Protein AF-0000000081152150 (afdb_homodimer)

Organism: Pinctada imbricata (NCBI:txid66713)

Foldseek 3Di:
DDADPQPGDADDDVLLVVLCPFLLLVLQQQAQPLQLLCLVFVLSRGTVNSLLSQQLRLQLLLLVLQCVVPVVLVQDPLNSNLSSVLSNQLQSQAFASGCLVQVPQLCVVPVPDNDDSLLRSLVSVVVSCVVSVCQVVCVVVPDDPVSNVLSSCLNNNDDDPPPPDDDNLNSNQSSPAQPNLQLRDHSSLVRCLSVVCVRRVHDQQADVVVQSNFWYWAADPNHTYIAGAPVCLVNLVSSLVSVLCCLVPGSVPPQSVQSSVLLSVLLNLCQVPDWFQFPPRDTHGPSCCSVTSRRRSPGGNCVLVVLLPDPDPSSVVSNVSSVCSVVVVTWDFLFKWFAPDPCPDDQLVLLVQLVVLLVVQPPPADSVQKGKDKRKRFSSPGFDDSLQSHWHDYPVDSRDTDRDDPVNPDPPDDPTGMTMMIIMTGNDDDPSSSVSSNRSVVVSCVVNVIGIPPSPVNPPPVVVVVVD/DDADPQPGDADDDVLLVVLCPFLLLVLQQQAQPLQLLCLVFVLSRGTVNSLLSQQLRLQLLLLVLQCVVPVVLVQDPLNSNLSSLLSNQLQSQAFASGCLVQVPQLCVVPVPDNDDSLLRSLVSVVVSCVVSVCQVVCVVVPHDPVSNVLSSCLNNNDDDPPPPDDDNLNSNQSSPASPNLQLRDHSSLVRCLSVVCVRRVHDQQADVVVQSNAWYWAADPNHTYIAGAPVCLVNLVSSLVSVLCCLVPGSVPPQSVQSSVLLSVLLNLCQVPDWFQFPPRDTHGPSCCSVTSRRRSPGGNCVLVVLLPDPDPSSVVSNVSSVCSVVVVTWDFLFKWFAPDPPPDDQLVLLVQLVVLLVVQDPPADSVQKGKDKRKRFSSPGFDDSLQSHWHDYPVDSRDTDRDDPVNPDPPDDPTGMTMMIIMTGNDDDPSSSVSSNRSVVVSCVVNVIGIPPSPVNPPPVVVVVVD

Sequence (936 aa):
VFNDPIHGHIELHPLCVKVIDTPQFQRLRFLKQLGACYFVFPGASHNRFEHCIGTCHLAGKLVRALQYRQPDLGITEKDVLCVELAGLCHDLGHGPFSHLFDGKFIKTKRKDRKWSHEEGSMMMFDHLVRENNLTEEFSKYGLDDTDCLFIKEQIHGPLDKKEQKNGLVNREDQEKIVANKRNSIDVDKWDYFARDCHHLGIKNNFDHDRFMKFARVIKVNDQFQICSRDKEASNLYDMFHTRNTLHRRAYQHSVNTSIEVMICDGLLKADDHFLVPGAEGEMKKMSDCVDDPVAFEKLTDALFQQILFSTTPELEEARNIFNRILKRQLYKCVGQAIPHSDRNNDVSEIRQEILEEVNMRSEDVTLQDLVVHIVYLDYGMKNENPIDYVRFYNKRDPTQAIPLPKNQVSKMLPEKFAEQYLRLYCKKTDEESILSATEGFLAWCDKNQMKVGDISLIHVHVLAYIIQVFNDPIHGHIELHPLCVKVIDTPQFQRLRFLKQLGACYFVFPGASHNRFEHCIGTCHLAGKLVRALQYRQPDLGITEKDVLCVELAGLCHDLGHGPFSHLFDGKFIKTKRKDRKWSHEEGSMMMFDHLVRENNLTEEFSKYGLDDTDCLFIKEQIHGPLDKKEQKNGLVNREDQEKIVANKRNSIDVDKWDYFARDCHHLGIKNNFDHDRFMKFARVIKVNDQFQICSRDKEASNLYDMFHTRNTLHRRAYQHSVNTSIEVMICDGLLKADDHFLVPGAEGEMKKMSDCVDDPVAFEKLTDALFQQILFSTTPELEEARNIFNRILKRQLYKCVGQAIPHSDRNNDVSEIRQEILEEVNMRSEDVTLQDLVVHIVYLDYGMKNENPIDYVRFYNKRDPTQAIPLPKNQVSKMLPEKFAEQYLRLYCKKTDEESILSATEGFLAWCDKNQMKVGDISLIHVHVLAYIIQ

InterPro domains:
  IPR003607 HD/PDEase domain [SM00471] (44-202)
  IPR003607 HD/PDEase domain [cd00077] (46-212)
  IPR006674 HD domain [PF01966] (48-195)
  IPR050135 Deoxyguanosinetriphosphate triphosphohydrolase-like [PTHR11373] (1-432)

Radius of gyration: 29.75 Å; Cα contacts (8 Å, |Δi|>4): 1612; chains: 2; bounding box: 90×85×70 Å

Solvent-accessible surface area (backbone atoms only — not comparable to full-atom values): 49268 Å² total; per-residue (Å²): 120,44,56,34,48,85,79,39,77,43,77,70,57,69,67,55,52,55,51,51,36,25,60,62,46,44,44,27,63,45,19,35,59,55,24,54,35,35,82,73,31,58,30,40,43,46,28,37,36,48,49,21,50,45,12,15,50,46,31,34,52,40,48,50,43,38,34,68,75,38,59,86,60,64,67,45,73,62,53,41,50,36,46,20,47,19,25,46,40,38,65,55,20,49,35,35,34,23,63,50,28,41,70,45,41,35,46,67,75,35,70,89,49,94,63,46,37,36,59,32,9,47,50,37,48,53,45,46,36,60,78,66,61,36,61,63,61,38,42,75,70,70,42,51,69,69,47,52,50,50,23,43,28,28,41,60,38,87,81,70,88,74,76,69,66,83,73,72,73,57,50,70,48,52,30,33,44,46,44,20,89,81,55,65,66,25,28,49,53,52,36,50,48,50,48,48,19,59,30,52,52,43,84,63,68,43,56,61,69,63,49,45,74,46,43,42,78,34,68,50,97,91,35,63,38,78,24,35,39,55,86,46,50,63,45,50,52,30,38,33,48,41,52,36,47,45,38,62,70,48,74,62,22,69,67,32,51,31,50,43,50,46,52,39,53,20,47,63,56,23,28,89,71,51,62,39,60,24,67,98,63,44,72,32,36,59,78,56,18,83,80,29,62,62,21,37,64,70,49,33,42,51,52,60,55,53,48,49,69,50,84,57,72,80,35,44,67,21,19,52,48,51,50,25,56,36,41,62,59,57,46,40,70,51,42,44,29,35,61,90,53,91,66,87,63,59,59,66,55,55,45,51,54,30,44,57,42,16,47,75,70,31,83,83,63,51,73,87,35,50,45,67,44,75,44,77,47,35,43,82,42,51,74,37,65,37,59,73,61,40,39,20,22,44,93,91,42,74,73,46,69,38,77,61,58,62,78,76,73,44,86,82,56,76,92,65,34,50,47,56,37,40,32,39,30,30,60,51,78,50,66,67,51,42,49,29,48,31,52,8,45,51,50,43,29,58,75,68,68,34,52,67,53,91,55,67,78,52,42,62,72,54,44,55,59,62,75,94,118,45,54,33,48,84,78,39,77,44,75,70,57,69,68,55,51,55,51,50,36,25,58,62,47,44,44,28,63,46,20,35,60,54,25,55,35,33,83,74,31,58,31,40,44,47,28,38,36,49,49,20,52,44,11,15,50,45,32,36,52,43,49,50,43,39,34,67,76,40,59,88,62,64,67,45,73,63,53,40,52,34,46,20,49,20,24,45,40,37,65,54,20,48,37,36,32,23,64,50,29,38,71,46,41,36,45,64,76,34,70,88,48,95,65,47,37,37,59,32,8,46,51,36,48,53,46,44,35,60,79,67,60,37,61,62,61,40,42,75,71,70,42,49,70,68,47,53,50,50,23,42,28,27,42,62,38,89,79,70,89,74,79,71,64,82,75,74,74,54,51,71,48,51,30,31,44,46,44,21,88,81,54,66,65,24,29,47,53,52,36,51,47,50,50,51,18,59,30,51,52,42,84,62,67,44,56,62,68,63,50,46,75,47,43,41,78,36,69,50,98,91,36,63,38,80,23,34,39,56,87,46,50,63,46,51,52,31,38,35,49,40,53,38,49,44,36,63,69,49,74,63,21,69,67,31,51,30,50,43,51,46,51,40,53,21,48,63,56,23,29,90,72,51,61,38,60,25,66,99,63,43,74,31,35,59,79,55,18,81,81,28,60,60,20,37,65,70,49,33,42,51,52,60,56,56,47,52,70,51,84,57,73,80,36,44,68,21,22,51,47,52,49,26,56,36,43,62,59,56,47,38,71,52,41,44,29,35,61,89,54,91,67,86,62,59,58,66,58,54,45,50,55,30,43,56,42,17,48,75,72,31,82,84,62,53,71,88,35,50,43,66,45,75,44,77,46,36,43,80,42,49,74,37,64,38,58,71,59,39,39,20,22,43,92,92,42,74,71,46,71,38,77,60,59,62,79,78,71,44,87,83,58,77,92,66,35,49,49,57,37,41,32,38,30,30,59,51,78,50,67,66,51,41,50,28,48,29,53,8,44,52,51,43,29,57,74,67,69,35,52,66,54,89,53,66,79,52,43,63,73,53,42,55,58,61,74,95

Secondary structure (DSSP, 8-state):
-EEETTTEEE---HHHHHHHTSHHHHGGGGSBTTGGGGGT-TTTT-BHHHHHHHHHHHHHHHHHHHHHH-GGG---HHHHHHHHHHHHHTTTT-BTTBHHIIIIIIHHH-TT----HHHHHHHHHHHHHHHTT-HHHHHHTT--HHHHHHHHHHHH----SS---SS-HHHHHHHHHH--TTT---HHHHHHHHHHHHHHT------HHHHHHH-EEEEETTEEEEEEEGGGHHHHHHHHHHHHHHIIIIIT-HHHHHHHHHHHHHHHHHTTT-EEE-GGG-EEEGGGGGG-HHHHTT-STTHHHHHHT---GGGHHHHHHHHHHHTT---EEEEEEE-SS-----HHHHHHHHHHHHHTT-SS--GGGEEEEEEEEESSSTTS-GGGG--EEETTEEEEEE---HHHH-TTS-S--EEEEEEEEES--SHHHHHHHHHHHHHHHHHTTPEEP--TTTHHHHHHHHH-/-EEETTTEEE---HHHHHHHTSHHHHGGGGSBTTGGGGGT-TTTT-BHHHHHHHHHHHHHHHHHHHHHH-GGG---HHHHHHHHHHHHHTTTT--TTTHHIIIIIIHHH-TT----HHHHHHHHHHHHHHHTT-HHHHHHTT--HHHHHHHHHHHH----SS---SS-HHHHTTHHHH--TTT---HHHHHHHHHHHHHHT------HHHHHHH-EEEEETTEEEEEEEGGGHHHHHHHHHHHHHHIIIIIT-HHHHHHHHHHHHHHHHHTTT-EEE-GGG-EEEGGGGGG-HHHHTT-STTHHHHHHT---GGGHHHHHHHHHHHTT---EEEEEEE-SS-----HHHHHHHHHHHHHTT-SS--GGGEEEEEEEEESSSTTS-GGGG--EEETTEEEEEE---HHHH-TTS-S--EEEEEEEEES--SHHHHHHHHHHHHHHHHHTTPEEP--TTTHHHHHHHHH-

Structure (mmCIF, N/CA/C/O backbone):
data_AF-0000000081152150-model_v1
#
loop_
_entity.id
_entity.type
_entity.pdbx_description
1 polymer 'HD/PDEase domain-containing protein'
#
loop_
_atom_site.group_PDB
_atom_site.id
_atom_site.type_symbol
_atom_site.label_atom_id
_atom_site.label_alt_id
_atom_site.label_comp_id
_atom_site.label_asym_id
_atom_site.label_entity_id
_atom_site.label_seq_id
_atom_site.pdbx_PDB_ins_code
_atom_site.Cartn_x
_atom_site.Cartn_y
_atom_site.Cartn_z
_atom_site.occupancy
_atom_site.B_iso_or_equiv
_atom_site.auth_seq_id
_atom_site.auth_comp_id
_atom_site.auth_asym_id
_atom_site.auth_atom_id
_atom_site.pdbx_PDB_model_num
ATOM 1 N N . VAL A 1 1 ? -20.531 -2.633 -3.213 1 89.94 1 VAL A N 1
ATOM 2 C CA . VAL A 1 1 ? -19.766 -2.049 -4.309 1 89.94 1 VAL A CA 1
ATOM 3 C C . VAL A 1 1 ? -18.406 -1.589 -3.793 1 89.94 1 VAL A C 1
ATOM 5 O O . VAL A 1 1 ? -18.312 -0.943 -2.746 1 89.94 1 VAL A O 1
ATOM 8 N N . PHE A 1 2 ? -17.328 -2.055 -4.465 1 93.56 2 PHE A N 1
ATOM 9 C CA . PHE A 1 2 ? -15.961 -1.673 -4.16 1 93.56 2 PHE A CA 1
ATOM 10 C C . PHE A 1 2 ? -15.414 -0.725 -5.219 1 93.56 2 PHE A C 1
ATOM 12 O O . PHE A 1 2 ? -15.586 -0.957 -6.418 1 93.56 2 PHE A O 1
ATOM 19 N N . ASN A 1 3 ? -14.812 0.34 -4.773 1 93.38 3 ASN A N 1
ATOM 20 C CA . ASN A 1 3 ? -14.156 1.248 -5.711 1 93.38 3 ASN A CA 1
ATOM 21 C C . ASN A 1 3 ? -12.695 0.87 -5.926 1 93.38 3 ASN A C 1
ATOM 23 O O . ASN A 1 3 ? -11.883 0.958 -5.004 1 93.38 3 ASN A O 1
ATOM 27 N N . ASP A 1 4 ? -12.383 0.5 -7.121 1 94.88 4 ASP A N 1
ATOM 28 C CA . ASP A 1 4 ? -11.047 0.046 -7.508 1 94.88 4 ASP A CA 1
ATOM 29 C C . ASP A 1 4 ? -10.43 0.982 -8.539 1 94.88 4 ASP A C 1
ATOM 31 O O . ASP A 1 4 ? -11.062 1.314 -9.547 1 94.88 4 ASP A O 1
ATOM 35 N N . PRO A 1 5 ? -9.258 1.423 -8.266 1 95.19 5 PRO A N 1
ATOM 36 C CA . PRO A 1 5 ? -8.648 2.377 -9.188 1 95.19 5 PRO A CA 1
ATOM 37 C C . PRO A 1 5 ? -8.352 1.762 -10.555 1 95.19 5 PRO A C 1
ATOM 39 O O . PRO A 1 5 ? -8.148 2.488 -11.531 1 95.19 5 PRO A O 1
ATOM 42 N N . ILE A 1 6 ? -8.32 0.477 -10.68 1 96.25 6 ILE A N 1
ATOM 43 C CA . ILE A 1 6 ? -7.953 -0.188 -11.93 1 96.25 6 ILE A CA 1
ATOM 44 C C . ILE A 1 6 ? -9.219 -0.55 -12.711 1 96.25 6 ILE A C 1
ATOM 46 O O . ILE A 1 6 ? -9.32 -0.252 -13.898 1 96.25 6 ILE A O 1
ATOM 50 N N . HIS A 1 7 ? -10.211 -1.13 -11.992 1 96.5 7 HIS A N 1
ATOM 51 C CA . HIS A 1 7 ? -11.359 -1.712 -12.68 1 96.5 7 HIS A CA 1
ATOM 52 C C . HIS A 1 7 ? -12.617 -0.88 -12.453 1 96.5 7 HIS A C 1
ATOM 54 O O . HIS A 1 7 ? -13.695 -1.216 -12.953 1 96.5 7 HIS A O 1
ATOM 60 N N . GLY A 1 8 ? -12.508 0.2 -11.695 1 94.5 8 GLY A N 1
ATOM 61 C CA . GLY A 1 8 ? -13.672 1.038 -11.438 1 94.5 8 GLY A CA 1
ATOM 62 C C . GLY A 1 8 ? -14.562 0.502 -10.336 1 94.5 8 GLY A C 1
ATOM 63 O O . GLY A 1 8 ? -14.07 0.116 -9.273 1 94.5 8 GLY A O 1
ATOM 64 N N . HIS A 1 9 ? -15.836 0.546 -10.531 1 93.31 9 HIS A N 1
ATOM 65 C CA . HIS A 1 9 ? -16.781 0.055 -9.539 1 93.31 9 HIS A CA 1
ATOM 66 C C . HIS A 1 9 ? -17.031 -1.442 -9.703 1 93.31 9 HIS A C 1
ATOM 68 O O . HIS A 1 9 ? -17.578 -1.883 -10.719 1 93.31 9 HIS A O 1
ATOM 74 N N . ILE A 1 10 ? -16.688 -2.18 -8.672 1 96.44 10 ILE A N 1
ATOM 75 C CA . ILE A 1 10 ? -16.797 -3.635 -8.703 1 96.44 10 ILE A CA 1
ATOM 76 C C . ILE A 1 10 ? -17.984 -4.082 -7.848 1 96.44 10 ILE A C 1
ATOM 78 O O . ILE A 1 10 ? -18.047 -3.781 -6.652 1 96.44 10 ILE A O 1
ATOM 82 N N . GLU A 1 11 ? -18.906 -4.688 -8.477 1 95.19 11 GLU A N 1
ATOM 83 C CA . GLU A 1 11 ? -20 -5.332 -7.754 1 95.19 11 GLU A CA 1
ATOM 84 C C . GLU A 1 11 ? -19.703 -6.812 -7.512 1 95.19 11 GLU A C 1
ATOM 86 O O . GLU A 1 11 ? -19.344 -7.539 -8.445 1 95.19 11 GLU A O 1
ATOM 91 N N . LEU A 1 12 ? -19.875 -7.219 -6.309 1 96.88 12 LEU A N 1
ATOM 92 C CA . LEU A 1 12 ? -19.578 -8.602 -5.973 1 96.88 12 LEU A CA 1
ATOM 93 C C . LEU A 1 12 ? -20.812 -9.312 -5.434 1 96.88 12 LEU A C 1
ATOM 95 O O . LEU A 1 12 ? -21.688 -8.672 -4.844 1 96.88 12 LEU A O 1
ATOM 99 N N . HIS A 1 13 ? -20.906 -10.578 -5.699 1 97.12 13 HIS A N 1
ATOM 100 C CA . HIS A 1 13 ? -21.953 -11.422 -5.137 1 97.12 13 HIS A CA 1
ATOM 101 C C . HIS A 1 13 ? -21.953 -11.367 -3.611 1 97.12 13 HIS A C 1
ATOM 103 O O . HIS A 1 13 ? -20.875 -11.336 -2.994 1 97.12 13 HIS A O 1
ATOM 109 N N . PRO A 1 14 ? -23.094 -11.398 -2.957 1 97 14 PRO A N 1
ATOM 110 C CA . PRO A 1 14 ? -23.156 -11.312 -1.497 1 97 14 PRO A CA 1
ATOM 111 C C . PRO A 1 14 ? -22.312 -12.383 -0.802 1 97 14 PRO A C 1
ATOM 113 O O . PRO A 1 14 ? -21.734 -12.125 0.258 1 97 14 PRO A O 1
ATOM 116 N N . LEU A 1 15 ? -22.281 -13.547 -1.385 1 98.19 15 LEU A N 1
ATOM 117 C CA . LEU A 1 15 ? -21.469 -14.602 -0.779 1 98.19 15 LEU A CA 1
ATOM 118 C C . LEU A 1 15 ? -19.984 -14.234 -0.814 1 98.19 15 LEU A C 1
ATOM 120 O O . LEU A 1 15 ? -19.25 -14.555 0.116 1 98.19 15 LEU A O 1
ATOM 124 N N . CYS A 1 16 ? -19.547 -13.609 -1.94 1 98.56 16 CYS A N 1
ATOM 125 C CA . CYS A 1 16 ? -18.172 -13.133 -2.018 1 98.56 16 CYS A CA 1
ATOM 126 C C . CYS A 1 16 ? -17.891 -12.109 -0.923 1 98.56 16 CYS A C 1
ATOM 128 O O . CYS A 1 16 ? -16.812 -12.125 -0.326 1 98.56 16 CYS A O 1
ATOM 130 N N . VAL A 1 17 ? -18.844 -11.273 -0.605 1 98.12 17 VAL A N 1
ATOM 131 C CA . VAL A 1 17 ? -18.688 -10.258 0.433 1 98.12 17 VAL A CA 1
ATOM 132 C C . VAL A 1 17 ? -18.562 -10.938 1.797 1 98.12 17 VAL A C 1
ATOM 134 O O . VAL A 1 17 ? -17.75 -10.516 2.631 1 98.12 17 VAL A O 1
ATOM 137 N N . LYS A 1 18 ? -19.328 -12 2.016 1 98.12 18 LYS A N 1
ATOM 138 C CA . LYS A 1 18 ? -19.219 -12.75 3.262 1 98.12 18 LYS A CA 1
ATOM 139 C C . LYS A 1 18 ? -17.828 -13.336 3.434 1 98.12 18 LYS A C 1
ATOM 141 O O . LYS A 1 18 ? -17.297 -13.375 4.547 1 98.12 18 LYS A O 1
ATOM 146 N N . VAL A 1 19 ? -17.25 -13.766 2.34 1 98.69 19 VAL A N 1
ATOM 147 C CA . VAL A 1 19 ? -15.906 -14.328 2.367 1 98.69 19 VAL A CA 1
ATOM 148 C C . VAL A 1 19 ? -14.891 -13.219 2.658 1 98.69 19 VAL A C 1
ATOM 150 O O . VAL A 1 19 ? -13.961 -13.414 3.438 1 98.69 19 VAL A O 1
ATOM 153 N N . ILE A 1 20 ? -15.094 -12.062 2.031 1 98.62 20 ILE A N 1
ATOM 154 C CA . ILE A 1 20 ? -14.203 -10.922 2.217 1 98.62 20 ILE A CA 1
ATOM 155 C C . ILE A 1 20 ? -14.211 -10.492 3.682 1 98.62 20 ILE A C 1
ATOM 157 O O . ILE A 1 20 ? -13.18 -10.117 4.23 1 98.62 20 ILE A O 1
ATOM 161 N N . ASP A 1 21 ? -15.398 -10.609 4.324 1 98 21 ASP A N 1
ATOM 162 C CA . ASP A 1 21 ? -15.57 -10.148 5.699 1 98 21 ASP A CA 1
ATOM 163 C C . ASP A 1 21 ? -15.164 -11.234 6.695 1 98 21 ASP A C 1
ATOM 165 O O . ASP A 1 21 ? -15.914 -11.547 7.625 1 98 21 ASP A O 1
ATOM 169 N N . THR A 1 22 ? -14.07 -11.898 6.48 1 98.62 22 THR A N 1
ATOM 170 C CA . THR A 1 22 ? -13.438 -12.859 7.383 1 98.62 22 THR A CA 1
ATOM 171 C C . THR A 1 22 ? -12 -12.461 7.672 1 98.62 22 THR A C 1
ATOM 173 O O . THR A 1 22 ? -11.328 -11.859 6.828 1 98.62 22 THR A O 1
ATOM 176 N N . PRO A 1 23 ? -11.492 -12.781 8.906 1 98.19 23 PRO A N 1
ATOM 177 C CA . PRO A 1 23 ? -10.102 -12.469 9.227 1 98.19 23 PRO A CA 1
ATOM 178 C C . PRO A 1 23 ? -9.117 -13.109 8.258 1 98.19 23 PRO A C 1
ATOM 180 O O . PRO A 1 23 ? -8.078 -12.516 7.938 1 98.19 23 PRO A O 1
ATOM 183 N N . GLN A 1 24 ? -9.484 -14.344 7.754 1 98.5 24 GLN A N 1
ATOM 184 C CA . GLN A 1 24 ? -8.594 -15.07 6.852 1 98.5 24 GLN A CA 1
ATOM 185 C C . GLN A 1 24 ? -8.414 -14.328 5.535 1 98.5 24 GLN A C 1
ATOM 187 O O . GLN A 1 24 ? -7.297 -14.211 5.027 1 98.5 24 GLN A O 1
ATOM 192 N N . PHE A 1 25 ? -9.531 -13.789 4.977 1 98.75 25 PHE A N 1
ATOM 193 C CA . PHE A 1 25 ? -9.406 -13.039 3.734 1 98.75 25 PHE A CA 1
ATOM 194 C C . PHE A 1 25 ? -8.789 -11.672 3.99 1 98.75 25 PHE A C 1
ATOM 196 O O . PHE A 1 25 ? -7.938 -11.211 3.227 1 98.75 25 PHE A O 1
ATOM 203 N N . GLN A 1 26 ? -9.219 -10.953 5.082 1 98.62 26 GLN A N 1
ATOM 204 C CA . GLN A 1 26 ? -8.727 -9.625 5.418 1 98.62 26 GLN A CA 1
ATOM 205 C C . GLN A 1 26 ? -7.219 -9.648 5.664 1 98.62 26 GLN A C 1
ATOM 207 O O . GLN A 1 26 ? -6.543 -8.633 5.477 1 98.62 26 GLN A O 1
ATOM 212 N N . ARG A 1 27 ? -6.68 -10.789 6.004 1 98.38 27 ARG A N 1
ATOM 213 C CA . ARG A 1 27 ? -5.242 -10.977 6.188 1 98.38 27 ARG A CA 1
ATOM 214 C C . ARG A 1 27 ? -4.473 -10.547 4.945 1 98.38 27 ARG A C 1
ATOM 216 O O . ARG A 1 27 ? -3.348 -10.055 5.047 1 98.38 27 ARG A O 1
ATOM 223 N N . LEU A 1 28 ? -5.094 -10.68 3.822 1 98.5 28 LEU A N 1
ATOM 224 C CA . LEU A 1 28 ? -4.441 -10.391 2.551 1 98.5 28 LEU A CA 1
ATOM 225 C C . LEU A 1 28 ? -4.102 -8.906 2.441 1 98.5 28 LEU A C 1
ATOM 227 O O . LEU A 1 28 ? -3.262 -8.516 1.63 1 98.5 28 LEU A O 1
ATOM 231 N N . ARG A 1 29 ? -4.695 -7.992 3.305 1 98.25 29 ARG A N 1
ATOM 232 C CA . ARG A 1 29 ? -4.359 -6.574 3.365 1 98.25 29 ARG A CA 1
ATOM 233 C C . ARG A 1 29 ? -2.928 -6.371 3.852 1 98.25 29 ARG A C 1
ATOM 235 O O . ARG A 1 29 ? -2.34 -5.309 3.635 1 98.25 29 ARG A O 1
ATOM 242 N N . PHE A 1 30 ? -2.449 -7.398 4.477 1 98.25 30 PHE A N 1
ATOM 243 C CA . PHE A 1 30 ? -1.178 -7.234 5.172 1 98.25 30 PHE A CA 1
ATOM 244 C C . PHE A 1 30 ? -0.077 -8.031 4.477 1 98.25 30 PHE A C 1
ATOM 246 O O . PHE A 1 30 ? 0.969 -8.297 5.07 1 98.25 30 PHE A O 1
ATOM 253 N N . LEU A 1 31 ? -0.343 -8.438 3.254 1 98.31 31 LEU A N 1
ATOM 254 C CA . LEU A 1 31 ? 0.631 -9.117 2.406 1 98.31 31 LEU A CA 1
ATOM 255 C C . LEU A 1 31 ? 0.879 -8.328 1.124 1 98.31 31 LEU A C 1
ATOM 257 O O . LEU A 1 31 ? -0.024 -8.18 0.298 1 98.31 31 LEU A O 1
ATOM 261 N N . LYS A 1 32 ? 2.105 -7.848 0.984 1 98.25 32 LYS A N 1
ATOM 262 C CA . LYS A 1 32 ? 2.453 -7.102 -0.22 1 98.25 32 LYS A CA 1
ATOM 263 C C . LYS A 1 32 ? 2.332 -7.977 -1.465 1 98.25 32 LYS A C 1
ATOM 265 O O . LYS A 1 32 ? 2.816 -9.109 -1.483 1 98.25 32 LYS A O 1
ATOM 270 N N . GLN A 1 33 ? 1.729 -7.402 -2.508 1 97.88 33 GLN A N 1
ATOM 271 C CA . GLN A 1 33 ? 1.609 -8.109 -3.777 1 97.88 33 GLN A CA 1
ATOM 272 C C . GLN A 1 33 ? 2.98 -8.398 -4.379 1 97.88 33 GLN A C 1
ATOM 274 O O . GLN A 1 33 ? 3.207 -9.477 -4.93 1 97.88 33 GLN A O 1
ATOM 279 N N . LEU A 1 34 ? 3.877 -7.422 -4.223 1 97.56 34 LEU A N 1
ATOM 280 C CA . LEU A 1 34 ? 5.184 -7.551 -4.855 1 97.56 34 LEU A CA 1
ATOM 281 C C . LEU A 1 34 ? 6.273 -7.789 -3.816 1 97.56 34 LEU A C 1
ATOM 283 O O . LEU A 1 34 ? 7.449 -7.52 -4.07 1 97.56 34 LEU A O 1
ATOM 287 N N . GLY A 1 35 ? 5.891 -8.164 -2.637 1 97.06 35 GLY A N 1
ATOM 288 C CA . GLY A 1 35 ? 6.816 -8.586 -1.597 1 97.06 35 GLY A CA 1
ATOM 289 C C . GLY A 1 35 ? 7.891 -7.555 -1.309 1 97.06 35 GLY A C 1
ATOM 290 O O . GLY A 1 35 ? 7.59 -6.391 -1.036 1 97.06 35 GLY A O 1
ATOM 291 N N . ALA A 1 36 ? 9.133 -7.938 -1.528 1 96.94 36 ALA A N 1
ATOM 292 C CA . ALA A 1 36 ? 10.297 -7.121 -1.173 1 96.94 36 ALA A CA 1
ATOM 293 C C . ALA A 1 36 ? 10.477 -5.965 -2.152 1 96.94 36 ALA A C 1
ATOM 295 O O . ALA A 1 36 ? 11.211 -5.016 -1.872 1 96.94 36 ALA A O 1
ATOM 296 N N . CYS A 1 37 ? 9.797 -5.977 -3.289 1 96.75 37 CYS A N 1
ATOM 297 C CA . CYS A 1 37 ? 9.93 -4.941 -4.309 1 96.75 37 CYS A CA 1
ATOM 298 C C . CYS A 1 37 ? 9.586 -3.57 -3.738 1 96.75 37 CYS A C 1
ATOM 300 O O . CYS A 1 37 ? 10.078 -2.551 -4.23 1 96.75 37 CYS A O 1
ATOM 302 N N . TYR A 1 38 ? 8.789 -3.562 -2.686 1 97.62 38 TYR A N 1
ATOM 303 C CA . TYR A 1 38 ? 8.375 -2.305 -2.07 1 97.62 38 TYR A CA 1
ATOM 304 C C . TYR A 1 38 ? 9.578 -1.558 -1.5 1 97.62 38 TYR A C 1
ATOM 306 O O . TYR A 1 38 ? 9.578 -0.326 -1.439 1 97.62 38 TYR A O 1
ATOM 314 N N . PHE A 1 39 ? 10.609 -2.275 -1.145 1 97.31 39 PHE A N 1
ATOM 315 C CA . PHE A 1 39 ? 11.812 -1.65 -0.596 1 97.31 39 PHE A CA 1
ATOM 316 C C . PHE A 1 39 ? 12.672 -1.062 -1.707 1 97.31 39 PHE A C 1
ATOM 318 O O . PHE A 1 39 ? 13.633 -0.343 -1.437 1 97.31 39 PHE A O 1
ATOM 325 N N . VAL A 1 40 ? 12.352 -1.322 -2.965 1 96.56 40 VAL A N 1
ATOM 326 C CA . VAL A 1 40 ? 13.109 -0.815 -4.105 1 96.56 40 VAL A CA 1
ATOM 327 C C . VAL A 1 40 ? 12.289 0.246 -4.836 1 96.56 40 VAL A C 1
ATOM 329 O O . VAL A 1 40 ? 12.812 1.306 -5.191 1 96.56 40 VAL A O 1
ATOM 332 N N . PHE A 1 41 ? 11.031 -0.084 -5.059 1 95.88 41 PHE A N 1
ATOM 333 C CA . PHE A 1 41 ? 10.125 0.804 -5.781 1 95.88 41 PHE A CA 1
ATOM 334 C C . PHE A 1 41 ? 9.047 1.354 -4.855 1 95.88 41 PHE A C 1
ATOM 336 O O . PHE A 1 41 ? 8.094 0.647 -4.516 1 95.88 41 PHE A O 1
ATOM 343 N N . PRO A 1 42 ? 9.055 2.602 -4.574 1 94.5 42 PRO A N 1
ATOM 344 C CA . PRO A 1 42 ? 8.109 3.17 -3.611 1 94.5 42 PRO A CA 1
ATOM 345 C C . PRO A 1 42 ? 6.652 2.984 -4.035 1 94.5 42 PRO A C 1
ATOM 347 O O . PRO A 1 42 ? 5.758 2.938 -3.188 1 94.5 42 PRO A O 1
ATOM 350 N N . GLY A 1 43 ? 6.406 2.818 -5.293 1 94.81 43 GLY A N 1
ATOM 351 C CA . GLY A 1 43 ? 5.043 2.645 -5.773 1 94.81 43 GLY A CA 1
ATOM 352 C C . GLY A 1 43 ? 4.504 1.244 -5.547 1 94.81 43 GLY A C 1
ATOM 353 O O . GLY A 1 43 ? 3.297 1.015 -5.645 1 94.81 43 GLY A O 1
ATOM 354 N N . ALA A 1 44 ? 5.328 0.282 -5.258 1 97.12 44 ALA A N 1
ATOM 355 C CA . ALA A 1 44 ? 4.922 -1.112 -5.094 1 97.12 44 ALA A CA 1
ATOM 356 C C . ALA A 1 44 ? 4.297 -1.345 -3.719 1 97.12 44 ALA A C 1
ATOM 358 O O . ALA A 1 44 ? 4.676 -2.279 -3.008 1 97.12 44 ALA A O 1
ATOM 359 N N . SER A 1 45 ? 3.326 -0.532 -3.365 1 97.31 45 SER A N 1
ATOM 360 C CA . SER A 1 45 ? 2.785 -0.52 -2.01 1 97.31 45 SER A CA 1
ATOM 361 C C . SER A 1 45 ? 1.517 -1.361 -1.914 1 97.31 45 SER A C 1
ATOM 363 O O . SER A 1 45 ? 1.062 -1.684 -0.814 1 97.31 45 SER A O 1
ATOM 365 N N . HIS A 1 46 ? 0.932 -1.809 -3.025 1 97.94 46 HIS A N 1
ATOM 366 C CA . HIS A 1 46 ? -0.355 -2.494 -3.025 1 97.94 46 HIS A CA 1
ATOM 367 C C . HIS A 1 46 ? -0.23 -3.902 -2.451 1 97.94 46 HIS A C 1
ATOM 369 O O . HIS A 1 46 ? 0.88 -4.418 -2.299 1 97.94 46 HIS A O 1
ATOM 375 N N . ASN A 1 47 ? -1.355 -4.488 -2.09 1 98.5 47 ASN A N 1
ATOM 376 C CA . ASN A 1 47 ? -1.396 -5.754 -1.367 1 98.5 47 ASN A CA 1
ATOM 377 C C . ASN A 1 47 ? -2.248 -6.789 -2.098 1 98.5 47 ASN A C 1
ATOM 379 O O . ASN A 1 47 ? -2.871 -6.48 -3.115 1 98.5 47 ASN A O 1
ATOM 383 N N . ARG A 1 48 ? -2.203 -7.973 -1.613 1 98.5 48 ARG A N 1
ATOM 384 C CA . ARG A 1 48 ? -2.896 -9.078 -2.264 1 98.5 48 ARG A CA 1
ATOM 385 C C . ARG A 1 48 ? -4.406 -8.938 -2.113 1 98.5 48 ARG A C 1
ATOM 387 O O . ARG A 1 48 ? -5.168 -9.469 -2.926 1 98.5 48 ARG A O 1
ATOM 394 N N . PHE A 1 49 ? -4.918 -8.211 -1.127 1 98.69 49 PHE A N 1
ATOM 395 C CA . PHE A 1 49 ? -6.344 -8.023 -0.905 1 98.69 49 PHE A CA 1
ATOM 396 C C . PHE A 1 49 ? -7.012 -7.438 -2.146 1 98.69 49 PHE A C 1
ATOM 398 O O . PHE A 1 49 ? -7.949 -8.023 -2.688 1 98.69 49 PHE A O 1
ATOM 405 N N . GLU A 1 50 ? -6.57 -6.266 -2.6 1 98.31 50 GLU A N 1
ATOM 406 C CA . GLU A 1 50 ? -7.188 -5.629 -3.76 1 98.31 50 GLU A CA 1
ATOM 407 C C . GLU A 1 50 ? -6.93 -6.43 -5.031 1 98.31 50 GLU A C 1
ATOM 409 O O . GLU A 1 50 ? -7.77 -6.453 -5.938 1 98.31 50 GLU A O 1
ATOM 414 N N . HIS A 1 51 ? -5.785 -7.137 -5.098 1 98.44 51 HIS A N 1
ATOM 415 C CA . HIS A 1 51 ? -5.531 -8.016 -6.234 1 98.44 51 HIS A CA 1
ATOM 416 C C . HIS A 1 51 ? -6.594 -9.109 -6.328 1 98.44 51 HIS A C 1
ATOM 418 O O . HIS A 1 51 ? -7.133 -9.359 -7.406 1 98.44 51 HIS A O 1
ATOM 424 N N . CYS A 1 52 ? -6.883 -9.703 -5.18 1 98.62 52 CYS A N 1
ATOM 425 C CA . CYS A 1 52 ? -7.852 -10.797 -5.168 1 98.62 52 CYS A CA 1
ATOM 426 C C . CYS A 1 52 ? -9.242 -10.289 -5.543 1 98.62 52 CYS A C 1
ATOM 428 O O . CYS A 1 52 ? -9.992 -10.977 -6.238 1 98.62 52 CYS A O 1
ATOM 430 N N . ILE A 1 53 ? -9.594 -9.133 -5.121 1 98.62 53 ILE A N 1
ATOM 431 C CA . ILE A 1 53 ? -10.883 -8.531 -5.48 1 98.62 53 ILE A CA 1
ATOM 432 C C . ILE A 1 53 ? -10.938 -8.297 -6.984 1 98.62 53 ILE A C 1
ATOM 434 O O . ILE A 1 53 ? -11.938 -8.609 -7.633 1 98.62 53 ILE A O 1
ATOM 438 N N . GLY A 1 54 ? -9.852 -7.734 -7.516 1 98.38 54 GLY A N 1
ATOM 439 C CA . GLY A 1 54 ? -9.781 -7.527 -8.953 1 98.38 54 GLY A CA 1
ATOM 440 C C . GLY A 1 54 ? -9.867 -8.82 -9.75 1 98.38 54 GLY A C 1
ATOM 441 O O . GLY A 1 54 ? -10.562 -8.883 -10.766 1 98.38 54 GLY A O 1
ATOM 442 N N . THR A 1 55 ? -9.172 -9.852 -9.266 1 98.12 55 THR A N 1
ATOM 443 C CA . THR A 1 55 ? -9.195 -11.148 -9.945 1 98.12 55 THR A CA 1
ATOM 444 C C . THR A 1 55 ? -10.594 -11.75 -9.914 1 98.12 55 THR A C 1
ATOM 446 O O . THR A 1 55 ? -11.055 -12.312 -10.906 1 98.12 55 THR A O 1
ATOM 449 N N . CYS A 1 56 ? -11.242 -11.672 -8.781 1 98.38 56 CYS A N 1
ATOM 450 C CA . CYS A 1 56 ? -12.625 -12.117 -8.641 1 98.38 56 CYS A CA 1
ATOM 451 C C . CYS A 1 56 ? -13.516 -11.43 -9.672 1 98.38 56 CYS A C 1
ATOM 453 O O . CYS A 1 56 ? -14.305 -12.086 -10.352 1 98.38 56 CYS A O 1
ATOM 455 N N . HIS A 1 57 ? -13.359 -10.164 -9.789 1 98.19 57 HIS A N 1
ATOM 456 C CA . HIS A 1 57 ? -14.164 -9.359 -10.695 1 98.19 57 HIS A CA 1
ATOM 457 C C . HIS A 1 57 ? -13.945 -9.781 -12.148 1 98.19 57 HIS A C 1
ATOM 459 O O . HIS A 1 57 ? -14.906 -10 -12.883 1 98.19 57 HIS A O 1
ATOM 465 N N . LEU A 1 58 ? -12.695 -9.938 -12.531 1 97.56 58 LEU A N 1
ATOM 466 C CA . LEU A 1 58 ? -12.367 -10.305 -13.898 1 97.56 58 LEU A CA 1
ATOM 467 C C . LEU A 1 58 ? -12.82 -11.727 -14.203 1 97.56 58 LEU A C 1
ATOM 469 O O . LEU A 1 58 ? -13.242 -12.023 -15.328 1 97.56 58 LEU A O 1
ATOM 473 N N . ALA A 1 59 ? -12.688 -12.594 -13.219 1 96.94 59 ALA A N 1
ATOM 474 C CA . ALA A 1 59 ? -13.164 -13.969 -13.383 1 96.94 59 ALA A CA 1
ATOM 475 C C . ALA A 1 59 ? -14.656 -13.992 -13.695 1 96.94 59 ALA A C 1
ATOM 477 O O . ALA A 1 59 ? -15.094 -14.656 -14.641 1 96.94 59 ALA A O 1
ATOM 478 N N . GLY A 1 60 ? -15.406 -13.273 -12.93 1 96.75 60 GLY A N 1
ATOM 479 C CA . GLY A 1 60 ? -16.828 -13.172 -13.18 1 96.75 60 GLY A CA 1
ATOM 480 C C . GLY A 1 60 ? -17.156 -12.586 -14.539 1 96.75 60 GLY A C 1
ATOM 481 O O . GLY A 1 60 ? -18.047 -13.086 -15.25 1 96.75 60 GLY A O 1
ATOM 482 N N . LYS A 1 61 ? -16.5 -11.57 -14.898 1 96.5 61 LYS A N 1
ATOM 483 C CA . LYS A 1 61 ? -16.719 -10.914 -16.188 1 96.5 61 LYS A CA 1
ATOM 484 C C . LYS A 1 61 ? -16.469 -11.867 -17.344 1 96.5 61 LYS A C 1
ATOM 486 O O . LYS A 1 61 ? -17.25 -11.922 -18.297 1 96.5 61 LYS A O 1
ATOM 491 N N . LEU A 1 62 ? -15.359 -12.594 -17.297 1 95.44 62 LEU A N 1
ATOM 492 C CA . LEU A 1 62 ? -15 -13.516 -18.375 1 95.44 62 LEU A CA 1
ATOM 493 C C . LEU A 1 62 ? -16.031 -14.641 -18.484 1 95.44 62 LEU A C 1
ATOM 495 O O . LEU A 1 62 ? -16.516 -14.93 -19.578 1 95.44 62 LEU A O 1
ATOM 499 N N . VAL A 1 63 ? -16.375 -15.258 -17.406 1 95.06 63 VAL A N 1
ATOM 500 C CA . VAL A 1 63 ? -17.281 -16.406 -17.438 1 95.06 63 VAL A CA 1
ATOM 501 C C . VAL A 1 63 ? -18.672 -15.953 -17.891 1 95.06 63 VAL A C 1
ATOM 503 O O . VAL A 1 63 ? -19.344 -16.672 -18.641 1 95.06 63 VAL A O 1
ATOM 506 N N . ARG A 1 64 ? -19.078 -14.812 -17.438 1 95.38 64 ARG A N 1
ATOM 507 C CA . ARG A 1 64 ? -20.375 -14.281 -17.875 1 95.38 64 ARG A CA 1
ATOM 508 C C . ARG A 1 64 ? -20.359 -13.977 -19.375 1 95.38 64 ARG A C 1
ATOM 510 O O . ARG A 1 64 ? -21.375 -14.164 -20.047 1 95.38 64 ARG A O 1
ATOM 517 N N . ALA A 1 65 ? -19.281 -13.453 -19.828 1 94.06 65 ALA A N 1
ATOM 518 C CA . ALA A 1 65 ? -19.156 -13.211 -21.266 1 94.06 65 ALA A CA 1
ATOM 519 C C . ALA A 1 65 ? -19.281 -14.508 -22.047 1 94.06 65 ALA A C 1
ATOM 521 O O . ALA A 1 65 ? -19.953 -14.555 -23.078 1 94.06 65 ALA A O 1
ATOM 522 N N . LEU A 1 66 ? -18.656 -15.555 -21.625 1 92.94 66 LEU A N 1
ATOM 523 C CA . LEU A 1 66 ? -18.734 -16.859 -22.281 1 92.94 66 LEU A CA 1
ATOM 524 C C . LEU A 1 66 ? -20.156 -17.422 -22.188 1 92.94 66 LEU A C 1
ATOM 526 O O . LEU A 1 66 ? -20.672 -17.984 -23.156 1 92.94 66 LEU A O 1
ATOM 530 N N . GLN A 1 67 ? -20.688 -17.297 -21.016 1 93 67 GLN A N 1
ATOM 531 C CA . GLN A 1 67 ? -22.047 -17.75 -20.781 1 93 67 GLN A CA 1
ATOM 532 C C . GLN A 1 67 ? -23.016 -17.094 -21.766 1 93 67 GLN A C 1
ATOM 534 O O . GLN A 1 67 ? -23.891 -17.766 -22.328 1 93 67 GLN A O 1
ATOM 539 N N . TYR A 1 68 ? -22.859 -15.867 -21.938 1 94.19 68 TYR A N 1
ATOM 540 C CA . TYR A 1 68 ? -23.75 -15.109 -22.812 1 94.19 68 TYR A CA 1
ATOM 541 C C . TYR A 1 68 ? -23.516 -15.445 -24.266 1 94.19 68 TYR A C 1
ATOM 543 O O . TYR A 1 68 ? -24.453 -15.664 -25.031 1 94.19 68 TYR A O 1
ATOM 551 N N . ARG A 1 69 ? -22.344 -15.57 -24.688 1 92.38 69 ARG A N 1
ATOM 552 C CA . ARG A 1 69 ? -21.984 -15.75 -26.078 1 92.38 69 ARG A CA 1
ATOM 553 C C . ARG A 1 69 ? -22.172 -17.203 -26.516 1 92.38 69 ARG A C 1
ATOM 555 O O . ARG A 1 69 ? -22.453 -17.469 -27.688 1 92.38 69 ARG A O 1
ATOM 562 N N . GLN A 1 70 ? -21.969 -18.109 -25.609 1 92.75 70 GLN A N 1
ATOM 563 C CA . GLN A 1 70 ? -22.078 -19.531 -25.922 1 92.75 70 GLN A CA 1
ATOM 564 C C . GLN A 1 70 ? -23 -20.234 -24.953 1 92.75 70 GLN A C 1
ATOM 566 O O . GLN A 1 70 ? -22.562 -21.062 -24.141 1 92.75 70 GLN A O 1
ATOM 571 N N . PRO A 1 71 ? -24.266 -20.016 -25.141 1 92.38 71 PRO A N 1
ATOM 572 C CA . PRO A 1 71 ? -25.219 -20.625 -24.219 1 92.38 71 PRO A CA 1
ATOM 573 C C . PRO A 1 71 ? -25.172 -22.156 -24.234 1 92.38 71 PRO A C 1
ATOM 575 O O . PRO A 1 71 ? -25.531 -22.797 -23.25 1 92.38 71 PRO A O 1
ATOM 578 N N . ASP A 1 72 ? -24.719 -22.703 -25.234 1 90.19 72 ASP A N 1
ATOM 579 C CA . ASP A 1 72 ? -24.672 -24.156 -25.406 1 90.19 72 ASP A CA 1
ATOM 580 C C . ASP A 1 72 ? -23.672 -24.781 -24.453 1 90.19 72 ASP A C 1
ATOM 582 O O . ASP A 1 72 ? -23.688 -26 -24.219 1 90.19 72 ASP A O 1
ATOM 586 N N . LEU A 1 73 ? -22.797 -23.938 -23.859 1 87.88 73 LEU A N 1
ATOM 587 C CA . LEU A 1 73 ? -21.812 -24.438 -22.906 1 87.88 73 LEU A CA 1
ATOM 588 C C . LEU A 1 73 ? -22.484 -24.859 -21.594 1 87.88 73 LEU A C 1
ATOM 590 O O . LEU A 1 73 ? -21.906 -25.625 -20.812 1 87.88 73 LEU A O 1
ATOM 594 N N . GLY A 1 74 ? -23.656 -24.312 -21.328 1 90.94 74 GLY A N 1
ATOM 595 C CA . GLY A 1 74 ? -24.422 -24.703 -20.141 1 90.94 74 GLY A CA 1
ATOM 596 C C . GLY A 1 74 ? -23.828 -24.156 -18.859 1 90.94 74 GLY A C 1
ATOM 597 O O . GLY A 1 74 ? -23.938 -24.797 -17.797 1 90.94 74 GLY A O 1
ATOM 598 N N . ILE A 1 75 ? -23.172 -23.062 -18.922 1 91.94 75 ILE A N 1
ATOM 599 C CA . ILE A 1 75 ? -22.625 -22.422 -17.734 1 91.94 75 ILE A CA 1
ATOM 600 C C . ILE A 1 75 ? -23.766 -21.891 -16.859 1 91.94 75 ILE A C 1
ATOM 602 O O . ILE A 1 75 ? -24.547 -21.047 -17.312 1 91.94 75 ILE A O 1
ATOM 606 N N . THR A 1 76 ? -23.828 -22.344 -15.609 1 93.62 76 THR A N 1
ATOM 607 C CA . THR A 1 76 ? -24.891 -21.922 -14.703 1 93.62 76 THR A CA 1
ATOM 608 C C . THR A 1 76 ? -24.422 -20.75 -13.844 1 93.62 76 THR A C 1
ATOM 610 O O . THR A 1 76 ? -23.234 -20.438 -13.812 1 93.62 76 THR A O 1
ATOM 613 N N . GLU A 1 77 ? -25.391 -20.125 -13.172 1 94.31 77 GLU A N 1
ATOM 614 C CA . GLU A 1 77 ? -25.047 -19.062 -12.242 1 94.31 77 GLU A CA 1
ATOM 615 C C . GLU A 1 77 ? -24.188 -19.594 -11.094 1 94.31 77 GLU A C 1
ATOM 617 O O . GLU A 1 77 ? -23.328 -18.875 -10.57 1 94.31 77 GLU A O 1
ATOM 622 N N . LYS A 1 78 ? -24.406 -20.812 -10.797 1 94.25 78 LYS A N 1
ATOM 623 C CA . LYS A 1 78 ? -23.594 -21.469 -9.781 1 94.25 78 LYS A CA 1
ATOM 624 C C . LYS A 1 78 ? -22.141 -21.578 -10.234 1 94.25 78 LYS A C 1
ATOM 626 O O . LYS A 1 78 ? -21.219 -21.375 -9.445 1 94.25 78 LYS A O 1
ATOM 631 N N . ASP A 1 79 ? -22 -21.938 -11.492 1 93.06 79 ASP A N 1
ATOM 632 C CA . ASP A 1 79 ? -20.656 -22.016 -12.055 1 93.06 79 ASP A CA 1
ATOM 633 C C . ASP A 1 79 ? -19.953 -20.672 -11.984 1 93.06 79 ASP A C 1
ATOM 635 O O . ASP A 1 79 ? -18.781 -20.609 -11.609 1 93.06 79 ASP A O 1
ATOM 639 N N . VAL A 1 80 ? -20.688 -19.641 -12.344 1 95.88 80 VAL A N 1
ATOM 640 C CA . VAL A 1 80 ? -20.141 -18.297 -12.328 1 95.88 80 VAL A CA 1
ATOM 641 C C . VAL A 1 80 ? -19.688 -17.938 -10.914 1 95.88 80 VAL A C 1
ATOM 643 O O . VAL A 1 80 ? -18.578 -17.422 -10.719 1 95.88 80 VAL A O 1
ATOM 646 N N . LEU A 1 81 ? -20.516 -18.219 -9.953 1 97.75 81 LEU A N 1
ATOM 647 C CA . LEU A 1 81 ? -20.203 -17.906 -8.555 1 97.75 81 LEU A CA 1
ATOM 648 C C . LEU A 1 81 ? -18.984 -18.688 -8.086 1 97.75 81 LEU A C 1
ATOM 650 O O . LEU A 1 81 ? -18.125 -18.141 -7.379 1 97.75 81 LEU A O 1
ATOM 654 N N . CYS A 1 82 ? -18.875 -19.922 -8.508 1 96.5 82 CYS A N 1
ATOM 655 C CA . CYS A 1 82 ? -17.734 -20.75 -8.125 1 96.5 82 CYS A CA 1
ATOM 656 C C . CYS A 1 82 ? -16.438 -20.172 -8.695 1 96.5 82 CYS A C 1
ATOM 658 O O . CYS A 1 82 ? -15.414 -20.141 -8.016 1 96.5 82 CYS A O 1
ATOM 660 N N . VAL A 1 83 ? -16.469 -19.75 -9.953 1 96 83 VAL A N 1
ATOM 661 C CA . VAL A 1 83 ? -15.281 -19.172 -10.602 1 96 83 VAL A CA 1
ATOM 662 C C . VAL A 1 83 ? -14.898 -17.859 -9.914 1 96 83 VAL A C 1
ATOM 664 O O . VAL A 1 83 ? -13.719 -17.578 -9.719 1 96 83 VAL A O 1
ATOM 667 N N . GLU A 1 84 ? -15.906 -17.062 -9.547 1 98 84 GLU A N 1
ATOM 668 C CA . GLU A 1 84 ? -15.664 -15.828 -8.805 1 98 84 GLU A CA 1
ATOM 669 C C . GLU A 1 84 ? -14.992 -16.109 -7.465 1 98 84 GLU A C 1
ATOM 671 O O . GLU A 1 84 ? -14.016 -15.453 -7.105 1 98 84 GLU A O 1
ATOM 676 N N . LEU A 1 85 ? -15.484 -17.078 -6.777 1 98.5 85 LEU A N 1
ATOM 677 C CA . LEU A 1 85 ? -14.938 -17.438 -5.473 1 98.5 85 LEU A CA 1
ATOM 678 C C . LEU A 1 85 ? -13.516 -17.953 -5.605 1 98.5 85 LEU A C 1
ATOM 680 O O . LEU A 1 85 ? -12.664 -17.688 -4.754 1 98.5 85 LEU A O 1
ATOM 684 N N . ALA A 1 86 ? -13.281 -18.703 -6.668 1 97.38 86 ALA A N 1
ATOM 685 C CA . ALA A 1 86 ? -11.93 -19.188 -6.914 1 97.38 86 ALA A CA 1
ATOM 686 C C . ALA A 1 86 ? -10.961 -18.031 -7.137 1 97.38 86 ALA A C 1
ATOM 688 O O . ALA A 1 86 ? -9.859 -18.016 -6.586 1 97.38 86 ALA A O 1
ATOM 689 N N . GLY A 1 87 ? -11.383 -17.109 -7.98 1 97.75 87 GLY A N 1
ATOM 690 C CA . GLY A 1 87 ? -10.57 -15.922 -8.188 1 97.75 87 GLY A CA 1
ATOM 691 C C . GLY A 1 87 ? -10.336 -15.125 -6.922 1 97.75 87 GLY A C 1
ATOM 692 O O . GLY A 1 87 ? -9.234 -14.617 -6.699 1 97.75 87 GLY A O 1
ATOM 693 N N . LEU A 1 88 ? -11.328 -15.062 -6.043 1 98.56 88 LEU A N 1
ATOM 694 C CA . LEU A 1 88 ? -11.273 -14.312 -4.793 1 98.56 88 LEU A CA 1
ATOM 695 C C . LEU A 1 88 ? -10.305 -14.969 -3.812 1 98.56 88 LEU A C 1
ATOM 697 O O . LEU A 1 88 ? -9.586 -14.273 -3.092 1 98.56 88 LEU A O 1
ATOM 701 N N . CYS A 1 89 ? -10.211 -16.297 -3.82 1 98.44 89 CYS A N 1
ATOM 702 C CA . CYS A 1 89 ? -9.562 -17.016 -2.723 1 98.44 89 CYS A CA 1
ATOM 703 C C . CYS A 1 89 ? -8.25 -17.641 -3.174 1 98.44 89 CYS A C 1
ATOM 705 O O . CYS A 1 89 ? -7.57 -18.297 -2.387 1 98.44 89 CYS A O 1
ATOM 707 N N . HIS A 1 90 ? -7.855 -17.438 -4.422 1 97.25 90 HIS A N 1
ATOM 708 C CA . HIS A 1 90 ? -6.734 -18.172 -4.996 1 97.25 90 HIS A CA 1
ATOM 709 C C . HIS A 1 90 ? -5.426 -17.828 -4.297 1 97.25 90 HIS A C 1
ATOM 711 O O . HIS A 1 90 ? -4.488 -18.625 -4.293 1 97.25 90 HIS A O 1
ATOM 717 N N . ASP A 1 91 ? -5.371 -16.672 -3.652 1 97.62 91 ASP A N 1
ATOM 718 C CA . ASP A 1 91 ? -4.121 -16.203 -3.068 1 97.62 91 ASP A CA 1
ATOM 719 C C . ASP A 1 91 ? -4.164 -16.281 -1.543 1 97.62 91 ASP A C 1
ATOM 721 O O . ASP A 1 91 ? -3.309 -15.703 -0.863 1 97.62 91 ASP A O 1
ATOM 725 N N . LEU A 1 92 ? -5.121 -16.969 -0.907 1 98.44 92 LEU A N 1
ATOM 726 C CA . LEU A 1 92 ? -5.273 -17.062 0.54 1 98.44 92 LEU A CA 1
ATOM 727 C C . LEU A 1 92 ? -4.035 -17.688 1.179 1 98.44 92 LEU A C 1
ATOM 729 O O . LEU A 1 92 ? -3.74 -17.438 2.35 1 98.44 92 LEU A O 1
ATOM 733 N N . GLY A 1 93 ? -3.316 -18.422 0.404 1 98.06 93 GLY A N 1
ATOM 734 C CA . GLY A 1 93 ? -2.246 -19.234 0.962 1 98.06 93 GLY A CA 1
ATOM 735 C C . GLY A 1 93 ? -0.882 -18.578 0.854 1 98.06 93 GLY A C 1
ATOM 736 O O . GLY A 1 93 ? 0.134 -19.188 1.199 1 98.06 93 GLY A O 1
ATOM 737 N N . HIS A 1 94 ? -0.813 -17.344 0.382 1 98 94 HIS A N 1
ATOM 738 C CA . HIS A 1 94 ? 0.465 -16.641 0.369 1 98 94 HIS A CA 1
ATOM 739 C C . HIS A 1 94 ? 0.914 -16.281 1.783 1 98 94 HIS A C 1
ATOM 741 O O . HIS A 1 94 ? 0.094 -15.906 2.623 1 98 94 HIS A O 1
ATOM 747 N N . GLY A 1 95 ? 2.186 -16.484 2.062 1 97.81 95 GLY A N 1
ATOM 748 C CA . GLY A 1 95 ? 2.783 -16.078 3.324 1 97.81 95 GLY A CA 1
ATOM 749 C C . GLY A 1 95 ? 3.455 -14.727 3.262 1 97.81 95 GLY A C 1
ATOM 750 O O . GLY A 1 95 ? 3.246 -13.969 2.311 1 97.81 95 GLY A O 1
ATOM 751 N N . PRO A 1 96 ? 4.223 -14.406 4.328 1 97.94 96 PRO A N 1
ATOM 752 C CA . PRO A 1 96 ? 4.902 -13.109 4.379 1 97.94 96 PRO A CA 1
ATOM 753 C C . PRO A 1 96 ? 5.766 -12.844 3.146 1 97.94 96 PRO A C 1
ATOM 755 O O . PRO A 1 96 ? 6.484 -13.742 2.691 1 97.94 96 PRO A O 1
ATOM 758 N N . PHE A 1 97 ? 5.629 -11.672 2.557 1 96.94 97 PHE A N 1
ATOM 759 C CA . PHE A 1 97 ? 6.371 -11.195 1.392 1 96.94 97 PHE A CA 1
ATOM 760 C C . PHE A 1 97 ? 6.086 -12.078 0.178 1 96.94 97 PHE A C 1
ATOM 762 O O . PHE A 1 97 ? 6.93 -12.203 -0.711 1 96.94 97 PHE A O 1
ATOM 769 N N . SER A 1 98 ? 4.945 -12.758 0.208 1 94.44 98 SER A N 1
ATOM 770 C CA . SER A 1 98 ? 4.332 -13.445 -0.928 1 94.44 98 SER A CA 1
ATOM 771 C C . SER A 1 98 ? 5.207 -14.594 -1.422 1 94.44 98 SER A C 1
ATOM 773 O O . SER A 1 98 ? 5.512 -15.516 -0.666 1 94.44 98 SER A O 1
ATOM 775 N N . HIS A 1 99 ? 5.789 -14.5 -2.604 1 91.62 99 HIS A N 1
ATOM 776 C CA . HIS A 1 99 ? 6.461 -15.633 -3.234 1 91.62 99 HIS A CA 1
ATOM 777 C C . HIS A 1 99 ? 7.777 -15.953 -2.527 1 91.62 99 HIS A C 1
ATOM 779 O O . HIS A 1 99 ? 8.266 -17.078 -2.598 1 91.62 99 HIS A O 1
ATOM 785 N N . LEU A 1 100 ? 8.289 -15.031 -1.832 1 94.56 100 LEU A N 1
ATOM 786 C CA . LEU A 1 100 ? 9.5 -15.273 -1.054 1 94.56 100 LEU A CA 1
ATOM 787 C C . LEU A 1 100 ? 9.273 -16.375 -0.02 1 94.56 100 LEU A C 1
ATOM 789 O O . LEU A 1 100 ? 10.148 -17.203 0.212 1 94.56 100 LEU A O 1
ATOM 793 N N . PHE A 1 101 ? 8.109 -16.422 0.583 1 96.12 101 PHE A N 1
ATOM 794 C CA . PHE A 1 101 ? 7.809 -17.344 1.668 1 96.12 101 PHE A CA 1
ATOM 795 C C . PHE A 1 101 ? 7.812 -18.781 1.169 1 96.12 101 PHE A C 1
ATOM 797 O O . PHE A 1 101 ? 8.523 -19.641 1.712 1 96.12 101 PHE A O 1
ATOM 804 N N . ASP A 1 102 ? 7.059 -19.109 0.092 1 92.44 102 ASP A N 1
ATOM 805 C CA . ASP A 1 102 ? 6.984 -20.484 -0.397 1 92.44 102 ASP A CA 1
ATOM 806 C C . ASP A 1 102 ? 8.18 -20.812 -1.291 1 92.44 102 ASP A C 1
ATOM 808 O O . ASP A 1 102 ? 8.727 -21.906 -1.217 1 92.44 102 ASP A O 1
ATOM 812 N N . GLY A 1 103 ? 8.641 -19.828 -2.062 1 91.25 103 GLY A N 1
ATOM 813 C CA . GLY A 1 103 ? 9.633 -20.094 -3.098 1 91.25 103 GLY A CA 1
ATOM 814 C C . GLY A 1 103 ? 11.055 -20.125 -2.57 1 91.25 103 GLY A C 1
ATOM 815 O O . GLY A 1 103 ? 11.945 -20.688 -3.209 1 91.25 103 GLY A O 1
ATOM 816 N N . LYS A 1 104 ? 11.273 -19.5 -1.443 1 93.06 104 LYS A N 1
ATOM 817 C CA . LYS A 1 104 ? 12.633 -19.453 -0.915 1 93.06 104 LYS A CA 1
ATOM 818 C C . LYS A 1 104 ? 12.688 -19.969 0.519 1 93.06 104 LYS A C 1
ATOM 820 O O . LYS A 1 104 ? 13.359 -20.969 0.801 1 93.06 104 LYS A O 1
ATOM 825 N N . PHE A 1 105 ? 11.914 -19.469 1.418 1 96.88 105 PHE A N 1
ATOM 826 C CA . PHE A 1 105 ? 11.992 -19.797 2.838 1 96.88 105 PHE A CA 1
ATOM 827 C C . PHE A 1 105 ? 11.539 -21.219 3.096 1 96.88 105 PHE A C 1
ATOM 829 O O . PHE A 1 105 ? 12.297 -22.031 3.633 1 96.88 105 PHE A O 1
ATOM 836 N N . ILE A 1 106 ? 10.305 -21.547 2.68 1 96.56 106 ILE A N 1
ATOM 837 C CA . ILE A 1 106 ? 9.75 -22.859 2.943 1 96.56 106 ILE A CA 1
ATOM 838 C C . ILE A 1 106 ? 10.555 -23.922 2.186 1 96.56 106 ILE A C 1
ATOM 840 O O . ILE A 1 106 ? 10.836 -25 2.717 1 96.56 106 ILE A O 1
ATOM 844 N N . LYS A 1 107 ? 10.914 -23.578 0.953 1 93.06 107 LYS A N 1
ATOM 845 C CA . LYS A 1 107 ? 11.711 -24.5 0.153 1 93.06 107 LYS A CA 1
ATOM 846 C C . LYS A 1 107 ? 13.031 -24.844 0.848 1 93.06 107 LYS A C 1
ATOM 848 O O . LYS A 1 107 ? 13.531 -25.953 0.736 1 93.06 107 LYS A O 1
ATOM 853 N N . THR A 1 108 ? 13.594 -23.891 1.552 1 92.31 108 THR A N 1
ATOM 854 C CA . THR A 1 108 ? 14.867 -24.078 2.242 1 92.31 108 THR A CA 1
ATOM 855 C C . THR A 1 108 ? 14.656 -24.797 3.57 1 92.31 108 THR A C 1
ATOM 857 O O . THR A 1 108 ? 15.414 -25.703 3.912 1 92.31 108 THR A O 1
ATOM 860 N N . LYS A 1 109 ? 13.617 -24.453 4.316 1 94.06 109 LYS A N 1
ATOM 861 C CA . LYS A 1 109 ? 13.422 -24.969 5.672 1 94.06 109 LYS A CA 1
ATOM 862 C C . LYS A 1 109 ? 12.703 -26.312 5.66 1 94.06 109 LYS A C 1
ATOM 864 O O . LYS A 1 109 ? 12.914 -27.141 6.543 1 94.06 109 LYS A O 1
ATOM 869 N N . ARG A 1 110 ? 11.852 -26.391 4.691 1 92.81 110 ARG A N 1
ATOM 870 C CA . ARG A 1 110 ? 11.086 -27.625 4.566 1 92.81 110 ARG A CA 1
ATOM 871 C C . ARG A 1 110 ? 11.406 -28.344 3.26 1 92.81 110 ARG A C 1
ATOM 873 O O . ARG A 1 110 ? 10.539 -28.469 2.391 1 92.81 110 ARG A O 1
ATOM 880 N N . LYS A 1 111 ? 12.539 -28.922 3.145 1 86.94 111 LYS A N 1
ATOM 881 C CA . LYS A 1 111 ? 13.039 -29.531 1.916 1 86.94 111 LYS A CA 1
ATOM 882 C C . LYS A 1 111 ? 12.242 -30.766 1.55 1 86.94 111 LYS A C 1
ATOM 884 O O . LYS A 1 111 ? 12.117 -31.109 0.372 1 86.94 111 LYS A O 1
ATOM 889 N N . ASP A 1 112 ? 11.633 -31.312 2.492 1 86.06 112 ASP A N 1
ATOM 890 C CA . ASP A 1 112 ? 10.93 -32.594 2.289 1 86.06 112 ASP A CA 1
ATOM 891 C C . ASP A 1 112 ? 9.469 -32.344 1.9 1 86.06 112 ASP A C 1
ATOM 893 O O . ASP A 1 112 ? 8.742 -33.281 1.579 1 86.06 112 ASP A O 1
ATOM 897 N N . ARG A 1 113 ? 9.133 -31.125 1.923 1 81.19 113 ARG A N 1
ATOM 898 C CA . ARG A 1 113 ? 7.734 -30.797 1.677 1 81.19 113 ARG A CA 1
ATOM 899 C C . ARG A 1 113 ? 7.594 -29.906 0.445 1 81.19 113 ARG A C 1
ATOM 901 O O . ARG A 1 113 ? 8.203 -28.828 0.375 1 81.19 113 ARG A O 1
ATOM 908 N N . LYS A 1 114 ? 7.012 -30.484 -0.578 1 85.5 114 LYS A N 1
ATOM 909 C CA . LYS A 1 114 ? 6.68 -29.609 -1.701 1 85.5 114 LYS A CA 1
ATOM 910 C C . LYS A 1 114 ? 5.426 -28.781 -1.411 1 85.5 114 LYS A C 1
ATOM 912 O O . LYS A 1 114 ? 4.309 -29.297 -1.526 1 85.5 114 LYS A O 1
ATOM 917 N N . TRP A 1 115 ? 5.562 -27.672 -0.888 1 91.56 115 TRP A N 1
ATOM 918 C CA . TRP A 1 115 ? 4.445 -26.812 -0.517 1 91.56 115 TRP A CA 1
ATOM 919 C C . TRP A 1 115 ? 4.402 -25.562 -1.4 1 91.56 115 TRP A C 1
ATOM 921 O O . TRP A 1 115 ? 5.441 -24.984 -1.722 1 91.56 115 TRP A O 1
ATOM 931 N N . SER A 1 116 ? 3.26 -25.188 -1.852 1 92.5 116 SER A N 1
ATOM 932 C CA . SER A 1 116 ? 3.035 -23.984 -2.648 1 92.5 116 SER A CA 1
ATOM 933 C C . SER A 1 116 ? 1.911 -23.141 -2.064 1 92.5 116 SER A C 1
ATOM 935 O O . SER A 1 116 ? 1.138 -23.609 -1.229 1 92.5 116 SER A O 1
ATOM 937 N N . HIS A 1 117 ? 1.867 -21.891 -2.42 1 94.19 117 HIS A N 1
ATOM 938 C CA . HIS A 1 117 ? 0.804 -21.031 -1.929 1 94.19 117 HIS A CA 1
ATOM 939 C C . HIS A 1 117 ? -0.565 -21.516 -2.387 1 94.19 117 HIS A C 1
ATOM 941 O O . HIS A 1 117 ? -1.574 -21.266 -1.724 1 94.19 117 HIS A O 1
ATOM 947 N N . GLU A 1 118 ? -0.642 -22.266 -3.527 1 92.94 118 GLU A N 1
ATOM 948 C CA . GLU A 1 118 ? -1.911 -22.844 -3.963 1 92.94 118 GLU A CA 1
ATOM 949 C C . GLU A 1 118 ? -2.428 -23.859 -2.957 1 92.94 118 GLU A C 1
ATOM 951 O O . GLU A 1 118 ? -3.613 -23.875 -2.623 1 92.94 118 GLU A O 1
ATOM 956 N N . GLU A 1 119 ? -1.479 -24.719 -2.5 1 93.81 119 GLU A N 1
ATOM 957 C CA . GLU A 1 119 ? -1.839 -25.656 -1.442 1 93.81 119 GLU A CA 1
ATOM 958 C C . GLU A 1 119 ? -2.293 -24.922 -0.183 1 93.81 119 GLU A C 1
ATOM 960 O O . GLU A 1 119 ? -3.273 -25.312 0.451 1 93.81 119 GLU A O 1
ATOM 965 N N . GLY A 1 120 ? -1.563 -23.938 0.181 1 96.75 120 GLY A N 1
ATOM 966 C CA . GLY A 1 120 ? -1.94 -23.109 1.319 1 96.75 120 GLY A CA 1
ATOM 967 C C . GLY A 1 120 ? -3.297 -22.453 1.155 1 96.75 120 GLY A C 1
ATOM 968 O O . GLY A 1 120 ? -4.047 -22.312 2.123 1 96.75 120 GLY A O 1
ATOM 969 N N . SER A 1 121 ? -3.584 -22.047 -0.08 1 97.56 121 SER A N 1
ATOM 970 C CA . SER A 1 121 ? -4.859 -21.391 -0.351 1 97.56 121 SER A CA 1
ATOM 971 C C . SER A 1 121 ? -6.031 -22.344 -0.145 1 97.56 121 SER A C 1
ATOM 973 O O . SER A 1 121 ? -7.074 -21.953 0.379 1 97.56 121 SER A O 1
ATOM 975 N N . MET A 1 122 ? -5.859 -23.594 -0.563 1 96.44 122 MET A N 1
ATOM 976 C CA . MET A 1 122 ? -6.91 -24.578 -0.33 1 96.44 122 MET A CA 1
ATOM 977 C C . MET A 1 122 ? -7.117 -24.812 1.163 1 96.44 122 MET A C 1
ATOM 979 O O . MET A 1 122 ? -8.258 -24.844 1.636 1 96.44 122 MET A O 1
ATOM 983 N N . MET A 1 123 ? -6.012 -24.922 1.875 1 97.5 123 MET A N 1
ATOM 984 C CA . MET A 1 123 ? -6.074 -25.094 3.322 1 97.5 123 MET A CA 1
ATOM 985 C C . MET A 1 123 ? -6.781 -23.922 3.984 1 97.5 123 MET A C 1
ATOM 987 O O . MET A 1 123 ? -7.664 -24.109 4.82 1 97.5 123 MET A O 1
ATOM 991 N N . MET A 1 124 ? -6.426 -22.75 3.605 1 98.5 124 MET A N 1
ATOM 992 C CA . MET A 1 124 ? -6.977 -21.547 4.215 1 98.5 124 MET A CA 1
ATOM 993 C C . MET A 1 124 ? -8.438 -21.359 3.822 1 98.5 124 MET A C 1
ATOM 995 O O . MET A 1 124 ? -9.234 -20.844 4.609 1 98.5 124 MET A O 1
ATOM 999 N N . PHE A 1 125 ? -8.789 -21.781 2.572 1 98.44 125 PHE A N 1
ATOM 1000 C CA . PHE A 1 125 ? -10.188 -21.734 2.154 1 98.44 125 PHE A CA 1
ATOM 1001 C C . PHE A 1 125 ? -11.055 -22.594 3.064 1 98.44 125 PHE A C 1
ATOM 1003 O O . PHE A 1 125 ? -12.102 -22.156 3.545 1 98.44 125 PHE A O 1
ATOM 1010 N N . ASP A 1 126 ? -10.578 -23.781 3.295 1 98.06 126 ASP A N 1
ATOM 1011 C CA . ASP A 1 126 ? -11.312 -24.672 4.184 1 98.06 126 ASP A CA 1
ATOM 1012 C C . ASP A 1 126 ? -11.422 -24.078 5.59 1 98.06 126 ASP A C 1
ATOM 1014 O O . ASP A 1 126 ? -12.492 -24.125 6.207 1 98.06 126 ASP A O 1
ATOM 1018 N N . HIS A 1 127 ? -10.352 -23.578 6.047 1 98.19 127 HIS A N 1
ATOM 1019 C CA . HIS A 1 127 ? -10.32 -22.969 7.375 1 98.19 127 HIS A CA 1
ATOM 1020 C C . HIS A 1 127 ? -11.273 -21.797 7.461 1 98.19 127 HIS A C 1
ATOM 1022 O O . HIS A 1 127 ? -12.008 -21.656 8.438 1 98.19 127 HIS A O 1
ATOM 1028 N N . LEU A 1 128 ? -11.227 -20.969 6.48 1 98.31 128 LEU A N 1
ATOM 1029 C CA . LEU A 1 128 ? -12.07 -19.781 6.383 1 98.31 128 LEU A CA 1
ATOM 1030 C C . LEU A 1 128 ? -13.547 -20.156 6.453 1 98.31 128 LEU A C 1
ATOM 1032 O O . LEU A 1 128 ? -14.312 -19.562 7.215 1 98.31 128 LEU A O 1
ATOM 1036 N N . VAL A 1 129 ? -13.969 -21.156 5.707 1 98.12 129 VAL A N 1
ATOM 1037 C CA . VAL A 1 129 ? -15.367 -21.578 5.633 1 98.12 129 VAL A CA 1
ATOM 1038 C C . VAL A 1 129 ? -15.797 -22.188 6.969 1 98.12 129 VAL A C 1
ATOM 1040 O O . VAL A 1 129 ? -16.859 -21.844 7.492 1 98.12 129 VAL A O 1
ATOM 1043 N N . ARG A 1 130 ? -14.938 -23 7.512 1 97.06 130 ARG A N 1
ATOM 1044 C CA . ARG A 1 130 ? -15.258 -23.703 8.75 1 97.06 130 ARG A CA 1
ATOM 1045 C C . ARG A 1 130 ? -15.297 -22.734 9.93 1 97.06 130 ARG A C 1
ATOM 1047 O O . ARG A 1 130 ? -16.266 -22.703 10.688 1 97.06 130 ARG A O 1
ATOM 1054 N N . GLU A 1 131 ? -14.227 -21.938 10.094 1 96.88 131 GLU A N 1
ATOM 1055 C CA . GLU A 1 131 ? -14.055 -21.078 11.266 1 96.88 131 GLU A CA 1
ATOM 1056 C C . GLU A 1 131 ? -15.133 -20 11.32 1 96.88 131 GLU A C 1
ATOM 1058 O O . GLU A 1 131 ? -15.508 -19.547 12.406 1 96.88 131 GLU A O 1
ATOM 1063 N N . ASN A 1 132 ? -15.633 -19.609 10.195 1 97.75 132 ASN A N 1
ATOM 1064 C CA . ASN A 1 132 ? -16.609 -18.531 10.164 1 97.75 132 ASN A CA 1
ATOM 1065 C C . ASN A 1 132 ? -18.016 -19.047 9.891 1 97.75 132 ASN A C 1
ATOM 1067 O O . ASN A 1 132 ? -18.938 -18.266 9.625 1 97.75 132 ASN A O 1
ATOM 1071 N N . ASN A 1 133 ? -18.219 -20.391 9.906 1 96.12 133 ASN A N 1
ATOM 1072 C CA . ASN A 1 133 ? -19.516 -21.047 9.734 1 96.12 133 ASN A CA 1
ATOM 1073 C C . ASN A 1 133 ? -20.203 -20.594 8.453 1 96.12 133 ASN A C 1
ATOM 1075 O O . ASN A 1 133 ? -21.375 -20.188 8.477 1 96.12 133 ASN A O 1
ATOM 1079 N N . LEU A 1 134 ? -19.469 -20.672 7.344 1 97.62 134 LEU A N 1
ATOM 1080 C CA . LEU A 1 134 ? -20 -20.156 6.082 1 97.62 134 LEU A CA 1
ATOM 1081 C C . LEU A 1 134 ? -20.656 -21.281 5.281 1 97.62 134 LEU A C 1
ATOM 1083 O O . LEU A 1 134 ? -21.25 -21.031 4.227 1 97.62 134 LEU A O 1
ATOM 1087 N N . THR A 1 135 ? -20.641 -22.469 5.809 1 96.81 135 THR A N 1
ATOM 1088 C CA . THR A 1 135 ? -21.234 -23.594 5.102 1 96.81 135 THR A CA 1
ATOM 1089 C C . THR A 1 135 ? -22.703 -23.328 4.812 1 96.81 135 THR A C 1
ATOM 1091 O O . THR A 1 135 ? -23.188 -23.609 3.713 1 96.81 135 THR A O 1
ATOM 1094 N N . GLU A 1 136 ? -23.359 -22.812 5.816 1 96 136 GLU A N 1
ATOM 1095 C CA . GLU A 1 136 ? -24.766 -22.5 5.641 1 96 136 GLU A CA 1
ATOM 1096 C C . GLU A 1 136 ? -24.969 -21.391 4.617 1 96 136 GLU A C 1
ATOM 1098 O O . GLU A 1 136 ? -25.938 -21.406 3.844 1 96 136 GLU A O 1
ATOM 1103 N N . GLU A 1 137 ? -24.109 -20.422 4.652 1 96.56 137 GLU A N 1
ATOM 1104 C CA . GLU A 1 137 ? -24.188 -19.344 3.686 1 96.56 137 GLU A CA 1
ATOM 1105 C C . GLU A 1 137 ? -23.984 -19.844 2.262 1 96.56 137 GLU A C 1
ATOM 1107 O O . GLU A 1 137 ? -24.656 -19.391 1.332 1 96.56 137 GLU A O 1
ATOM 1112 N N . PHE A 1 138 ? -23.062 -20.75 2.066 1 97.69 138 PHE A N 1
ATOM 1113 C CA . PHE A 1 138 ? -22.828 -21.359 0.768 1 97.69 138 PHE A CA 1
ATOM 1114 C C . PHE A 1 138 ? -24.062 -22.125 0.305 1 97.69 138 PHE A C 1
ATOM 1116 O O . PHE A 1 138 ? -24.469 -22.016 -0.854 1 97.69 138 PHE A O 1
ATOM 1123 N N . SER A 1 139 ? -24.688 -22.828 1.221 1 96.94 139 SER A N 1
ATOM 1124 C CA . SER A 1 139 ? -25.859 -23.625 0.905 1 96.94 139 SER A CA 1
ATOM 1125 C C . SER A 1 139 ? -27.047 -22.75 0.498 1 96.94 139 SER A C 1
ATOM 1127 O O . SER A 1 139 ? -27.859 -23.141 -0.345 1 96.94 139 SER A O 1
ATOM 1129 N N . LYS A 1 140 ? -27.125 -21.594 1.114 1 96.62 140 LYS A N 1
ATOM 1130 C CA . LYS A 1 140 ? -28.188 -20.641 0.779 1 96.62 140 LYS A CA 1
ATOM 1131 C C . LYS A 1 140 ? -28.156 -20.297 -0.705 1 96.62 140 LYS A C 1
ATOM 1133 O O . LYS A 1 140 ? -29.188 -19.984 -1.295 1 96.62 140 LYS A O 1
ATOM 1138 N N . TYR A 1 141 ? -27.016 -20.391 -1.268 1 95.94 141 TYR A N 1
ATOM 1139 C CA . TYR A 1 141 ? -26.891 -20.016 -2.674 1 95.94 141 TYR A CA 1
ATOM 1140 C C . TYR A 1 141 ? -26.703 -21.266 -3.545 1 95.94 141 TYR A C 1
ATOM 1142 O O . TYR A 1 141 ? -26.25 -21.156 -4.684 1 95.94 141 TYR A O 1
ATOM 1150 N N . GLY A 1 142 ? -26.938 -22.422 -2.939 1 95.81 142 GLY A N 1
ATOM 1151 C CA . GLY A 1 142 ? -26.984 -23.672 -3.693 1 95.81 142 GLY A CA 1
ATOM 1152 C C . GLY A 1 142 ? -25.625 -24.328 -3.842 1 95.81 142 GLY A C 1
ATOM 1153 O O . GLY A 1 142 ? -25.469 -25.25 -4.641 1 95.81 142 GLY A O 1
ATOM 1154 N N . LEU A 1 143 ? -24.641 -23.875 -3.154 1 96.5 143 LEU A N 1
ATOM 1155 C CA . LEU A 1 143 ? -23.312 -24.469 -3.254 1 96.5 143 LEU A CA 1
ATOM 1156 C C . LEU A 1 143 ? -23.141 -25.594 -2.24 1 96.5 143 LEU A C 1
ATOM 1158 O O . LEU A 1 143 ? -23.516 -25.453 -1.074 1 96.5 143 LEU A O 1
ATOM 1162 N N . ASP A 1 144 ? -22.656 -26.719 -2.693 1 95 144 ASP A N 1
ATOM 1163 C CA . ASP A 1 144 ? -22.422 -27.859 -1.829 1 95 144 ASP A CA 1
ATOM 1164 C C . ASP A 1 144 ? -20.938 -28.281 -1.845 1 95 144 ASP A C 1
ATOM 1166 O O . ASP A 1 144 ? -20.094 -27.516 -2.299 1 95 144 ASP A O 1
ATOM 1170 N N . ASP A 1 145 ? -20.656 -29.453 -1.355 1 93.69 145 ASP A N 1
ATOM 1171 C CA . ASP A 1 145 ? -19.281 -29.906 -1.218 1 93.69 145 ASP A CA 1
ATOM 1172 C C . ASP A 1 145 ? -18.625 -30.094 -2.584 1 93.69 145 ASP A C 1
ATOM 1174 O O . ASP A 1 145 ? -17.422 -29.891 -2.734 1 93.69 145 ASP A O 1
ATOM 1178 N N . THR A 1 146 ? -19.391 -30.5 -3.484 1 92.25 146 THR A N 1
ATOM 1179 C CA . THR A 1 146 ? -18.859 -30.672 -4.832 1 92.25 146 THR A CA 1
ATOM 1180 C C . THR A 1 146 ? -18.438 -29.344 -5.43 1 92.25 146 THR A C 1
ATOM 1182 O O . THR A 1 146 ? -17.422 -29.266 -6.133 1 92.25 146 THR A O 1
ATOM 1185 N N . ASP A 1 147 ? -19.234 -28.312 -5.133 1 93.94 147 ASP A N 1
ATOM 1186 C CA . ASP A 1 147 ? -18.891 -26.984 -5.609 1 93.94 147 ASP A CA 1
ATOM 1187 C C . ASP A 1 147 ? -17.625 -26.469 -4.93 1 93.94 147 ASP A C 1
ATOM 1189 O O . ASP A 1 147 ? -16.781 -25.828 -5.57 1 93.94 147 ASP A O 1
ATOM 1193 N N . CYS A 1 148 ? -17.547 -26.734 -3.641 1 95.06 148 CYS A N 1
ATOM 1194 C CA . CYS A 1 148 ? -16.344 -26.328 -2.908 1 95.06 148 CYS A CA 1
ATOM 1195 C C . CYS A 1 148 ? -15.102 -27.016 -3.473 1 95.06 148 CYS A C 1
ATOM 1197 O O . CYS A 1 148 ? -14.047 -26.391 -3.57 1 95.06 148 CYS A O 1
ATOM 1199 N N . LEU A 1 149 ? -15.242 -28.25 -3.809 1 92.75 149 LEU A N 1
ATOM 1200 C CA . LEU A 1 149 ? -14.141 -28.969 -4.441 1 92.75 149 LEU A CA 1
ATOM 1201 C C . LEU A 1 149 ? -13.789 -28.344 -5.785 1 92.75 149 LEU A C 1
ATOM 1203 O O . LEU A 1 149 ? -12.609 -28.219 -6.125 1 92.75 149 LEU A O 1
ATOM 1207 N N . PHE A 1 150 ? -14.805 -27.984 -6.531 1 91 150 PHE A N 1
ATOM 1208 C CA . PHE A 1 150 ? -14.609 -27.328 -7.816 1 91 150 PHE A CA 1
ATOM 1209 C C . PHE A 1 150 ? -13.844 -26.016 -7.648 1 91 150 PHE A C 1
ATOM 1211 O O . PHE A 1 150 ? -12.93 -25.719 -8.43 1 91 150 PHE A O 1
ATOM 1218 N N . ILE A 1 151 ? -14.211 -25.234 -6.652 1 94.88 151 ILE A N 1
ATOM 1219 C CA . ILE A 1 151 ? -13.523 -23.984 -6.348 1 94.88 151 ILE A CA 1
ATOM 1220 C C . ILE A 1 151 ? -12.055 -24.25 -6.051 1 94.88 151 ILE A C 1
ATOM 1222 O O . ILE A 1 151 ? -11.172 -23.594 -6.609 1 94.88 151 ILE A O 1
ATOM 1226 N N . LYS A 1 152 ? -11.781 -25.234 -5.227 1 94 152 LYS A N 1
ATOM 1227 C CA . LYS A 1 152 ? -10.414 -25.594 -4.848 1 94 152 LYS A CA 1
ATOM 1228 C C . LYS A 1 152 ? -9.617 -26.078 -6.055 1 94 152 LYS A C 1
ATOM 1230 O O . LYS A 1 152 ? -8.43 -25.797 -6.176 1 94 152 LYS A O 1
ATOM 1235 N N . GLU A 1 153 ? -10.219 -26.75 -6.957 1 90.06 153 GLU A N 1
ATOM 1236 C CA . GLU A 1 153 ? -9.555 -27.234 -8.164 1 90.06 153 GLU A CA 1
ATOM 1237 C C . GLU A 1 153 ? -9.156 -26.094 -9.078 1 90.06 153 GLU A C 1
ATOM 1239 O O . GLU A 1 153 ? -8.133 -26.156 -9.758 1 90.06 153 GLU A O 1
ATOM 1244 N N . GLN A 1 154 ? -9.953 -25.062 -9.07 1 89.75 154 GLN A N 1
ATOM 1245 C CA . GLN A 1 154 ? -9.609 -23.891 -9.867 1 89.75 154 GLN A CA 1
ATOM 1246 C C . GLN A 1 154 ? -8.406 -23.172 -9.281 1 89.75 154 GLN A C 1
ATOM 1248 O O . GLN A 1 154 ? -7.648 -22.516 -10.016 1 89.75 154 GLN A O 1
ATOM 1253 N N . ILE A 1 155 ? -8.242 -23.281 -7.984 1 89.81 155 ILE A N 1
ATOM 1254 C CA . ILE A 1 155 ? -7.148 -22.609 -7.289 1 89.81 155 ILE A CA 1
ATOM 1255 C C . ILE A 1 155 ? -5.852 -23.375 -7.504 1 89.81 155 ILE A C 1
ATOM 1257 O O . ILE A 1 155 ? -4.832 -22.797 -7.887 1 89.81 155 ILE A O 1
ATOM 1261 N N . HIS A 1 156 ? -5.859 -24.656 -7.328 1 86.38 156 HIS A N 1
ATOM 1262 C CA . HIS A 1 156 ? -4.656 -25.484 -7.336 1 86.38 156 HIS A CA 1
ATOM 1263 C C . HIS A 1 156 ? -4.473 -26.172 -8.68 1 86.38 156 HIS A C 1
ATOM 1265 O O . HIS A 1 156 ? -3.344 -26.469 -9.086 1 86.38 156 HIS A O 1
ATOM 1271 N N . GLY A 1 157 ? -5.449 -26.406 -9.422 1 78.44 157 GLY A N 1
ATOM 1272 C CA . GLY A 1 157 ? -5.457 -27.312 -10.547 1 78.44 157 GLY A CA 1
ATOM 1273 C C . GLY A 1 157 ? -6.082 -28.656 -10.227 1 78.44 157 GLY A C 1
ATOM 1274 O O . GLY A 1 157 ? -6.527 -28.891 -9.102 1 78.44 157 GLY A O 1
ATOM 1275 N N . PRO A 1 158 ? -6.113 -29.547 -11.195 1 73.06 158 PRO A N 1
ATOM 1276 C CA . PRO A 1 158 ? -6.797 -30.828 -11 1 73.06 158 PRO A CA 1
ATOM 1277 C C . PRO A 1 158 ? -6.184 -31.641 -9.867 1 73.06 158 PRO A C 1
ATOM 1279 O O . PRO A 1 158 ? -4.961 -31.781 -9.789 1 73.06 158 PRO A O 1
ATOM 1282 N N . LEU A 1 159 ? -6.734 -32.062 -8.758 1 64.25 159 LEU A N 1
ATOM 1283 C CA . LEU A 1 159 ? -6.27 -32.812 -7.602 1 64.25 159 LEU A CA 1
ATOM 1284 C C . LEU A 1 159 ? -6.262 -34.312 -7.887 1 64.25 159 LEU A C 1
ATOM 1286 O O . LEU A 1 159 ? -5.414 -35.062 -7.367 1 64.25 159 LEU A O 1
ATOM 1290 N N . ASP A 1 160 ? -7.27 -35.094 -8.227 1 56.03 160 ASP A N 1
ATOM 1291 C CA . ASP A 1 160 ? -7.312 -36.531 -8.508 1 56.03 160 ASP A CA 1
ATOM 1292 C C . ASP A 1 160 ? -7.195 -36.812 -10.008 1 56.03 160 ASP A C 1
ATOM 1294 O O . ASP A 1 160 ? -7.859 -36.156 -10.812 1 56.03 160 ASP A O 1
ATOM 1298 N N . LYS A 1 161 ? -5.859 -37.375 -10.469 1 49.28 161 LYS A N 1
ATOM 1299 C CA . LYS A 1 161 ? -5.609 -37.812 -11.828 1 49.28 161 LYS A CA 1
ATOM 1300 C C . LYS A 1 161 ? -6.824 -38.531 -12.398 1 49.28 161 LYS A C 1
ATOM 1302 O O . LYS A 1 161 ? -7.012 -38.594 -13.617 1 49.28 161 LYS A O 1
ATOM 1307 N N . LYS A 1 162 ? -7.293 -39.594 -11.664 1 42.5 162 LYS A N 1
ATOM 1308 C CA . LYS A 1 162 ? -8.141 -40.625 -12.258 1 42.5 162 LYS A CA 1
ATOM 1309 C C . LYS A 1 162 ? -9.461 -40.031 -12.75 1 42.5 162 LYS A C 1
ATOM 1311 O O . LYS A 1 162 ? -9.891 -40.312 -13.875 1 42.5 162 LYS A O 1
ATOM 1316 N N . GLU A 1 163 ? -10.445 -39.969 -11.734 1 37.94 163 GLU A N 1
ATOM 1317 C CA . GLU A 1 163 ? -11.867 -39.969 -12.055 1 37.94 163 GLU A CA 1
ATOM 1318 C C . GLU A 1 163 ? -12.289 -38.656 -12.719 1 37.94 163 GLU A C 1
ATOM 1320 O O . GLU A 1 163 ? -12.711 -37.719 -12.039 1 37.94 163 GLU A O 1
ATOM 1325 N N . GLN A 1 164 ? -11.562 -38.25 -13.445 1 40.38 164 GLN A N 1
ATOM 1326 C CA . GLN A 1 164 ? -12.133 -37.25 -14.344 1 40.38 164 GLN A CA 1
ATOM 1327 C C . GLN A 1 164 ? -13.516 -37.656 -14.828 1 40.38 164 GLN A C 1
ATOM 1329 O O . GLN A 1 164 ? -13.648 -38.312 -15.867 1 40.38 164 GLN A O 1
ATOM 1334 N N . LYS A 1 165 ? -14.305 -38.312 -13.914 1 35.31 165 LYS A N 1
ATOM 1335 C CA . LYS A 1 165 ? -15.578 -38.844 -14.375 1 35.31 165 LYS A CA 1
ATOM 1336 C C . LYS A 1 165 ? -16.234 -37.938 -15.383 1 35.31 165 LYS A C 1
ATOM 1338 O O . LYS A 1 165 ? -15.898 -36.75 -15.469 1 35.31 165 LYS A O 1
ATOM 1343 N N . ASN A 1 166 ? -17.594 -38.5 -15.711 1 33.31 166 ASN A N 1
ATOM 1344 C CA . ASN A 1 166 ? -18.531 -38.281 -16.812 1 33.31 166 ASN A CA 1
ATOM 1345 C C . ASN A 1 166 ? -18.688 -36.812 -17.109 1 33.31 166 ASN A C 1
ATOM 1347 O O . ASN A 1 166 ? -18.609 -36.375 -18.266 1 33.31 166 ASN A O 1
ATOM 1351 N N . GLY A 1 167 ? -19.719 -36.344 -16.438 1 33.16 167 GLY A N 1
ATOM 1352 C CA . GLY A 1 167 ? -20.703 -35.469 -17.031 1 33.16 167 GLY A CA 1
ATOM 1353 C C . GLY A 1 167 ? -20.141 -34.094 -17.328 1 33.16 167 GLY A C 1
ATOM 1354 O O . GLY A 1 167 ? -20.562 -33.438 -18.297 1 33.16 167 GLY A O 1
ATOM 1355 N N . LEU A 1 168 ? -19.812 -33.156 -16.266 1 34.97 168 LEU A N 1
ATOM 1356 C CA . LEU A 1 168 ? -19.922 -31.797 -16.734 1 34.97 168 LEU A CA 1
ATOM 1357 C C . LEU A 1 168 ? -18.656 -31.375 -17.484 1 34.97 168 LEU A C 1
ATOM 1359 O O . LEU A 1 168 ? -17.594 -31.25 -16.891 1 34.97 168 LEU A O 1
ATOM 1363 N N . VAL A 1 169 ? -18.266 -31.953 -18.609 1 40.84 169 VAL A N 1
ATOM 1364 C CA . VAL A 1 169 ? -17.5 -31.422 -19.734 1 40.84 169 VAL A CA 1
ATOM 1365 C C . VAL A 1 169 ? -17.016 -30.016 -19.422 1 40.84 169 VAL A C 1
ATOM 1367 O O . VAL A 1 169 ? -15.867 -29.656 -19.688 1 40.84 169 VAL A O 1
ATOM 1370 N N . ASN A 1 170 ? -17.875 -29.203 -18.844 1 47.59 170 ASN A N 1
ATOM 1371 C CA . ASN A 1 170 ? -17.938 -27.734 -18.844 1 47.59 170 ASN A CA 1
ATOM 1372 C C . ASN A 1 170 ? -17.094 -27.141 -17.734 1 47.59 170 ASN A C 1
ATOM 1374 O O . ASN A 1 170 ? -16.672 -25.984 -17.812 1 47.59 170 ASN A O 1
ATOM 1378 N N . ARG A 1 171 ? -16.719 -28.109 -16.75 1 52.72 171 ARG A N 1
ATOM 1379 C CA . ARG A 1 171 ? -16 -27.484 -15.648 1 52.72 171 ARG A CA 1
ATOM 1380 C C . ARG A 1 171 ? -14.492 -27.516 -15.883 1 52.72 171 ARG A C 1
ATOM 1382 O O . ARG A 1 171 ? -13.766 -26.641 -15.422 1 52.72 171 ARG A O 1
ATOM 1389 N N . GLU A 1 172 ? -13.992 -28.578 -16.578 1 53.16 172 GLU A N 1
ATOM 1390 C CA . GLU A 1 172 ? -12.562 -28.625 -16.859 1 53.16 172 GLU A CA 1
ATOM 1391 C C . GLU A 1 172 ? -12.086 -27.328 -17.516 1 53.16 172 GLU A C 1
ATOM 1393 O O . GLU A 1 172 ? -10.984 -26.859 -17.234 1 53.16 172 GLU A O 1
ATOM 1398 N N . ASP A 1 173 ? -13.039 -26.812 -18.297 1 54.81 173 ASP A N 1
ATOM 1399 C CA . ASP A 1 173 ? -12.703 -25.609 -19.062 1 54.81 173 ASP A CA 1
ATOM 1400 C C . ASP A 1 173 ? -12.648 -24.391 -18.141 1 54.81 173 ASP A C 1
ATOM 1402 O O . ASP A 1 173 ? -11.883 -23.453 -18.391 1 54.81 173 ASP A O 1
ATOM 1406 N N . GLN A 1 174 ? -13.383 -24.641 -17.156 1 56.22 174 GLN A N 1
ATOM 1407 C CA . GLN A 1 174 ? -13.5 -23.5 -16.281 1 56.22 174 GLN A CA 1
ATOM 1408 C C . GLN A 1 174 ? -12.305 -23.391 -15.344 1 56.22 174 GLN A C 1
ATOM 1410 O O . GLN A 1 174 ? -11.992 -22.312 -14.836 1 56.22 174 GLN A O 1
ATOM 1415 N N . GLU A 1 175 ? -11.586 -24.547 -15.391 1 54.69 175 GLU A N 1
ATOM 1416 C CA . GLU A 1 175 ? -10.422 -24.594 -14.508 1 54.69 175 GLU A CA 1
ATOM 1417 C C . GLU A 1 175 ? -9.289 -23.719 -15.039 1 54.69 175 GLU A C 1
ATOM 1419 O O . GLU A 1 175 ? -8.383 -23.344 -14.297 1 54.69 175 GLU A O 1
ATOM 1424 N N . LYS A 1 176 ? -9.531 -23.188 -16.156 1 68.25 176 LYS A N 1
ATOM 1425 C CA . LYS A 1 176 ? -8.43 -22.469 -16.781 1 68.25 176 LYS A CA 1
ATOM 1426 C C . LYS A 1 176 ? -8.688 -20.953 -16.781 1 68.25 176 LYS A C 1
ATOM 1428 O O . LYS A 1 176 ? -7.879 -20.188 -17.297 1 68.25 176 LYS A O 1
ATOM 1433 N N . ILE A 1 177 ? -9.742 -20.703 -16.109 1 76.31 177 ILE A N 1
ATOM 1434 C CA . ILE A 1 177 ? -10.125 -19.297 -16.109 1 76.31 177 ILE A CA 1
ATOM 1435 C C . ILE A 1 177 ? -9.273 -18.531 -15.102 1 76.31 177 ILE A C 1
ATOM 1437 O O . ILE A 1 177 ? -8.703 -17.484 -15.43 1 76.31 177 ILE A O 1
ATOM 1441 N N . VAL A 1 178 ? -9.133 -19.125 -13.953 1 79.19 178 VAL A N 1
ATOM 1442 C CA . VAL A 1 178 ? -8.406 -18.438 -12.891 1 79.19 178 VAL A CA 1
ATOM 1443 C C . VAL A 1 178 ? -6.91 -18.656 -13.062 1 79.19 178 VAL A C 1
ATOM 1445 O O . VAL A 1 178 ? -6.117 -17.719 -12.914 1 79.19 178 VAL A O 1
ATOM 1448 N N . ALA A 1 179 ? -6.59 -19.844 -13.375 1 72.31 179 ALA A N 1
ATOM 1449 C CA . ALA A 1 179 ? -5.195 -20.203 -13.609 1 72.31 179 ALA A CA 1
ATOM 1450 C C . ALA A 1 179 ? -5.07 -21.172 -14.781 1 72.31 179 ALA A C 1
ATOM 1452 O O . ALA A 1 179 ? -5.582 -22.297 -14.727 1 72.31 179 ALA A O 1
ATOM 1453 N N . ASN A 1 180 ? -4.441 -20.688 -15.773 1 71.19 180 ASN A N 1
ATOM 1454 C CA . ASN A 1 180 ? -4.266 -21.484 -16.984 1 71.19 180 ASN A CA 1
ATOM 1455 C C . ASN A 1 180 ? -2.814 -21.922 -17.156 1 71.19 180 ASN A C 1
ATOM 1457 O O . ASN A 1 180 ? -1.991 -21.172 -17.672 1 71.19 180 ASN A O 1
ATOM 1461 N N . LYS A 1 181 ? -2.553 -23.062 -16.766 1 66.44 181 LYS A N 1
ATOM 1462 C CA . LYS A 1 181 ? -1.187 -23.578 -16.828 1 66.44 181 LYS A CA 1
ATOM 1463 C C . LYS A 1 181 ? -0.81 -23.953 -18.25 1 66.44 181 LYS A C 1
ATOM 1465 O O . LYS A 1 181 ? 0.371 -24.109 -18.562 1 66.44 181 LYS A O 1
ATOM 1470 N N . ARG A 1 182 ? -1.785 -23.922 -19.172 1 67.31 182 ARG A N 1
ATOM 1471 C CA . ARG A 1 182 ? -1.548 -24.312 -20.562 1 67.31 182 ARG A CA 1
ATOM 1472 C C . ARG A 1 182 ? -0.864 -23.188 -21.328 1 67.31 182 ARG A C 1
ATOM 1474 O O . ARG A 1 182 ? 0.097 -23.422 -22.062 1 67.31 182 ARG A O 1
ATOM 1481 N N . ASN A 1 183 ? -1.425 -21.984 -21.188 1 71.12 183 ASN A N 1
ATOM 1482 C CA . ASN A 1 183 ? -0.889 -20.906 -22 1 71.12 183 ASN A CA 1
ATOM 1483 C C . ASN A 1 183 ? -0.657 -19.641 -21.156 1 71.12 183 ASN A C 1
ATOM 1485 O O . ASN A 1 183 ? -0.251 -18.609 -21.688 1 71.12 183 ASN A O 1
ATOM 1489 N N . SER A 1 184 ? -0.895 -19.734 -19.906 1 74.19 184 SER A N 1
ATOM 1490 C CA . SER A 1 184 ? -0.611 -18.656 -18.953 1 74.19 184 SER A CA 1
ATOM 1491 C C . SER A 1 184 ? -1.484 -17.438 -19.203 1 74.19 184 SER A C 1
ATOM 1493 O O . SER A 1 184 ? -1.11 -16.312 -18.859 1 74.19 184 SER A O 1
ATOM 1495 N N . ILE A 1 185 ? -2.549 -17.594 -19.922 1 81.06 185 ILE A N 1
ATOM 1496 C CA . ILE A 1 185 ? -3.506 -16.531 -20.141 1 81.06 185 ILE A CA 1
ATOM 1497 C C . ILE A 1 185 ? -4.711 -16.703 -19.219 1 81.06 185 ILE A C 1
ATOM 1499 O O . ILE A 1 185 ? -5.621 -17.484 -19.516 1 81.06 185 ILE A O 1
ATOM 1503 N N . ASP A 1 186 ? -4.641 -15.969 -18.203 1 88.69 186 ASP A N 1
ATOM 1504 C CA . ASP A 1 186 ? -5.695 -16.125 -17.203 1 88.69 186 ASP A CA 1
ATOM 1505 C C . ASP A 1 186 ? -5.98 -14.797 -16.5 1 88.69 186 ASP A C 1
ATOM 1507 O O . ASP A 1 186 ? -5.227 -13.828 -16.656 1 88.69 186 ASP A O 1
ATOM 1511 N N . VAL A 1 187 ? -7.051 -14.766 -15.781 1 94.56 187 VAL A N 1
ATOM 1512 C CA . VAL A 1 187 ? -7.551 -13.508 -15.219 1 94.56 187 VAL A CA 1
ATOM 1513 C C . VAL A 1 187 ? -6.652 -13.062 -14.07 1 94.56 187 VAL A C 1
ATOM 1515 O O . VAL A 1 187 ? -6.551 -11.867 -13.789 1 94.56 187 VAL A O 1
ATOM 1518 N N . ASP A 1 188 ? -6.039 -14.023 -13.352 1 94.94 188 ASP A N 1
ATOM 1519 C CA . ASP A 1 188 ? -5.047 -13.672 -12.344 1 94.94 188 ASP A CA 1
ATOM 1520 C C . ASP A 1 188 ? -3.98 -12.742 -12.922 1 94.94 188 ASP A C 1
ATOM 1522 O O . ASP A 1 188 ? -3.742 -11.656 -12.398 1 94.94 188 ASP A O 1
ATOM 1526 N N . LYS A 1 189 ? -3.441 -13.109 -14.023 1 94.44 189 LYS A N 1
ATOM 1527 C CA . LYS A 1 189 ? -2.383 -12.344 -14.68 1 94.44 189 LYS A CA 1
ATOM 1528 C C . LYS A 1 189 ? -2.912 -11.016 -15.211 1 94.44 189 LYS A C 1
ATOM 1530 O O . LYS A 1 189 ? -2.215 -10 -15.172 1 94.44 189 LYS A O 1
ATOM 1535 N N . TRP A 1 190 ? -4.125 -11.086 -15.766 1 96.19 190 TRP A N 1
ATOM 1536 C CA . TRP A 1 190 ? -4.695 -9.852 -16.297 1 96.19 190 TRP A CA 1
ATOM 1537 C C . TRP A 1 190 ? -4.766 -8.781 -15.211 1 96.19 190 TRP A C 1
ATOM 1539 O O . TRP A 1 190 ? -4.414 -7.625 -15.453 1 96.19 190 TRP A O 1
ATOM 1549 N N . ASP A 1 191 ? -5.188 -9.188 -14.062 1 97.5 191 ASP A N 1
ATOM 1550 C CA . ASP A 1 191 ? -5.305 -8.211 -12.992 1 97.5 191 ASP A CA 1
ATOM 1551 C C . ASP A 1 191 ? -3.932 -7.707 -12.555 1 97.5 191 ASP A C 1
ATOM 1553 O O . ASP A 1 191 ? -3.715 -6.496 -12.438 1 97.5 191 ASP A O 1
ATOM 1557 N N . TYR A 1 192 ? -2.973 -8.656 -12.203 1 95.88 192 TYR A N 1
ATOM 1558 C CA . TYR A 1 192 ? -1.738 -8.148 -11.609 1 95.88 192 TYR A CA 1
ATOM 1559 C C . TYR A 1 192 ? -0.883 -7.441 -12.656 1 95.88 192 TYR A C 1
ATOM 1561 O O . TYR A 1 192 ? -0.084 -6.562 -12.312 1 95.88 192 TYR A O 1
ATOM 1569 N N . PHE A 1 193 ? -1.077 -7.746 -13.984 1 96.56 193 PHE A N 1
ATOM 1570 C CA . PHE A 1 193 ? -0.397 -6.926 -14.977 1 96.56 193 PHE A CA 1
ATOM 1571 C C . PHE A 1 193 ? -0.894 -5.484 -14.922 1 96.56 193 PHE A C 1
ATOM 1573 O O . PHE A 1 193 ? -0.093 -4.547 -14.891 1 96.56 193 PHE A O 1
ATOM 1580 N N . ALA A 1 194 ? -2.201 -5.332 -14.93 1 97.75 194 ALA A N 1
ATOM 1581 C CA . ALA A 1 194 ? -2.787 -3.994 -14.898 1 97.75 194 ALA A CA 1
ATOM 1582 C C . ALA A 1 194 ? -2.453 -3.279 -13.594 1 97.75 194 ALA A C 1
ATOM 1584 O O . ALA A 1 194 ? -2.061 -2.109 -13.602 1 97.75 194 ALA A O 1
ATOM 1585 N N . ARG A 1 195 ? -2.586 -3.969 -12.508 1 98.12 195 ARG A N 1
ATOM 1586 C CA . ARG A 1 195 ? -2.42 -3.391 -11.18 1 98.12 195 ARG A CA 1
ATOM 1587 C C . ARG A 1 195 ? -0.953 -3.084 -10.891 1 98.12 195 ARG A C 1
ATOM 1589 O O . ARG A 1 195 ? -0.623 -2.01 -10.391 1 98.12 195 ARG A O 1
ATOM 1596 N N . ASP A 1 196 ? -0.053 -4.035 -11.133 1 98 196 ASP A N 1
ATOM 1597 C CA . ASP A 1 196 ? 1.374 -3.807 -10.93 1 98 196 ASP A CA 1
ATOM 1598 C C . ASP A 1 196 ? 1.875 -2.652 -11.789 1 98 196 ASP A C 1
ATOM 1600 O O . ASP A 1 196 ? 2.66 -1.82 -11.328 1 98 196 ASP A O 1
ATOM 1604 N N . CYS A 1 197 ? 1.457 -2.615 -13.078 1 97.56 197 CYS A N 1
ATOM 1605 C CA . CYS A 1 197 ? 1.837 -1.518 -13.961 1 97.56 197 CYS A CA 1
ATOM 1606 C C . CYS A 1 197 ? 1.39 -0.178 -13.383 1 97.56 197 CYS A C 1
ATOM 1608 O O . CYS A 1 197 ? 2.158 0.785 -13.375 1 97.56 197 CYS A O 1
ATOM 1610 N N . HIS A 1 198 ? 0.176 -0.145 -12.914 1 97.19 198 HIS A N 1
ATOM 1611 C CA . HIS A 1 198 ? -0.394 1.063 -12.328 1 97.19 198 HIS A CA 1
ATOM 1612 C C . HIS A 1 198 ? 0.445 1.553 -11.148 1 97.19 198 HIS A C 1
ATOM 1614 O O . HIS A 1 198 ? 0.743 2.746 -11.047 1 97.19 198 HIS A O 1
ATOM 1620 N N . HIS A 1 199 ? 0.875 0.693 -10.328 1 97.31 199 HIS A N 1
ATOM 1621 C CA . HIS A 1 199 ? 1.566 1.049 -9.094 1 97.31 199 HIS A CA 1
ATOM 1622 C C . HIS A 1 199 ? 3.045 1.327 -9.344 1 97.31 199 HIS A C 1
ATOM 1624 O O . HIS A 1 199 ? 3.658 2.137 -8.648 1 97.31 199 HIS A O 1
ATOM 1630 N N . LEU A 1 200 ? 3.617 0.746 -10.352 1 96.88 200 LEU A N 1
ATOM 1631 C CA . LEU A 1 200 ? 5.039 0.895 -10.633 1 96.88 200 LEU A CA 1
ATOM 1632 C C . LEU A 1 200 ? 5.277 2.016 -11.641 1 96.88 200 LEU A C 1
ATOM 1634 O O . LEU A 1 200 ? 6.426 2.375 -11.922 1 96.88 200 LEU A O 1
ATOM 1638 N N . GLY A 1 201 ? 4.227 2.578 -12.18 1 95 201 GLY A N 1
ATOM 1639 C CA . GLY A 1 201 ? 4.367 3.609 -13.195 1 95 201 GLY A CA 1
ATOM 1640 C C . GLY A 1 201 ? 4.832 3.068 -14.539 1 95 201 GLY A C 1
ATOM 1641 O O . GLY A 1 201 ? 5.633 3.703 -15.227 1 95 201 GLY A O 1
ATOM 1642 N N . ILE A 1 202 ? 4.43 1.85 -14.82 1 94.62 202 ILE A N 1
ATOM 1643 C CA . ILE A 1 202 ? 4.727 1.2 -16.094 1 94.62 202 ILE A CA 1
ATOM 1644 C C . ILE A 1 202 ? 3.467 1.149 -16.953 1 94.62 202 ILE A C 1
ATOM 1646 O O . ILE A 1 202 ? 2.359 0.983 -16.438 1 94.62 202 ILE A O 1
ATOM 1650 N N . LYS A 1 203 ? 3.605 1.31 -18.203 1 93 203 LYS A N 1
ATOM 1651 C CA . LYS A 1 203 ? 2.455 1.26 -19.094 1 93 203 LYS A CA 1
ATOM 1652 C C . LYS A 1 203 ? 2.002 -0.179 -19.344 1 93 203 LYS A C 1
ATOM 1654 O O . LYS A 1 203 ? 2.826 -1.057 -19.609 1 93 203 LYS A O 1
ATOM 1659 N N . ASN A 1 204 ? 0.776 -0.426 -19.156 1 94.44 204 ASN A N 1
ATOM 1660 C CA . ASN A 1 204 ? 0.156 -1.703 -19.5 1 94.44 204 ASN A CA 1
ATOM 1661 C C . ASN A 1 204 ? -0.415 -1.691 -20.906 1 94.44 204 ASN A C 1
ATOM 1663 O O . ASN A 1 204 ? -1.421 -1.03 -21.172 1 94.44 204 ASN A O 1
ATOM 1667 N N . ASN A 1 205 ? 0.13 -2.453 -21.766 1 92 205 ASN A N 1
ATOM 1668 C CA . ASN A 1 205 ? -0.278 -2.416 -23.172 1 92 205 ASN A CA 1
ATOM 1669 C C . ASN A 1 205 ? -1.304 -3.502 -23.484 1 92 205 ASN A C 1
ATOM 1671 O O . ASN A 1 205 ? -1.822 -3.568 -24.594 1 92 205 ASN A O 1
ATOM 1675 N N . PHE A 1 206 ? -1.592 -4.344 -22.609 1 93.62 206 PHE A N 1
ATOM 1676 C CA . PHE A 1 206 ? -2.543 -5.43 -22.812 1 93.62 206 PHE A CA 1
ATOM 1677 C C . PHE A 1 206 ? -3.959 -4.984 -22.453 1 93.62 206 PHE A C 1
ATOM 1679 O O . PHE A 1 206 ? -4.195 -4.457 -21.375 1 93.62 206 PHE A O 1
ATOM 1686 N N . ASP A 1 207 ? -4.812 -5.16 -23.359 1 94.88 207 ASP A N 1
ATOM 1687 C CA . ASP A 1 207 ? -6.223 -4.844 -23.141 1 94.88 207 ASP A CA 1
ATOM 1688 C C . ASP A 1 207 ? -7.027 -6.105 -22.844 1 94.88 207 ASP A C 1
ATOM 1690 O O . ASP A 1 207 ? -7.578 -6.73 -23.75 1 94.88 207 ASP A O 1
ATOM 1694 N N . HIS A 1 208 ? -7.219 -6.363 -21.609 1 94.25 208 HIS A N 1
ATOM 1695 C CA . HIS A 1 208 ? -7.906 -7.59 -21.203 1 94.25 208 HIS A CA 1
ATOM 1696 C C . HIS A 1 208 ? -9.406 -7.492 -21.484 1 94.25 208 HIS A C 1
ATOM 1698 O O . HIS A 1 208 ? -10.07 -8.516 -21.688 1 94.25 208 HIS A O 1
ATOM 1704 N N . ASP A 1 209 ? -9.984 -6.316 -21.484 1 93.62 209 ASP A N 1
ATOM 1705 C CA . ASP A 1 209 ? -11.406 -6.168 -21.797 1 93.62 209 ASP A CA 1
ATOM 1706 C C . ASP A 1 209 ? -11.703 -6.598 -23.234 1 93.62 209 ASP A C 1
ATOM 1708 O O . ASP A 1 209 ? -12.695 -7.285 -23.5 1 93.62 209 ASP A O 1
ATOM 1712 N N . ARG A 1 210 ? -10.844 -6.164 -24.078 1 91.88 210 ARG A N 1
ATOM 1713 C CA . ARG A 1 210 ? -11 -6.539 -25.484 1 91.88 210 ARG A CA 1
ATOM 1714 C C . ARG A 1 210 ? -10.852 -8.047 -25.672 1 91.88 210 ARG A C 1
ATOM 1716 O O . ARG A 1 210 ? -11.594 -8.664 -26.438 1 91.88 210 ARG A O 1
ATOM 1723 N N . PHE A 1 211 ? -9.906 -8.648 -25.031 1 91.88 211 PHE A N 1
ATOM 1724 C CA . PHE A 1 211 ? -9.734 -10.094 -25.094 1 91.88 211 PHE A CA 1
ATOM 1725 C C . PHE A 1 211 ? -11 -10.812 -24.672 1 91.88 211 PHE A C 1
ATOM 1727 O O . PHE A 1 211 ? -11.445 -11.75 -25.328 1 91.88 211 PHE A O 1
ATOM 1734 N N . MET A 1 212 ? -11.562 -10.398 -23.578 1 92.44 212 MET A N 1
ATOM 1735 C CA . MET A 1 212 ? -12.742 -11.047 -23.016 1 92.44 212 MET A CA 1
ATOM 1736 C C . MET A 1 212 ? -13.93 -10.945 -23.984 1 92.44 212 MET A C 1
ATOM 1738 O O . MET A 1 212 ? -14.758 -11.859 -24.047 1 92.44 212 MET A O 1
ATOM 1742 N N . LYS A 1 213 ? -13.961 -9.891 -24.719 1 91.19 213 LYS A N 1
ATOM 1743 C CA . LYS A 1 213 ? -15.047 -9.672 -25.672 1 91.19 213 LYS A CA 1
ATOM 1744 C C . LYS A 1 213 ? -15.016 -10.711 -26.781 1 91.19 213 LYS A C 1
ATOM 1746 O O . LYS A 1 213 ? -16.062 -11.062 -27.344 1 91.19 213 LYS A O 1
ATOM 1751 N N . PHE A 1 214 ? -13.844 -11.227 -27.062 1 90.75 214 PHE A N 1
ATOM 1752 C CA . PHE A 1 214 ? -13.711 -12.102 -28.219 1 90.75 214 PHE A CA 1
ATOM 1753 C C . PHE A 1 214 ? -13.383 -13.523 -27.797 1 90.75 214 PHE A C 1
ATOM 1755 O O . PHE A 1 214 ? -13.164 -14.398 -28.641 1 90.75 214 PHE A O 1
ATOM 1762 N N . ALA A 1 215 ? -13.328 -13.789 -26.516 1 90.25 215 ALA A N 1
ATOM 1763 C CA . ALA A 1 215 ? -12.992 -15.117 -26.031 1 90.25 215 ALA A CA 1
ATOM 1764 C C . ALA A 1 215 ? -14.117 -16.109 -26.312 1 90.25 215 ALA A C 1
ATOM 1766 O O . ALA A 1 215 ? -15.297 -15.773 -26.203 1 90.25 215 ALA A O 1
ATOM 1767 N N . ARG A 1 216 ? -13.758 -17.312 -26.797 1 90.06 216 ARG A N 1
ATOM 1768 C CA . ARG A 1 216 ? -14.688 -18.406 -27.031 1 90.06 216 ARG A CA 1
ATOM 1769 C C . ARG A 1 216 ? -14.094 -19.734 -26.578 1 90.06 216 ARG A C 1
ATOM 1771 O O . ARG A 1 216 ? -12.875 -19.922 -26.594 1 90.06 216 ARG A O 1
ATOM 1778 N N . VAL A 1 217 ? -14.992 -20.578 -26.125 1 88.06 217 VAL A N 1
ATOM 1779 C CA . VAL A 1 217 ? -14.578 -21.938 -25.797 1 88.06 217 VAL A CA 1
ATOM 1780 C C . VAL A 1 217 ? -14.82 -22.859 -26.984 1 88.06 217 VAL A C 1
ATOM 1782 O O . VAL A 1 217 ? -15.953 -23 -27.453 1 88.06 217 VAL A O 1
ATOM 1785 N N . ILE A 1 218 ? -13.766 -23.422 -27.469 1 87.69 218 ILE A N 1
ATOM 1786 C CA . ILE A 1 218 ? -13.867 -24.281 -28.641 1 87.69 218 ILE A CA 1
ATOM 1787 C C . ILE A 1 218 ? -13.219 -25.625 -28.359 1 87.69 218 ILE A C 1
ATOM 1789 O O . ILE A 1 218 ? -12.211 -25.703 -27.641 1 87.69 218 ILE A O 1
ATOM 1793 N N . LYS A 1 219 ? -13.75 -26.656 -28.875 1 83.44 219 LYS A N 1
ATOM 1794 C CA . LYS A 1 219 ? -13.203 -28 -28.703 1 83.44 219 LYS A CA 1
ATOM 1795 C C . LYS A 1 219 ? -12.039 -28.25 -29.672 1 83.44 219 LYS A C 1
ATOM 1797 O O . LYS A 1 219 ? -12.18 -28.062 -30.875 1 83.44 219 LYS A O 1
ATOM 1802 N N . VAL A 1 220 ? -10.914 -28.5 -29.078 1 81.5 220 VAL A N 1
ATOM 1803 C CA . VAL A 1 220 ? -9.719 -28.844 -29.844 1 81.5 220 VAL A CA 1
ATOM 1804 C C . VAL A 1 220 ? -9.211 -30.219 -29.391 1 81.5 220 VAL A C 1
ATOM 1806 O O . VAL A 1 220 ? -8.836 -30.391 -28.219 1 81.5 220 VAL A O 1
ATOM 1809 N N . ASN A 1 221 ? -9 -31.156 -30.25 1 79.56 221 ASN A N 1
ATOM 1810 C CA . ASN A 1 221 ? -8.547 -32.5 -29.938 1 79.56 221 ASN A CA 1
ATOM 1811 C C . ASN A 1 221 ? -9.258 -33.062 -28.703 1 79.56 221 ASN A C 1
ATOM 1813 O O . ASN A 1 221 ? -8.609 -33.531 -27.75 1 79.56 221 ASN A O 1
ATOM 1817 N N . ASP A 1 222 ? -10.5 -32.875 -28.562 1 75.44 222 ASP A N 1
ATOM 1818 C CA . ASP A 1 222 ? -11.406 -33.438 -27.562 1 75.44 222 ASP A CA 1
ATOM 1819 C C . ASP A 1 222 ? -11.281 -32.719 -26.234 1 75.44 222 ASP A C 1
ATOM 1821 O O . ASP A 1 222 ? -11.727 -33.219 -25.203 1 75.44 222 ASP A O 1
ATOM 1825 N N . GLN A 1 223 ? -10.617 -31.672 -26.328 1 74.19 223 GLN A N 1
ATOM 1826 C CA . GLN A 1 223 ? -10.531 -30.828 -25.125 1 74.19 223 GLN A CA 1
ATOM 1827 C C . GLN A 1 223 ? -11.016 -29.422 -25.406 1 74.19 223 GLN A C 1
ATOM 1829 O O . GLN A 1 223 ? -10.719 -28.844 -26.453 1 74.19 223 GLN A O 1
ATOM 1834 N N . PHE A 1 224 ? -11.812 -28.953 -24.5 1 75.88 224 PHE A N 1
ATOM 1835 C CA . PHE A 1 224 ? -12.273 -27.578 -24.641 1 75.88 224 PHE A CA 1
ATOM 1836 C C . PHE A 1 224 ? -11.203 -26.594 -24.188 1 75.88 224 PHE A C 1
ATOM 1838 O O . PHE A 1 224 ? -10.5 -26.844 -23.203 1 75.88 224 PHE A O 1
ATOM 1845 N N . GLN A 1 225 ? -11.047 -25.594 -24.969 1 81.94 225 GLN A N 1
ATOM 1846 C CA . GLN A 1 225 ? -10.078 -24.562 -24.609 1 81.94 225 GLN A CA 1
ATOM 1847 C C . GLN A 1 225 ? -10.617 -23.172 -24.906 1 81.94 225 GLN A C 1
ATOM 1849 O O . GLN A 1 225 ? -11.453 -23.016 -25.797 1 81.94 225 GLN A O 1
ATOM 1854 N N . ILE A 1 226 ? -10.164 -22.25 -24.109 1 85.12 226 ILE A N 1
ATOM 1855 C CA . ILE A 1 226 ? -10.516 -20.859 -24.375 1 85.12 226 ILE A CA 1
ATOM 1856 C C . ILE A 1 226 ? -9.68 -20.328 -25.547 1 85.12 226 ILE A C 1
ATOM 1858 O O . ILE A 1 226 ? -8.445 -20.375 -25.5 1 85.12 226 ILE A O 1
ATOM 1862 N N . CYS A 1 227 ? -10.312 -19.891 -26.562 1 86.5 227 CYS A N 1
ATOM 1863 C CA . CYS A 1 227 ? -9.672 -19.391 -27.766 1 86.5 227 CYS A CA 1
ATOM 1864 C C . CYS A 1 227 ? -9.984 -17.906 -27.969 1 86.5 227 CYS A C 1
ATOM 1866 O O . CYS A 1 227 ? -10.891 -17.359 -27.328 1 86.5 227 CYS A O 1
ATOM 1868 N N . SER A 1 228 ? -9.125 -17.312 -28.734 1 87.25 228 SER A N 1
ATOM 1869 C CA . SER A 1 228 ? -9.32 -15.898 -29.062 1 87.25 228 SER A CA 1
ATOM 1870 C C . SER A 1 228 ? -9.461 -15.688 -30.562 1 87.25 228 SER A C 1
ATOM 1872 O O . SER A 1 228 ? -9.141 -16.578 -31.344 1 87.25 228 SER A O 1
ATOM 1874 N N . ARG A 1 229 ? -10.031 -14.586 -30.922 1 89.88 229 ARG A N 1
ATOM 1875 C CA . ARG A 1 229 ? -10.109 -14.227 -32.344 1 89.88 229 ARG A CA 1
ATOM 1876 C C . ARG A 1 229 ? -8.727 -13.984 -32.938 1 89.88 229 ARG A C 1
ATOM 1878 O O . ARG A 1 229 ? -7.84 -13.461 -32.25 1 89.88 229 ARG A O 1
ATOM 1885 N N . ASP A 1 230 ? -8.539 -14.289 -34.125 1 86.56 230 ASP A N 1
ATOM 1886 C CA . ASP A 1 230 ? -7.25 -14.172 -34.812 1 86.56 230 ASP A CA 1
ATOM 1887 C C . ASP A 1 230 ? -6.746 -12.734 -34.781 1 86.56 230 ASP A C 1
ATOM 1889 O O . ASP A 1 230 ? -5.551 -12.484 -34.594 1 86.56 230 ASP A O 1
ATOM 1893 N N . LYS A 1 231 ? -7.617 -11.797 -34.844 1 85.5 231 LYS A N 1
ATOM 1894 C CA . LYS A 1 231 ? -7.23 -10.383 -34.875 1 85.5 231 LYS A CA 1
ATOM 1895 C C . LYS A 1 231 ? -6.672 -9.945 -33.531 1 85.5 231 LYS A C 1
ATOM 1897 O O . LYS A 1 231 ? -6.055 -8.883 -33.406 1 85.5 231 LYS A O 1
ATOM 1902 N N . GLU A 1 232 ? -6.879 -10.758 -32.5 1 87.5 232 GLU A N 1
ATOM 1903 C CA . GLU A 1 232 ? -6.441 -10.398 -31.156 1 87.5 232 GLU A CA 1
ATOM 1904 C C . GLU A 1 232 ? -5.023 -10.898 -30.891 1 87.5 232 GLU A C 1
ATOM 1906 O O . GLU A 1 232 ? -4.504 -10.734 -29.781 1 87.5 232 GLU A O 1
ATOM 1911 N N . ALA A 1 233 ? -4.391 -11.438 -31.828 1 85.62 233 ALA A N 1
ATOM 1912 C CA . ALA A 1 233 ? -3.049 -11.984 -31.641 1 85.62 233 ALA A CA 1
ATOM 1913 C C . ALA A 1 233 ? -2.076 -10.906 -31.172 1 85.62 233 ALA A C 1
ATOM 1915 O O . ALA A 1 233 ? -1.25 -11.156 -30.297 1 85.62 233 ALA A O 1
ATOM 1916 N N . SER A 1 234 ? -2.174 -9.781 -31.781 1 85.75 234 SER A N 1
ATOM 1917 C CA . SER A 1 234 ? -1.286 -8.688 -31.406 1 85.75 234 SER A CA 1
ATOM 1918 C C . SER A 1 234 ? -1.494 -8.289 -29.938 1 85.75 234 SER A C 1
ATOM 1920 O O . SER A 1 234 ? -0.536 -7.965 -29.234 1 85.75 234 SER A O 1
ATOM 1922 N N . ASN A 1 235 ? -2.682 -8.266 -29.531 1 90.5 235 ASN A N 1
ATOM 1923 C CA . ASN A 1 235 ? -3.018 -7.961 -28.141 1 90.5 235 ASN A CA 1
ATOM 1924 C C . ASN A 1 235 ? -2.381 -8.961 -27.188 1 90.5 235 ASN A C 1
ATOM 1926 O O . ASN A 1 235 ? -1.908 -8.578 -26.109 1 90.5 235 ASN A O 1
ATOM 1930 N N . LEU A 1 236 ? -2.348 -10.141 -27.562 1 88.25 236 LEU A N 1
ATOM 1931 C CA . LEU A 1 236 ? -1.741 -11.172 -26.719 1 88.25 236 LEU A CA 1
ATOM 1932 C C . LEU A 1 236 ? -0.227 -11 -26.672 1 88.25 236 LEU A C 1
ATOM 1934 O O . LEU A 1 236 ? 0.386 -11.227 -25.625 1 88.25 236 LEU A O 1
ATOM 1938 N N . TYR A 1 237 ? 0.336 -10.68 -27.781 1 86.12 237 TYR A N 1
ATOM 1939 C CA . TYR A 1 237 ? 1.767 -10.391 -27.766 1 86.12 237 TYR A CA 1
ATOM 1940 C C . TYR A 1 237 ? 2.076 -9.219 -26.844 1 86.12 237 TYR A C 1
ATOM 1942 O O . TYR A 1 237 ? 3.107 -9.211 -26.172 1 86.12 237 TYR A O 1
ATOM 1950 N N . ASP A 1 238 ? 1.201 -8.242 -26.844 1 89.69 238 ASP A N 1
ATOM 1951 C CA . ASP A 1 238 ? 1.352 -7.117 -25.922 1 89.69 238 ASP A CA 1
ATOM 1952 C C . ASP A 1 238 ? 1.321 -7.59 -24.469 1 89.69 238 ASP A C 1
ATOM 1954 O O . ASP A 1 238 ? 2.027 -7.043 -23.625 1 89.69 238 ASP A O 1
ATOM 1958 N N . MET A 1 239 ? 0.508 -8.531 -24.219 1 91.06 239 MET A N 1
ATOM 1959 C CA . MET A 1 239 ? 0.439 -9.109 -22.875 1 91.06 239 MET A CA 1
ATOM 1960 C C . MET A 1 239 ? 1.784 -9.695 -22.469 1 91.06 239 MET A C 1
ATOM 1962 O O . MET A 1 239 ? 2.275 -9.43 -21.375 1 91.06 239 MET A O 1
ATOM 1966 N N . PHE A 1 240 ? 2.297 -10.492 -23.297 1 86 240 PHE A N 1
ATOM 1967 C CA . PHE A 1 240 ? 3.566 -11.148 -23 1 86 240 PHE A CA 1
ATOM 1968 C C . PHE A 1 240 ? 4.691 -10.125 -22.906 1 86 240 PHE A C 1
ATOM 1970 O O . PHE A 1 240 ? 5.621 -10.297 -22.109 1 86 240 PHE A O 1
ATOM 1977 N N . HIS A 1 241 ? 4.609 -9.086 -23.688 1 87.25 241 HIS A N 1
ATOM 1978 C CA . HIS A 1 241 ? 5.57 -7.996 -23.578 1 87.25 241 HIS A CA 1
ATOM 1979 C C . HIS A 1 241 ? 5.477 -7.309 -22.219 1 87.25 241 HIS A C 1
ATOM 1981 O O . HIS A 1 241 ? 6.5 -6.969 -21.609 1 87.25 241 HIS A O 1
ATOM 1987 N N . THR A 1 242 ? 4.281 -7.066 -21.812 1 92.69 242 THR A N 1
ATOM 1988 C CA . THR A 1 242 ? 4.062 -6.473 -20.5 1 92.69 242 THR A CA 1
ATOM 1989 C C . THR A 1 242 ? 4.672 -7.348 -19.406 1 92.69 242 THR A C 1
ATOM 1991 O O . THR A 1 242 ? 5.32 -6.84 -18.484 1 92.69 242 THR A O 1
ATOM 1994 N N . ARG A 1 243 ? 4.473 -8.648 -19.5 1 90.88 243 ARG A N 1
ATOM 1995 C CA . ARG A 1 243 ? 5.059 -9.586 -18.562 1 90.88 243 ARG A CA 1
ATOM 1996 C C . ARG A 1 243 ? 6.578 -9.461 -18.531 1 90.88 243 ARG A C 1
ATOM 1998 O O . ARG A 1 243 ? 7.184 -9.367 -17.469 1 90.88 243 ARG A O 1
ATOM 2005 N N . ASN A 1 244 ? 7.137 -9.469 -19.672 1 87.38 244 ASN A N 1
ATOM 2006 C CA . ASN A 1 244 ? 8.586 -9.359 -19.781 1 87.38 244 ASN A CA 1
ATOM 2007 C C . ASN A 1 244 ? 9.094 -8.047 -19.188 1 87.38 244 ASN A C 1
ATOM 2009 O O . ASN A 1 244 ? 10.125 -8.031 -18.5 1 87.38 244 ASN A O 1
ATOM 2013 N N . THR A 1 245 ? 8.414 -6.992 -19.453 1 91.5 245 THR A N 1
ATOM 2014 C CA . THR A 1 245 ? 8.797 -5.676 -18.953 1 91.5 245 THR A CA 1
ATOM 2015 C C . THR A 1 245 ? 8.75 -5.652 -17.422 1 91.5 245 THR A C 1
ATOM 2017 O O . THR A 1 245 ? 9.664 -5.137 -16.781 1 91.5 245 THR A O 1
ATOM 2020 N N . LEU A 1 246 ? 7.719 -6.199 -16.891 1 94.56 246 LEU A N 1
ATOM 2021 C CA . LEU A 1 246 ? 7.57 -6.242 -15.445 1 94.56 246 LEU A CA 1
ATOM 2022 C C . LEU A 1 246 ? 8.68 -7.066 -14.805 1 94.56 246 LEU A C 1
ATOM 2024 O O . LEU A 1 246 ? 9.234 -6.684 -13.773 1 94.56 246 LEU A O 1
ATOM 2028 N N . HIS A 1 247 ? 9.016 -8.156 -15.383 1 91.44 247 HIS A N 1
ATOM 2029 C CA . HIS A 1 247 ? 10.078 -9 -14.859 1 91.44 247 HIS A CA 1
ATOM 2030 C C . HIS A 1 247 ? 11.438 -8.305 -14.953 1 91.44 247 HIS A C 1
ATOM 2032 O O . HIS A 1 247 ? 12.211 -8.305 -13.992 1 91.44 247 HIS A O 1
ATOM 2038 N N . ARG A 1 248 ? 11.672 -7.66 -16 1 87.94 248 ARG A N 1
ATOM 2039 C CA . ARG A 1 248 ? 12.961 -7.02 -16.25 1 87.94 248 ARG A CA 1
ATOM 2040 C C . ARG A 1 248 ? 13.133 -5.781 -15.375 1 87.94 248 ARG A C 1
ATOM 2042 O O . ARG A 1 248 ? 14.211 -5.547 -14.82 1 87.94 248 ARG A O 1
ATOM 2049 N N . ARG A 1 249 ? 12.125 -5.09 -15.25 1 90.56 249 ARG A N 1
ATOM 2050 C CA . ARG A 1 249 ? 12.25 -3.777 -14.617 1 90.56 249 ARG A CA 1
ATOM 2051 C C . ARG A 1 249 ? 12.047 -3.873 -13.109 1 90.56 249 ARG A C 1
ATOM 2053 O O . ARG A 1 249 ? 12.617 -3.086 -12.352 1 90.56 249 ARG A O 1
ATOM 2060 N N . ALA A 1 250 ? 11.227 -4.879 -12.719 1 94.31 250 ALA A N 1
ATOM 2061 C CA . ALA A 1 250 ? 10.859 -4.82 -11.305 1 94.31 250 ALA A CA 1
ATOM 2062 C C . ALA A 1 250 ? 11.039 -6.176 -10.633 1 94.31 250 ALA A C 1
ATOM 2064 O O . ALA A 1 250 ? 11.867 -6.32 -9.727 1 94.31 250 ALA A O 1
ATOM 2065 N N . TYR A 1 251 ? 10.359 -7.242 -11.133 1 94.19 251 TYR A N 1
ATOM 2066 C CA . TYR A 1 251 ? 10.281 -8.516 -10.43 1 94.19 251 TYR A CA 1
ATOM 2067 C C . TYR A 1 251 ? 11.672 -9.102 -10.195 1 94.19 251 TYR A C 1
ATOM 2069 O O . TYR A 1 251 ? 11.945 -9.656 -9.133 1 94.19 251 TYR A O 1
ATOM 2077 N N . GLN A 1 252 ? 12.5 -8.953 -11.164 1 91.88 252 GLN A N 1
ATOM 2078 C CA . GLN A 1 252 ? 13.805 -9.609 -11.086 1 91.88 252 GLN A CA 1
ATOM 2079 C C . GLN A 1 252 ? 14.93 -8.586 -11.055 1 91.88 252 GLN A C 1
ATOM 2081 O O . GLN A 1 252 ? 16.062 -8.883 -11.461 1 91.88 252 GLN A O 1
ATOM 2086 N N . HIS A 1 253 ? 14.562 -7.371 -10.664 1 92.06 253 HIS A N 1
ATOM 2087 C CA . HIS A 1 253 ? 15.586 -6.355 -10.438 1 92.06 253 HIS A CA 1
ATOM 2088 C C . HIS A 1 253 ? 16.641 -6.852 -9.453 1 92.06 253 HIS A C 1
ATOM 2090 O O . HIS A 1 253 ? 16.328 -7.52 -8.469 1 92.06 253 HIS A O 1
ATOM 2096 N N . SER A 1 254 ? 17.906 -6.543 -9.719 1 92.88 254 SER A N 1
ATOM 2097 C CA . SER A 1 254 ? 19.016 -7.082 -8.945 1 92.88 254 SER A CA 1
ATOM 2098 C C . SER A 1 254 ? 18.906 -6.695 -7.473 1 92.88 254 SER A C 1
ATOM 2100 O O . SER A 1 254 ? 19.172 -7.512 -6.59 1 92.88 254 SER A O 1
ATOM 2102 N N . VAL A 1 255 ? 18.531 -5.453 -7.184 1 95.5 255 VAL A N 1
ATOM 2103 C CA . VAL A 1 255 ? 18.422 -4.98 -5.809 1 95.5 255 VAL A CA 1
ATOM 2104 C C . VAL A 1 255 ? 17.281 -5.703 -5.098 1 95.5 255 VAL A C 1
ATOM 2106 O O . VAL A 1 255 ? 17.359 -5.996 -3.904 1 95.5 255 VAL A O 1
ATOM 2109 N N . ASN A 1 256 ? 16.188 -5.977 -5.816 1 95.69 256 ASN A N 1
ATOM 2110 C CA . ASN A 1 256 ? 15.086 -6.742 -5.25 1 95.69 256 ASN A CA 1
ATOM 2111 C C . ASN A 1 256 ? 15.539 -8.133 -4.805 1 95.69 256 ASN A C 1
ATOM 2113 O O . ASN A 1 256 ? 15.172 -8.586 -3.719 1 95.69 256 ASN A O 1
ATOM 2117 N N . THR A 1 257 ? 16.328 -8.742 -5.672 1 94.81 257 THR A N 1
ATOM 2118 C CA . THR A 1 257 ? 16.844 -10.062 -5.332 1 94.81 257 THR A CA 1
ATOM 2119 C C . THR A 1 257 ? 17.703 -9.992 -4.074 1 94.81 257 THR A C 1
ATOM 2121 O O . THR A 1 257 ? 17.609 -10.867 -3.207 1 94.81 257 THR A O 1
ATOM 2124 N N . SER A 1 258 ? 18.516 -8.953 -3.996 1 96.62 258 SER A N 1
ATOM 2125 C CA . SER A 1 258 ? 19.359 -8.758 -2.818 1 96.62 258 SER A CA 1
ATOM 2126 C C . SER A 1 258 ? 18.516 -8.688 -1.547 1 96.62 258 SER A C 1
ATOM 2128 O O . SER A 1 258 ? 18.812 -9.367 -0.564 1 96.62 258 SER A O 1
ATOM 2130 N N . ILE A 1 259 ? 17.5 -7.941 -1.571 1 98.06 259 ILE A N 1
ATOM 2131 C CA . ILE A 1 259 ? 16.656 -7.727 -0.394 1 98.06 259 ILE A CA 1
ATOM 2132 C C . ILE A 1 259 ? 15.867 -8.992 -0.083 1 98.06 259 ILE A C 1
ATOM 2134 O O . ILE A 1 259 ? 15.688 -9.352 1.083 1 98.06 259 ILE A O 1
ATOM 2138 N N . GLU A 1 260 ? 15.406 -9.68 -1.105 1 97.62 260 GLU A N 1
ATOM 2139 C CA . GLU A 1 260 ? 14.695 -10.945 -0.903 1 97.62 260 GLU A CA 1
ATOM 2140 C C . GLU A 1 260 ? 15.578 -11.961 -0.188 1 97.62 260 GLU A C 1
ATOM 2142 O O . GLU A 1 260 ? 15.117 -12.656 0.724 1 97.62 260 GLU A O 1
ATOM 2147 N N . VAL A 1 261 ? 16.812 -12.039 -0.639 1 97.38 261 VAL A N 1
ATOM 2148 C CA . VAL A 1 261 ? 17.75 -12.977 -0.013 1 97.38 261 VAL A CA 1
ATOM 2149 C C . VAL A 1 261 ? 17.984 -12.57 1.439 1 97.38 261 VAL A C 1
ATOM 2151 O O . VAL A 1 261 ? 18.031 -13.422 2.326 1 97.38 261 VAL A O 1
ATOM 2154 N N . MET A 1 262 ? 18.141 -11.328 1.669 1 98.56 262 MET A N 1
ATOM 2155 C CA . MET A 1 262 ? 18.359 -10.836 3.025 1 98.56 262 MET A CA 1
ATOM 2156 C C . MET A 1 262 ? 17.156 -11.141 3.916 1 98.56 262 MET A C 1
ATOM 2158 O O . MET A 1 262 ? 17.328 -11.602 5.047 1 98.56 262 MET A O 1
ATOM 2162 N N . ILE A 1 263 ? 15.938 -10.867 3.412 1 98.69 263 ILE A N 1
ATOM 2163 C CA . ILE A 1 263 ? 14.734 -11.172 4.184 1 98.69 263 ILE A CA 1
ATOM 2164 C C . ILE A 1 263 ? 14.68 -12.672 4.477 1 98.69 263 ILE A C 1
ATOM 2166 O O . ILE A 1 263 ? 14.406 -13.078 5.605 1 98.69 263 ILE A O 1
ATOM 2170 N N . CYS A 1 264 ? 14.945 -13.477 3.465 1 98 264 CYS A N 1
ATOM 2171 C CA . CYS A 1 264 ? 14.93 -14.922 3.652 1 98 264 CYS A CA 1
ATOM 2172 C C . CYS A 1 264 ? 15.938 -15.344 4.711 1 98 264 CYS A C 1
ATOM 2174 O O . CYS A 1 264 ? 15.625 -16.156 5.59 1 98 264 CYS A O 1
ATOM 2176 N N . ASP A 1 265 ? 17.188 -14.797 4.637 1 98.06 265 ASP A N 1
ATOM 2177 C CA . ASP A 1 265 ? 18.203 -15.102 5.633 1 98.06 265 ASP A CA 1
ATOM 2178 C C . ASP A 1 265 ? 17.734 -14.742 7.039 1 98.06 265 ASP A C 1
ATOM 2180 O O . ASP A 1 265 ? 17.953 -15.5 7.988 1 98.06 265 ASP A O 1
ATOM 2184 N N . GLY A 1 266 ? 17.109 -13.555 7.137 1 98.56 266 GLY A N 1
ATOM 2185 C CA . GLY A 1 266 ? 16.562 -13.156 8.422 1 98.56 266 GLY A CA 1
ATOM 2186 C C . GLY A 1 266 ? 15.5 -14.102 8.945 1 98.56 266 GLY A C 1
ATOM 2187 O O . GLY A 1 266 ? 15.508 -14.453 10.125 1 98.56 266 GLY A O 1
ATOM 2188 N N . LEU A 1 267 ? 14.625 -14.539 8.109 1 98.5 267 LEU A N 1
ATOM 2189 C CA . LEU A 1 267 ? 13.57 -15.461 8.5 1 98.5 267 LEU A CA 1
ATOM 2190 C C . LEU A 1 267 ? 14.148 -16.812 8.922 1 98.5 267 LEU A C 1
ATOM 2192 O O . LEU A 1 267 ? 13.672 -17.422 9.883 1 98.5 267 LEU A O 1
ATOM 2196 N N . LEU A 1 268 ? 15.156 -17.25 8.172 1 98.06 268 LEU A N 1
ATOM 2197 C CA . LEU A 1 268 ? 15.789 -18.516 8.5 1 98.06 268 LEU A CA 1
ATOM 2198 C C . LEU A 1 268 ? 16.406 -18.469 9.891 1 98.06 268 LEU A C 1
ATOM 2200 O O . LEU A 1 268 ? 16.297 -19.422 10.664 1 98.06 268 LEU A O 1
ATOM 2204 N N . LYS A 1 269 ? 17.062 -17.359 10.203 1 98.19 269 LYS A N 1
ATOM 2205 C CA . LYS A 1 269 ? 17.703 -17.188 11.508 1 98.19 269 LYS A CA 1
ATOM 2206 C C . LYS A 1 269 ? 16.656 -17.062 12.617 1 98.19 269 LYS A C 1
ATOM 2208 O O . LYS A 1 269 ? 16.922 -17.438 13.766 1 98.19 269 LYS A O 1
ATOM 2213 N N . ALA A 1 270 ? 15.414 -16.625 12.266 1 98.5 270 ALA A N 1
ATOM 2214 C CA . ALA A 1 270 ? 14.391 -16.328 13.266 1 98.5 270 ALA A CA 1
ATOM 2215 C C . ALA A 1 270 ? 13.461 -17.531 13.461 1 98.5 270 ALA A C 1
ATOM 2217 O O . ALA A 1 270 ? 12.711 -17.594 14.438 1 98.5 270 ALA A O 1
ATOM 2218 N N . ASP A 1 271 ? 13.453 -18.5 12.594 1 98.31 271 ASP A N 1
ATOM 2219 C CA . ASP A 1 271 ? 12.43 -19.531 12.484 1 98.31 271 ASP A CA 1
ATOM 2220 C C . ASP A 1 271 ? 12.273 -20.281 13.805 1 98.31 271 ASP A C 1
ATOM 2222 O O . ASP A 1 271 ? 11.148 -20.562 14.234 1 98.31 271 ASP A O 1
ATOM 2226 N N . ASP A 1 272 ? 13.375 -20.578 14.461 1 97.5 272 ASP A N 1
ATOM 2227 C CA . ASP A 1 272 ? 13.328 -21.406 15.656 1 97.5 272 ASP A CA 1
ATOM 2228 C C . ASP A 1 272 ? 12.891 -20.609 16.875 1 97.5 272 ASP A C 1
ATOM 2230 O O . ASP A 1 272 ? 12.547 -21.172 17.906 1 97.5 272 ASP A O 1
ATOM 2234 N N . HIS A 1 273 ? 12.828 -19.281 16.734 1 97.38 273 HIS A N 1
ATOM 2235 C CA . HIS A 1 273 ? 12.648 -18.469 17.938 1 97.38 273 HIS A CA 1
ATOM 2236 C C . HIS A 1 273 ? 11.461 -17.531 17.797 1 97.38 273 HIS A C 1
ATOM 2238 O O . HIS A 1 273 ? 10.906 -17.078 18.797 1 97.38 273 HIS A O 1
ATOM 2244 N N . PHE A 1 274 ? 11.109 -17.188 16.609 1 96.69 274 PHE A N 1
ATOM 2245 C CA . PHE A 1 274 ? 9.883 -16.438 16.375 1 96.69 274 PHE A CA 1
ATOM 2246 C C . PHE A 1 274 ? 8.688 -17.375 16.266 1 96.69 274 PHE A C 1
ATOM 2248 O O . PHE A 1 274 ? 8.445 -17.969 15.211 1 96.69 274 PHE A O 1
ATOM 2255 N N . LEU A 1 275 ? 7.953 -17.406 17.297 1 95.94 275 LEU A N 1
ATOM 2256 C CA . LEU A 1 275 ? 6.867 -18.391 17.359 1 95.94 275 LEU A CA 1
ATOM 2257 C C . LEU A 1 275 ? 5.512 -17.688 17.312 1 95.94 275 LEU A C 1
ATOM 2259 O O . LEU A 1 275 ? 5.375 -16.547 17.781 1 95.94 275 LEU A O 1
ATOM 2263 N N . VAL A 1 276 ? 4.535 -18.359 16.719 1 94.88 276 VAL A N 1
ATOM 2264 C CA . VAL A 1 276 ? 3.178 -17.844 16.594 1 94.88 276 VAL A CA 1
ATOM 2265 C C . VAL A 1 276 ? 2.184 -18.859 17.172 1 94.88 276 VAL A C 1
ATOM 2267 O O . VAL A 1 276 ? 2.361 -20.062 17.031 1 94.88 276 VAL A O 1
ATOM 2270 N N . PRO A 1 277 ? 1.169 -18.312 17.859 1 94.31 277 PRO A N 1
ATOM 2271 C CA . PRO A 1 277 ? 0.19 -19.25 18.422 1 94.31 277 PRO A CA 1
ATOM 2272 C C . PRO A 1 277 ? -0.639 -19.953 17.344 1 94.31 277 PRO A C 1
ATOM 2274 O O . PRO A 1 277 ? -1.183 -19.297 16.453 1 94.31 277 PRO A O 1
ATOM 2277 N N . GLY A 1 278 ? -0.712 -21.25 17.438 1 95.12 278 GLY A N 1
ATOM 2278 C CA . GLY A 1 278 ? -1.484 -22.047 16.5 1 95.12 278 GLY A CA 1
ATOM 2279 C C . GLY A 1 278 ? -2.734 -22.641 17.125 1 95.12 278 GLY A C 1
ATOM 2280 O O . GLY A 1 278 ? -3.307 -22.078 18.062 1 95.12 278 GLY A O 1
ATOM 2281 N N . ALA A 1 279 ? -3.166 -23.703 16.484 1 93.44 279 ALA A N 1
ATOM 2282 C CA . ALA A 1 279 ? -4.34 -24.422 16.969 1 93.44 279 ALA A CA 1
ATOM 2283 C C . ALA A 1 279 ? -4.137 -24.891 18.406 1 93.44 279 ALA A C 1
ATOM 2285 O O . ALA A 1 279 ? -3.047 -25.344 18.766 1 93.44 279 ALA A O 1
ATOM 2286 N N . GLU A 1 280 ? -5.133 -24.75 19.266 1 90.62 280 GLU A N 1
ATOM 2287 C CA . GLU A 1 280 ? -5.145 -25.188 20.656 1 90.62 280 GLU A CA 1
ATOM 2288 C C . GLU A 1 280 ? -4.098 -24.438 21.469 1 90.62 280 GLU A C 1
ATOM 2290 O O . GLU A 1 280 ? -3.662 -24.922 22.516 1 90.62 280 GLU A O 1
ATOM 2295 N N . GLY A 1 281 ? -3.463 -23.359 20.891 1 88.56 281 GLY A N 1
ATOM 2296 C CA . GLY A 1 281 ? -2.576 -22.5 21.656 1 88.56 281 GLY A CA 1
ATOM 2297 C C . GLY A 1 281 ? -1.118 -22.906 21.562 1 88.56 281 GLY A C 1
ATOM 2298 O O . GLY A 1 281 ? -0.251 -22.281 22.188 1 88.56 281 GLY A O 1
ATOM 2299 N N . GLU A 1 282 ? -0.863 -23.906 20.797 1 93.69 282 GLU A N 1
ATOM 2300 C CA . GLU A 1 282 ? 0.517 -24.359 20.641 1 93.69 282 GLU A CA 1
ATOM 2301 C C . GLU A 1 282 ? 1.337 -23.344 19.844 1 93.69 282 GLU A C 1
ATOM 2303 O O . GLU A 1 282 ? 0.898 -22.859 18.797 1 93.69 282 GLU A O 1
ATOM 2308 N N . MET A 1 283 ? 2.516 -23 20.406 1 95.31 283 MET A N 1
ATOM 2309 C CA . MET A 1 283 ? 3.395 -22.078 19.688 1 95.31 283 MET A CA 1
ATOM 2310 C C . MET A 1 283 ? 4.137 -22.781 18.562 1 95.31 283 MET A C 1
ATOM 2312 O O . MET A 1 283 ? 4.723 -23.844 18.766 1 95.31 283 MET A O 1
ATOM 2316 N N . LYS A 1 284 ? 4.066 -22.234 17.391 1 97 284 LYS A N 1
ATOM 2317 C CA . LYS A 1 284 ? 4.621 -22.859 16.188 1 97 284 LYS A CA 1
ATOM 2318 C C . LYS A 1 284 ? 5.695 -21.984 15.555 1 97 284 LYS A C 1
ATOM 2320 O O . LYS A 1 284 ? 5.578 -20.75 15.555 1 97 284 LYS A O 1
ATOM 2325 N N . LYS A 1 285 ? 6.676 -22.703 15.023 1 96.94 285 LYS A N 1
ATOM 2326 C CA . LYS A 1 285 ? 7.645 -22 14.18 1 96.94 285 LYS A CA 1
ATOM 2327 C C . LYS A 1 285 ? 7.016 -21.578 12.852 1 96.94 285 LYS A C 1
ATOM 2329 O O . LYS A 1 285 ? 6.047 -22.203 12.398 1 96.94 285 LYS A O 1
ATOM 2334 N N . MET A 1 286 ? 7.629 -20.578 12.273 1 96.94 286 MET A N 1
ATOM 2335 C CA . MET A 1 286 ? 7.102 -20.062 11.008 1 96.94 286 MET A CA 1
ATOM 2336 C C . MET A 1 286 ? 7.012 -21.172 9.969 1 96.94 286 MET A C 1
ATOM 2338 O O . MET A 1 286 ? 6.008 -21.281 9.258 1 96.94 286 MET A O 1
ATOM 2342 N N . SER A 1 287 ? 8.031 -22.016 9.844 1 96.81 287 SER A N 1
ATOM 2343 C CA . SER A 1 287 ? 8.102 -23.062 8.836 1 96.81 287 SER A CA 1
ATOM 2344 C C . SER A 1 287 ? 7.059 -24.156 9.086 1 96.81 287 SER A C 1
ATOM 2346 O O . SER A 1 287 ? 6.652 -24.859 8.156 1 96.81 287 SER A O 1
ATOM 2348 N N . ASP A 1 288 ? 6.598 -24.234 10.305 1 96.12 288 ASP A N 1
ATOM 2349 C CA . ASP A 1 288 ? 5.621 -25.25 10.656 1 96.12 288 ASP A CA 1
ATOM 2350 C C . ASP A 1 288 ? 4.195 -24.734 10.477 1 96.12 288 ASP A C 1
ATOM 2352 O O . ASP A 1 288 ? 3.242 -25.531 10.461 1 96.12 288 ASP A O 1
ATOM 2356 N N . CYS A 1 289 ? 4.039 -23.484 10.32 1 96.56 289 CYS A N 1
ATOM 2357 C CA . CYS A 1 289 ? 2.715 -22.891 10.234 1 96.56 289 CYS A CA 1
ATOM 2358 C C . CYS A 1 289 ? 1.993 -23.328 8.969 1 96.56 289 CYS A C 1
ATOM 2360 O O . CYS A 1 289 ? 0.766 -23.25 8.891 1 96.56 289 CYS A O 1
ATOM 2362 N N . VAL A 1 290 ? 2.715 -23.781 7.949 1 96 290 VAL A N 1
ATOM 2363 C CA . VAL A 1 290 ? 2.119 -24.156 6.668 1 96 290 VAL A CA 1
ATOM 2364 C C . VAL A 1 290 ? 1.194 -25.359 6.859 1 96 290 VAL A C 1
ATOM 2366 O O . VAL A 1 290 ? 0.338 -25.641 6.016 1 96 290 VAL A O 1
ATOM 2369 N N . ASP A 1 291 ? 1.333 -26.031 8.023 1 95.31 291 ASP A N 1
ATOM 2370 C CA . ASP A 1 291 ? 0.503 -27.203 8.305 1 95.31 291 ASP A CA 1
ATOM 2371 C C . ASP A 1 291 ? -0.567 -26.875 9.344 1 95.31 291 ASP A C 1
ATOM 2373 O O . ASP A 1 291 ? -1.268 -27.766 9.828 1 95.31 291 ASP A O 1
ATOM 2377 N N . ASP A 1 292 ? -0.682 -25.688 9.758 1 97.69 292 ASP A N 1
ATOM 2378 C CA . ASP A 1 292 ? -1.621 -25.219 10.773 1 97.69 292 ASP A CA 1
ATOM 2379 C C . ASP A 1 292 ? -2.279 -23.906 10.352 1 97.69 292 ASP A C 1
ATOM 2381 O O . ASP A 1 292 ? -1.736 -22.828 10.594 1 97.69 292 ASP A O 1
ATOM 2385 N N . PRO A 1 293 ? -3.488 -24 9.828 1 97.81 293 PRO A N 1
ATOM 2386 C CA . PRO A 1 293 ? -4.133 -22.797 9.297 1 97.81 293 PRO A CA 1
ATOM 2387 C C . PRO A 1 293 ? -4.344 -21.734 10.367 1 97.81 293 PRO A C 1
ATOM 2389 O O . PRO A 1 293 ? -4.352 -20.531 10.047 1 97.81 293 PRO A O 1
ATOM 2392 N N . VAL A 1 294 ? -4.52 -22.125 11.641 1 97.81 294 VAL A N 1
ATOM 2393 C CA . VAL A 1 294 ? -4.707 -21.172 12.734 1 97.81 294 VAL A CA 1
ATOM 2394 C C . VAL A 1 294 ? -3.434 -20.344 12.93 1 97.81 294 VAL A C 1
ATOM 2396 O O . VAL A 1 294 ? -3.49 -19.125 13.086 1 97.81 294 VAL A O 1
ATOM 2399 N N . ALA A 1 295 ? -2.309 -21.016 12.914 1 97.94 295 ALA A N 1
ATOM 2400 C CA . ALA A 1 295 ? -1.021 -20.344 13.023 1 97.94 295 ALA A CA 1
ATOM 2401 C C . ALA A 1 295 ? -0.703 -19.547 11.758 1 97.94 295 ALA A C 1
ATOM 2403 O O . ALA A 1 295 ? -0.206 -18.422 11.828 1 97.94 295 ALA A O 1
ATOM 2404 N N . PHE A 1 296 ? -0.982 -20.172 10.602 1 98.06 296 PHE A N 1
ATOM 2405 C CA . PHE A 1 296 ? -0.661 -19.562 9.312 1 98.06 296 PHE A CA 1
ATOM 2406 C C . PHE A 1 296 ? -1.366 -18.219 9.148 1 98.06 296 PHE A C 1
ATOM 2408 O O . PHE A 1 296 ? -0.812 -17.297 8.57 1 98.06 296 PHE A O 1
ATOM 2415 N N . GLU A 1 297 ? -2.529 -18.094 9.688 1 97.12 297 GLU A N 1
ATOM 2416 C CA . GLU A 1 297 ? -3.346 -16.891 9.609 1 97.12 297 GLU A CA 1
ATOM 2417 C C . GLU A 1 297 ? -2.646 -15.711 10.273 1 97.12 297 GLU A C 1
ATOM 2419 O O . GLU A 1 297 ? -2.953 -14.555 9.977 1 97.12 297 GLU A O 1
ATOM 2424 N N . LYS A 1 298 ? -1.685 -15.961 11.078 1 96.88 298 LYS A N 1
ATOM 2425 C CA . LYS A 1 298 ? -1.021 -14.914 11.844 1 96.88 298 LYS A CA 1
ATOM 2426 C C . LYS A 1 298 ? 0.294 -14.5 11.195 1 96.88 298 LYS A C 1
ATOM 2428 O O . LYS A 1 298 ? 0.952 -13.562 11.648 1 96.88 298 LYS A O 1
ATOM 2433 N N . LEU A 1 299 ? 0.653 -15.156 10.094 1 97.5 299 LEU A N 1
ATOM 2434 C CA . LEU A 1 299 ? 1.878 -14.828 9.375 1 97.5 299 LEU A CA 1
ATOM 2435 C C . LEU A 1 299 ? 1.61 -13.781 8.297 1 97.5 299 LEU A C 1
ATOM 2437 O O . LEU A 1 299 ? 0.99 -14.086 7.273 1 97.5 299 LEU A O 1
ATOM 2441 N N . THR A 1 300 ? 2.021 -12.602 8.523 1 97.88 300 THR A N 1
ATOM 2442 C CA . THR A 1 300 ? 1.931 -11.5 7.57 1 97.88 300 THR A CA 1
ATOM 2443 C C . THR A 1 300 ? 3.264 -10.766 7.461 1 97.88 300 THR A C 1
ATOM 2445 O O . THR A 1 300 ? 4.238 -11.141 8.117 1 97.88 300 THR A O 1
ATOM 2448 N N . ASP A 1 301 ? 3.34 -9.719 6.672 1 98.12 301 ASP A N 1
ATOM 2449 C CA . ASP A 1 301 ? 4.574 -8.953 6.504 1 98.12 301 ASP A CA 1
ATOM 2450 C C . ASP A 1 301 ? 4.965 -8.258 7.805 1 98.12 301 ASP A C 1
ATOM 2452 O O . ASP A 1 301 ? 6.105 -7.816 7.957 1 98.12 301 ASP A O 1
ATOM 2456 N N . ALA A 1 302 ? 4.047 -8.211 8.742 1 96.81 302 ALA A N 1
ATOM 2457 C CA . ALA A 1 302 ? 4.293 -7.535 10.016 1 96.81 302 ALA A CA 1
ATOM 2458 C C . ALA A 1 302 ? 5.387 -8.242 10.805 1 96.81 302 ALA A C 1
ATOM 2460 O O . ALA A 1 302 ? 5.965 -7.66 11.734 1 96.81 302 ALA A O 1
ATOM 2461 N N . LEU A 1 303 ? 5.637 -9.508 10.469 1 97.19 303 LEU A N 1
ATOM 2462 C CA . LEU A 1 303 ? 6.676 -10.234 11.188 1 97.19 303 LEU A CA 1
ATOM 2463 C C . LEU A 1 303 ? 8.031 -9.547 11.031 1 97.19 303 LEU A C 1
ATOM 2465 O O . LEU A 1 303 ? 8.891 -9.656 11.906 1 97.19 303 LEU A O 1
ATOM 2469 N N . PHE A 1 304 ? 8.266 -8.844 9.859 1 98 304 PHE A N 1
ATOM 2470 C CA . PHE A 1 304 ? 9.484 -8.086 9.641 1 98 304 PHE A CA 1
ATOM 2471 C C . PHE A 1 304 ? 9.758 -7.145 10.812 1 98 304 PHE A C 1
ATOM 2473 O O . PHE A 1 304 ? 10.844 -7.156 11.391 1 98 304 PHE A O 1
ATOM 2480 N N . GLN A 1 305 ? 8.734 -6.367 11.188 1 96.75 305 GLN A N 1
ATOM 2481 C CA . GLN A 1 305 ? 8.875 -5.398 12.266 1 96.75 305 GLN A CA 1
ATOM 2482 C C . GLN A 1 305 ? 8.875 -6.09 13.625 1 96.75 305 GLN A C 1
ATOM 2484 O O . GLN A 1 305 ? 9.547 -5.641 14.555 1 96.75 305 GLN A O 1
ATOM 2489 N N . GLN A 1 306 ? 8.086 -7.16 13.75 1 95.69 306 GLN A N 1
ATOM 2490 C CA . GLN A 1 306 ? 8.055 -7.898 15.008 1 95.69 306 GLN A CA 1
ATOM 2491 C C . GLN A 1 306 ? 9.438 -8.438 15.359 1 95.69 306 GLN A C 1
ATOM 2493 O O . GLN A 1 306 ? 9.852 -8.406 16.531 1 95.69 306 GLN A O 1
ATOM 2498 N N . ILE A 1 307 ? 10.078 -8.891 14.359 1 97.12 307 ILE A N 1
ATOM 2499 C CA . ILE A 1 307 ? 11.438 -9.383 14.562 1 97.12 307 ILE A CA 1
ATOM 2500 C C . ILE A 1 307 ? 12.391 -8.203 14.766 1 97.12 307 ILE A C 1
ATOM 2502 O O . ILE A 1 307 ? 13.195 -8.211 15.703 1 97.12 307 ILE A O 1
ATOM 2506 N N . LEU A 1 308 ? 12.281 -7.188 13.945 1 96.56 308 LEU A N 1
ATOM 2507 C CA . LEU A 1 308 ? 13.148 -6.016 13.961 1 96.56 308 LEU A CA 1
ATOM 2508 C C . LEU A 1 308 ? 13.156 -5.359 15.336 1 96.56 308 LEU A C 1
ATOM 2510 O O . LEU A 1 308 ? 14.203 -4.891 15.797 1 96.56 308 LEU A O 1
ATOM 2514 N N . PHE A 1 309 ? 12 -5.367 16.016 1 93.25 309 PHE A N 1
ATOM 2515 C CA . PHE A 1 309 ? 11.883 -4.609 17.266 1 93.25 309 PHE A CA 1
ATOM 2516 C C . PHE A 1 309 ? 11.859 -5.547 18.469 1 93.25 309 PHE A C 1
ATOM 2518 O O . PHE A 1 309 ? 11.602 -5.113 19.594 1 93.25 309 PHE A O 1
ATOM 2525 N N . SER A 1 310 ? 12.109 -6.797 18.219 1 93.38 310 SER A N 1
ATOM 2526 C CA . SER A 1 310 ? 12.18 -7.754 19.312 1 93.38 310 SER A CA 1
ATOM 2527 C C . SER A 1 310 ? 13.367 -7.461 20.219 1 93.38 310 SER A C 1
ATOM 2529 O O . SER A 1 310 ? 14.297 -6.754 19.828 1 93.38 310 SER A O 1
ATOM 2531 N N . THR A 1 311 ? 13.297 -7.957 21.438 1 92.06 311 THR A N 1
ATOM 2532 C CA . THR A 1 311 ? 14.391 -7.77 22.391 1 92.06 311 THR A CA 1
ATOM 2533 C C . THR A 1 311 ? 15.039 -9.109 22.734 1 92.06 311 THR A C 1
ATOM 2535 O O . THR A 1 311 ? 16.016 -9.148 23.484 1 92.06 311 THR A O 1
ATOM 2538 N N . THR A 1 312 ? 14.5 -10.195 22.203 1 93.88 312 THR A N 1
ATOM 2539 C CA . THR A 1 312 ? 15.023 -11.523 22.5 1 93.88 312 THR A CA 1
ATOM 2540 C C . THR A 1 312 ? 16.406 -11.703 21.875 1 93.88 312 THR A C 1
ATOM 2542 O O . THR A 1 312 ? 16.594 -11.477 20.688 1 93.88 312 THR A O 1
ATOM 2545 N N . PRO A 1 313 ? 17.375 -12.164 22.641 1 96.81 313 PRO A N 1
ATOM 2546 C CA . PRO A 1 313 ? 18.75 -12.289 22.141 1 96.81 313 PRO A CA 1
ATOM 2547 C C . PRO A 1 313 ? 18.875 -13.25 20.953 1 96.81 313 PRO A C 1
ATOM 2549 O O . PRO A 1 313 ? 19.688 -13.023 20.062 1 96.81 313 PRO A O 1
ATOM 2552 N N . GLU A 1 314 ? 18.016 -14.242 20.969 1 97.81 314 GLU A N 1
ATOM 2553 C CA . GLU A 1 314 ? 18.094 -15.273 19.938 1 97.81 314 GLU A CA 1
ATOM 2554 C C . GLU A 1 314 ? 17.719 -14.711 18.578 1 97.81 314 GLU A C 1
ATOM 2556 O O . GLU A 1 314 ? 18.031 -15.305 17.547 1 97.81 314 GLU A O 1
ATOM 2561 N N . LEU A 1 315 ? 17.094 -13.547 18.547 1 98 315 LEU A N 1
ATOM 2562 C CA . LEU A 1 315 ? 16.656 -12.969 17.281 1 98 315 LEU A CA 1
ATOM 2563 C C . LEU A 1 315 ? 17.594 -11.859 16.828 1 98 315 LEU A C 1
ATOM 2565 O O . LEU A 1 315 ? 17.312 -11.148 15.859 1 98 315 LEU A O 1
ATOM 2569 N N . GLU A 1 316 ? 18.703 -11.734 17.5 1 98.19 316 GLU A N 1
ATOM 2570 C CA . GLU A 1 316 ? 19.625 -10.633 17.25 1 98.19 316 GLU A CA 1
ATOM 2571 C C . GLU A 1 316 ? 20.156 -10.68 15.812 1 98.19 316 GLU A C 1
ATOM 2573 O O . GLU A 1 316 ? 20.234 -9.648 15.141 1 98.19 316 GLU A O 1
ATOM 2578 N N . GLU A 1 317 ? 20.562 -11.844 15.359 1 97.94 317 GLU A N 1
ATOM 2579 C CA . GLU A 1 317 ? 21.109 -11.961 14.008 1 97.94 317 GLU A CA 1
ATOM 2580 C C . GLU A 1 317 ? 20.078 -11.555 12.961 1 97.94 317 GLU A C 1
ATOM 2582 O O . GLU A 1 317 ? 20.406 -10.852 12 1 97.94 317 GLU A O 1
ATOM 2587 N N . ALA A 1 318 ? 18.844 -12.047 13.141 1 98.62 318 ALA A N 1
ATOM 2588 C CA . ALA A 1 318 ? 17.766 -11.672 12.227 1 98.62 318 ALA A CA 1
ATOM 2589 C C . ALA A 1 318 ? 17.5 -10.164 12.281 1 98.62 318 ALA A C 1
ATOM 2591 O O . ALA A 1 318 ? 17.359 -9.523 11.234 1 98.62 318 ALA A O 1
ATOM 2592 N N . ARG A 1 319 ? 17.5 -9.586 13.477 1 97.94 319 ARG A N 1
ATOM 2593 C CA . ARG A 1 319 ? 17.297 -8.156 13.672 1 97.94 319 ARG A CA 1
ATOM 2594 C C . ARG A 1 319 ? 18.344 -7.344 12.93 1 97.94 319 ARG A C 1
ATOM 2596 O O . ARG A 1 319 ? 18.031 -6.328 12.305 1 97.94 319 ARG A O 1
ATOM 2603 N N . ASN A 1 320 ? 19.562 -7.824 13.039 1 98.06 320 ASN A N 1
ATOM 2604 C CA . ASN A 1 320 ? 20.672 -7.125 12.398 1 98.06 320 ASN A CA 1
ATOM 2605 C C . ASN A 1 320 ? 20.516 -7.109 10.883 1 98.06 320 ASN A C 1
ATOM 2607 O O . ASN A 1 320 ? 20.781 -6.09 10.234 1 98.06 320 ASN A O 1
ATOM 2611 N N . ILE A 1 321 ? 20.141 -8.203 10.297 1 98.44 321 ILE A N 1
ATOM 2612 C CA . ILE A 1 321 ? 19.969 -8.281 8.852 1 98.44 321 ILE A CA 1
ATOM 2613 C C . ILE A 1 321 ? 18.844 -7.336 8.422 1 98.44 321 ILE A C 1
ATOM 2615 O O . ILE A 1 321 ? 19 -6.59 7.449 1 98.44 321 ILE A O 1
ATOM 2619 N N . PHE A 1 322 ? 17.688 -7.363 9.164 1 98.62 322 PHE A N 1
ATOM 2620 C CA . PHE A 1 322 ? 16.562 -6.512 8.82 1 98.62 322 PHE A CA 1
ATOM 2621 C C . PHE A 1 322 ? 16.922 -5.039 8.969 1 98.62 322 PHE A C 1
ATOM 2623 O O . PHE A 1 322 ? 16.516 -4.203 8.164 1 98.62 322 PHE A O 1
ATOM 2630 N N . ASN A 1 323 ? 17.703 -4.723 10 1 98.19 323 ASN A N 1
ATOM 2631 C CA . ASN A 1 323 ? 18.141 -3.346 10.188 1 98.19 323 ASN A CA 1
ATOM 2632 C C . ASN A 1 323 ? 19.031 -2.889 9.031 1 98.19 323 ASN A C 1
ATOM 2634 O O . ASN A 1 323 ? 19 -1.723 8.633 1 98.19 323 ASN A O 1
ATOM 2638 N N . ARG A 1 324 ? 19.891 -3.777 8.531 1 98.19 324 ARG A N 1
ATOM 2639 C CA . ARG A 1 324 ? 20.734 -3.467 7.383 1 98.19 324 ARG A CA 1
ATOM 2640 C C . ARG A 1 324 ? 19.891 -3.105 6.168 1 98.19 324 ARG A C 1
ATOM 2642 O O . ARG A 1 324 ? 20.25 -2.217 5.395 1 98.19 324 ARG A O 1
ATOM 2649 N N . ILE A 1 325 ? 18.781 -3.801 5.961 1 98.38 325 ILE A N 1
ATOM 2650 C CA . ILE A 1 325 ? 17.891 -3.496 4.848 1 98.38 325 ILE A CA 1
ATOM 2651 C C . ILE A 1 325 ? 17.391 -2.055 4.961 1 98.38 325 ILE A C 1
ATOM 2653 O O . ILE A 1 325 ? 17.422 -1.304 3.984 1 98.38 325 ILE A O 1
ATOM 2657 N N . LEU A 1 326 ? 17 -1.623 6.191 1 98.12 326 LEU A N 1
ATOM 2658 C CA . LEU A 1 326 ? 16.453 -0.283 6.41 1 98.12 326 LEU A CA 1
ATOM 2659 C C . LEU A 1 326 ? 17.547 0.772 6.219 1 98.12 326 LEU A C 1
ATOM 2661 O O . LEU A 1 326 ? 17.25 1.899 5.812 1 98.12 326 LEU A O 1
ATOM 2665 N N . LYS A 1 327 ? 18.766 0.394 6.434 1 97.69 327 LYS A N 1
ATOM 2666 C CA . LYS A 1 327 ? 19.891 1.318 6.293 1 97.69 327 LYS A CA 1
ATOM 2667 C C . LYS A 1 327 ? 20.484 1.24 4.891 1 97.69 327 LYS A C 1
ATOM 2669 O O . LYS A 1 327 ? 21.5 1.88 4.613 1 97.69 327 LYS A O 1
ATOM 2674 N N . ARG A 1 328 ? 19.938 0.371 4.086 1 96.75 328 ARG A N 1
ATOM 2675 C CA . ARG A 1 328 ? 20.359 0.153 2.705 1 96.75 328 ARG A CA 1
ATOM 2676 C C . ARG A 1 328 ? 21.781 -0.398 2.646 1 96.75 328 ARG A C 1
ATOM 2678 O O . ARG A 1 328 ? 22.562 -0.024 1.769 1 96.75 328 ARG A O 1
ATOM 2685 N N . GLN A 1 329 ? 22.156 -1.091 3.672 1 96.88 329 GLN A N 1
ATOM 2686 C CA . GLN A 1 329 ? 23.375 -1.88 3.656 1 96.88 329 GLN A CA 1
ATOM 2687 C C . GLN A 1 329 ? 23.125 -3.289 3.133 1 96.88 329 GLN A C 1
ATOM 2689 O O . GLN A 1 329 ? 23.156 -4.258 3.896 1 96.88 329 GLN A O 1
ATOM 2694 N N . LEU A 1 330 ? 23.016 -3.367 1.82 1 97.56 330 LEU A N 1
ATOM 2695 C CA . LEU A 1 330 ? 22.453 -4.555 1.176 1 97.56 330 LEU A CA 1
ATOM 2696 C C . LEU A 1 330 ? 23.562 -5.492 0.717 1 97.56 330 LEU A C 1
ATOM 2698 O O . LEU A 1 330 ? 24.719 -5.07 0.55 1 97.56 330 LEU A O 1
ATOM 2702 N N . TYR A 1 331 ? 23.156 -6.777 0.6 1 97.12 331 TYR A N 1
ATOM 2703 C CA . TYR A 1 331 ? 24.031 -7.668 -0.155 1 97.12 331 TYR A CA 1
ATOM 2704 C C . TYR A 1 331 ? 24.328 -7.098 -1.535 1 97.12 331 TYR A C 1
ATOM 2706 O O . TYR A 1 331 ? 23.484 -6.422 -2.133 1 97.12 331 TYR A O 1
ATOM 2714 N N . LYS A 1 332 ? 25.516 -7.34 -2.016 1 95.19 332 LYS A N 1
ATOM 2715 C CA . LYS A 1 332 ? 25.922 -6.66 -3.242 1 95.19 332 LYS A CA 1
ATOM 2716 C C . LYS A 1 332 ? 25.922 -7.621 -4.426 1 95.19 332 LYS A C 1
ATOM 2718 O O . LYS A 1 332 ? 26.469 -8.727 -4.332 1 95.19 332 LYS A O 1
ATOM 2723 N N . CYS A 1 333 ? 25.219 -7.219 -5.492 1 94.25 333 CYS A N 1
ATOM 2724 C CA . CYS A 1 333 ? 25.406 -7.918 -6.762 1 94.25 333 CYS A CA 1
ATOM 2725 C C . CYS A 1 333 ? 26.766 -7.609 -7.367 1 94.25 333 CYS A C 1
ATOM 2727 O O . CYS A 1 333 ? 27.016 -6.488 -7.82 1 94.25 333 CYS A O 1
ATOM 2729 N N . VAL A 1 334 ? 27.625 -8.516 -7.469 1 93.12 334 VAL A N 1
ATOM 2730 C CA . VAL A 1 334 ? 29.016 -8.234 -7.812 1 93.12 334 VAL A CA 1
ATOM 2731 C C . VAL A 1 334 ? 29.25 -8.5 -9.297 1 93.12 334 VAL A C 1
ATOM 2733 O O . VAL A 1 334 ? 30.281 -8.117 -9.852 1 93.12 334 VAL A O 1
ATOM 2736 N N . GLY A 1 335 ? 28.266 -9.141 -9.922 1 90.5 335 GLY A N 1
ATOM 2737 C CA . GLY A 1 335 ? 28.422 -9.367 -11.352 1 90.5 335 GLY A CA 1
ATOM 2738 C C . GLY A 1 335 ? 27.234 -10.062 -11.984 1 90.5 335 GLY A C 1
ATOM 2739 O O . GLY A 1 335 ? 26.406 -10.656 -11.273 1 90.5 335 GLY A O 1
ATOM 2740 N N . GLN A 1 336 ? 27.172 -9.953 -13.258 1 90.44 336 GLN A N 1
ATOM 2741 C CA . GLN A 1 336 ? 26.141 -10.594 -14.07 1 90.44 336 GLN A CA 1
ATOM 2742 C C . GLN A 1 336 ? 26.719 -11.148 -15.367 1 90.44 336 GLN A C 1
ATOM 2744 O O . GLN A 1 336 ? 27.594 -10.516 -15.977 1 90.44 336 GLN A O 1
ATOM 2749 N N . ALA A 1 337 ? 26.297 -12.336 -15.727 1 87.62 337 ALA A N 1
ATOM 2750 C CA . ALA A 1 337 ? 26.797 -12.961 -16.953 1 87.62 337 ALA A CA 1
ATOM 2751 C C . ALA A 1 337 ? 25.656 -13.648 -17.719 1 87.62 337 ALA A C 1
ATOM 2753 O O . ALA A 1 337 ? 24.609 -13.953 -17.141 1 87.62 337 ALA A O 1
ATOM 2754 N N . ILE A 1 338 ? 25.859 -13.797 -18.953 1 83.81 338 ILE A N 1
ATOM 2755 C CA . ILE A 1 338 ? 24.938 -14.516 -19.828 1 83.81 338 ILE A CA 1
ATOM 2756 C C . ILE A 1 338 ? 25.5 -15.883 -20.188 1 83.81 338 ILE A C 1
ATOM 2758 O O . ILE A 1 338 ? 26.547 -15.977 -20.844 1 83.81 338 ILE A O 1
ATOM 2762 N N . PRO A 1 339 ? 24.781 -16.859 -19.781 1 78.25 339 PRO A N 1
ATOM 2763 C CA . PRO A 1 339 ? 25.297 -18.188 -20.125 1 78.25 339 PRO A CA 1
ATOM 2764 C C . PRO A 1 339 ? 25.078 -18.547 -21.594 1 78.25 339 PRO A C 1
ATOM 2766 O O . PRO A 1 339 ? 24.172 -18 -22.234 1 78.25 339 PRO A O 1
ATOM 2769 N N . HIS A 1 340 ? 25.969 -19.406 -22.188 1 71.31 340 HIS A N 1
ATOM 2770 C CA . HIS A 1 340 ? 25.844 -19.828 -23.578 1 71.31 340 HIS A CA 1
ATOM 2771 C C . HIS A 1 340 ? 24.641 -20.734 -23.766 1 71.31 340 HIS A C 1
ATOM 2773 O O . HIS A 1 340 ? 23.984 -20.703 -24.812 1 71.31 340 HIS A O 1
ATOM 2779 N N . SER A 1 341 ? 24.406 -21.625 -22.891 1 64.81 341 SER A N 1
ATOM 2780 C CA . SER A 1 341 ? 23.266 -22.531 -22.938 1 64.81 341 SER A CA 1
ATOM 2781 C C . SER A 1 341 ? 22.453 -22.469 -21.641 1 64.81 341 SER A C 1
ATOM 2783 O O . SER A 1 341 ? 22.984 -22.047 -20.609 1 64.81 341 SER A O 1
ATOM 2785 N N . ASP A 1 342 ? 21.109 -22.641 -22.016 1 62.62 342 ASP A N 1
ATOM 2786 C CA . ASP A 1 342 ? 20.266 -22.656 -20.828 1 62.62 342 ASP A CA 1
ATOM 2787 C C . ASP A 1 342 ? 20.797 -23.641 -19.781 1 62.62 342 ASP A C 1
ATOM 2789 O O . ASP A 1 342 ? 21.047 -24.797 -20.094 1 62.62 342 ASP A O 1
ATOM 2793 N N . ARG A 1 343 ? 21.5 -23.141 -18.922 1 57.41 343 ARG A N 1
ATOM 2794 C CA . ARG A 1 343 ? 22.031 -24 -17.875 1 57.41 343 ARG A CA 1
ATOM 2795 C C . ARG A 1 343 ? 20.953 -24.359 -16.859 1 57.41 343 ARG A C 1
ATOM 2797 O O . ARG A 1 343 ? 20.312 -23.469 -16.297 1 57.41 343 ARG A O 1
ATOM 2804 N N . ASN A 1 344 ? 20.156 -25.328 -17.141 1 57.97 344 ASN A N 1
ATOM 2805 C CA . ASN A 1 344 ? 19.266 -25.828 -16.094 1 57.97 344 ASN A CA 1
ATOM 2806 C C . ASN A 1 344 ? 20.031 -26.125 -14.805 1 57.97 344 ASN A C 1
ATOM 2808 O O . ASN A 1 344 ? 19.594 -26.938 -13.992 1 57.97 344 ASN A O 1
ATOM 2812 N N . ASN A 1 345 ? 21.422 -25.719 -14.836 1 58.44 345 ASN A N 1
ATOM 2813 C CA . ASN A 1 345 ? 22.406 -26.328 -13.969 1 58.44 345 ASN A CA 1
ATOM 2814 C C . ASN A 1 345 ? 22.156 -26.016 -12.5 1 58.44 345 ASN A C 1
ATOM 2816 O O . ASN A 1 345 ? 21.406 -25.094 -12.18 1 58.44 345 ASN A O 1
ATOM 2820 N N . ASP A 1 346 ? 22.531 -26.828 -11.562 1 75.06 346 ASP A N 1
ATOM 2821 C CA . ASP A 1 346 ? 22.625 -26.906 -10.109 1 75.06 346 ASP A CA 1
ATOM 2822 C C . ASP A 1 346 ? 23.312 -25.656 -9.539 1 75.06 346 ASP A C 1
ATOM 2824 O O . ASP A 1 346 ? 24.547 -25.547 -9.602 1 75.06 346 ASP A O 1
ATOM 2828 N N . VAL A 1 347 ? 22.516 -24.625 -9.258 1 86.31 347 VAL A N 1
ATOM 2829 C CA . VAL A 1 347 ? 22.969 -23.391 -8.625 1 86.31 347 VAL A CA 1
ATOM 2830 C C . VAL A 1 347 ? 24.016 -23.703 -7.566 1 86.31 347 VAL A C 1
ATOM 2832 O O . VAL A 1 347 ? 24.953 -22.938 -7.371 1 86.31 347 VAL A O 1
ATOM 2835 N N . SER A 1 348 ? 23.938 -24.859 -7.062 1 87.88 348 SER A N 1
ATOM 2836 C CA . SER A 1 348 ? 24.875 -25.25 -6.012 1 87.88 348 SER A CA 1
ATOM 2837 C C . SER A 1 348 ? 26.266 -25.531 -6.586 1 87.88 348 SER A C 1
ATOM 2839 O O . SER A 1 348 ? 27.281 -25.172 -5.984 1 87.88 348 SER A O 1
ATOM 2841 N N . GLU A 1 349 ? 26.266 -26.141 -7.695 1 90.5 349 GLU A N 1
ATOM 2842 C CA . GLU A 1 349 ? 27.531 -26.453 -8.344 1 90.5 349 GLU A CA 1
ATOM 2843 C C . GLU A 1 349 ? 28.219 -25.188 -8.844 1 90.5 349 GLU A C 1
ATOM 2845 O O . GLU A 1 349 ? 29.438 -25.031 -8.695 1 90.5 349 GLU A O 1
ATOM 2850 N N . ILE A 1 350 ? 27.422 -24.391 -9.406 1 92.06 350 ILE A N 1
ATOM 2851 C CA . ILE A 1 350 ? 27.953 -23.141 -9.922 1 92.06 350 ILE A CA 1
ATOM 2852 C C . ILE A 1 350 ? 28.547 -22.312 -8.773 1 92.06 350 ILE A C 1
ATOM 2854 O O . ILE A 1 350 ? 29.641 -21.75 -8.906 1 92.06 350 ILE A O 1
ATOM 2858 N N . ARG A 1 351 ? 27.875 -22.297 -7.75 1 94.44 351 ARG A N 1
ATOM 2859 C CA . ARG A 1 351 ? 28.312 -21.547 -6.574 1 94.44 351 ARG A CA 1
ATOM 2860 C C . ARG A 1 351 ? 29.656 -22.078 -6.062 1 94.44 351 ARG A C 1
ATOM 2862 O O . ARG A 1 351 ? 30.547 -21.297 -5.699 1 94.44 351 ARG A O 1
ATOM 2869 N N . GLN A 1 352 ? 29.812 -23.375 -6.043 1 94.69 352 GLN A N 1
ATOM 2870 C CA . GLN A 1 352 ? 31.062 -24 -5.602 1 94.69 352 GLN A CA 1
ATOM 2871 C C . GLN A 1 352 ? 32.219 -23.672 -6.555 1 94.69 352 GLN A C 1
ATOM 2873 O O . GLN A 1 352 ? 33.344 -23.406 -6.117 1 94.69 352 GLN A O 1
ATOM 2878 N N . GLU A 1 353 ? 31.906 -23.719 -7.793 1 94.62 353 GLU A N 1
ATOM 2879 C CA . GLU A 1 353 ? 32.906 -23.406 -8.789 1 94.62 353 GLU A CA 1
ATOM 2880 C C . GLU A 1 353 ? 33.406 -21.969 -8.648 1 94.62 353 GLU A C 1
ATOM 2882 O O . GLU A 1 353 ? 34.594 -21.703 -8.742 1 94.62 353 GLU A O 1
ATOM 2887 N N . ILE A 1 354 ? 32.5 -21.125 -8.406 1 95 354 ILE A N 1
ATOM 2888 C CA . ILE A 1 354 ? 32.844 -19.719 -8.25 1 95 354 ILE A CA 1
ATOM 2889 C C . ILE A 1 354 ? 33.688 -19.531 -6.984 1 95 354 ILE A C 1
ATOM 2891 O O . ILE A 1 354 ? 34.656 -18.781 -6.977 1 95 354 ILE A O 1
ATOM 2895 N N . LEU A 1 355 ? 33.281 -20.203 -5.949 1 96.19 355 LEU A N 1
ATOM 2896 C CA . LEU A 1 355 ? 34 -20.109 -4.688 1 96.19 355 LEU A CA 1
ATOM 2897 C C . LEU A 1 355 ? 35.469 -20.531 -4.867 1 96.19 355 LEU A C 1
ATOM 2899 O O . LEU A 1 355 ? 36.344 -19.938 -4.262 1 96.19 355 LEU A O 1
ATOM 2903 N N . GLU A 1 356 ? 35.656 -21.547 -5.617 1 96.06 356 GLU A N 1
ATOM 2904 C CA . GLU A 1 356 ? 37.031 -22.016 -5.859 1 96.06 356 GLU A CA 1
ATOM 2905 C C . GLU A 1 356 ? 37.906 -20.922 -6.477 1 96.06 356 GLU A C 1
ATOM 2907 O O . GLU A 1 356 ? 39.062 -20.766 -6.105 1 96.06 356 GLU A O 1
ATOM 2912 N N . GLU A 1 357 ? 37.312 -20.203 -7.375 1 95.5 357 GLU A N 1
ATOM 2913 C CA . GLU A 1 357 ? 38.031 -19.094 -7.984 1 95.5 357 GLU A CA 1
ATOM 2914 C C . GLU A 1 357 ? 38.25 -17.953 -6.988 1 95.5 357 GLU A C 1
ATOM 2916 O O . GLU A 1 357 ? 39.281 -17.297 -6.996 1 95.5 357 GLU A O 1
ATOM 2921 N N . VAL A 1 358 ? 37.281 -17.719 -6.16 1 95.38 358 VAL A N 1
ATOM 2922 C CA . VAL A 1 358 ? 37.344 -16.656 -5.164 1 95.38 358 VAL A CA 1
ATOM 2923 C C . VAL A 1 358 ? 38.406 -16.984 -4.121 1 95.38 358 VAL A C 1
ATOM 2925 O O . VAL A 1 358 ? 39.156 -16.094 -3.689 1 95.38 358 VAL A O 1
ATOM 2928 N N . ASN A 1 359 ? 38.469 -18.25 -3.803 1 94.12 359 ASN A N 1
ATOM 2929 C CA . ASN A 1 359 ? 39.406 -18.688 -2.752 1 94.12 359 ASN A CA 1
ATOM 2930 C C . ASN A 1 359 ? 40.844 -18.609 -3.207 1 94.12 359 ASN A C 1
ATOM 2932 O O . ASN A 1 359 ? 41.75 -18.641 -2.383 1 94.12 359 ASN A O 1
ATOM 2936 N N . MET A 1 360 ? 41.062 -18.5 -4.414 1 92.56 360 MET A N 1
ATOM 2937 C CA . MET A 1 360 ? 42.406 -18.281 -4.934 1 92.56 360 MET A CA 1
ATOM 2938 C C . MET A 1 360 ? 42.875 -16.875 -4.605 1 92.56 360 MET A C 1
ATOM 2940 O O . MET A 1 360 ? 44.094 -16.609 -4.625 1 92.56 360 MET A O 1
ATOM 2944 N N . ARG A 1 361 ? 41.969 -16.078 -4.262 1 88.19 361 ARG A N 1
ATOM 2945 C CA . ARG A 1 361 ? 42.281 -14.664 -4.055 1 88.19 361 ARG A CA 1
ATOM 2946 C C . ARG A 1 361 ? 42.094 -14.273 -2.592 1 88.19 361 ARG A C 1
ATOM 2948 O O . ARG A 1 361 ? 42.719 -13.32 -2.117 1 88.19 361 ARG A O 1
ATOM 2955 N N . SER A 1 362 ? 41.094 -14.867 -1.966 1 88.19 362 SER A N 1
ATOM 2956 C CA . SER A 1 362 ? 40.781 -14.555 -0.574 1 88.19 362 SER A CA 1
ATOM 2957 C C . SER A 1 362 ? 40.312 -15.797 0.176 1 88.19 362 SER A C 1
ATOM 2959 O O . SER A 1 362 ? 39.562 -16.609 -0.368 1 88.19 362 SER A O 1
ATOM 2961 N N . GLU A 1 363 ? 40.75 -15.906 1.438 1 88 363 GLU A N 1
ATOM 2962 C CA . GLU A 1 363 ? 40.281 -17.016 2.279 1 88 363 GLU A CA 1
ATOM 2963 C C . GLU A 1 363 ? 39.125 -16.578 3.168 1 88 363 GLU A C 1
ATOM 2965 O O . GLU A 1 363 ? 38.438 -17.422 3.764 1 88 363 GLU A O 1
ATOM 2970 N N . ASP A 1 364 ? 38.781 -15.367 3.105 1 91.88 364 ASP A N 1
ATOM 2971 C CA . ASP A 1 364 ? 37.781 -14.828 4.043 1 91.88 364 ASP A CA 1
ATOM 2972 C C . ASP A 1 364 ? 36.375 -15.031 3.533 1 91.88 364 ASP A C 1
ATOM 2974 O O . ASP A 1 364 ? 35.406 -15 4.312 1 91.88 364 ASP A O 1
ATOM 2978 N N . VAL A 1 365 ? 36.219 -15.227 2.275 1 95.38 365 VAL A N 1
ATOM 2979 C CA . VAL A 1 365 ? 34.875 -15.414 1.688 1 95.38 365 VAL A CA 1
ATOM 2980 C C . VAL A 1 365 ? 34.562 -16.906 1.651 1 95.38 365 VAL A C 1
ATOM 2982 O O . VAL A 1 365 ? 35.312 -17.703 1.112 1 95.38 365 VAL A O 1
ATOM 2985 N N . THR A 1 366 ? 33.438 -17.266 2.256 1 95.44 366 THR A N 1
ATOM 2986 C CA . THR A 1 366 ? 33 -18.656 2.291 1 95.44 366 THR A CA 1
ATOM 2987 C C . THR A 1 366 ? 31.812 -18.875 1.376 1 95.44 366 THR A C 1
ATOM 2989 O O . THR A 1 366 ? 31.297 -17.922 0.787 1 95.44 366 THR A O 1
ATOM 2992 N N . LEU A 1 367 ? 31.406 -20.125 1.294 1 95.12 367 LEU A N 1
ATOM 2993 C CA . LEU A 1 367 ? 30.281 -20.484 0.443 1 95.12 367 LEU A CA 1
ATOM 2994 C C . LEU A 1 367 ? 29 -19.781 0.895 1 95.12 367 LEU A C 1
ATOM 2996 O O . LEU A 1 367 ? 28.172 -19.406 0.067 1 95.12 367 LEU A O 1
ATOM 3000 N N . GLN A 1 368 ? 28.859 -19.547 2.17 1 93.5 368 GLN A N 1
ATOM 3001 C CA . GLN A 1 368 ? 27.656 -18.969 2.732 1 93.5 368 GLN A CA 1
ATOM 3002 C C . GLN A 1 368 ? 27.562 -17.469 2.41 1 93.5 368 GLN A C 1
ATOM 3004 O O . GLN A 1 368 ? 26.5 -16.875 2.525 1 93.5 368 GLN A O 1
ATOM 3009 N N . ASP A 1 369 ? 28.672 -16.922 1.986 1 96.44 369 ASP A N 1
ATOM 3010 C CA . ASP A 1 369 ? 28.703 -15.5 1.699 1 96.44 369 ASP A CA 1
ATOM 3011 C C . ASP A 1 369 ? 28.312 -15.219 0.25 1 96.44 369 ASP A C 1
ATOM 3013 O O . ASP A 1 369 ? 28.156 -14.062 -0.142 1 96.44 369 ASP A O 1
ATOM 3017 N N . LEU A 1 370 ? 28.172 -16.281 -0.526 1 96.69 370 LEU A N 1
ATOM 3018 C CA . LEU A 1 370 ? 27.906 -16.109 -1.948 1 96.69 370 LEU A CA 1
ATOM 3019 C C . LEU A 1 370 ? 26.5 -16.625 -2.301 1 96.69 370 LEU A C 1
ATOM 3021 O O . LEU A 1 370 ? 26.062 -17.641 -1.771 1 96.69 370 LEU A O 1
ATOM 3025 N N . VAL A 1 371 ? 25.828 -15.867 -3.141 1 96.06 371 VAL A N 1
ATOM 3026 C CA . VAL A 1 371 ? 24.516 -16.281 -3.646 1 96.06 371 VAL A CA 1
ATOM 3027 C C . VAL A 1 371 ? 24.5 -16.188 -5.172 1 96.06 371 VAL A C 1
ATOM 3029 O O . VAL A 1 371 ? 24.875 -15.164 -5.746 1 96.06 371 VAL A O 1
ATOM 3032 N N . VAL A 1 372 ? 24.156 -17.266 -5.805 1 94.38 372 VAL A N 1
ATOM 3033 C CA . VAL A 1 372 ? 23.984 -17.281 -7.254 1 94.38 372 VAL A CA 1
ATOM 3034 C C . VAL A 1 372 ? 22.5 -17.266 -7.602 1 94.38 372 VAL A C 1
ATOM 3036 O O . VAL A 1 372 ? 21.719 -18.047 -7.062 1 94.38 372 VAL A O 1
ATOM 3039 N N . HIS A 1 373 ? 22.141 -16.328 -8.367 1 92.25 373 HIS A N 1
ATOM 3040 C CA . HIS A 1 373 ? 20.75 -16.203 -8.805 1 92.25 373 HIS A CA 1
ATOM 3041 C C . HIS A 1 373 ? 20.641 -16.266 -10.328 1 92.25 373 HIS A C 1
ATOM 3043 O O . HIS A 1 373 ? 21.297 -15.484 -11.031 1 92.25 373 HIS A O 1
ATOM 3049 N N . ILE A 1 374 ? 19.844 -17.156 -10.789 1 88.69 374 ILE A N 1
ATOM 3050 C CA . ILE A 1 374 ? 19.609 -17.266 -12.227 1 88.69 374 ILE A CA 1
ATOM 3051 C C . ILE A 1 374 ? 18.344 -16.516 -12.594 1 88.69 374 ILE A C 1
ATOM 3053 O O . ILE A 1 374 ? 17.25 -16.828 -12.102 1 88.69 374 ILE A O 1
ATOM 3057 N N . VAL A 1 375 ? 18.438 -15.555 -13.375 1 86.25 375 VAL A N 1
ATOM 3058 C CA . VAL A 1 375 ? 17.312 -14.766 -13.859 1 86.25 375 VAL A CA 1
ATOM 3059 C C . VAL A 1 375 ? 16.781 -15.367 -15.156 1 86.25 375 VAL A C 1
ATOM 3061 O O . VAL A 1 375 ? 17.531 -15.555 -16.125 1 86.25 375 VAL A O 1
ATOM 3064 N N . TYR A 1 376 ? 15.57 -15.742 -15.062 1 82.88 376 TYR A N 1
ATOM 3065 C CA . TYR A 1 376 ? 14.891 -16.25 -16.25 1 82.88 376 TYR A CA 1
ATOM 3066 C C . TYR A 1 376 ? 13.875 -15.242 -16.781 1 82.88 376 TYR A C 1
ATOM 3068 O O . TYR A 1 376 ? 12.93 -14.891 -16.078 1 82.88 376 TYR A O 1
ATOM 3076 N N . LEU A 1 377 ? 14.133 -14.727 -17.922 1 78.25 377 LEU A N 1
ATOM 3077 C CA . LEU A 1 377 ? 13.188 -13.828 -18.578 1 78.25 377 LEU A CA 1
ATOM 3078 C C . LEU A 1 377 ? 12.531 -14.5 -19.766 1 78.25 377 LEU A C 1
ATOM 3080 O O . LEU A 1 377 ? 13.219 -14.906 -20.719 1 78.25 377 LEU A O 1
ATOM 3084 N N . ASP A 1 378 ? 11.305 -14.82 -19.625 1 74.5 378 ASP A N 1
ATOM 3085 C CA . ASP A 1 378 ? 10.625 -15.461 -20.75 1 74.5 378 ASP A CA 1
ATOM 3086 C C . ASP A 1 378 ? 9.234 -14.859 -20.953 1 74.5 378 ASP A C 1
ATOM 3088 O O . ASP A 1 378 ? 8.805 -13.984 -20.188 1 74.5 378 ASP A O 1
ATOM 3092 N N . TYR A 1 379 ? 8.688 -15.242 -22 1 70.38 379 TYR A N 1
ATOM 3093 C CA . TYR A 1 379 ? 7.34 -14.789 -22.328 1 70.38 379 TYR A CA 1
ATOM 3094 C C . TYR A 1 379 ? 6.293 -15.703 -21.703 1 70.38 379 TYR A C 1
ATOM 3096 O O . TYR A 1 379 ? 5.18 -15.82 -22.219 1 70.38 379 TYR A O 1
ATOM 3104 N N . GLY A 1 380 ? 6.684 -16.406 -20.672 1 66.94 380 GLY A N 1
ATOM 3105 C CA . GLY A 1 380 ? 5.723 -17.219 -19.922 1 66.94 380 GLY A CA 1
ATOM 3106 C C . GLY A 1 380 ? 5.848 -18.703 -20.203 1 66.94 380 GLY A C 1
ATOM 3107 O O . GLY A 1 380 ? 5.293 -19.516 -19.469 1 66.94 380 GLY A O 1
ATOM 3108 N N . MET A 1 381 ? 6.508 -19.047 -21.281 1 69.81 381 MET A N 1
ATOM 3109 C CA . MET A 1 381 ? 6.641 -20.453 -21.656 1 69.81 381 MET A CA 1
ATOM 3110 C C . MET A 1 381 ? 8.086 -20.797 -21.984 1 69.81 381 MET A C 1
ATOM 3112 O O . MET A 1 381 ? 8.359 -21.391 -23.031 1 69.81 381 MET A O 1
ATOM 3116 N N . LYS A 1 382 ? 8.969 -20.281 -21.109 1 66.19 382 LYS A N 1
ATOM 3117 C CA . LYS A 1 382 ? 10.398 -20.578 -21.266 1 66.19 382 LYS A CA 1
ATOM 3118 C C . LYS A 1 382 ? 10.875 -20.203 -22.656 1 66.19 382 LYS A C 1
ATOM 3120 O O . LYS A 1 382 ? 10.656 -19.078 -23.109 1 66.19 382 LYS A O 1
ATOM 3125 N N . ASN A 1 383 ? 11.352 -21.125 -23.359 1 67.75 383 ASN A N 1
ATOM 3126 C CA . ASN A 1 383 ? 11.969 -20.812 -24.656 1 67.75 383 ASN A CA 1
ATOM 3127 C C . ASN A 1 383 ? 10.953 -20.875 -25.781 1 67.75 383 ASN A C 1
ATOM 3129 O O . ASN A 1 383 ? 11.273 -20.547 -26.938 1 67.75 383 ASN A O 1
ATOM 3133 N N . GLU A 1 384 ? 9.719 -21.094 -25.391 1 72.5 384 GLU A N 1
ATOM 3134 C CA . GLU A 1 384 ? 8.719 -21.281 -26.438 1 72.5 384 GLU A CA 1
ATOM 3135 C C . GLU A 1 384 ? 7.844 -20.031 -26.578 1 72.5 384 GLU A C 1
ATOM 3137 O O . GLU A 1 384 ? 7.742 -19.219 -25.656 1 72.5 384 GLU A O 1
ATOM 3142 N N . ASN A 1 385 ? 7.418 -19.875 -27.844 1 72.81 385 ASN A N 1
ATOM 3143 C CA . ASN A 1 385 ? 6.422 -18.844 -28.094 1 72.81 385 ASN A CA 1
ATOM 3144 C C . ASN A 1 385 ? 5.07 -19.203 -27.484 1 72.81 385 ASN A C 1
ATOM 3146 O O . ASN A 1 385 ? 4.43 -20.156 -27.906 1 72.81 385 ASN A O 1
ATOM 3150 N N . PRO A 1 386 ? 4.676 -18.453 -26.516 1 77.06 386 PRO A N 1
ATOM 3151 C CA . PRO A 1 386 ? 3.418 -18.797 -25.859 1 77.06 386 PRO A CA 1
ATOM 3152 C C . PRO A 1 386 ? 2.225 -18.766 -26.812 1 77.06 386 PRO A C 1
ATOM 3154 O O . PRO A 1 386 ? 1.249 -19.5 -26.609 1 77.06 386 PRO A O 1
ATOM 3157 N N . ILE A 1 387 ? 2.307 -17.984 -27.797 1 78.69 387 ILE A N 1
ATOM 3158 C CA . ILE A 1 387 ? 1.196 -17.828 -28.734 1 78.69 387 ILE A CA 1
ATOM 3159 C C . ILE A 1 387 ? 0.984 -19.125 -29.5 1 78.69 387 ILE A C 1
ATOM 3161 O O . ILE A 1 387 ? -0.123 -19.406 -29.969 1 78.69 387 ILE A O 1
ATOM 3165 N N . ASP A 1 388 ? 2.055 -19.875 -29.578 1 78.06 388 ASP A N 1
ATOM 3166 C CA . ASP A 1 388 ? 1.938 -21.156 -30.266 1 78.06 388 ASP A CA 1
ATOM 3167 C C . ASP A 1 388 ? 0.99 -22.094 -29.516 1 78.06 388 ASP A C 1
ATOM 3169 O O . ASP A 1 388 ? 0.504 -23.078 -30.078 1 78.06 388 ASP A O 1
ATOM 3173 N N . TYR A 1 389 ? 0.739 -21.766 -28.344 1 76.12 389 TYR A N 1
ATOM 3174 C CA . TYR A 1 389 ? -0.113 -22.625 -27.516 1 76.12 389 TYR A CA 1
ATOM 3175 C C . TYR A 1 389 ? -1.505 -22.016 -27.375 1 76.12 389 TYR A C 1
ATOM 3177 O O . TYR A 1 389 ? -2.291 -22.469 -26.531 1 76.12 389 TYR A O 1
ATOM 3185 N N . VAL A 1 390 ? -1.689 -21.062 -28.094 1 79.69 390 VAL A N 1
ATOM 3186 C CA . VAL A 1 390 ? -3.004 -20.422 -28.109 1 79.69 390 VAL A CA 1
ATOM 3187 C C . VAL A 1 390 ? -3.715 -20.766 -29.422 1 79.69 390 VAL A C 1
ATOM 3189 O O . VAL A 1 390 ? -3.082 -20.844 -30.484 1 79.69 390 VAL A O 1
ATOM 3192 N N . ARG A 1 391 ? -4.988 -21.047 -29.281 1 82.56 391 ARG A N 1
ATOM 3193 C CA . ARG A 1 391 ? -5.801 -21.266 -30.484 1 82.56 391 ARG A CA 1
ATOM 3194 C C . ARG A 1 391 ? -6.684 -20.047 -30.766 1 82.56 391 ARG A C 1
ATOM 3196 O O . ARG A 1 391 ? -7.164 -19.406 -29.828 1 82.56 391 ARG A O 1
ATOM 3203 N N . PHE A 1 392 ? -6.809 -19.891 -32.062 1 86.75 392 PHE A N 1
ATOM 3204 C CA . PHE A 1 392 ? -7.574 -18.75 -32.531 1 86.75 392 PHE A CA 1
ATOM 3205 C C . PHE A 1 392 ? -8.742 -19.188 -33.406 1 86.75 392 PHE A C 1
ATOM 3207 O O . PHE A 1 392 ? -8.781 -20.328 -33.875 1 86.75 392 PHE A O 1
ATOM 3214 N N . TYR A 1 393 ? -9.703 -18.406 -33.438 1 86.75 393 TYR A N 1
ATOM 3215 C CA . TYR A 1 393 ? -10.773 -18.625 -34.406 1 86.75 393 TYR A CA 1
ATOM 3216 C C . TYR A 1 393 ? -10.938 -17.422 -35.344 1 86.75 393 TYR A C 1
ATOM 3218 O O . TYR A 1 393 ? -10.461 -16.328 -35.031 1 86.75 393 TYR A O 1
ATOM 3226 N N . ASN A 1 394 ? -11.547 -17.672 -36.531 1 87.12 394 ASN A N 1
ATOM 3227 C CA . ASN A 1 394 ? -11.82 -16.609 -37.5 1 87.12 394 ASN A CA 1
ATOM 3228 C C . ASN A 1 394 ? -13.289 -16.219 -37.469 1 87.12 394 ASN A C 1
ATOM 3230 O O . ASN A 1 394 ? -14.164 -17.031 -37.156 1 87.12 394 ASN A O 1
ATOM 3234 N N . LYS A 1 395 ? -13.547 -14.984 -37.844 1 81.88 395 LYS A N 1
ATOM 3235 C CA . LYS A 1 395 ? -14.914 -14.469 -37.875 1 81.88 395 LYS A CA 1
ATOM 3236 C C . LYS A 1 395 ? -15.812 -15.312 -38.781 1 81.88 395 LYS A C 1
ATOM 3238 O O . LYS A 1 395 ? -17 -15.484 -38.469 1 81.88 395 LYS A O 1
ATOM 3243 N N . ARG A 1 396 ? -15.273 -15.898 -39.781 1 82.56 396 ARG A N 1
ATOM 3244 C CA . ARG A 1 396 ? -16.031 -16.672 -40.781 1 82.56 396 ARG A CA 1
ATOM 3245 C C . ARG A 1 396 ? -16.422 -18.031 -40.219 1 82.56 396 ARG A C 1
ATOM 3247 O O . ARG A 1 396 ? -17.469 -18.578 -40.562 1 82.56 396 ARG A O 1
ATOM 3254 N N . ASP A 1 397 ? -15.562 -18.547 -39.312 1 82.25 397 ASP A N 1
ATOM 3255 C CA . ASP A 1 397 ? -15.867 -19.812 -38.656 1 82.25 397 ASP A CA 1
ATOM 3256 C C . ASP A 1 397 ? -15.508 -19.766 -37.156 1 82.25 397 ASP A C 1
ATOM 3258 O O . ASP A 1 397 ? -14.43 -20.219 -36.781 1 82.25 397 ASP A O 1
ATOM 3262 N N . PRO A 1 398 ? -16.375 -19.328 -36.438 1 84.31 398 PRO A N 1
ATOM 3263 C CA . PRO A 1 398 ? -16.109 -19.156 -35 1 84.31 398 PRO A CA 1
ATOM 3264 C C . PRO A 1 398 ? -16.078 -20.484 -34.25 1 84.31 398 PRO A C 1
ATOM 3266 O O . PRO A 1 398 ? -15.836 -20.5 -33.031 1 84.31 398 PRO A O 1
ATOM 3269 N N . THR A 1 399 ? -16.281 -21.547 -34.906 1 83.56 399 THR A N 1
ATOM 3270 C CA . THR A 1 399 ? -16.375 -22.844 -34.219 1 83.56 399 THR A CA 1
ATOM 3271 C C . THR A 1 399 ? -15.102 -23.656 -34.438 1 83.56 399 THR A C 1
ATOM 3273 O O . THR A 1 399 ? -14.922 -24.719 -33.844 1 83.56 399 THR A O 1
ATOM 3276 N N . GLN A 1 400 ? -14.266 -23.094 -35.281 1 83.81 400 GLN A N 1
ATOM 3277 C CA . GLN A 1 400 ? -13.031 -23.812 -35.562 1 83.81 400 GLN A CA 1
ATOM 3278 C C . GLN A 1 400 ? -11.82 -23.094 -35 1 83.81 400 GLN A C 1
ATOM 3280 O O . GLN A 1 400 ? -11.609 -21.906 -35.25 1 83.81 400 GLN A O 1
ATOM 3285 N N . ALA A 1 401 ? -11.094 -23.844 -34.219 1 87.31 401 ALA A N 1
ATOM 3286 C CA . ALA A 1 401 ? -9.867 -23.312 -33.656 1 87.31 401 ALA A CA 1
ATOM 3287 C C . ALA A 1 401 ? -8.672 -23.578 -34.562 1 87.31 401 ALA A C 1
ATOM 3289 O O . ALA A 1 401 ? -8.539 -24.656 -35.125 1 87.31 401 ALA A O 1
ATOM 3290 N N . ILE A 1 402 ? -7.832 -22.641 -34.781 1 84.31 402 ILE A N 1
ATOM 3291 C CA . ILE A 1 402 ? -6.66 -22.781 -35.625 1 84.31 402 ILE A CA 1
ATOM 3292 C C . ILE A 1 402 ? -5.434 -22.219 -34.938 1 84.31 402 ILE A C 1
ATOM 3294 O O . ILE A 1 402 ? -5.543 -21.297 -34.125 1 84.31 402 ILE A O 1
ATOM 3298 N N . PRO A 1 403 ? -4.301 -22.844 -35.188 1 82 403 PRO A N 1
ATOM 3299 C CA . PRO A 1 403 ? -3.074 -22.188 -34.75 1 82 403 PRO A CA 1
ATOM 3300 C C . PRO A 1 403 ? -2.723 -20.953 -35.562 1 82 403 PRO A C 1
ATOM 3302 O O . PRO A 1 403 ? -3.195 -20.812 -36.719 1 82 403 PRO A O 1
ATOM 3305 N N . LEU A 1 404 ? -2.107 -20.094 -35.031 1 79 404 LEU A N 1
ATOM 3306 C CA . LEU A 1 404 ? -1.625 -18.922 -35.719 1 79 404 LEU A CA 1
ATOM 3307 C C . LEU A 1 404 ? -0.115 -18.766 -35.594 1 79 404 LEU A C 1
ATOM 3309 O O . LEU A 1 404 ? 0.361 -18.125 -34.656 1 79 404 LEU A O 1
ATOM 3313 N N . PRO A 1 405 ? 0.627 -19.25 -36.531 1 73.88 405 PRO A N 1
ATOM 3314 C CA . PRO A 1 405 ? 2.086 -19.156 -36.469 1 73.88 405 PRO A CA 1
ATOM 3315 C C . PRO A 1 405 ? 2.582 -17.719 -36.438 1 73.88 405 PRO A C 1
ATOM 3317 O O . PRO A 1 405 ? 1.921 -16.828 -37 1 73.88 405 PRO A O 1
ATOM 3320 N N . LYS A 1 406 ? 3.725 -17.531 -35.875 1 75.81 406 LYS A N 1
ATOM 3321 C CA . LYS A 1 406 ? 4.324 -16.219 -35.656 1 75.81 406 LYS A CA 1
ATOM 3322 C C . LYS A 1 406 ? 4.453 -15.445 -36.938 1 75.81 406 LYS A C 1
ATOM 3324 O O . LYS A 1 406 ? 4.234 -14.227 -36.969 1 75.81 406 LYS A O 1
ATOM 3329 N N . ASN A 1 407 ? 4.754 -16.109 -37.969 1 70.25 407 ASN A N 1
ATOM 3330 C CA . ASN A 1 407 ? 4.984 -15.445 -39.25 1 70.25 407 ASN A CA 1
ATOM 3331 C C . ASN A 1 407 ? 3.693 -14.883 -39.844 1 70.25 407 ASN A C 1
ATOM 3333 O O . ASN A 1 407 ? 3.73 -14.008 -40.719 1 70.25 407 ASN A O 1
ATOM 3337 N N . GLN A 1 408 ? 2.617 -15.297 -39.344 1 68.81 408 GLN A N 1
ATOM 3338 C CA . GLN A 1 408 ? 1.323 -14.812 -39.812 1 68.81 408 GLN A CA 1
ATOM 3339 C C . GLN A 1 408 ? 0.849 -13.617 -39 1 68.81 408 GLN A C 1
ATOM 3341 O O . GLN A 1 408 ? -0.089 -12.922 -39.375 1 68.81 408 GLN A O 1
ATOM 3346 N N . VAL A 1 409 ? 1.505 -13.453 -37.969 1 71.5 409 VAL A N 1
ATOM 3347 C CA . VAL A 1 409 ? 1.133 -12.328 -37.094 1 71.5 409 VAL A CA 1
ATOM 3348 C C . VAL A 1 409 ? 1.995 -11.117 -37.438 1 71.5 409 VAL A C 1
ATOM 3350 O O . VAL A 1 409 ? 1.473 -10.031 -37.719 1 71.5 409 VAL A O 1
ATOM 3353 N N . SER A 1 410 ? 3.279 -11.188 -37.281 1 65.19 410 SER A N 1
ATOM 3354 C CA . SER A 1 410 ? 4.199 -10.094 -37.562 1 65.19 410 SER A CA 1
ATOM 3355 C C . SER A 1 410 ? 5.621 -10.609 -37.781 1 65.19 410 SER A C 1
ATOM 3357 O O . SER A 1 410 ? 6.047 -11.555 -37.125 1 65.19 410 SER A O 1
ATOM 3359 N N . LYS A 1 411 ? 6.328 -10.062 -38.625 1 59.53 411 LYS A N 1
ATOM 3360 C CA . LYS A 1 411 ? 7.738 -10.367 -38.844 1 59.53 411 LYS A CA 1
ATOM 3361 C C . LYS A 1 411 ? 8.625 -9.695 -37.812 1 59.53 411 LYS A C 1
ATOM 3363 O O . LYS A 1 411 ? 9.82 -9.984 -37.719 1 59.53 411 LYS A O 1
ATOM 3368 N N . MET A 1 412 ? 8.031 -8.883 -36.969 1 55.69 412 MET A N 1
ATOM 3369 C CA . MET A 1 412 ? 8.805 -8.055 -36.062 1 55.69 412 MET A CA 1
ATOM 3370 C C . MET A 1 412 ? 8.805 -8.656 -34.656 1 55.69 412 MET A C 1
ATOM 3372 O O . MET A 1 412 ? 9.25 -8.023 -33.719 1 55.69 412 MET A O 1
ATOM 3376 N N . LEU A 1 413 ? 8.344 -9.867 -34.594 1 69.06 413 LEU A N 1
ATOM 3377 C CA . LEU A 1 413 ? 8.32 -10.516 -33.312 1 69.06 413 LEU A CA 1
ATOM 3378 C C . LEU A 1 413 ? 9.68 -11.102 -32.969 1 69.06 413 LEU A C 1
ATOM 3380 O O . LEU A 1 413 ? 10.477 -11.406 -33.844 1 69.06 413 LEU A O 1
ATOM 3384 N N . PRO A 1 414 ? 9.992 -11.18 -31.641 1 68.38 414 PRO A N 1
ATOM 3385 C CA . PRO A 1 414 ? 11.297 -11.695 -31.219 1 68.38 414 PRO A CA 1
ATOM 3386 C C . PRO A 1 414 ? 11.555 -13.117 -31.719 1 68.38 414 PRO A C 1
ATOM 3388 O O . PRO A 1 414 ? 10.625 -13.906 -31.859 1 68.38 414 PRO A O 1
ATOM 3391 N N . GLU A 1 415 ? 12.828 -13.32 -32.062 1 66.75 415 GLU A N 1
ATOM 3392 C CA . GLU A 1 415 ? 13.234 -14.664 -32.438 1 66.75 415 GLU A CA 1
ATOM 3393 C C . GLU A 1 415 ? 13.367 -15.586 -31.234 1 66.75 415 GLU A C 1
ATOM 3395 O O . GLU A 1 415 ? 13.008 -16.766 -31.297 1 66.75 415 GLU A O 1
ATOM 3400 N N . LYS A 1 416 ? 13.867 -15.016 -30.125 1 72.56 416 LYS A N 1
ATOM 3401 C CA . LYS A 1 416 ? 13.992 -15.766 -28.875 1 72.56 416 LYS A CA 1
ATOM 3402 C C . LYS A 1 416 ? 13.055 -15.211 -27.812 1 72.56 416 LYS A C 1
ATOM 3404 O O . LYS A 1 416 ? 12.883 -13.992 -27.703 1 72.56 416 LYS A O 1
ATOM 3409 N N . PHE A 1 417 ? 12.516 -16.172 -27.172 1 69.56 417 PHE A N 1
ATOM 3410 C CA . PHE A 1 417 ? 11.477 -15.766 -26.234 1 69.56 417 PHE A CA 1
ATOM 3411 C C . PHE A 1 417 ? 11.953 -15.938 -24.797 1 69.56 417 PHE A C 1
ATOM 3413 O O . PHE A 1 417 ? 11.141 -15.906 -23.875 1 69.56 417 PHE A O 1
ATOM 3420 N N . ALA A 1 418 ? 13.297 -16.219 -24.688 1 74.88 418 ALA A N 1
ATOM 3421 C CA . ALA A 1 418 ? 13.82 -16.359 -23.328 1 74.88 418 ALA A CA 1
ATOM 3422 C C . ALA A 1 418 ? 15.266 -15.883 -23.25 1 74.88 418 ALA A C 1
ATOM 3424 O O . ALA A 1 418 ? 16 -15.914 -24.234 1 74.88 418 ALA A O 1
ATOM 3425 N N . GLU A 1 419 ? 15.586 -15.297 -22.203 1 78.5 419 GLU A N 1
ATOM 3426 C CA . GLU A 1 419 ? 16.953 -14.891 -21.859 1 78.5 419 GLU A CA 1
ATOM 3427 C C . GLU A 1 419 ? 17.266 -15.219 -20.406 1 78.5 419 GLU A C 1
ATOM 3429 O O . GLU A 1 419 ? 16.391 -15.172 -19.547 1 78.5 419 GLU A O 1
ATOM 3434 N N . GLN A 1 420 ? 18.516 -15.695 -20.297 1 82.75 420 GLN A N 1
ATOM 3435 C CA . GLN A 1 420 ? 18.922 -16.047 -18.938 1 82.75 420 GLN A CA 1
ATOM 3436 C C . GLN A 1 420 ? 20.172 -15.258 -18.516 1 82.75 420 GLN A C 1
ATOM 3438 O O . GLN A 1 420 ? 21.078 -15.047 -19.328 1 82.75 420 GLN A O 1
ATOM 3443 N N . TYR A 1 421 ? 20.094 -14.75 -17.281 1 85.31 421 TYR A N 1
ATOM 3444 C CA . TYR A 1 421 ? 21.25 -14.125 -16.656 1 85.31 421 TYR A CA 1
ATOM 3445 C C . TYR A 1 421 ? 21.656 -14.867 -15.383 1 85.31 421 TYR A C 1
ATOM 3447 O O . TYR A 1 421 ? 20.797 -15.438 -14.703 1 85.31 421 TYR A O 1
ATOM 3455 N N . LEU A 1 422 ? 22.969 -14.945 -15.234 1 89.25 422 LEU A N 1
ATOM 3456 C CA . LEU A 1 422 ? 23.484 -15.414 -13.953 1 89.25 422 LEU A CA 1
ATOM 3457 C C . LEU A 1 422 ? 24.062 -14.258 -13.148 1 89.25 422 LEU A C 1
ATOM 3459 O O . LEU A 1 422 ? 24.875 -13.484 -13.656 1 89.25 422 LEU A O 1
ATOM 3463 N N . ARG A 1 423 ? 23.594 -14.125 -11.938 1 93.06 423 ARG A N 1
ATOM 3464 C CA . ARG A 1 423 ? 24.094 -13.062 -11.07 1 93.06 423 ARG A CA 1
ATOM 3465 C C . ARG A 1 423 ? 24.75 -13.648 -9.82 1 93.06 423 ARG A C 1
ATOM 3467 O O . ARG A 1 423 ? 24.281 -14.648 -9.273 1 93.06 423 ARG A O 1
ATOM 3474 N N . LEU A 1 424 ? 25.828 -13.016 -9.438 1 94.94 424 LEU A N 1
ATOM 3475 C CA . LEU A 1 424 ? 26.484 -13.359 -8.18 1 94.94 424 LEU A CA 1
ATOM 3476 C C . LEU A 1 424 ? 26.312 -12.25 -7.152 1 94.94 424 LEU A C 1
ATOM 3478 O O . LEU A 1 424 ? 26.547 -11.078 -7.457 1 94.94 424 LEU A O 1
ATOM 3482 N N . TYR A 1 425 ? 25.906 -12.648 -5.977 1 96.06 425 TYR A N 1
ATOM 3483 C CA . TYR A 1 425 ? 25.797 -11.711 -4.867 1 96.06 425 TYR A CA 1
ATOM 3484 C C . TYR A 1 425 ? 26.766 -12.062 -3.75 1 96.06 425 TYR A C 1
ATOM 3486 O O . TYR A 1 425 ? 27.047 -13.242 -3.508 1 96.06 425 TYR A O 1
ATOM 3494 N N . CYS A 1 426 ? 27.328 -11.102 -3.139 1 96.56 426 CYS A N 1
ATOM 3495 C CA . CYS A 1 426 ? 28.172 -11.25 -1.962 1 96.56 426 CYS A CA 1
ATOM 3496 C C . CYS A 1 426 ? 27.484 -10.672 -0.725 1 96.56 426 CYS A C 1
ATOM 3498 O O . CYS A 1 426 ? 27.047 -9.523 -0.729 1 96.56 426 CYS A O 1
ATOM 3500 N N . LYS A 1 427 ? 27.422 -11.461 0.358 1 96.69 427 LYS A N 1
ATOM 3501 C CA . LYS A 1 427 ? 26.75 -11.055 1.587 1 96.69 427 LYS A CA 1
ATOM 3502 C C . LYS A 1 427 ? 27.641 -10.133 2.422 1 96.69 427 LYS A C 1
ATOM 3504 O O . LYS A 1 427 ? 27.141 -9.281 3.162 1 96.69 427 LYS A O 1
ATOM 3509 N N . LYS A 1 428 ? 28.922 -10.336 2.277 1 94.62 428 LYS A N 1
ATOM 3510 C CA . LYS A 1 428 ? 29.875 -9.445 2.951 1 94.62 428 LYS A CA 1
ATOM 3511 C C . LYS A 1 428 ? 30.016 -8.125 2.199 1 94.62 428 LYS A C 1
ATOM 3513 O O . LYS A 1 428 ? 30.125 -8.117 0.973 1 94.62 428 LYS A O 1
ATOM 3518 N N . THR A 1 429 ? 30.047 -7.035 2.977 1 91 429 THR A N 1
ATOM 3519 C CA . THR A 1 429 ? 30 -5.742 2.303 1 91 429 THR A CA 1
ATOM 3520 C C . THR A 1 429 ? 31.328 -5.012 2.445 1 91 429 THR A C 1
ATOM 3522 O O . THR A 1 429 ? 31.469 -3.863 2.018 1 91 429 THR A O 1
ATOM 3525 N N . ASP A 1 430 ? 32.25 -5.68 3.082 1 91.44 430 ASP A N 1
ATOM 3526 C CA . ASP A 1 430 ? 33.594 -5.07 3.129 1 91.44 430 ASP A CA 1
ATOM 3527 C C . ASP A 1 430 ? 34.25 -5.086 1.752 1 91.44 430 ASP A C 1
ATOM 3529 O O . ASP A 1 430 ? 34.031 -6 0.956 1 91.44 430 ASP A O 1
ATOM 3533 N N . GLU A 1 431 ? 35.094 -4.215 1.508 1 91.31 431 GLU A N 1
ATOM 3534 C CA . GLU A 1 431 ? 35.688 -3.98 0.191 1 91.31 431 GLU A CA 1
ATOM 3535 C C . GLU A 1 431 ? 36.5 -5.184 -0.271 1 91.31 431 GLU A C 1
ATOM 3537 O O . GLU A 1 431 ? 36.469 -5.539 -1.451 1 91.31 431 GLU A O 1
ATOM 3542 N N . GLU A 1 432 ? 37.219 -5.75 0.607 1 92.31 432 GLU A N 1
ATOM 3543 C CA . GLU A 1 432 ? 38.094 -6.875 0.26 1 92.31 432 GLU A CA 1
ATOM 3544 C C . GLU A 1 432 ? 37.25 -8.07 -0.209 1 92.31 432 GLU A C 1
ATOM 3546 O O . GLU A 1 432 ? 37.594 -8.719 -1.203 1 92.31 432 GLU A O 1
ATOM 3551 N N . SER A 1 433 ? 36.219 -8.352 0.522 1 94.19 433 SER A N 1
ATOM 3552 C CA . SER A 1 433 ? 35.344 -9.469 0.169 1 94.19 433 SER A CA 1
ATOM 3553 C C . SER A 1 433 ? 34.656 -9.227 -1.161 1 94.19 433 SER A C 1
ATOM 3555 O O . SER A 1 433 ? 34.531 -10.141 -1.981 1 94.19 433 SER A O 1
ATOM 3557 N N . ILE A 1 434 ? 34.188 -8.047 -1.393 1 93.75 434 ILE A N 1
ATOM 3558 C CA . ILE A 1 434 ? 33.5 -7.695 -2.627 1 93.75 434 ILE A CA 1
ATOM 3559 C C . ILE A 1 434 ? 34.469 -7.824 -3.811 1 93.75 434 ILE A C 1
ATOM 3561 O O . ILE A 1 434 ? 34.094 -8.367 -4.855 1 93.75 434 ILE A O 1
ATOM 3565 N N . LEU A 1 435 ? 35.656 -7.324 -3.588 1 93.25 435 LEU A N 1
ATOM 3566 C CA . LEU A 1 435 ? 36.656 -7.379 -4.648 1 93.25 435 LEU A CA 1
ATOM 3567 C C . LEU A 1 435 ? 37 -8.82 -4.992 1 93.25 435 LEU A C 1
ATOM 3569 O O . LEU A 1 435 ? 37.094 -9.18 -6.168 1 93.25 435 LEU A O 1
ATOM 3573 N N . SER A 1 436 ? 37.219 -9.602 -3.975 1 94.88 436 SER A N 1
ATOM 3574 C CA . SER A 1 436 ? 37.562 -11 -4.199 1 94.88 436 SER A CA 1
ATOM 3575 C C . SER A 1 436 ? 36.438 -11.75 -4.895 1 94.88 436 SER A C 1
ATOM 3577 O O . SER A 1 436 ? 36.688 -12.57 -5.785 1 94.88 436 SER A O 1
ATOM 3579 N N . ALA A 1 437 ? 35.25 -11.5 -4.477 1 95.31 437 ALA A N 1
ATOM 3580 C CA . ALA A 1 437 ? 34.062 -12.133 -5.098 1 95.31 437 ALA A CA 1
ATOM 3581 C C . ALA A 1 437 ? 33.938 -11.719 -6.559 1 95.31 437 ALA A C 1
ATOM 3583 O O . ALA A 1 437 ? 33.625 -12.539 -7.418 1 95.31 437 ALA A O 1
ATOM 3584 N N . THR A 1 438 ? 34.156 -10.461 -6.824 1 93.75 438 THR A N 1
ATOM 3585 C CA . THR A 1 438 ? 34.062 -9.922 -8.18 1 93.75 438 THR A CA 1
ATOM 3586 C C . THR A 1 438 ? 35.094 -10.562 -9.086 1 93.75 438 THR A C 1
ATOM 3588 O O . THR A 1 438 ? 34.781 -11.039 -10.18 1 93.75 438 THR A O 1
ATOM 3591 N N . GLU A 1 439 ? 36.312 -10.562 -8.602 1 93.5 439 GLU A N 1
ATOM 3592 C CA . GLU A 1 439 ? 37.406 -11.125 -9.391 1 93.5 439 GLU A CA 1
ATOM 3593 C C . GLU A 1 439 ? 37.219 -12.625 -9.594 1 93.5 439 GLU A C 1
ATOM 3595 O O . GLU A 1 439 ? 37.531 -13.148 -10.672 1 93.5 439 GLU A O 1
ATOM 3600 N N . GLY A 1 440 ? 36.844 -13.242 -8.555 1 94.56 440 GLY A N 1
ATOM 3601 C CA . GLY A 1 440 ? 36.562 -14.664 -8.68 1 94.56 440 GLY A CA 1
ATOM 3602 C C . GLY A 1 440 ? 35.469 -14.969 -9.688 1 94.56 440 GLY A C 1
ATOM 3603 O O . GLY A 1 440 ? 35.562 -15.922 -10.461 1 94.56 440 GLY A O 1
ATOM 3604 N N . PHE A 1 441 ? 34.375 -14.234 -9.734 1 94.62 441 PHE A N 1
ATOM 3605 C CA . PHE A 1 441 ? 33.281 -14.406 -10.672 1 94.62 441 PHE A CA 1
ATOM 3606 C C . PHE A 1 441 ? 33.75 -14.188 -12.102 1 94.62 441 PHE A C 1
ATOM 3608 O O . PHE A 1 441 ? 33.406 -14.953 -13 1 94.62 441 PHE A O 1
ATOM 3615 N N . LEU A 1 442 ? 34.562 -13.156 -12.25 1 91.31 442 LEU A N 1
ATOM 3616 C CA . LEU A 1 442 ? 35.062 -12.844 -13.578 1 91.31 442 LEU A CA 1
ATOM 3617 C C . LEU A 1 442 ? 35.969 -13.977 -14.086 1 91.31 442 LEU A C 1
ATOM 3619 O O . LEU A 1 442 ? 35.906 -14.344 -15.266 1 91.31 442 LEU A O 1
ATOM 3623 N N . ALA A 1 443 ? 36.781 -14.469 -13.195 1 93.56 443 ALA A N 1
ATOM 3624 C CA . ALA A 1 443 ? 37.656 -15.594 -13.562 1 93.56 443 ALA A CA 1
ATOM 3625 C C . ALA A 1 443 ? 36.844 -16.812 -13.961 1 93.56 443 ALA A C 1
ATOM 3627 O O . ALA A 1 443 ? 37.156 -17.5 -14.93 1 93.56 443 ALA A O 1
ATOM 3628 N N . TRP A 1 444 ? 35.812 -17.047 -13.18 1 93.94 444 TRP A N 1
ATOM 3629 C CA . TRP A 1 444 ? 34.938 -18.172 -13.461 1 93.94 444 TRP A CA 1
ATOM 3630 C C . TRP A 1 444 ? 34.25 -17.984 -14.812 1 93.94 444 TRP A C 1
ATOM 3632 O O . TRP A 1 444 ? 34.094 -18.953 -15.578 1 93.94 444 TRP A O 1
ATOM 3642 N N . CYS A 1 445 ? 33.781 -16.828 -15.109 1 91.06 445 CYS A N 1
ATOM 3643 C CA . CYS A 1 445 ? 33.125 -16.516 -16.375 1 91.06 445 CYS A CA 1
ATOM 3644 C C . CYS A 1 445 ? 34.094 -16.734 -17.547 1 91.06 445 CYS A C 1
ATOM 3646 O O . CYS A 1 445 ? 33.688 -17.25 -18.594 1 91.06 445 CYS A O 1
ATOM 3648 N N . ASP A 1 446 ? 35.281 -16.266 -17.312 1 88.75 446 ASP A N 1
ATOM 3649 C CA . ASP A 1 446 ? 36.281 -16.422 -18.359 1 88.75 446 ASP A CA 1
ATOM 3650 C C . ASP A 1 446 ? 36.562 -17.906 -18.641 1 88.75 446 ASP A C 1
ATOM 3652 O O . ASP A 1 446 ? 36.625 -18.312 -19.797 1 88.75 446 ASP A O 1
ATOM 3656 N N . LYS A 1 447 ? 36.719 -18.625 -17.609 1 91.12 447 LYS A N 1
ATOM 3657 C CA . LYS A 1 447 ? 36.938 -20.062 -17.734 1 91.12 447 LYS A CA 1
ATOM 3658 C C . LYS A 1 447 ? 35.812 -20.766 -18.453 1 91.12 447 LYS A C 1
ATOM 3660 O O . LYS A 1 447 ? 36.031 -21.734 -19.172 1 91.12 447 LYS A O 1
ATOM 3665 N N . ASN A 1 448 ? 34.625 -20.297 -18.234 1 88.81 448 ASN A N 1
ATOM 3666 C CA . ASN A 1 448 ? 33.469 -20.938 -18.812 1 88.81 448 ASN A CA 1
ATOM 3667 C C . ASN A 1 448 ? 32.969 -20.219 -20.062 1 88.81 448 ASN A C 1
ATOM 3669 O O . ASN A 1 448 ? 31.891 -20.484 -20.562 1 88.81 448 ASN A O 1
ATOM 3673 N N . GLN A 1 449 ? 33.719 -19.172 -20.562 1 84.75 449 GLN A N 1
ATOM 3674 C CA . GLN A 1 449 ? 33.469 -18.438 -21.797 1 84.75 449 GLN A CA 1
ATOM 3675 C C . GLN A 1 449 ? 32.094 -17.766 -21.781 1 84.75 449 GLN A C 1
ATOM 3677 O O . GLN A 1 449 ? 31.328 -17.891 -22.734 1 84.75 449 GLN A O 1
ATOM 3682 N N . MET A 1 450 ? 31.781 -17.234 -20.641 1 85.06 450 MET A N 1
ATOM 3683 C CA . MET A 1 450 ? 30.531 -16.5 -20.5 1 85.06 450 MET A CA 1
ATOM 3684 C C . MET A 1 450 ? 30.734 -15.023 -20.797 1 85.06 450 MET A C 1
ATOM 3686 O O . MET A 1 450 ? 31.781 -14.469 -20.484 1 85.06 450 MET A O 1
ATOM 3690 N N . LYS A 1 451 ? 29.672 -14.375 -21.391 1 79.38 451 LYS A N 1
ATOM 3691 C CA . LYS A 1 451 ? 29.703 -12.938 -21.625 1 79.38 451 LYS A CA 1
ATOM 3692 C C . LYS A 1 451 ? 29.281 -12.164 -20.391 1 79.38 451 LYS A C 1
ATOM 3694 O O . LYS A 1 451 ? 28.203 -12.406 -19.828 1 79.38 451 LYS A O 1
ATOM 3699 N N . VAL A 1 452 ? 30.172 -11.336 -19.984 1 79.56 452 VAL A N 1
ATOM 3700 C CA . VAL A 1 452 ? 29.906 -10.562 -18.766 1 79.56 452 VAL A CA 1
ATOM 3701 C C . VAL A 1 452 ? 29.25 -9.234 -19.125 1 79.56 452 VAL A C 1
ATOM 3703 O O . VAL A 1 452 ? 29.625 -8.594 -20.109 1 79.56 452 VAL A O 1
ATOM 3706 N N . GLY A 1 453 ? 28.094 -8.945 -18.594 1 67.75 453 GLY A N 1
ATOM 3707 C CA . GLY A 1 453 ? 27.422 -7.672 -18.828 1 67.75 453 GLY A CA 1
ATOM 3708 C C . GLY A 1 453 ? 28.156 -6.496 -18.219 1 67.75 453 GLY A C 1
ATOM 3709 O O . GLY A 1 453 ? 29.172 -6.68 -17.531 1 67.75 453 GLY A O 1
ATOM 3710 N N . ASP A 1 454 ? 27.797 -5.148 -18.734 1 52.84 454 ASP A N 1
ATOM 3711 C CA . ASP A 1 454 ? 28.391 -3.918 -18.219 1 52.84 454 ASP A CA 1
ATOM 3712 C C . ASP A 1 454 ? 28.359 -3.904 -16.688 1 52.84 454 ASP A C 1
ATOM 3714 O O . ASP A 1 454 ? 27.297 -4.059 -16.078 1 52.84 454 ASP A O 1
ATOM 3718 N N . ILE A 1 455 ? 29.25 -4.379 -16.125 1 47.06 455 ILE A N 1
ATOM 3719 C CA . ILE A 1 455 ? 29.438 -4.34 -14.688 1 47.06 455 ILE A CA 1
ATOM 3720 C C . ILE A 1 455 ? 29.438 -2.891 -14.203 1 47.06 455 ILE A C 1
ATOM 3722 O O . ILE A 1 455 ? 30.484 -2.252 -14.133 1 47.06 455 ILE A O 1
ATOM 3726 N N . SER A 1 456 ? 28.812 -2.049 -14.758 1 41.25 456 SER A N 1
ATOM 3727 C CA . SER A 1 456 ? 28.812 -0.708 -14.18 1 41.25 456 SER A CA 1
ATOM 3728 C C . SER A 1 456 ? 28.625 -0.757 -12.664 1 41.25 456 SER A C 1
ATOM 3730 O O . SER A 1 456 ? 28.719 0.272 -11.992 1 41.25 456 SER A O 1
ATOM 3732 N N . LEU A 1 457 ? 28.094 -1.771 -12.164 1 43.44 457 LEU A N 1
ATOM 3733 C CA . LEU A 1 457 ? 27.828 -1.786 -10.734 1 43.44 457 LEU A CA 1
ATOM 3734 C C . LEU A 1 457 ? 29.125 -1.746 -9.938 1 43.44 457 LEU A C 1
ATOM 3736 O O . LEU A 1 457 ? 29.125 -1.391 -8.758 1 43.44 457 LEU A O 1
ATOM 3740 N N . ILE A 1 458 ? 30.188 -2.443 -10.398 1 39.44 458 ILE A N 1
ATOM 3741 C CA . ILE A 1 458 ? 31.391 -2.615 -9.594 1 39.44 458 ILE A CA 1
ATOM 3742 C C . ILE A 1 458 ? 32.281 -1.384 -9.727 1 39.44 458 ILE A C 1
ATOM 3744 O O . ILE A 1 458 ? 33.094 -1.102 -8.852 1 39.44 458 ILE A O 1
ATOM 3748 N N . HIS A 1 459 ? 32.25 -0.72 -10.844 1 33.66 459 HIS A N 1
ATOM 3749 C CA . HIS A 1 459 ? 33.438 0.096 -11.156 1 33.66 459 HIS A CA 1
ATOM 3750 C C . HIS A 1 459 ? 33.5 1.302 -10.227 1 33.66 459 HIS A C 1
ATOM 3752 O O . HIS A 1 459 ? 34.531 1.983 -10.18 1 33.66 459 HIS A O 1
ATOM 3758 N N . VAL A 1 460 ? 32.469 1.858 -9.883 1 33.22 460 VAL A N 1
ATOM 3759 C CA . VAL A 1 460 ? 32.875 3.18 -9.406 1 33.22 460 VAL A CA 1
ATOM 3760 C C . VAL A 1 460 ? 33.844 3.041 -8.234 1 33.22 460 VAL A C 1
ATOM 3762 O O . VAL A 1 460 ? 34.875 3.695 -8.203 1 33.22 460 VAL A O 1
ATOM 3765 N N . HIS A 1 461 ? 33.438 2.414 -7.156 1 33.59 461 HIS A N 1
ATOM 3766 C CA . HIS A 1 461 ? 34.312 2.588 -6.027 1 33.59 461 HIS A CA 1
ATOM 3767 C C . HIS A 1 461 ? 35.531 1.669 -6.145 1 33.59 461 HIS A C 1
ATOM 3769 O O . HIS A 1 461 ? 36.562 1.879 -5.469 1 33.59 461 HIS A O 1
ATOM 3775 N N . VAL A 1 462 ? 35.438 0.561 -6.73 1 32.69 462 VAL A N 1
ATOM 3776 C CA . VAL A 1 462 ? 36.594 -0.298 -6.723 1 32.69 462 VAL A CA 1
ATOM 3777 C C . VAL A 1 462 ? 37.625 0.203 -7.75 1 32.69 462 VAL A C 1
ATOM 3779 O O . VAL A 1 462 ? 38.812 0.204 -7.492 1 32.69 462 VAL A O 1
ATOM 3782 N N . LEU A 1 463 ? 37.188 0.665 -8.875 1 29.92 463 LEU A N 1
ATOM 3783 C CA . LEU A 1 463 ? 38.219 1.152 -9.797 1 29.92 463 LEU A CA 1
ATOM 3784 C C . LEU A 1 463 ? 38.812 2.465 -9.305 1 29.92 463 LEU A C 1
ATOM 3786 O O . LEU A 1 463 ? 39.938 2.812 -9.664 1 29.92 463 LEU A O 1
ATOM 3790 N N . A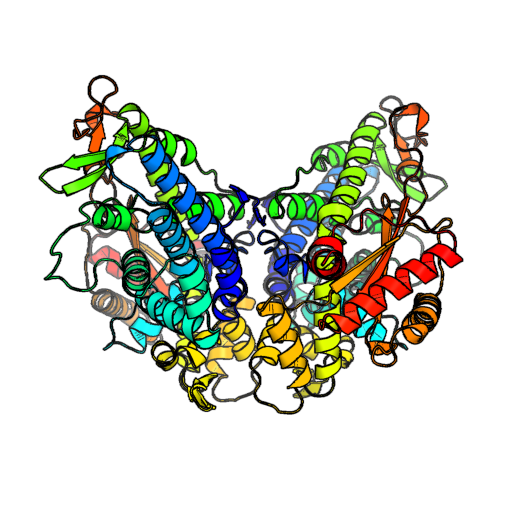LA A 1 464 ? 38.125 3.242 -8.625 1 29.08 464 ALA A N 1
ATOM 3791 C CA . ALA A 1 464 ? 38.875 4.41 -8.141 1 29.08 464 ALA A CA 1
ATOM 3792 C C . ALA A 1 464 ? 40.031 4 -7.223 1 29.08 464 ALA A C 1
ATOM 3794 O O . ALA A 1 464 ? 41.062 4.637 -7.219 1 29.08 464 ALA A O 1
ATOM 3795 N N . TYR A 1 465 ? 39.875 3.008 -6.434 1 29.2 465 TYR A N 1
ATOM 3796 C CA . TYR A 1 465 ? 41.062 2.613 -5.684 1 29.2 465 TYR A CA 1
ATOM 3797 C C . TYR A 1 465 ? 42.062 1.898 -6.582 1 29.2 465 TYR A C 1
ATOM 3799 O O . TYR A 1 465 ? 43.25 1.835 -6.27 1 29.2 465 TYR A O 1
ATOM 3807 N N . ILE A 1 466 ? 41.625 1.205 -7.629 1 27.2 466 ILE A N 1
ATOM 3808 C CA . ILE A 1 466 ? 42.688 0.611 -8.406 1 27.2 466 ILE A CA 1
ATOM 3809 C C . ILE A 1 466 ? 43.406 1.691 -9.227 1 27.2 466 ILE A C 1
ATOM 3811 O O . ILE A 1 466 ? 44.594 1.609 -9.477 1 27.2 466 ILE A O 1
ATOM 3815 N N . ILE A 1 467 ? 42.656 2.684 -9.75 1 26.41 467 ILE A N 1
ATOM 3816 C CA . ILE A 1 467 ? 43.438 3.609 -10.578 1 26.41 467 ILE A CA 1
ATOM 3817 C C . ILE A 1 467 ? 44.219 4.551 -9.68 1 26.41 467 ILE A C 1
ATOM 3819 O O . ILE A 1 467 ? 45.156 5.215 -10.148 1 26.41 467 ILE A O 1
ATOM 3823 N N . GLN A 1 468 ? 44.031 4.621 -8.375 1 24.45 468 GLN A N 1
ATOM 3824 C CA . GLN A 1 468 ? 45.188 5.23 -7.75 1 24.45 468 GLN A CA 1
ATOM 3825 C C . GLN A 1 468 ? 46.312 4.199 -7.516 1 24.45 468 GLN A C 1
ATOM 3827 O O . GLN A 1 468 ? 46.031 3.09 -7.051 1 24.45 468 GLN A O 1
ATOM 3832 N N . VAL B 1 1 ? 18.031 7.699 -8.266 1 90.38 1 VAL B N 1
ATOM 3833 C CA . VAL B 1 1 ? 16.797 7.934 -9.008 1 90.38 1 VAL B CA 1
ATOM 3834 C C . VAL B 1 1 ? 15.711 7 -8.5 1 90.38 1 VAL B C 1
ATOM 3836 O O . VAL B 1 1 ? 15.938 5.801 -8.32 1 90.38 1 VAL B O 1
ATOM 3839 N N . PHE B 1 2 ? 14.562 7.59 -8.133 1 93.69 2 PHE B N 1
ATOM 3840 C CA . PHE B 1 2 ? 13.383 6.859 -7.688 1 93.69 2 PHE B CA 1
ATOM 3841 C C . PHE B 1 2 ? 12.289 6.895 -8.75 1 93.69 2 PHE B C 1
ATOM 3843 O O . PHE B 1 2 ? 12.008 7.945 -9.328 1 93.69 2 PHE B O 1
ATOM 3850 N N . ASN B 1 3 ? 11.734 5.754 -9.031 1 93.44 3 ASN B N 1
ATOM 3851 C CA . ASN B 1 3 ? 10.609 5.703 -9.953 1 93.44 3 ASN B CA 1
ATOM 3852 C C . ASN B 1 3 ? 9.273 5.836 -9.227 1 93.44 3 ASN B C 1
ATOM 3854 O O . ASN B 1 3 ? 8.898 4.961 -8.438 1 93.44 3 ASN B O 1
ATOM 3858 N N . ASP B 1 4 ? 8.586 6.883 -9.5 1 94.94 4 ASP B N 1
ATOM 3859 C CA . ASP B 1 4 ? 7.312 7.219 -8.859 1 94.94 4 ASP B CA 1
ATOM 3860 C C . ASP B 1 4 ? 6.172 7.223 -9.875 1 94.94 4 ASP B C 1
ATOM 3862 O O . ASP B 1 4 ? 6.277 7.848 -10.938 1 94.94 4 ASP B O 1
ATOM 3866 N N . PRO B 1 5 ? 5.152 6.52 -9.578 1 95.25 5 PRO B N 1
ATOM 3867 C CA . PRO B 1 5 ? 4.059 6.441 -10.555 1 95.25 5 PRO B CA 1
ATOM 3868 C C . PRO B 1 5 ? 3.357 7.781 -10.766 1 95.25 5 PRO B C 1
ATOM 3870 O O . PRO B 1 5 ? 2.656 7.965 -11.758 1 95.25 5 PRO B O 1
ATOM 3873 N N . ILE B 1 6 ? 3.52 8.727 -9.891 1 96.25 6 ILE B N 1
ATOM 3874 C CA . ILE B 1 6 ? 2.816 10 -9.969 1 96.25 6 ILE B CA 1
ATOM 3875 C C . ILE B 1 6 ? 3.707 11.039 -10.656 1 96.25 6 ILE B C 1
ATOM 3877 O O . ILE B 1 6 ? 3.273 11.727 -11.586 1 96.25 6 ILE B O 1
ATOM 3881 N N . HIS B 1 7 ? 4.992 11.086 -10.234 1 96.5 7 HIS B N 1
ATOM 3882 C CA . HIS B 1 7 ? 5.859 12.18 -10.656 1 96.5 7 HIS B CA 1
ATOM 3883 C C . HIS B 1 7 ? 6.93 11.688 -11.625 1 96.5 7 HIS B C 1
ATOM 3885 O O . HIS B 1 7 ? 7.754 12.477 -12.102 1 96.5 7 HIS B O 1
ATOM 3891 N N . GLY B 1 8 ? 6.934 10.406 -11.938 1 94.5 8 GLY B N 1
ATOM 3892 C CA . GLY B 1 8 ? 7.926 9.875 -12.859 1 94.5 8 GLY B CA 1
ATOM 3893 C C . GLY B 1 8 ? 9.266 9.602 -12.195 1 94.5 8 GLY B C 1
ATOM 3894 O O . GLY B 1 8 ? 9.32 9.008 -11.117 1 94.5 8 GLY B O 1
ATOM 3895 N N . HIS B 1 9 ? 10.336 9.945 -12.852 1 93.44 9 HIS B N 1
ATOM 3896 C CA . HIS B 1 9 ? 11.68 9.734 -12.32 1 93.44 9 HIS B CA 1
ATOM 3897 C C . HIS B 1 9 ? 12.109 10.898 -11.43 1 93.44 9 HIS B C 1
ATOM 3899 O O . HIS B 1 9 ? 12.281 12.016 -11.906 1 93.44 9 HIS B O 1
ATOM 3905 N N . ILE B 1 10 ? 12.328 10.578 -10.18 1 96.44 10 ILE B N 1
ATOM 3906 C CA . ILE B 1 10 ? 12.68 11.594 -9.195 1 96.44 10 ILE B CA 1
ATOM 3907 C C . ILE B 1 10 ? 14.172 11.492 -8.859 1 96.44 10 ILE B C 1
ATOM 3909 O O . ILE B 1 10 ? 14.641 10.445 -8.422 1 96.44 10 ILE B O 1
ATOM 3913 N N . GLU B 1 11 ? 14.852 12.523 -9.148 1 95.31 11 GLU B N 1
ATOM 3914 C CA . GLU B 1 11 ? 16.25 12.625 -8.703 1 95.31 11 GLU B CA 1
ATOM 3915 C C . GLU B 1 11 ? 16.344 13.383 -7.387 1 95.31 11 GLU B C 1
ATOM 3917 O O . GLU B 1 11 ? 15.789 14.477 -7.242 1 95.31 11 GLU B O 1
ATOM 3922 N N . LEU B 1 12 ? 17.062 12.82 -6.48 1 96.94 12 LEU B N 1
ATOM 3923 C CA . LEU B 1 12 ? 17.188 13.453 -5.168 1 96.94 12 LEU B CA 1
ATOM 3924 C C . LEU B 1 12 ? 18.641 13.766 -4.852 1 96.94 12 LEU B C 1
ATOM 3926 O O . LEU B 1 12 ? 19.547 13.07 -5.328 1 96.94 12 LEU B O 1
ATOM 3930 N N . HIS B 1 13 ? 18.859 14.82 -4.125 1 97.19 13 HIS B N 1
ATOM 3931 C CA . HIS B 1 13 ? 20.172 15.164 -3.619 1 97.19 13 HIS B CA 1
ATOM 3932 C C . HIS B 1 13 ? 20.766 14.031 -2.789 1 97.19 13 HIS B C 1
ATOM 3934 O O . HIS B 1 13 ? 20.047 13.375 -2.035 1 97.19 13 HIS B O 1
ATOM 3940 N N . PRO B 1 14 ? 22.062 13.789 -2.842 1 97.06 14 PRO B N 1
ATOM 3941 C CA . PRO B 1 14 ? 22.688 12.688 -2.102 1 97.06 14 PRO B CA 1
ATOM 3942 C C . PRO B 1 14 ? 22.406 12.75 -0.602 1 97.06 14 PRO B C 1
ATOM 3944 O O . PRO B 1 14 ? 22.266 11.711 0.047 1 97.06 14 PRO B O 1
ATOM 3947 N N . LEU B 1 15 ? 22.344 13.945 -0.08 1 98.19 15 LEU B N 1
ATOM 3948 C CA . LEU B 1 15 ? 22.047 14.062 1.345 1 98.19 15 LEU B CA 1
ATOM 3949 C C . LEU B 1 15 ? 20.641 13.578 1.654 1 98.19 15 LEU B C 1
ATOM 3951 O O . LEU B 1 15 ? 20.406 12.977 2.707 1 98.19 15 LEU B O 1
ATOM 3955 N N . CYS B 1 16 ? 19.688 13.883 0.735 1 98.56 16 CYS B N 1
ATOM 3956 C CA . CYS B 1 16 ? 18.328 13.367 0.897 1 98.56 16 CYS B CA 1
ATOM 3957 C C . CYS B 1 16 ? 18.328 11.844 0.897 1 98.56 16 CYS B C 1
ATOM 3959 O O . CYS B 1 16 ? 17.594 11.219 1.671 1 98.56 16 CYS B O 1
ATOM 3961 N N . VAL B 1 17 ? 19.156 11.227 0.096 1 98.19 17 VAL B N 1
ATOM 3962 C CA . VAL B 1 17 ? 19.25 9.773 0.017 1 98.19 17 VAL B CA 1
ATOM 3963 C C . VAL B 1 17 ? 19.797 9.219 1.329 1 98.19 17 VAL B C 1
ATOM 3965 O O . VAL B 1 17 ? 19.328 8.188 1.817 1 98.19 17 VAL B O 1
ATOM 3968 N N . LYS B 1 18 ? 20.766 9.914 1.904 1 98.19 18 LYS B N 1
ATOM 3969 C CA . LYS B 1 18 ? 21.297 9.492 3.197 1 98.19 18 LYS B CA 1
ATOM 3970 C C . LYS B 1 18 ? 20.219 9.5 4.27 1 98.19 18 LYS B C 1
ATOM 3972 O O . LYS B 1 18 ? 20.188 8.633 5.141 1 98.19 18 LYS B O 1
ATOM 3977 N N . VAL B 1 19 ? 19.359 10.477 4.191 1 98.75 19 VAL B N 1
ATOM 3978 C CA . VAL B 1 19 ? 18.25 10.586 5.148 1 98.75 19 VAL B CA 1
ATOM 3979 C C . VAL B 1 19 ? 17.266 9.453 4.914 1 98.75 19 VAL B C 1
ATOM 3981 O O . VAL B 1 19 ? 16.766 8.844 5.867 1 98.75 19 VAL B O 1
ATOM 3984 N N . ILE B 1 20 ? 16.984 9.164 3.652 1 98.62 20 ILE B N 1
ATOM 3985 C CA . ILE B 1 20 ? 16.047 8.109 3.289 1 98.62 20 ILE B CA 1
ATOM 3986 C C . ILE B 1 20 ? 16.562 6.766 3.805 1 98.62 20 ILE B C 1
ATOM 3988 O O . ILE B 1 20 ? 15.773 5.926 4.254 1 98.62 20 ILE B O 1
ATOM 3992 N N . ASP B 1 21 ? 17.906 6.598 3.779 1 98 21 ASP B N 1
ATOM 3993 C CA . ASP B 1 21 ? 18.516 5.332 4.156 1 98 21 ASP B CA 1
ATOM 3994 C C . ASP B 1 21 ? 18.75 5.254 5.664 1 98 21 ASP B C 1
ATOM 3996 O O . ASP B 1 21 ? 19.844 4.934 6.117 1 98 21 ASP B O 1
ATOM 4000 N N . THR B 1 22 ? 17.797 5.648 6.461 1 98.62 22 THR B N 1
ATOM 4001 C CA . THR B 1 22 ? 17.766 5.523 7.914 1 98.62 22 THR B CA 1
ATOM 4002 C C . THR B 1 22 ? 16.516 4.785 8.367 1 98.62 22 THR B C 1
ATOM 4004 O O . THR B 1 22 ? 15.469 4.871 7.719 1 98.62 22 THR B O 1
ATOM 4007 N N . PRO B 1 23 ? 16.625 4.023 9.5 1 98.19 23 PRO B N 1
ATOM 4008 C CA . PRO B 1 23 ? 15.438 3.326 10.016 1 98.19 23 PRO B CA 1
ATOM 4009 C C . PRO B 1 23 ? 14.281 4.273 10.312 1 98.19 23 PRO B C 1
ATOM 4011 O O . PRO B 1 23 ? 13.117 3.918 10.117 1 98.19 23 PRO B O 1
ATOM 4014 N N . GLN B 1 24 ? 14.633 5.527 10.773 1 98.56 24 GLN B N 1
ATOM 4015 C CA . GLN B 1 24 ? 13.609 6.5 11.141 1 98.56 24 GLN B CA 1
ATOM 4016 C C . GLN B 1 24 ? 12.789 6.918 9.93 1 98.56 24 GLN B C 1
ATOM 4018 O O . GLN B 1 24 ? 11.562 7 10 1 98.56 24 GLN B O 1
ATOM 4023 N N . PHE B 1 25 ? 13.469 7.172 8.781 1 98.75 25 PHE B N 1
ATOM 4024 C CA . PHE B 1 25 ? 12.727 7.543 7.578 1 98.75 25 PHE B CA 1
ATOM 4025 C C . PHE B 1 25 ? 12.023 6.332 6.977 1 98.75 25 PHE B C 1
ATOM 4027 O O . PHE B 1 25 ? 10.867 6.422 6.555 1 98.75 25 PHE B O 1
ATOM 4034 N N . GLN B 1 26 ? 12.711 5.148 6.918 1 98.62 26 GLN B N 1
ATOM 4035 C CA . GLN B 1 26 ? 12.156 3.93 6.344 1 98.62 26 GLN B CA 1
ATOM 4036 C C . GLN B 1 26 ? 10.906 3.488 7.094 1 98.62 26 GLN B C 1
ATOM 4038 O O . GLN B 1 26 ? 10.031 2.824 6.527 1 98.62 26 GLN B O 1
ATOM 4043 N N . ARG B 1 27 ? 10.766 3.9 8.328 1 98.31 27 ARG B N 1
ATOM 4044 C CA . ARG B 1 27 ? 9.586 3.627 9.141 1 98.31 27 ARG B CA 1
ATOM 4045 C C . ARG B 1 27 ? 8.312 4.098 8.43 1 98.31 27 ARG B C 1
ATOM 4047 O O . ARG B 1 27 ? 7.254 3.49 8.578 1 98.31 27 ARG B O 1
ATOM 4054 N N . LEU B 1 28 ? 8.453 5.113 7.645 1 98.56 28 LEU B N 1
ATOM 4055 C CA . LEU B 1 28 ? 7.305 5.719 6.977 1 98.56 28 LEU B CA 1
ATOM 4056 C C . LEU B 1 28 ? 6.688 4.742 5.977 1 98.56 28 LEU B C 1
ATOM 4058 O O . LEU B 1 28 ? 5.535 4.914 5.574 1 98.56 28 LEU B O 1
ATOM 4062 N N . ARG B 1 29 ? 7.395 3.625 5.578 1 98.25 29 ARG B N 1
ATOM 4063 C CA . ARG B 1 29 ? 6.855 2.576 4.719 1 98.25 29 ARG B CA 1
ATOM 4064 C C . ARG B 1 29 ? 5.727 1.825 5.418 1 98.25 29 ARG B C 1
ATOM 4066 O O . ARG B 1 29 ? 4.914 1.165 4.762 1 98.25 29 ARG B O 1
ATOM 4073 N N . PHE B 1 30 ? 5.734 1.963 6.703 1 98.19 30 PHE B N 1
ATOM 4074 C CA . PHE B 1 30 ? 4.836 1.12 7.484 1 98.19 30 PHE B CA 1
ATOM 4075 C C . PHE B 1 30 ? 3.717 1.948 8.102 1 98.19 30 PHE B C 1
ATOM 4077 O O . PHE B 1 30 ? 3.059 1.507 9.047 1 98.19 30 PHE B O 1
ATOM 4084 N N . LEU B 1 31 ? 3.545 3.154 7.602 1 98.31 31 LEU B N 1
ATOM 4085 C CA . LEU B 1 31 ? 2.455 4.039 8 1 98.31 31 LEU B CA 1
ATOM 4086 C C . LEU B 1 31 ? 1.576 4.395 6.805 1 98.31 31 LEU B C 1
ATOM 4088 O O . LEU B 1 31 ? 2.031 5.055 5.871 1 98.31 31 LEU B O 1
ATOM 4092 N N . LYS B 1 32 ? 0.331 3.955 6.871 1 98.25 32 LYS B N 1
ATOM 4093 C CA . LYS B 1 32 ? -0.602 4.262 5.789 1 98.25 32 LYS B CA 1
ATOM 4094 C C . LYS B 1 32 ? -0.829 5.766 5.668 1 98.25 32 LYS B C 1
ATOM 4096 O O . LYS B 1 32 ? -1.067 6.445 6.664 1 98.25 32 LYS B O 1
ATOM 4101 N N . GLN B 1 33 ? -0.808 6.25 4.418 1 97.94 33 GLN B N 1
ATOM 4102 C CA . GLN B 1 33 ? -1.074 7.66 4.164 1 97.94 33 GLN B CA 1
ATOM 4103 C C . GLN B 1 33 ? -2.494 8.039 4.578 1 97.94 33 GLN B C 1
ATOM 4105 O O . GLN B 1 33 ? -2.721 9.117 5.133 1 97.94 33 GLN B O 1
ATOM 4110 N N . LEU B 1 34 ? -3.412 7.094 4.32 1 97.56 34 LEU B N 1
ATOM 4111 C CA . LEU B 1 34 ? -4.816 7.395 4.574 1 97.56 34 LEU B CA 1
ATOM 4112 C C . LEU B 1 34 ? -5.336 6.605 5.77 1 97.56 34 LEU B C 1
ATOM 4114 O O . LEU B 1 34 ? -6.543 6.387 5.902 1 97.56 34 LEU B O 1
ATOM 4118 N N . GLY B 1 35 ? -4.449 6.078 6.555 1 97.06 35 GLY B N 1
ATOM 4119 C CA . GLY B 1 35 ? -4.789 5.434 7.812 1 97.06 35 GLY B CA 1
ATOM 4120 C C . GLY B 1 35 ? -5.836 4.348 7.668 1 97.06 35 GLY B C 1
ATOM 4121 O O . GLY B 1 35 ? -5.672 3.428 6.859 1 97.06 35 GLY B O 1
ATOM 4122 N N . ALA B 1 36 ? -6.973 4.539 8.312 1 96.94 36 ALA B N 1
ATOM 4123 C CA . ALA B 1 36 ? -8.031 3.533 8.391 1 96.94 36 ALA B CA 1
ATOM 4124 C C . ALA B 1 36 ? -8.789 3.436 7.074 1 96.94 36 ALA B C 1
ATOM 4126 O O . ALA B 1 36 ? -9.516 2.467 6.84 1 96.94 36 ALA B O 1
ATOM 4127 N N . CYS B 1 37 ? -8.625 4.383 6.168 1 96.75 37 CYS B N 1
ATOM 4128 C CA . CYS B 1 37 ? -9.336 4.406 4.895 1 96.75 37 CYS B CA 1
ATOM 4129 C C . CYS B 1 37 ? -9.055 3.141 4.094 1 96.75 37 CYS B C 1
ATOM 4131 O O . CYS B 1 37 ? -9.883 2.723 3.275 1 96.75 37 CYS B O 1
ATOM 4133 N N . TYR B 1 38 ? -7.922 2.518 4.367 1 97.62 38 TYR B N 1
ATOM 4134 C CA . TYR B 1 38 ? -7.539 1.312 3.641 1 97.62 38 TYR B CA 1
ATOM 4135 C C . TYR B 1 38 ? -8.531 0.181 3.902 1 97.62 38 TYR B C 1
ATOM 4137 O O . TYR B 1 38 ? -8.727 -0.688 3.051 1 97.62 38 TYR B O 1
ATOM 4145 N N . PHE B 1 39 ? -9.18 0.208 5.043 1 97.38 39 PHE B N 1
ATOM 4146 C CA . PHE B 1 39 ? -10.148 -0.826 5.375 1 97.38 39 PHE B CA 1
ATOM 4147 C C . PHE B 1 39 ? -11.477 -0.575 4.664 1 97.38 39 PHE B C 1
ATOM 4149 O O . PHE B 1 39 ? -12.367 -1.428 4.676 1 97.38 39 PHE B O 1
ATOM 4156 N N . VAL B 1 40 ? -11.641 0.574 4.016 1 96.5 40 VAL B N 1
ATOM 4157 C CA . VAL B 1 40 ? -12.875 0.92 3.309 1 96.5 40 VAL B CA 1
ATOM 4158 C C . VAL B 1 40 ? -12.625 0.888 1.802 1 96.5 40 VAL B C 1
ATOM 4160 O O . VAL B 1 40 ? -13.43 0.338 1.047 1 96.5 40 VAL B O 1
ATOM 4163 N N . PHE B 1 41 ? -11.523 1.499 1.407 1 95.88 41 PHE B N 1
ATOM 4164 C CA . PHE B 1 41 ? -11.164 1.588 -0.003 1 95.88 41 PHE B CA 1
ATOM 4165 C C . PHE B 1 41 ? -9.93 0.75 -0.301 1 95.88 41 PHE B C 1
ATOM 4167 O O . PHE B 1 41 ? -8.805 1.149 0.025 1 95.88 41 PHE B O 1
ATOM 4174 N N . PRO B 1 42 ? -10.047 -0.288 -1.042 1 94.56 42 PRO B N 1
ATOM 4175 C CA . PRO B 1 42 ? -8.922 -1.19 -1.279 1 94.56 42 PRO B CA 1
ATOM 4176 C C . PRO B 1 42 ? -7.742 -0.499 -1.967 1 94.56 42 PRO B C 1
ATOM 4178 O O . PRO B 1 42 ? -6.594 -0.915 -1.8 1 94.56 42 PRO B O 1
ATOM 4181 N N . GLY B 1 43 ? -7.988 0.559 -2.662 1 94.81 43 GLY B N 1
ATOM 4182 C CA . GLY B 1 43 ? -6.918 1.264 -3.354 1 94.81 43 GLY B CA 1
ATOM 4183 C C . GLY B 1 43 ? -6.086 2.137 -2.434 1 94.81 43 GLY B C 1
ATOM 4184 O O . GLY B 1 43 ? -4.996 2.576 -2.805 1 94.81 43 GLY B O 1
ATOM 4185 N N . ALA B 1 44 ? -6.531 2.422 -1.247 1 97.06 44 ALA B N 1
ATOM 4186 C CA . ALA B 1 44 ? -5.848 3.312 -0.314 1 97.06 44 ALA B CA 1
ATOM 4187 C C . ALA B 1 44 ? -4.695 2.592 0.385 1 97.06 44 ALA B C 1
ATOM 4189 O O . ALA B 1 44 ? -4.582 2.637 1.612 1 97.06 44 ALA B O 1
ATOM 4190 N N . SER B 1 45 ? -3.832 1.978 -0.397 1 97.31 45 SER B N 1
ATOM 4191 C CA . SER B 1 45 ? -2.807 1.095 0.149 1 97.31 45 SER B CA 1
ATOM 4192 C C . SER B 1 45 ? -1.476 1.821 0.302 1 97.31 45 SER B C 1
ATOM 4194 O O . SER B 1 45 ? -0.567 1.329 0.975 1 97.31 45 SER B O 1
ATOM 4196 N N . HIS B 1 46 ? -1.317 3.033 -0.232 1 98 46 HIS B N 1
ATOM 4197 C CA . HIS B 1 46 ? -0.037 3.73 -0.25 1 98 46 HIS B CA 1
ATOM 4198 C C . HIS B 1 46 ? 0.336 4.234 1.141 1 98 46 HIS B C 1
ATOM 4200 O O . HIS B 1 46 ? -0.506 4.266 2.041 1 98 46 HIS B O 1
ATOM 4206 N N . ASN B 1 47 ? 1.602 4.566 1.322 1 98.5 47 ASN B N 1
ATOM 4207 C CA . ASN B 1 47 ? 2.158 4.898 2.631 1 98.5 47 ASN B CA 1
ATOM 4208 C C . ASN B 1 47 ? 2.824 6.27 2.627 1 98.5 47 ASN B C 1
ATOM 4210 O O . ASN B 1 47 ? 2.916 6.918 1.581 1 98.5 47 ASN B O 1
ATOM 4214 N N . ARG B 1 48 ? 3.195 6.699 3.768 1 98.5 48 ARG B N 1
ATOM 4215 C CA . ARG B 1 48 ? 3.762 8.039 3.922 1 98.5 48 ARG B CA 1
ATOM 4216 C C . ARG B 1 48 ? 5.152 8.117 3.307 1 98.5 48 ARG B C 1
ATOM 4218 O O . ARG B 1 48 ? 5.609 9.195 2.93 1 98.5 48 ARG B O 1
ATOM 4225 N N . PHE B 1 49 ? 5.871 7.012 3.131 1 98.69 49 PHE B N 1
ATOM 4226 C CA . PHE B 1 49 ? 7.207 6.984 2.547 1 98.69 49 PHE B CA 1
ATOM 4227 C C . PHE B 1 49 ? 7.199 7.617 1.158 1 98.69 49 PHE B C 1
ATOM 4229 O O . PHE B 1 49 ? 7.934 8.57 0.903 1 98.69 49 PHE B O 1
ATOM 4236 N N . GLU B 1 50 ? 6.406 7.086 0.236 1 98.31 50 GLU B N 1
ATOM 4237 C CA . GLU B 1 50 ? 6.379 7.609 -1.127 1 98.31 50 GLU B CA 1
ATOM 4238 C C . GLU B 1 50 ? 5.789 9.016 -1.166 1 98.31 50 GLU B C 1
ATOM 4240 O O . GLU B 1 50 ? 6.184 9.836 -1.996 1 98.31 50 GLU B O 1
ATOM 4245 N N . HIS B 1 51 ? 4.867 9.32 -0.228 1 98.44 51 HIS B N 1
ATOM 4246 C CA . HIS B 1 51 ? 4.348 10.68 -0.133 1 98.44 51 HIS B CA 1
ATOM 4247 C C . HIS B 1 51 ? 5.461 11.672 0.177 1 98.44 51 HIS B C 1
ATOM 4249 O O . HIS B 1 51 ? 5.562 12.719 -0.466 1 98.44 51 HIS B O 1
ATOM 4255 N N . CYS B 1 52 ? 6.289 11.297 1.138 1 98.62 52 CYS B N 1
ATOM 4256 C CA . CYS B 1 52 ? 7.363 12.195 1.545 1 98.62 52 CYS B CA 1
ATOM 4257 C C . CYS B 1 52 ? 8.375 12.383 0.417 1 98.62 52 CYS B C 1
ATOM 4259 O O . CYS B 1 52 ? 8.891 13.484 0.223 1 98.62 52 CYS B O 1
ATOM 4261 N N . ILE B 1 53 ? 8.648 11.367 -0.327 1 98.62 53 ILE B N 1
ATOM 4262 C CA . ILE B 1 53 ? 9.547 11.469 -1.471 1 98.62 53 ILE B CA 1
ATOM 4263 C C . ILE B 1 53 ? 8.953 12.406 -2.518 1 98.62 53 ILE B C 1
ATOM 4265 O O . ILE B 1 53 ? 9.648 13.266 -3.057 1 98.62 53 ILE B O 1
ATOM 4269 N N . GLY B 1 54 ? 7.664 12.219 -2.793 1 98.38 54 GLY B N 1
ATOM 4270 C CA . GLY B 1 54 ? 6.992 13.102 -3.727 1 98.38 54 GLY B CA 1
ATOM 4271 C C . GLY B 1 54 ? 6.988 14.555 -3.279 1 98.38 54 GLY B C 1
ATOM 4272 O O . GLY B 1 54 ? 7.215 15.461 -4.086 1 98.38 54 GLY B O 1
ATOM 4273 N N . THR B 1 55 ? 6.75 14.766 -1.985 1 98.12 55 THR B N 1
ATOM 4274 C CA . THR B 1 55 ? 6.734 16.109 -1.44 1 98.12 55 THR B CA 1
ATOM 4275 C C . THR B 1 55 ? 8.117 16.75 -1.54 1 98.12 55 THR B C 1
ATOM 4277 O O . THR B 1 55 ? 8.234 17.938 -1.886 1 98.12 55 THR B O 1
ATOM 4280 N N . CYS B 1 56 ? 9.125 16 -1.218 1 98.38 56 CYS B N 1
ATOM 4281 C CA . CYS B 1 56 ? 10.508 16.453 -1.374 1 98.38 56 CYS B CA 1
ATOM 4282 C C . CYS B 1 56 ? 10.773 16.906 -2.805 1 98.38 56 CYS B C 1
ATOM 4284 O O . CYS B 1 56 ? 11.336 17.984 -3.029 1 98.38 56 CYS B O 1
ATOM 4286 N N . HIS B 1 57 ? 10.359 16.109 -3.723 1 98.19 57 HIS B N 1
ATOM 4287 C CA . HIS B 1 57 ? 10.562 16.375 -5.141 1 98.19 57 HIS B CA 1
ATOM 4288 C C . HIS B 1 57 ? 9.867 17.672 -5.57 1 98.19 57 HIS B C 1
ATOM 4290 O O . HIS B 1 57 ? 10.484 18.516 -6.215 1 98.19 57 HIS B O 1
ATOM 4296 N N . LEU B 1 58 ? 8.617 17.828 -5.172 1 97.56 58 LEU B N 1
ATOM 4297 C CA . LEU B 1 58 ? 7.844 19 -5.551 1 97.56 58 LEU B CA 1
ATOM 4298 C C . LEU B 1 58 ? 8.391 20.25 -4.875 1 97.56 58 LEU B C 1
ATOM 4300 O O . LEU B 1 58 ? 8.375 21.328 -5.465 1 97.56 58 LEU B O 1
ATOM 4304 N N . ALA B 1 59 ? 8.828 20.094 -3.643 1 96.94 59 ALA B N 1
ATOM 4305 C CA . ALA B 1 59 ? 9.445 21.203 -2.939 1 96.94 59 ALA B CA 1
ATOM 4306 C C . ALA B 1 59 ? 10.672 21.719 -3.693 1 96.94 59 ALA B C 1
ATOM 4308 O O . ALA B 1 59 ? 10.805 22.922 -3.916 1 96.94 59 ALA B O 1
ATOM 4309 N N . GLY B 1 60 ? 11.516 20.828 -4.078 1 96.75 60 GLY B N 1
ATOM 4310 C CA . GLY B 1 60 ? 12.68 21.203 -4.859 1 96.75 60 GLY B CA 1
ATOM 4311 C C . GLY B 1 60 ? 12.32 21.844 -6.188 1 96.75 60 GLY B C 1
ATOM 4312 O O . GLY B 1 60 ? 12.922 22.859 -6.574 1 96.75 60 GLY B O 1
ATOM 4313 N N . LYS B 1 61 ? 11.391 21.312 -6.848 1 96.44 61 LYS B N 1
ATOM 4314 C CA . LYS B 1 61 ? 10.961 21.844 -8.141 1 96.44 61 LYS B CA 1
ATOM 4315 C C . LYS B 1 61 ? 10.445 23.266 -8.008 1 96.44 61 LYS B C 1
ATOM 4317 O O . LYS B 1 61 ? 10.781 24.125 -8.82 1 96.44 61 LYS B O 1
ATOM 4322 N N . LEU B 1 62 ? 9.602 23.516 -7.008 1 95.44 62 LEU B N 1
ATOM 4323 C CA . LEU B 1 62 ? 9.031 24.844 -6.809 1 95.44 62 LEU B CA 1
ATOM 4324 C C . LEU B 1 62 ? 10.117 25.859 -6.477 1 95.44 62 LEU B C 1
ATOM 4326 O O . LEU B 1 62 ? 10.164 26.938 -7.074 1 95.44 62 LEU B O 1
ATOM 4330 N N . VAL B 1 63 ? 10.961 25.562 -5.559 1 95.06 63 VAL B N 1
ATOM 4331 C CA . VAL B 1 63 ? 11.977 26.516 -5.109 1 95.06 63 VAL B CA 1
ATOM 4332 C C . VAL B 1 63 ? 12.961 26.797 -6.238 1 95.06 63 VAL B C 1
ATOM 4334 O O . VAL B 1 63 ? 13.406 27.938 -6.414 1 95.06 63 VAL B O 1
ATOM 4337 N N . ARG B 1 64 ? 13.297 25.781 -6.977 1 95.38 64 ARG B N 1
ATOM 4338 C CA . ARG B 1 64 ? 14.188 25.984 -8.117 1 95.38 64 ARG B CA 1
ATOM 4339 C C . ARG B 1 64 ? 13.539 26.859 -9.18 1 95.38 64 ARG B C 1
ATOM 4341 O O . ARG B 1 64 ? 14.211 27.656 -9.836 1 95.38 64 ARG B O 1
ATOM 4348 N N . ALA B 1 65 ? 12.273 26.641 -9.383 1 94.06 65 ALA B N 1
ATOM 4349 C CA . ALA B 1 65 ? 11.547 27.484 -10.32 1 94.06 65 ALA B CA 1
ATOM 4350 C C . ALA B 1 65 ? 11.586 28.938 -9.883 1 94.06 65 ALA B C 1
ATOM 4352 O O . ALA B 1 65 ? 11.789 29.844 -10.703 1 94.06 65 ALA B O 1
ATOM 4353 N N . LEU B 1 66 ? 11.391 29.234 -8.641 1 92.88 66 LEU B N 1
ATOM 4354 C CA . LEU B 1 66 ? 11.445 30.578 -8.102 1 92.88 66 LEU B CA 1
ATOM 4355 C C . LEU B 1 66 ? 12.859 31.141 -8.203 1 92.88 66 LEU B C 1
ATOM 4357 O O . LEU B 1 66 ? 13.039 32.312 -8.562 1 92.88 66 LEU B O 1
ATOM 4361 N N . GLN B 1 67 ? 13.773 30.312 -7.852 1 92.94 67 GLN B N 1
ATOM 4362 C CA . GLN B 1 67 ? 15.18 30.688 -7.941 1 92.94 67 GLN B CA 1
ATOM 4363 C C . GLN B 1 67 ? 15.539 31.141 -9.352 1 92.94 67 GLN B C 1
ATOM 4365 O O . GLN B 1 67 ? 16.219 32.156 -9.531 1 92.94 67 GLN B O 1
ATOM 4370 N N . TYR B 1 68 ? 15.102 30.422 -10.266 1 94.31 68 TYR B N 1
ATOM 4371 C CA . TYR B 1 68 ? 15.414 30.703 -11.664 1 94.31 68 TYR B CA 1
ATOM 4372 C C . TYR B 1 68 ? 14.672 31.938 -12.156 1 94.31 68 TYR B C 1
ATOM 4374 O O . TYR B 1 68 ? 15.258 32.812 -12.812 1 94.31 68 TYR B O 1
ATOM 4382 N N . ARG B 1 69 ? 13.484 32.094 -11.828 1 92.44 69 ARG B N 1
ATOM 4383 C CA . ARG B 1 69 ? 12.625 33.156 -12.352 1 92.44 69 ARG B CA 1
ATOM 4384 C C . ARG B 1 69 ? 12.891 34.5 -11.633 1 92.44 69 ARG B C 1
ATOM 4386 O O . ARG B 1 69 ? 12.711 35.562 -12.219 1 92.44 69 ARG B O 1
ATOM 4393 N N . GLN B 1 70 ? 13.234 34.406 -10.383 1 92.75 70 GLN B N 1
ATOM 4394 C CA . GLN B 1 70 ? 13.469 35.594 -9.578 1 92.75 70 GLN B CA 1
ATOM 4395 C C . GLN B 1 70 ? 14.82 35.531 -8.883 1 92.75 70 GLN B C 1
ATOM 4397 O O . GLN B 1 70 ? 14.891 35.438 -7.652 1 92.75 70 GLN B O 1
ATOM 4402 N N . PRO B 1 71 ? 15.836 35.75 -9.648 1 92.44 71 PRO B N 1
ATOM 4403 C CA . PRO B 1 71 ? 17.188 35.688 -9.07 1 92.44 71 PRO B CA 1
ATOM 4404 C C . PRO B 1 71 ? 17.406 36.719 -7.961 1 92.44 71 PRO B C 1
ATOM 4406 O O . PRO B 1 71 ? 18.234 36.5 -7.078 1 92.44 71 PRO B O 1
ATOM 4409 N N . ASP B 1 72 ? 16.703 37.719 -7.957 1 90.19 72 ASP B N 1
ATOM 4410 C CA . ASP B 1 72 ? 16.859 38.781 -6.984 1 90.19 72 ASP B CA 1
ATOM 4411 C C . ASP B 1 72 ? 16.438 38.344 -5.59 1 90.19 72 ASP B C 1
ATOM 4413 O O . ASP B 1 72 ? 16.766 39 -4.594 1 90.19 72 ASP B O 1
ATOM 4417 N N . LEU B 1 73 ? 15.75 37.188 -5.523 1 87.88 73 LEU B N 1
ATOM 4418 C CA . LEU B 1 73 ? 15.336 36.656 -4.23 1 87.88 73 LEU B CA 1
ATOM 4419 C C . LEU B 1 73 ? 16.531 36.125 -3.451 1 87.88 73 LEU B C 1
ATOM 4421 O O . LEU B 1 73 ? 16.469 35.969 -2.23 1 87.88 73 LEU B O 1
ATOM 4425 N N . GLY B 1 74 ? 17.594 35.75 -4.164 1 90.81 74 GLY B N 1
ATOM 4426 C CA . GLY B 1 74 ? 18.812 35.312 -3.51 1 90.81 74 GLY B CA 1
ATOM 4427 C C . GLY B 1 74 ? 18.703 33.906 -2.941 1 90.81 74 GLY B C 1
ATOM 4428 O O . GLY B 1 74 ? 19.344 33.594 -1.937 1 90.81 74 GLY B O 1
ATOM 4429 N N . ILE B 1 75 ? 17.891 33.094 -3.502 1 91.94 75 ILE B N 1
ATOM 4430 C CA . ILE B 1 75 ? 17.75 31.719 -3.068 1 91.94 75 ILE B CA 1
ATOM 4431 C C . ILE B 1 75 ? 19.016 30.938 -3.416 1 91.94 75 ILE B C 1
ATOM 4433 O O . ILE B 1 75 ? 19.406 30.844 -4.586 1 91.94 75 ILE B O 1
ATOM 4437 N N . THR B 1 76 ? 19.672 30.375 -2.408 1 93.56 76 THR B N 1
ATOM 4438 C CA . THR B 1 76 ? 20.906 29.625 -2.627 1 93.56 76 THR B CA 1
ATOM 4439 C C . THR B 1 76 ? 20.609 28.141 -2.791 1 93.56 76 THR B C 1
ATOM 4441 O O . THR B 1 76 ? 19.5 27.688 -2.533 1 93.56 76 THR B O 1
ATOM 4444 N N . GLU B 1 77 ? 21.641 27.422 -3.244 1 94.31 77 GLU B N 1
ATOM 4445 C CA . GLU B 1 77 ? 21.5 25.969 -3.346 1 94.31 77 GLU B CA 1
ATOM 4446 C C . GLU B 1 77 ? 21.281 25.344 -1.973 1 94.31 77 GLU B C 1
ATOM 4448 O O . GLU B 1 77 ? 20.594 24.328 -1.852 1 94.31 77 GLU B O 1
ATOM 4453 N N . LYS B 1 78 ? 21.828 25.984 -1.017 1 94.25 78 LYS B N 1
ATOM 4454 C CA . LYS B 1 78 ? 21.625 25.531 0.355 1 94.25 78 LYS B CA 1
ATOM 4455 C C . LYS B 1 78 ? 20.156 25.672 0.763 1 94.25 78 LYS B C 1
ATOM 4457 O O . LYS B 1 78 ? 19.609 24.797 1.422 1 94.25 78 LYS B O 1
ATOM 4462 N N . ASP B 1 79 ? 19.594 26.781 0.356 1 92.94 79 ASP B N 1
ATOM 4463 C CA . ASP B 1 79 ? 18.188 27 0.638 1 92.94 79 ASP B CA 1
ATOM 4464 C C . ASP B 1 79 ? 17.328 25.922 -0.012 1 92.94 79 ASP B C 1
ATOM 4466 O O . ASP B 1 79 ? 16.406 25.391 0.616 1 92.94 79 ASP B O 1
ATOM 4470 N N . VAL B 1 80 ? 17.672 25.625 -1.253 1 95.81 80 VAL B N 1
ATOM 4471 C CA . VAL B 1 80 ? 16.938 24.609 -2 1 95.81 80 VAL B CA 1
ATOM 4472 C C . VAL B 1 80 ? 17.016 23.266 -1.274 1 95.81 80 VAL B C 1
ATOM 4474 O O . VAL B 1 80 ? 16.016 22.578 -1.092 1 95.81 80 VAL B O 1
ATOM 4477 N N . LEU B 1 81 ? 18.203 22.922 -0.855 1 97.69 81 LEU B N 1
ATOM 4478 C CA . LEU B 1 81 ? 18.422 21.656 -0.168 1 97.69 81 LEU B CA 1
ATOM 4479 C C . LEU B 1 81 ? 17.641 21.594 1.146 1 97.69 81 LEU B C 1
ATOM 4481 O O . LEU B 1 81 ? 17.062 20.562 1.492 1 97.69 81 LEU B O 1
ATOM 4485 N N . CYS B 1 82 ? 17.609 22.719 1.848 1 96.5 82 CYS B N 1
ATOM 4486 C CA . CYS B 1 82 ? 16.891 22.781 3.111 1 96.5 82 CYS B CA 1
ATOM 4487 C C . CYS B 1 82 ? 15.391 22.578 2.891 1 96.5 82 CYS B C 1
ATOM 4489 O O . CYS B 1 82 ? 14.734 21.859 3.66 1 96.5 82 CYS B O 1
ATOM 4491 N N . VAL B 1 83 ? 14.836 23.203 1.863 1 95.94 83 VAL B N 1
ATOM 4492 C CA . VAL B 1 83 ? 13.414 23.062 1.558 1 95.94 83 VAL B CA 1
ATOM 4493 C C . VAL B 1 83 ? 13.102 21.625 1.149 1 95.94 83 VAL B C 1
ATOM 4495 O O . VAL B 1 83 ? 12.07 21.078 1.533 1 95.94 83 VAL B O 1
ATOM 4498 N N . GLU B 1 84 ? 14.008 21 0.375 1 98 84 GLU B N 1
ATOM 4499 C CA . GLU B 1 84 ? 13.852 19.609 -0.002 1 98 84 GLU B CA 1
ATOM 4500 C C . GLU B 1 84 ? 13.836 18.703 1.227 1 98 84 GLU B C 1
ATOM 4502 O O . GLU B 1 84 ? 12.984 17.828 1.349 1 98 84 GLU B O 1
ATOM 4507 N N . LEU B 1 85 ? 14.734 18.938 2.121 1 98.5 85 LEU B N 1
ATOM 4508 C CA . LEU B 1 85 ? 14.828 18.141 3.336 1 98.5 85 LEU B CA 1
ATOM 4509 C C . LEU B 1 85 ? 13.594 18.328 4.211 1 98.5 85 LEU B C 1
ATOM 4511 O O . LEU B 1 85 ? 13.117 17.375 4.836 1 98.5 85 LEU B O 1
ATOM 4515 N N . ALA B 1 86 ? 13.102 19.547 4.246 1 97.38 86 ALA B N 1
ATOM 4516 C CA . ALA B 1 86 ? 11.867 19.797 4.996 1 97.38 86 ALA B CA 1
ATOM 4517 C C . ALA B 1 86 ? 10.703 19 4.418 1 97.38 86 ALA B C 1
ATOM 4519 O O . ALA B 1 86 ? 9.93 18.391 5.16 1 97.38 86 ALA B O 1
ATOM 4520 N N . GLY B 1 87 ? 10.578 19.078 3.098 1 97.69 87 GLY B N 1
ATOM 4521 C CA . GLY B 1 87 ? 9.547 18.281 2.445 1 97.69 87 GLY B CA 1
ATOM 4522 C C . GLY B 1 87 ? 9.688 16.797 2.686 1 97.69 87 GLY B C 1
ATOM 4523 O O . GLY B 1 87 ? 8.695 16.094 2.889 1 97.69 87 GLY B O 1
ATOM 4524 N N . LEU B 1 88 ? 10.93 16.312 2.74 1 98.56 88 LEU B N 1
ATOM 4525 C CA . LEU B 1 88 ? 11.234 14.891 2.93 1 98.56 88 LEU B CA 1
ATOM 4526 C C . LEU B 1 88 ? 10.875 14.445 4.344 1 98.56 88 LEU B C 1
ATOM 4528 O O . LEU B 1 88 ? 10.391 13.328 4.543 1 98.56 88 LEU B O 1
ATOM 4532 N N . CYS B 1 89 ? 11.039 15.328 5.34 1 98.44 89 CYS B N 1
ATOM 4533 C CA . CYS B 1 89 ? 11.023 14.891 6.73 1 98.44 89 CYS B CA 1
ATOM 4534 C C . CYS B 1 89 ? 9.781 15.391 7.449 1 98.44 89 CYS B C 1
ATOM 4536 O O . CYS B 1 89 ? 9.594 15.133 8.641 1 98.44 89 CYS B O 1
ATOM 4538 N N . HIS B 1 90 ? 8.883 16.078 6.766 1 97.25 90 HIS B N 1
ATOM 4539 C CA . HIS B 1 90 ? 7.781 16.781 7.41 1 97.25 90 HIS B CA 1
ATOM 4540 C C . HIS B 1 90 ? 6.824 15.805 8.086 1 97.25 90 HIS B C 1
ATOM 4542 O O . HIS B 1 90 ? 6.137 16.172 9.039 1 97.25 90 HIS B O 1
ATOM 4548 N N . ASP B 1 91 ? 6.824 14.555 7.633 1 97.56 91 ASP B N 1
ATOM 4549 C CA . ASP B 1 91 ? 5.848 13.586 8.117 1 97.56 91 ASP B CA 1
ATOM 4550 C C . ASP B 1 91 ? 6.508 12.547 9.023 1 97.56 91 ASP B C 1
ATOM 4552 O O . ASP B 1 91 ? 5.906 11.523 9.344 1 97.56 91 ASP B O 1
ATOM 4556 N N . LEU B 1 92 ? 7.75 12.734 9.508 1 98.44 92 LEU B N 1
ATOM 4557 C CA . LEU B 1 92 ? 8.484 11.781 10.328 1 98.44 92 LEU B CA 1
ATOM 4558 C C . LEU B 1 92 ? 7.742 11.508 11.633 1 98.44 92 LEU B C 1
ATOM 4560 O O . LEU B 1 92 ? 7.902 10.445 12.234 1 98.44 92 LEU B O 1
ATOM 4564 N N . GLY B 1 93 ? 6.918 12.43 12.016 1 98.06 93 GLY B N 1
ATOM 4565 C CA . GLY B 1 93 ? 6.328 12.367 13.344 1 98.06 93 GLY B CA 1
ATOM 4566 C C . GLY B 1 93 ? 4.938 11.758 13.352 1 98.06 93 GLY B C 1
ATOM 4567 O O . GLY B 1 93 ? 4.273 11.727 14.391 1 98.06 93 GLY B O 1
ATOM 4568 N N . HIS B 1 94 ? 4.461 11.25 12.219 1 98 94 HIS B N 1
ATOM 4569 C CA . HIS B 1 94 ? 3.176 10.562 12.219 1 98 94 HIS B CA 1
ATOM 4570 C C . HIS B 1 94 ? 3.27 9.227 12.945 1 98 94 HIS B C 1
ATOM 4572 O O . HIS B 1 94 ? 4.27 8.516 12.82 1 98 94 HIS B O 1
ATOM 4578 N N . GLY B 1 95 ? 2.283 8.93 13.758 1 97.81 95 GLY B N 1
ATOM 4579 C CA . GLY B 1 95 ? 2.174 7.645 14.422 1 97.81 95 GLY B CA 1
ATOM 4580 C C . GLY B 1 95 ? 1.296 6.66 13.68 1 97.81 95 GLY B C 1
ATOM 4581 O O . GLY B 1 95 ? 0.967 6.875 12.508 1 97.81 95 GLY B O 1
ATOM 4582 N N . PRO B 1 96 ? 0.962 5.531 14.352 1 98 96 PRO B N 1
ATOM 4583 C CA . PRO B 1 96 ? 0.134 4.504 13.711 1 98 96 PRO B CA 1
ATOM 4584 C C . PRO B 1 96 ? -1.181 5.062 13.172 1 98 96 PRO B C 1
ATOM 4586 O O . PRO B 1 96 ? -1.845 5.855 13.844 1 98 96 PRO B O 1
ATOM 4589 N N . PHE B 1 97 ? -1.504 4.719 11.922 1 96.94 97 PHE B N 1
ATOM 4590 C CA . PHE B 1 97 ? -2.721 5.109 11.219 1 96.94 97 PHE B CA 1
ATOM 4591 C C . PHE B 1 97 ? -2.785 6.621 11.047 1 96.94 97 PHE B C 1
ATOM 4593 O O . PHE B 1 97 ? -3.873 7.199 10.984 1 96.94 97 PHE B O 1
ATOM 4600 N N . SER B 1 98 ? -1.629 7.262 11.109 1 94.56 98 SER B N 1
ATOM 4601 C CA . SER B 1 98 ? -1.403 8.648 10.719 1 94.56 98 SER B CA 1
ATOM 4602 C C . SER B 1 98 ? -2.18 9.609 11.609 1 94.56 98 SER B C 1
ATOM 4604 O O . SER B 1 98 ? -1.986 9.633 12.828 1 94.56 98 SER B O 1
ATOM 4606 N N . HIS B 1 99 ? -3.186 10.305 11.102 1 91.69 99 HIS B N 1
ATOM 4607 C CA . HIS B 1 99 ? -3.836 11.391 11.828 1 91.69 99 HIS B CA 1
ATOM 4608 C C . HIS B 1 99 ? -4.676 10.859 12.984 1 91.69 99 HIS B C 1
ATOM 4610 O O . HIS B 1 99 ? -4.938 11.578 13.945 1 91.69 99 HIS B O 1
ATOM 4616 N N . LEU B 1 100 ? -5.027 9.641 12.922 1 94.56 100 LEU B N 1
ATOM 4617 C CA . LEU B 1 100 ? -5.762 9.023 14.016 1 94.56 100 LEU B CA 1
ATOM 4618 C C . LEU B 1 100 ? -4.945 9.055 15.305 1 94.56 100 LEU B C 1
ATOM 4620 O O . LEU B 1 100 ? -5.492 9.281 16.391 1 94.56 100 LEU B O 1
ATOM 4624 N N . PHE B 1 101 ? -3.652 8.859 15.234 1 96.25 101 PHE B N 1
ATOM 4625 C CA . PHE B 1 101 ? -2.781 8.75 16.406 1 96.25 101 PHE B CA 1
ATOM 4626 C C . PHE B 1 101 ? -2.723 10.07 17.156 1 96.25 101 PHE B C 1
ATOM 4628 O O . PHE B 1 101 ? -2.992 10.117 18.359 1 96.25 101 PHE B O 1
ATOM 4635 N N . ASP B 1 102 ? -2.416 11.203 16.453 1 92.38 102 ASP B N 1
ATOM 4636 C CA . ASP B 1 102 ? -2.295 12.492 17.141 1 92.38 102 ASP B CA 1
ATOM 4637 C C . ASP B 1 102 ? -3.662 13.141 17.344 1 92.38 102 ASP B C 1
ATOM 4639 O O . ASP B 1 102 ? -3.932 13.719 18.406 1 92.38 102 ASP B O 1
ATOM 4643 N N . GLY B 1 103 ? -4.562 12.961 16.391 1 91.19 103 GLY B N 1
ATOM 4644 C CA . GLY B 1 103 ? -5.816 13.695 16.391 1 91.19 103 GLY B CA 1
ATOM 4645 C C . GLY B 1 103 ? -6.875 13.078 17.281 1 91.19 103 GLY B C 1
ATOM 4646 O O . GLY B 1 103 ? -7.828 13.75 17.688 1 91.19 103 GLY B O 1
ATOM 4647 N N . LYS B 1 104 ? -6.73 11.797 17.547 1 93.06 104 LYS B N 1
ATOM 4648 C CA . LYS B 1 104 ? -7.75 11.133 18.359 1 93.06 104 LYS B CA 1
ATOM 4649 C C . LYS B 1 104 ? -7.129 10.438 19.562 1 93.06 104 LYS B C 1
ATOM 4651 O O . LYS B 1 104 ? -7.445 10.766 20.719 1 93.06 104 LYS B O 1
ATOM 4656 N N . PHE B 1 105 ? -6.176 9.594 19.406 1 96.88 105 PHE B N 1
ATOM 4657 C CA . PHE B 1 105 ? -5.621 8.766 20.469 1 96.88 105 PHE B CA 1
ATOM 4658 C C . PHE B 1 105 ? -4.852 9.617 21.469 1 96.88 105 PHE B C 1
ATOM 4660 O O . PHE B 1 105 ? -5.172 9.633 22.656 1 96.88 105 PHE B O 1
ATOM 4667 N N . ILE B 1 106 ? -3.844 10.359 20.969 1 96.62 106 ILE B N 1
ATOM 4668 C CA . ILE B 1 106 ? -3 11.156 21.859 1 96.62 106 ILE B CA 1
ATOM 4669 C C . ILE B 1 106 ? -3.832 12.258 22.5 1 96.62 106 ILE B C 1
ATOM 4671 O O . ILE B 1 106 ? -3.674 12.539 23.703 1 96.62 106 ILE B O 1
ATOM 4675 N N . LYS B 1 107 ? -4.711 12.852 21.703 1 93.12 107 LYS B N 1
ATOM 4676 C CA . LYS B 1 107 ? -5.578 13.898 22.25 1 93.12 107 LYS B CA 1
ATOM 4677 C C . LYS B 1 107 ? -6.422 13.375 23.406 1 93.12 107 LYS B C 1
ATOM 4679 O O . LYS B 1 107 ? -6.707 14.109 24.344 1 93.12 107 LYS B O 1
ATOM 4684 N N . THR B 1 108 ? -6.82 12.133 23.328 1 92.25 108 THR B N 1
ATOM 4685 C CA . THR B 1 108 ? -7.652 11.531 24.375 1 92.25 108 THR B CA 1
ATOM 4686 C C . THR B 1 108 ? -6.805 11.094 25.562 1 92.25 108 THR B C 1
ATOM 4688 O O . THR B 1 108 ? -7.18 11.312 26.719 1 92.25 108 THR B O 1
ATOM 4691 N N . LYS B 1 109 ? -5.641 10.516 25.328 1 94 109 LYS B N 1
ATOM 4692 C CA . LYS B 1 109 ? -4.832 9.914 26.391 1 94 109 LYS B CA 1
ATOM 4693 C C . LYS B 1 109 ? -3.943 10.961 27.062 1 94 109 LYS B C 1
ATOM 4695 O O . LYS B 1 109 ? -3.631 10.844 28.25 1 94 109 LYS B O 1
ATOM 4700 N N . ARG B 1 110 ? -3.549 11.875 26.219 1 92.81 110 ARG B N 1
ATOM 4701 C CA . ARG B 1 110 ? -2.68 12.93 26.734 1 92.81 110 ARG B CA 1
ATOM 4702 C C . ARG B 1 110 ? -3.359 14.289 26.641 1 92.81 110 ARG B C 1
ATOM 4704 O O . ARG B 1 110 ? -2.91 15.164 25.891 1 92.81 110 ARG B O 1
ATOM 4711 N N . LYS B 1 111 ? -4.316 14.547 27.453 1 86.94 111 LYS B N 1
ATOM 4712 C CA . LYS B 1 111 ? -5.152 15.742 27.391 1 86.94 111 LYS B CA 1
ATOM 4713 C C . LYS B 1 111 ? -4.352 16.984 27.766 1 86.94 111 LYS B C 1
ATOM 4715 O O . LYS B 1 111 ? -4.656 18.078 27.281 1 86.94 111 LYS B O 1
ATOM 4720 N N . ASP B 1 112 ? -3.338 16.797 28.438 1 85.94 112 ASP B N 1
ATOM 4721 C CA . ASP B 1 112 ? -2.557 17.922 28.938 1 85.94 112 ASP B CA 1
ATOM 4722 C C . ASP B 1 112 ? -1.448 18.312 27.969 1 85.94 112 ASP B C 1
ATOM 4724 O O . ASP B 1 112 ? -0.751 19.312 28.172 1 85.94 112 ASP B O 1
ATOM 4728 N N . ARG B 1 113 ? -1.351 17.531 26.984 1 81.38 113 ARG B N 1
ATOM 4729 C CA . ARG B 1 113 ? -0.256 17.75 26.047 1 81.38 113 ARG B CA 1
ATOM 4730 C C . ARG B 1 113 ? -0.788 18.062 24.656 1 81.38 113 ARG B C 1
ATOM 4732 O O . ARG B 1 113 ? -1.557 17.281 24.078 1 81.38 113 ARG B O 1
ATOM 4739 N N . LYS B 1 114 ? -0.571 19.297 24.266 1 85.56 114 LYS B N 1
ATOM 4740 C CA . LYS B 1 114 ? -0.887 19.578 22.859 1 85.56 114 LYS B CA 1
ATOM 4741 C C . LYS B 1 114 ? 0.206 19.062 21.938 1 85.56 114 LYS B C 1
ATOM 4743 O O . LYS B 1 114 ? 1.239 19.703 21.766 1 85.56 114 LYS B O 1
ATOM 4748 N N . TRP B 1 115 ? 0.105 17.891 21.484 1 91.62 115 TRP B N 1
ATOM 4749 C CA . TRP B 1 115 ? 1.101 17.25 20.641 1 91.62 115 TRP B CA 1
ATOM 4750 C C . TRP B 1 115 ? 0.562 17.078 19.219 1 91.62 115 TRP B C 1
ATOM 4752 O O . TRP B 1 115 ? -0.606 16.719 19.031 1 91.62 115 TRP B O 1
ATOM 4762 N N . SER B 1 116 ? 1.341 17.359 18.234 1 92.5 116 SER B N 1
ATOM 4763 C CA . SER B 1 116 ? 1.005 17.172 16.828 1 92.5 116 SER B CA 1
ATOM 4764 C C . SER B 1 116 ? 2.094 16.391 16.094 1 92.5 116 SER B C 1
ATOM 4766 O O . SER B 1 116 ? 3.209 16.25 16.609 1 92.5 116 SER B O 1
ATOM 4768 N N . HIS B 1 117 ? 1.764 15.828 14.992 1 94.19 117 HIS B N 1
ATOM 4769 C CA . HIS B 1 117 ? 2.756 15.094 14.219 1 94.19 117 HIS B CA 1
ATOM 4770 C C . HIS B 1 117 ? 3.893 16 13.766 1 94.19 117 HIS B C 1
ATOM 4772 O O . HIS B 1 117 ? 5.016 15.539 13.555 1 94.19 117 HIS B O 1
ATOM 4778 N N . GLU B 1 118 ? 3.639 17.344 13.625 1 92.94 118 GLU B N 1
ATOM 4779 C CA . GLU B 1 118 ? 4.711 18.266 13.281 1 92.94 118 GLU B CA 1
ATOM 4780 C C . GLU B 1 118 ? 5.766 18.312 14.383 1 92.94 118 GLU B C 1
ATOM 4782 O O . GLU B 1 118 ? 6.965 18.297 14.109 1 92.94 118 GLU B O 1
ATOM 4787 N N . GLU B 1 119 ? 5.258 18.375 15.641 1 93.81 119 GLU B N 1
ATOM 4788 C CA . GLU B 1 119 ? 6.176 18.312 16.766 1 93.81 119 GLU B CA 1
ATOM 4789 C C . GLU B 1 119 ? 6.949 17 16.781 1 93.81 119 GLU B C 1
ATOM 4791 O O . GLU B 1 119 ? 8.156 16.984 17.031 1 93.81 119 GLU B O 1
ATOM 4796 N N . GLY B 1 120 ? 6.258 15.938 16.547 1 96.75 120 GLY B N 1
ATOM 4797 C CA . GLY B 1 120 ? 6.898 14.633 16.453 1 96.75 120 GLY B CA 1
ATOM 4798 C C . GLY B 1 120 ? 7.93 14.562 15.344 1 96.75 120 GLY B C 1
ATOM 4799 O O . GLY B 1 120 ? 8.961 13.906 15.492 1 96.75 120 GLY B O 1
ATOM 4800 N N . SER B 1 121 ? 7.621 15.242 14.242 1 97.56 121 SER B N 1
ATOM 4801 C CA . SER B 1 121 ? 8.531 15.234 13.102 1 97.56 121 SER B CA 1
ATOM 4802 C C . SER B 1 121 ? 9.844 15.938 13.438 1 97.56 121 SER B C 1
ATOM 4804 O O . SER B 1 121 ? 10.922 15.492 13.039 1 97.56 121 SER B O 1
ATOM 4806 N N . MET B 1 122 ? 9.758 17.047 14.172 1 96.44 122 MET B N 1
ATOM 4807 C CA . MET B 1 122 ? 10.977 17.719 14.594 1 96.44 122 MET B CA 1
ATOM 4808 C C . MET B 1 122 ? 11.805 16.844 15.523 1 96.44 122 MET B C 1
ATOM 4810 O O . MET B 1 122 ? 13.023 16.734 15.375 1 96.44 122 MET B O 1
ATOM 4814 N N . MET B 1 123 ? 11.109 16.188 16.453 1 97.5 123 MET B N 1
ATOM 4815 C CA . MET B 1 123 ? 11.773 15.273 17.375 1 97.5 123 MET B CA 1
ATOM 4816 C C . MET B 1 123 ? 12.453 14.141 16.609 1 97.5 123 MET B C 1
ATOM 4818 O O . MET B 1 123 ? 13.617 13.828 16.875 1 97.5 123 MET B O 1
ATOM 4822 N N . MET B 1 124 ? 11.773 13.578 15.703 1 98.56 124 MET B N 1
ATOM 4823 C CA . MET B 1 124 ? 12.289 12.43 14.961 1 98.56 124 MET B CA 1
ATOM 4824 C C . MET B 1 124 ? 13.406 12.852 14.023 1 98.56 124 MET B C 1
ATOM 4826 O O . MET B 1 124 ? 14.344 12.086 13.773 1 98.56 124 MET B O 1
ATOM 4830 N N . PHE B 1 125 ? 13.312 14.109 13.477 1 98.5 125 PHE B N 1
ATOM 4831 C CA . PHE B 1 125 ? 14.391 14.633 12.648 1 98.5 125 PHE B CA 1
ATOM 4832 C C . PHE B 1 125 ? 15.695 14.711 13.438 1 98.5 125 PHE B C 1
ATOM 4834 O O . PHE B 1 125 ? 16.734 14.258 12.969 1 98.5 125 PHE B O 1
ATOM 4841 N N . ASP B 1 126 ? 15.57 15.242 14.609 1 98.06 126 ASP B N 1
ATOM 4842 C CA . ASP B 1 126 ? 16.75 15.328 15.469 1 98.06 126 ASP B CA 1
ATOM 4843 C C . ASP B 1 126 ? 17.297 13.945 15.789 1 98.06 126 ASP B C 1
ATOM 4845 O O . ASP B 1 126 ? 18.516 13.727 15.758 1 98.06 126 ASP B O 1
ATOM 4849 N N . HIS B 1 127 ? 16.422 13.078 16.125 1 98.25 127 HIS B N 1
ATOM 4850 C CA . HIS B 1 127 ? 16.797 11.711 16.453 1 98.25 127 HIS B CA 1
ATOM 4851 C C . HIS B 1 127 ? 17.484 11.031 15.266 1 98.25 127 HIS B C 1
ATOM 4853 O O . HIS B 1 127 ? 18.5 10.367 15.43 1 98.25 127 HIS B O 1
ATOM 4859 N N . LEU B 1 128 ? 16.906 11.195 14.133 1 98.31 128 LEU B N 1
ATOM 4860 C CA . LEU B 1 128 ? 17.406 10.625 12.891 1 98.31 128 LEU B CA 1
ATOM 4861 C C . LEU B 1 128 ? 18.828 11.102 12.617 1 98.31 128 LEU B C 1
ATOM 4863 O O . LEU B 1 128 ? 19.703 10.289 12.312 1 98.31 128 LEU B O 1
ATOM 4867 N N . VAL B 1 129 ? 19.094 12.375 12.742 1 98.12 129 VAL B N 1
ATOM 4868 C CA . VAL B 1 129 ? 20.406 12.969 12.453 1 98.12 129 VAL B CA 1
ATOM 4869 C C . VAL B 1 129 ? 21.422 12.484 13.469 1 98.12 129 VAL B C 1
ATOM 4871 O O . VAL B 1 129 ? 22.531 12.078 13.102 1 98.12 129 VAL B O 1
ATOM 4874 N N . ARG B 1 130 ? 21.031 12.484 14.711 1 97.06 130 ARG B N 1
ATOM 4875 C CA . ARG B 1 130 ? 21.938 12.109 15.789 1 97.06 130 ARG B CA 1
ATOM 4876 C C . ARG B 1 130 ? 22.266 10.625 15.75 1 97.06 130 ARG B C 1
ATOM 4878 O O . ARG B 1 130 ? 23.438 10.242 15.773 1 97.06 130 ARG B O 1
ATOM 4885 N N . GLU B 1 131 ? 21.219 9.781 15.68 1 96.94 131 GLU B N 1
ATOM 4886 C CA . GLU B 1 131 ? 21.359 8.336 15.797 1 96.94 131 GLU B CA 1
ATOM 4887 C C . GLU B 1 131 ? 22.156 7.77 14.625 1 96.94 131 GLU B C 1
ATOM 4889 O O . GLU B 1 131 ? 22.844 6.75 14.758 1 96.94 131 GLU B O 1
ATOM 4894 N N . ASN B 1 132 ? 22.094 8.414 13.508 1 97.75 132 ASN B N 1
ATOM 4895 C CA . ASN B 1 132 ? 22.766 7.895 12.32 1 97.75 132 ASN B CA 1
ATOM 4896 C C . ASN B 1 132 ? 24.016 8.695 11.984 1 97.75 132 ASN B C 1
ATOM 4898 O O . ASN B 1 132 ? 24.594 8.531 10.906 1 97.75 132 ASN B O 1
ATOM 4902 N N . ASN B 1 133 ? 24.438 9.617 12.867 1 96.19 133 ASN B N 1
ATOM 4903 C CA . ASN B 1 133 ? 25.656 10.422 12.734 1 96.19 133 ASN B CA 1
ATOM 4904 C C . ASN B 1 133 ? 25.688 11.172 11.398 1 96.19 133 ASN B C 1
ATOM 4906 O O . ASN B 1 133 ? 26.672 11.102 10.664 1 96.19 133 ASN B O 1
ATOM 4910 N N . LEU B 1 134 ? 24.594 11.875 11.125 1 97.62 134 LEU B N 1
ATOM 4911 C CA . LEU B 1 134 ? 24.484 12.547 9.836 1 97.62 134 LEU B CA 1
ATOM 4912 C C . LEU B 1 134 ? 24.953 13.992 9.93 1 97.62 134 LEU B C 1
ATOM 4914 O O . LEU B 1 134 ? 25.016 14.695 8.922 1 97.62 134 LEU B O 1
ATOM 4918 N N . THR B 1 135 ? 25.375 14.406 11.102 1 96.81 135 THR B N 1
ATOM 4919 C CA . THR B 1 135 ? 25.828 15.773 11.273 1 96.81 135 THR B CA 1
ATOM 4920 C C . THR B 1 135 ? 27 16.078 10.328 1 96.81 135 THR B C 1
ATOM 4922 O O . THR B 1 135 ? 27.047 17.141 9.711 1 96.81 135 THR B O 1
ATOM 4925 N N . GLU B 1 136 ? 27.875 15.133 10.266 1 96.06 136 GLU B N 1
ATOM 4926 C CA . GLU B 1 136 ? 29.016 15.305 9.383 1 96.06 136 GLU B CA 1
ATOM 4927 C C . GLU B 1 136 ? 28.594 15.344 7.918 1 96.06 136 GLU B C 1
ATOM 4929 O O . GLU B 1 136 ? 29.156 16.094 7.121 1 96.06 136 GLU B O 1
ATOM 4934 N N . GLU B 1 137 ? 27.656 14.508 7.586 1 96.56 137 GLU B N 1
ATOM 4935 C CA . GLU B 1 137 ? 27.141 14.492 6.223 1 96.56 137 GLU B CA 1
ATOM 4936 C C . GLU B 1 137 ? 26.484 15.828 5.863 1 96.56 137 GLU B C 1
ATOM 4938 O O . GLU B 1 137 ? 26.641 16.312 4.742 1 96.56 137 GLU B O 1
ATOM 4943 N N . PHE B 1 138 ? 25.734 16.391 6.77 1 97.69 138 PHE B N 1
ATOM 4944 C CA . PHE B 1 138 ? 25.125 17.703 6.57 1 97.69 138 PHE B CA 1
ATOM 4945 C C . PHE B 1 138 ? 26.188 18.766 6.367 1 97.69 138 PHE B C 1
ATOM 4947 O O . PHE B 1 138 ? 26.078 19.609 5.465 1 97.69 138 PHE B O 1
ATOM 4954 N N . SER B 1 139 ? 27.25 18.688 7.137 1 97 139 SER B N 1
ATOM 4955 C CA . SER B 1 139 ? 28.328 19.672 7.07 1 97 139 SER B CA 1
ATOM 4956 C C . SER B 1 139 ? 29.062 19.594 5.738 1 97 139 SER B C 1
ATOM 4958 O O . SER B 1 139 ? 29.531 20.609 5.223 1 97 139 SER B O 1
ATOM 4960 N N . LYS B 1 140 ? 29.172 18.406 5.223 1 96.62 140 LYS B N 1
ATOM 4961 C CA . LYS B 1 140 ? 29.828 18.203 3.928 1 96.62 140 LYS B CA 1
ATOM 4962 C C . LYS B 1 140 ? 29.141 19.031 2.842 1 96.62 140 LYS B C 1
ATOM 4964 O O . LYS B 1 140 ? 29.781 19.438 1.87 1 96.62 140 LYS B O 1
ATOM 4969 N N . TYR B 1 141 ? 27.906 19.297 3.045 1 96 141 TYR B N 1
ATOM 4970 C CA . TYR B 1 141 ? 27.172 20.031 2.033 1 96 141 TYR B CA 1
ATOM 4971 C C . TYR B 1 141 ? 26.891 21.453 2.506 1 96 141 TYR B C 1
ATOM 4973 O O . TYR B 1 141 ? 26 22.125 1.977 1 96 141 TYR B O 1
ATOM 4981 N N . GLY B 1 142 ? 27.547 21.844 3.596 1 95.69 142 GLY B N 1
ATOM 4982 C CA . GLY B 1 142 ? 27.516 23.219 4.047 1 95.69 142 GLY B CA 1
ATOM 4983 C C . GLY B 1 142 ? 26.359 23.516 4.977 1 95.69 142 GLY B C 1
ATOM 4984 O O . GLY B 1 142 ? 26.062 24.688 5.254 1 95.69 142 GLY B O 1
ATOM 4985 N N . LEU B 1 143 ? 25.656 22.547 5.438 1 96.56 143 LEU B N 1
ATOM 4986 C CA . LEU B 1 143 ? 24.531 22.766 6.332 1 96.56 143 LEU B CA 1
ATOM 4987 C C . LEU B 1 143 ? 24.984 22.75 7.789 1 96.56 143 LEU B C 1
ATOM 4989 O O . LEU B 1 143 ? 25.75 21.875 8.195 1 96.56 143 LEU B O 1
ATOM 4993 N N . ASP B 1 144 ? 24.578 23.734 8.531 1 94.94 144 ASP B N 1
ATOM 4994 C CA . ASP B 1 144 ? 24.922 23.844 9.953 1 94.94 144 ASP B CA 1
ATOM 4995 C C . ASP B 1 144 ? 23.656 23.859 10.82 1 94.94 144 ASP B C 1
ATOM 4997 O O . ASP B 1 144 ? 22.562 23.516 10.352 1 94.94 144 ASP B O 1
ATOM 5001 N N . ASP B 1 145 ? 23.812 24.234 12.055 1 93.62 145 ASP B N 1
ATOM 5002 C CA . ASP B 1 145 ? 22.719 24.188 13.016 1 93.62 145 ASP B CA 1
ATOM 5003 C C . ASP B 1 145 ? 21.609 25.188 12.641 1 93.62 145 ASP B C 1
ATOM 5005 O O . ASP B 1 145 ? 20.438 24.938 12.883 1 93.62 145 ASP B O 1
ATOM 5009 N N . THR B 1 146 ? 22.016 26.25 12.102 1 92.19 146 THR B N 1
ATOM 5010 C CA . THR B 1 146 ? 21.047 27.234 11.68 1 92.19 146 THR B CA 1
ATOM 5011 C C . THR B 1 146 ? 20.172 26.703 10.547 1 92.19 146 THR B C 1
ATOM 5013 O O . THR B 1 146 ? 18.969 26.969 10.5 1 92.19 146 THR B O 1
ATOM 5016 N N . ASP B 1 147 ? 20.828 25.938 9.664 1 93.94 147 ASP B N 1
ATOM 5017 C CA . ASP B 1 147 ? 20.078 25.328 8.562 1 93.94 147 ASP B CA 1
ATOM 5018 C C . ASP B 1 147 ? 19.125 24.266 9.086 1 93.94 147 ASP B C 1
ATOM 5020 O O . ASP B 1 147 ? 17.984 24.141 8.602 1 93.94 147 ASP B O 1
ATOM 5024 N N . CYS B 1 148 ? 19.609 23.5 10.047 1 95 148 CYS B N 1
ATOM 5025 C CA . CYS B 1 148 ? 18.75 22.484 10.641 1 95 148 CYS B CA 1
ATOM 5026 C C . CYS B 1 148 ? 17.531 23.109 11.305 1 95 148 CYS B C 1
ATOM 5028 O O . CYS B 1 148 ? 16.422 22.578 11.227 1 95 148 CYS B O 1
ATOM 5030 N N . LEU B 1 149 ? 17.75 24.219 11.953 1 92.69 149 LEU B N 1
ATOM 5031 C CA . LEU B 1 149 ? 16.641 24.953 12.555 1 92.69 149 LEU B CA 1
ATOM 5032 C C . LEU B 1 149 ? 15.672 25.438 11.484 1 92.69 149 LEU B C 1
ATOM 5034 O O . LEU B 1 149 ? 14.453 25.375 11.672 1 92.69 149 LEU B O 1
ATOM 5038 N N . PHE B 1 150 ? 16.234 25.906 10.391 1 90.88 150 PHE B N 1
ATOM 5039 C CA . PHE B 1 150 ? 15.414 26.359 9.273 1 90.88 150 PHE B CA 1
ATOM 5040 C C . PHE B 1 150 ? 14.555 25.234 8.734 1 90.88 150 PHE B C 1
ATOM 5042 O O . PHE B 1 150 ? 13.367 25.422 8.445 1 90.88 150 PHE B O 1
ATOM 5049 N N . ILE B 1 151 ? 15.133 24.062 8.578 1 94.81 151 ILE B N 1
ATOM 5050 C CA . ILE B 1 151 ? 14.414 22.875 8.125 1 94.81 151 ILE B CA 1
ATOM 5051 C C . ILE B 1 151 ? 13.258 22.578 9.078 1 94.81 151 ILE B C 1
ATOM 5053 O O . ILE B 1 151 ? 12.125 22.375 8.641 1 94.81 151 ILE B O 1
ATOM 5057 N N . LYS B 1 152 ? 13.531 22.594 10.367 1 93.94 152 LYS B N 1
ATOM 5058 C CA . LYS B 1 152 ? 12.516 22.297 11.375 1 93.94 152 LYS B CA 1
ATOM 5059 C C . LYS B 1 152 ? 11.406 23.344 11.359 1 93.94 152 LYS B C 1
ATOM 5061 O O . LYS B 1 152 ? 10.234 23.016 11.562 1 93.94 152 LYS B O 1
ATOM 5066 N N . GLU B 1 153 ? 11.703 24.562 11.102 1 89.88 153 GLU B N 1
ATOM 5067 C CA . GLU B 1 153 ? 10.719 25.641 11.031 1 89.88 153 GLU B CA 1
ATOM 5068 C C . GLU B 1 153 ? 9.781 25.453 9.836 1 89.88 153 GLU B C 1
ATOM 5070 O O . GLU B 1 153 ? 8.602 25.812 9.906 1 89.88 153 GLU B O 1
ATOM 5075 N N . GLN B 1 154 ? 10.312 24.922 8.789 1 89.62 154 GLN B N 1
ATOM 5076 C CA . GLN B 1 154 ? 9.477 24.641 7.625 1 89.62 154 GLN B CA 1
ATOM 5077 C C . GLN B 1 154 ? 8.492 23.516 7.914 1 89.62 154 GLN B C 1
ATOM 5079 O O . GLN B 1 154 ? 7.406 23.469 7.328 1 89.62 154 GLN B O 1
ATOM 5084 N N . ILE B 1 155 ? 8.891 22.625 8.789 1 89.69 155 ILE B N 1
ATOM 5085 C CA . ILE B 1 155 ? 8.062 21.469 9.141 1 89.69 155 ILE B CA 1
ATOM 5086 C C . ILE B 1 155 ? 6.945 21.906 10.086 1 89.69 155 ILE B C 1
ATOM 5088 O O . ILE B 1 155 ? 5.773 21.609 9.852 1 89.69 155 ILE B O 1
ATOM 5092 N N . HIS B 1 156 ? 7.258 22.625 11.117 1 86.19 156 HIS B N 1
ATOM 5093 C CA . HIS B 1 156 ? 6.324 22.969 12.18 1 86.19 156 HIS B CA 1
ATOM 5094 C C . HIS B 1 156 ? 5.75 24.359 11.992 1 86.19 156 HIS B C 1
ATOM 5096 O O . HIS B 1 156 ? 4.629 24.641 12.422 1 86.19 156 HIS B O 1
ATOM 5102 N N . GLY B 1 157 ? 6.383 25.234 11.336 1 78.19 157 GLY B N 1
ATOM 5103 C CA . GLY B 1 157 ? 6.109 26.656 11.352 1 78.19 157 GLY B CA 1
ATOM 5104 C C . GLY B 1 157 ? 7.039 27.438 12.258 1 78.19 157 GLY B C 1
ATOM 5105 O O . GLY B 1 157 ? 7.926 26.859 12.891 1 78.19 157 GLY B O 1
ATOM 5106 N N . PRO B 1 158 ? 6.84 28.734 12.336 1 72.69 158 PRO B N 1
ATOM 5107 C CA . PRO B 1 158 ? 7.762 29.578 13.109 1 72.69 158 PRO B CA 1
ATOM 5108 C C . PRO B 1 158 ? 7.801 29.203 14.586 1 72.69 158 PRO B C 1
ATOM 5110 O O . PRO B 1 158 ? 6.754 29.016 15.211 1 72.69 158 PRO B O 1
ATOM 5113 N N . LEU B 1 159 ? 8.82 28.797 15.305 1 63.72 159 LEU B N 1
ATOM 5114 C CA . LEU B 1 159 ? 8.992 28.375 16.688 1 63.72 159 LEU B CA 1
ATOM 5115 C C . LEU B 1 159 ? 9.117 29.578 17.609 1 63.72 159 LEU B C 1
ATOM 5117 O O . LEU B 1 159 ? 8.688 29.547 18.766 1 63.72 159 LEU B O 1
ATOM 5121 N N . ASP B 1 160 ? 10.023 30.547 17.578 1 55.53 160 ASP B N 1
ATOM 5122 C CA . ASP B 1 160 ? 10.188 31.734 18.438 1 55.53 160 ASP B CA 1
ATOM 5123 C C . ASP B 1 160 ? 9.523 32.969 17.812 1 55.53 160 ASP B C 1
ATOM 5125 O O . ASP B 1 160 ? 9.664 33.219 16.609 1 55.53 160 ASP B O 1
ATOM 5129 N N . LYS B 1 161 ? 8.25 33.406 18.484 1 48.94 161 LYS B N 1
ATOM 5130 C CA . LYS B 1 161 ? 7.562 34.656 18.125 1 48.94 161 LYS B CA 1
ATOM 5131 C C . LYS B 1 161 ? 8.562 35.781 17.828 1 48.94 161 LYS B C 1
ATOM 5133 O O . LYS B 1 161 ? 8.242 36.75 17.141 1 48.94 161 LYS B O 1
ATOM 5138 N N . LYS B 1 162 ? 9.469 36.031 18.828 1 41.81 162 LYS B N 1
ATOM 5139 C CA . LYS B 1 162 ? 10.18 37.312 18.875 1 41.81 162 LYS B CA 1
ATOM 5140 C C . LYS B 1 162 ? 11.016 37.5 17.609 1 41.81 162 LYS B C 1
ATOM 5142 O O . LYS B 1 162 ? 10.953 38.562 16.984 1 41.81 162 LYS B O 1
ATOM 5147 N N . GLU B 1 163 ? 12.375 37 17.781 1 37.25 163 GLU B N 1
ATOM 5148 C CA . GLU B 1 163 ? 13.508 37.531 17.031 1 37.25 163 GLU B CA 1
ATOM 5149 C C . GLU B 1 163 ? 13.414 37.188 15.555 1 37.25 163 GLU B C 1
ATOM 5151 O O . GLU B 1 163 ? 13.945 36.156 15.109 1 37.25 163 GLU B O 1
ATOM 5156 N N . GLN B 1 164 ? 12.453 37.25 15.133 1 40 164 GLN B N 1
ATOM 5157 C CA . GLN B 1 164 ? 12.391 37.281 13.672 1 40 164 GLN B CA 1
ATOM 5158 C C . GLN B 1 164 ? 13.445 38.25 13.102 1 40 164 GLN B C 1
ATOM 5160 O O . GLN B 1 164 ? 13.109 39.281 12.523 1 40 164 GLN B O 1
ATOM 5165 N N . LYS B 1 165 ? 14.555 38.469 13.93 1 34.78 165 LYS B N 1
ATOM 5166 C CA . LYS B 1 165 ? 15.438 39.531 13.508 1 34.78 165 LYS B CA 1
ATOM 5167 C C . LYS B 1 165 ? 15.695 39.469 12.008 1 34.78 165 LYS B C 1
ATOM 5169 O O . LYS B 1 165 ? 15.219 40.312 11.25 1 34.78 165 LYS B O 1
ATOM 5174 N N . ASN B 1 166 ? 17.172 39.594 11.883 1 33.06 166 ASN B N 1
ATOM 5175 C CA . ASN B 1 166 ? 17.859 40.281 10.789 1 33.06 166 ASN B CA 1
ATOM 5176 C C . ASN B 1 166 ? 17.406 39.75 9.43 1 33.06 166 ASN B C 1
ATOM 5178 O O . ASN B 1 166 ? 16.703 40.438 8.695 1 33.06 166 ASN B O 1
ATOM 5182 N N . GLY B 1 167 ? 18.5 39.281 8.805 1 32.41 167 GLY B N 1
ATOM 5183 C CA . GLY B 1 167 ? 18.891 39.406 7.41 1 32.41 167 GLY B CA 1
ATOM 5184 C C . GLY B 1 167 ? 17.938 38.688 6.461 1 32.41 167 GLY B C 1
ATOM 5185 O O . GLY B 1 167 ? 17.672 39.188 5.367 1 32.41 167 GLY B O 1
ATOM 5186 N N . LEU B 1 168 ? 17.953 37.281 6.43 1 33.78 168 LEU B N 1
ATOM 5187 C CA . LEU B 1 168 ? 17.578 36.812 5.105 1 33.78 168 LEU B CA 1
ATOM 5188 C C . LEU B 1 168 ? 16.062 36.844 4.926 1 33.78 168 LEU B C 1
ATOM 5190 O O . LEU B 1 168 ? 15.336 36.156 5.652 1 33.78 168 LEU B O 1
ATOM 5194 N N . VAL B 1 169 ? 15.359 38 4.852 1 40.41 169 VAL B N 1
ATOM 5195 C CA . VAL B 1 169 ? 14.109 38.281 4.148 1 40.41 169 VAL B CA 1
ATOM 5196 C C . VAL B 1 169 ? 13.508 36.969 3.625 1 40.41 169 VAL B C 1
ATOM 5198 O O . VAL B 1 169 ? 12.297 36.75 3.729 1 40.41 169 VAL B O 1
ATOM 5201 N N . ASN B 1 170 ? 14.273 36.094 2.99 1 47.06 170 ASN B N 1
ATOM 5202 C CA . ASN B 1 170 ? 14.039 35.125 1.93 1 47.06 170 ASN B CA 1
ATOM 5203 C C . ASN B 1 170 ? 13.617 33.781 2.496 1 47.06 170 ASN B C 1
ATOM 5205 O O . ASN B 1 170 ? 13.023 32.969 1.788 1 47.06 170 ASN B O 1
ATOM 5209 N N . ARG B 1 171 ? 13.883 33.656 3.883 1 51.81 171 ARG B N 1
ATOM 5210 C CA . ARG B 1 171 ? 13.562 32.312 4.363 1 51.81 171 ARG B CA 1
ATOM 5211 C C . ARG B 1 171 ? 12.117 32.25 4.867 1 51.81 171 ARG B C 1
ATOM 5213 O O . ARG B 1 171 ? 11.477 31.203 4.785 1 51.81 171 ARG B O 1
ATOM 5220 N N . GLU B 1 172 ? 11.594 33.375 5.484 1 52.38 172 GLU B N 1
ATOM 5221 C CA . GLU B 1 172 ? 10.203 33.344 5.938 1 52.38 172 GLU B CA 1
ATOM 5222 C C . GLU B 1 172 ? 9.273 32.844 4.832 1 52.38 172 GLU B C 1
ATOM 5224 O O . GLU B 1 172 ? 8.312 32.125 5.102 1 52.38 172 GLU B O 1
ATOM 5229 N N . ASP B 1 173 ? 9.695 33.281 3.643 1 54.38 173 ASP B N 1
ATOM 5230 C CA . ASP B 1 173 ? 8.852 32.938 2.492 1 54.38 173 ASP B CA 1
ATOM 5231 C C . ASP B 1 173 ? 8.953 31.469 2.135 1 54.38 173 ASP B C 1
ATOM 5233 O O . ASP B 1 173 ? 8 30.875 1.626 1 54.38 173 ASP B O 1
ATOM 5237 N N . GLN B 1 174 ? 10.07 31.078 2.57 1 55.06 174 GLN B N 1
ATOM 5238 C CA . GLN B 1 174 ? 10.32 29.688 2.184 1 55.06 174 GLN B CA 1
ATOM 5239 C C . GLN B 1 174 ? 9.602 28.719 3.111 1 55.06 174 GLN B C 1
ATOM 5241 O O . GLN B 1 174 ? 9.32 27.578 2.73 1 55.06 174 GLN B O 1
ATOM 5246 N N . GLU B 1 175 ? 9.156 29.391 4.215 1 54.03 175 GLU B N 1
ATOM 5247 C CA . GLU B 1 175 ? 8.469 28.562 5.207 1 54.03 175 GLU B CA 1
ATOM 5248 C C . GLU B 1 175 ? 7.078 28.172 4.723 1 54.03 175 GLU B C 1
ATOM 5250 O O . GLU B 1 175 ? 6.496 27.203 5.227 1 54.03 175 GLU B O 1
ATOM 5255 N N . LYS B 1 176 ? 6.758 28.672 3.611 1 67.56 176 LYS B N 1
ATOM 5256 C CA . LYS B 1 176 ? 5.387 28.453 3.166 1 67.56 176 LYS B CA 1
ATOM 5257 C C . LYS B 1 176 ? 5.344 27.484 1.979 1 67.56 176 LYS B C 1
ATOM 5259 O O . LYS B 1 176 ? 4.27 27.188 1.461 1 67.56 176 LYS B O 1
ATOM 5264 N N . ILE B 1 177 ? 6.52 27.047 1.743 1 75.75 177 ILE B N 1
ATOM 5265 C CA . ILE B 1 177 ? 6.602 26.172 0.576 1 75.75 177 ILE B CA 1
ATOM 5266 C C . ILE B 1 177 ? 6.098 24.781 0.937 1 75.75 177 ILE B C 1
ATOM 5268 O O . ILE B 1 177 ? 5.266 24.203 0.226 1 75.75 177 ILE B O 1
ATOM 5272 N N . VAL B 1 178 ? 6.543 24.328 2.076 1 78.56 178 VAL B N 1
ATOM 5273 C CA . VAL B 1 178 ? 6.191 22.969 2.469 1 78.56 178 VAL B CA 1
ATOM 5274 C C . VAL B 1 178 ? 4.816 22.953 3.139 1 78.56 178 VAL B C 1
ATOM 5276 O O . VAL B 1 178 ? 3.992 22.078 2.869 1 78.56 178 VAL B O 1
ATOM 5279 N N . ALA B 1 179 ? 4.625 23.922 3.939 1 71.62 179 ALA B N 1
ATOM 5280 C CA . ALA B 1 179 ? 3.346 24.078 4.633 1 71.62 179 ALA B CA 1
ATOM 5281 C C . ALA B 1 179 ? 2.941 25.547 4.715 1 71.62 179 ALA B C 1
ATOM 5283 O O . ALA B 1 179 ? 3.617 26.359 5.363 1 71.62 179 ALA B O 1
ATOM 5284 N N . ASN B 1 180 ? 1.897 25.828 4.035 1 71.12 180 ASN B N 1
ATOM 5285 C CA . ASN B 1 180 ? 1.405 27.188 4 1 71.12 180 ASN B CA 1
ATOM 5286 C C . ASN B 1 180 ? 0.111 27.344 4.793 1 71.12 180 ASN B C 1
ATOM 5288 O O . ASN B 1 180 ? -0.973 27.062 4.281 1 71.12 180 ASN B O 1
ATOM 5292 N N . LYS B 1 181 ? 0.237 27.766 5.945 1 65.94 181 LYS B N 1
ATOM 5293 C CA . LYS B 1 181 ? -0.926 27.906 6.82 1 65.94 181 LYS B CA 1
ATOM 5294 C C . LYS B 1 181 ? -1.763 29.109 6.43 1 65.94 181 LYS B C 1
ATOM 5296 O O . LYS B 1 181 ? -2.918 29.234 6.84 1 65.94 181 LYS B O 1
ATOM 5301 N N . ARG B 1 182 ? -1.249 29.938 5.523 1 67 182 ARG B N 1
ATOM 5302 C CA . ARG B 1 182 ? -1.94 31.156 5.113 1 67 182 ARG B CA 1
ATOM 5303 C C . ARG B 1 182 ? -3.068 30.844 4.137 1 67 182 ARG B C 1
ATOM 5305 O O . ARG B 1 182 ? -4.18 31.359 4.277 1 67 182 ARG B O 1
ATOM 5312 N N . ASN B 1 183 ? -2.729 30.047 3.125 1 70.44 183 ASN B N 1
ATOM 5313 C CA . ASN B 1 183 ? -3.734 29.812 2.096 1 70.44 183 ASN B CA 1
ATOM 5314 C C . ASN B 1 183 ? -3.844 28.328 1.754 1 70.44 183 ASN B C 1
ATOM 5316 O O . ASN B 1 183 ? -4.613 27.938 0.871 1 70.44 183 ASN B O 1
ATOM 5320 N N . SER B 1 184 ? -3.117 27.5 2.424 1 73.56 184 SER B N 1
ATOM 5321 C CA . SER B 1 184 ? -3.191 26.062 2.307 1 73.56 184 SER B CA 1
ATOM 5322 C C . SER B 1 184 ? -2.73 25.578 0.931 1 73.56 184 SER B C 1
ATOM 5324 O O . SER B 1 184 ? -3.123 24.516 0.473 1 73.56 184 SER B O 1
ATOM 5326 N N . ILE B 1 185 ? -2.031 26.406 0.226 1 80.56 185 ILE B N 1
ATOM 5327 C CA . ILE B 1 185 ? -1.46 26.031 -1.062 1 80.56 185 ILE B CA 1
ATOM 5328 C C . ILE B 1 185 ? 0.021 25.688 -0.893 1 80.56 185 ILE B C 1
ATOM 5330 O O . ILE B 1 185 ? 0.864 26.594 -0.849 1 80.56 185 ILE B O 1
ATOM 5334 N N . ASP B 1 186 ? 0.23 24.453 -0.826 1 88.5 186 ASP B N 1
ATOM 5335 C CA . ASP B 1 186 ? 1.604 24.031 -0.574 1 88.5 186 ASP B CA 1
ATOM 5336 C C . ASP B 1 186 ? 1.896 22.688 -1.239 1 88.5 186 ASP B C 1
ATOM 5338 O O . ASP B 1 186 ? 0.98 22.016 -1.719 1 88.5 186 ASP B O 1
ATOM 5342 N N . VAL B 1 187 ? 3.141 22.344 -1.28 1 94.5 187 VAL B N 1
ATOM 5343 C CA . VAL B 1 187 ? 3.584 21.203 -2.066 1 94.5 187 VAL B CA 1
ATOM 5344 C C . VAL B 1 187 ? 3.15 19.906 -1.381 1 94.5 187 VAL B C 1
ATOM 5346 O O . VAL B 1 187 ? 2.957 18.875 -2.039 1 94.5 187 VAL B O 1
ATOM 5349 N N . ASP B 1 188 ? 3.066 19.922 -0.035 1 94.88 188 ASP B N 1
ATOM 5350 C CA . ASP B 1 188 ? 2.512 18.766 0.674 1 94.88 188 ASP B CA 1
ATOM 5351 C C . ASP B 1 188 ? 1.153 18.375 0.101 1 94.88 188 ASP B C 1
ATOM 5353 O O . ASP B 1 188 ? 0.949 17.219 -0.287 1 94.88 188 ASP B O 1
ATOM 5357 N N . LYS B 1 189 ? 0.296 19.312 -0.034 1 94.38 189 LYS B N 1
ATOM 5358 C CA . LYS B 1 189 ? -1.056 19.078 -0.535 1 94.38 189 LYS B CA 1
ATOM 5359 C C . LYS B 1 189 ? -1.035 18.672 -2.008 1 94.38 189 LYS B C 1
ATOM 5361 O O . LYS B 1 189 ? -1.827 17.828 -2.438 1 94.38 189 LYS B O 1
ATOM 5366 N N . TRP B 1 190 ? -0.154 19.359 -2.756 1 96.19 190 TRP B N 1
ATOM 5367 C CA . TRP B 1 190 ? -0.079 19.016 -4.172 1 96.19 190 TRP B CA 1
ATOM 5368 C C . TRP B 1 190 ? 0.224 17.531 -4.363 1 96.19 190 TRP B C 1
ATOM 5370 O O . TRP B 1 190 ? -0.4 16.859 -5.191 1 96.19 190 TRP B O 1
ATOM 5380 N N . ASP B 1 191 ? 1.138 17.047 -3.596 1 97.5 191 ASP B N 1
ATOM 5381 C CA . ASP B 1 191 ? 1.488 15.633 -3.74 1 97.5 191 ASP B CA 1
ATOM 5382 C C . ASP B 1 191 ? 0.332 14.734 -3.312 1 97.5 191 ASP B C 1
ATOM 5384 O O . ASP B 1 191 ? -0.038 13.805 -4.031 1 97.5 191 ASP B O 1
ATOM 5388 N N . TYR B 1 192 ? -0.217 14.945 -2.047 1 95.88 192 TYR B N 1
ATOM 5389 C CA . TYR B 1 192 ? -1.183 13.953 -1.583 1 95.88 192 TYR B CA 1
ATOM 5390 C C . TYR B 1 192 ? -2.498 14.078 -2.344 1 95.88 192 TYR B C 1
ATOM 5392 O O . TYR B 1 192 ? -3.246 13.109 -2.465 1 95.88 192 TYR B O 1
ATOM 5400 N N . PHE B 1 193 ? -2.797 15.281 -2.947 1 96.56 193 PHE B N 1
ATOM 5401 C CA . PHE B 1 193 ? -3.955 15.32 -3.832 1 96.56 193 PHE B CA 1
ATOM 5402 C C . PHE B 1 193 ? -3.752 14.414 -5.035 1 96.56 193 PHE B C 1
ATOM 5404 O O . PHE B 1 193 ? -4.633 13.625 -5.379 1 96.56 193 PHE B O 1
ATOM 5411 N N . ALA B 1 194 ? -2.611 14.555 -5.672 1 97.75 194 ALA B N 1
ATOM 5412 C CA . ALA B 1 194 ? -2.322 13.742 -6.852 1 97.75 194 ALA B CA 1
ATOM 5413 C C . ALA B 1 194 ? -2.232 12.266 -6.492 1 97.75 194 ALA B C 1
ATOM 5415 O O . ALA B 1 194 ? -2.803 11.414 -7.184 1 97.75 194 ALA B O 1
ATOM 5416 N N . ARG B 1 195 ? -1.543 11.961 -5.438 1 98.12 195 ARG B N 1
ATOM 5417 C CA . ARG B 1 195 ? -1.27 10.586 -5.035 1 98.12 195 ARG B CA 1
ATOM 5418 C C . ARG B 1 195 ? -2.531 9.906 -4.512 1 98.12 195 ARG B C 1
ATOM 5420 O O . ARG B 1 195 ? -2.822 8.766 -4.871 1 98.12 195 ARG B O 1
ATOM 5427 N N . ASP B 1 196 ? -3.258 10.547 -3.596 1 98.06 196 ASP B N 1
ATOM 5428 C CA . ASP B 1 196 ? -4.496 9.984 -3.076 1 98.06 196 ASP B CA 1
ATOM 5429 C C . ASP B 1 196 ? -5.504 9.742 -4.195 1 98.06 196 ASP B C 1
ATOM 5431 O O . ASP B 1 196 ? -6.18 8.711 -4.223 1 98.06 196 ASP B O 1
ATOM 5435 N N . CYS B 1 197 ? -5.652 10.727 -5.117 1 97.56 197 CYS B N 1
ATOM 5436 C CA . CYS B 1 197 ? -6.547 10.555 -6.258 1 97.56 197 CYS B CA 1
ATOM 5437 C C . CYS B 1 197 ? -6.16 9.328 -7.078 1 97.56 197 CYS B C 1
ATOM 5439 O O . CYS B 1 197 ? -7.023 8.539 -7.461 1 97.56 197 CYS B O 1
ATOM 5441 N N . HIS B 1 198 ? -4.887 9.188 -7.32 1 97.19 198 HIS B N 1
ATOM 5442 C CA . HIS B 1 198 ? -4.363 8.062 -8.086 1 97.19 198 HIS B CA 1
ATOM 5443 C C . HIS B 1 198 ? -4.734 6.734 -7.441 1 97.19 198 HIS B C 1
ATOM 5445 O O . HIS B 1 198 ? -5.18 5.809 -8.125 1 97.19 198 HIS B O 1
ATOM 5451 N N . HIS B 1 199 ? -4.629 6.629 -6.18 1 97.31 199 HIS B N 1
ATOM 5452 C CA . HIS B 1 199 ? -4.824 5.375 -5.465 1 97.31 199 HIS B CA 1
ATOM 5453 C C . HIS B 1 199 ? -6.305 5.102 -5.219 1 97.31 199 HIS B C 1
ATOM 5455 O O . HIS B 1 199 ? -6.723 3.941 -5.16 1 97.31 199 HIS B O 1
ATOM 5461 N N . LEU B 1 200 ? -7.113 6.117 -5.141 1 96.88 200 LEU B N 1
ATOM 5462 C CA . LEU B 1 200 ? -8.531 5.961 -4.844 1 96.88 200 LEU B CA 1
ATOM 5463 C C . LEU B 1 200 ? -9.352 5.887 -6.129 1 96.88 200 LEU B C 1
ATOM 5465 O O . LEU B 1 200 ? -10.555 5.617 -6.09 1 96.88 200 LEU B O 1
ATOM 5469 N N . GLY B 1 201 ? -8.727 6.109 -7.262 1 95.12 201 GLY B N 1
ATOM 5470 C CA . GLY B 1 201 ? -9.445 6.129 -8.523 1 95.12 201 GLY B CA 1
ATOM 5471 C C . GLY B 1 201 ? -10.297 7.367 -8.703 1 95.12 201 GLY B C 1
ATOM 5472 O O . GLY B 1 201 ? -11.406 7.293 -9.242 1 95.12 201 GLY B O 1
ATOM 5473 N N . ILE B 1 202 ? -9.844 8.469 -8.141 1 94.62 202 ILE B N 1
ATOM 5474 C CA . ILE B 1 202 ? -10.508 9.766 -8.273 1 94.62 202 ILE B CA 1
ATOM 5475 C C . ILE B 1 202 ? -9.711 10.648 -9.227 1 94.62 202 ILE B C 1
ATOM 5477 O O . ILE B 1 202 ? -8.477 10.594 -9.258 1 94.62 202 ILE B O 1
ATOM 5481 N N . LYS B 1 203 ? -10.359 11.414 -9.992 1 93.06 203 LYS B N 1
ATOM 5482 C CA . LYS B 1 203 ? -9.672 12.305 -10.922 1 93.06 203 LYS B CA 1
ATOM 5483 C C . LYS B 1 203 ? -9.094 13.516 -10.203 1 93.06 203 LYS B C 1
ATOM 5485 O O . LYS B 1 203 ? -9.773 14.148 -9.391 1 93.06 203 LYS B O 1
ATOM 5490 N N . ASN B 1 204 ? -7.883 13.781 -10.414 1 94.5 204 ASN B N 1
ATOM 5491 C CA . ASN B 1 204 ? -7.223 14.992 -9.938 1 94.5 204 ASN B CA 1
ATOM 5492 C C . ASN B 1 204 ? -7.277 16.109 -10.977 1 94.5 204 ASN B C 1
ATOM 5494 O O . ASN B 1 204 ? -6.594 16.047 -12 1 94.5 204 ASN B O 1
ATOM 5498 N N . ASN B 1 205 ? -7.973 17.141 -10.695 1 92.06 205 ASN B N 1
ATOM 5499 C CA . ASN B 1 205 ? -8.172 18.203 -11.672 1 92.06 205 ASN B CA 1
ATOM 5500 C C . ASN B 1 205 ? -7.18 19.344 -11.477 1 92.06 205 ASN B C 1
ATOM 5502 O O . ASN B 1 205 ? -7.152 20.297 -12.266 1 92.06 205 ASN B O 1
ATOM 5506 N N . PHE B 1 206 ? -6.41 19.312 -10.492 1 93.69 206 PHE B N 1
ATOM 5507 C CA . PHE B 1 206 ? -5.438 20.359 -10.203 1 93.69 206 PHE B CA 1
ATOM 5508 C C . PHE B 1 206 ? -4.105 20.062 -10.883 1 93.69 206 PHE B C 1
ATOM 5510 O O . PHE B 1 206 ? -3.562 18.969 -10.742 1 93.69 206 PHE B O 1
ATOM 5517 N N . ASP B 1 207 ? -3.654 21 -11.594 1 94.94 207 ASP B N 1
ATOM 5518 C CA . ASP B 1 207 ? -2.359 20.891 -12.258 1 94.94 207 ASP B CA 1
ATOM 5519 C C . ASP B 1 207 ? -1.284 21.656 -11.492 1 94.94 207 ASP B C 1
ATOM 5521 O O . ASP B 1 207 ? -1.033 22.828 -11.773 1 94.94 207 ASP B O 1
ATOM 5525 N N . HIS B 1 208 ? -0.564 20.969 -10.695 1 94.31 208 HIS B N 1
ATOM 5526 C CA . HIS B 1 208 ? 0.438 21.641 -9.867 1 94.31 208 HIS B CA 1
ATOM 5527 C C . HIS B 1 208 ? 1.651 22.047 -10.688 1 94.31 208 HIS B C 1
ATOM 5529 O O . HIS B 1 208 ? 2.355 23 -10.336 1 94.31 208 HIS B O 1
ATOM 5535 N N . ASP B 1 209 ? 1.956 21.359 -11.773 1 93.75 209 ASP B N 1
ATOM 5536 C CA . ASP B 1 209 ? 3.076 21.75 -12.625 1 93.75 209 ASP B CA 1
ATOM 5537 C C . ASP B 1 209 ? 2.846 23.125 -13.242 1 93.75 209 ASP B C 1
ATOM 5539 O O . ASP B 1 209 ? 3.758 23.953 -13.289 1 93.75 209 ASP B O 1
ATOM 5543 N N . ARG B 1 210 ? 1.656 23.297 -13.688 1 91.94 210 ARG B N 1
ATOM 5544 C CA . ARG B 1 210 ? 1.299 24.594 -14.266 1 91.94 210 ARG B CA 1
ATOM 5545 C C . ARG B 1 210 ? 1.379 25.703 -13.227 1 91.94 210 ARG B C 1
ATOM 5547 O O . ARG B 1 210 ? 1.848 26.797 -13.516 1 91.94 210 ARG B O 1
ATOM 5554 N N . PHE B 1 211 ? 0.889 25.469 -12.062 1 91.81 211 PHE B N 1
ATOM 5555 C CA . PHE B 1 211 ? 0.977 26.453 -10.984 1 91.81 211 PHE B CA 1
ATOM 5556 C C . PHE B 1 211 ? 2.426 26.844 -10.734 1 91.81 211 PHE B C 1
ATOM 5558 O O . PHE B 1 211 ? 2.736 28.031 -10.609 1 91.81 211 PHE B O 1
ATOM 5565 N N . MET B 1 212 ? 3.287 25.891 -10.641 1 92.44 212 MET B N 1
ATOM 5566 C CA . MET B 1 212 ? 4.691 26.141 -10.32 1 92.44 212 MET B CA 1
ATOM 5567 C C . MET B 1 212 ? 5.352 26.969 -11.414 1 92.44 212 MET B C 1
ATOM 5569 O O . MET B 1 212 ? 6.234 27.781 -11.133 1 92.44 212 MET B O 1
ATOM 5573 N N . LYS B 1 213 ? 4.891 26.797 -12.602 1 91.25 213 LYS B N 1
ATOM 5574 C CA . LYS B 1 213 ? 5.445 27.531 -13.734 1 91.25 213 LYS B CA 1
ATOM 5575 C C . LYS B 1 213 ? 5.164 29.031 -13.617 1 91.25 213 LYS B C 1
ATOM 5577 O O . LYS B 1 213 ? 5.941 29.859 -14.094 1 91.25 213 LYS B O 1
ATOM 5582 N N . PHE B 1 214 ? 4.105 29.375 -12.93 1 90.75 214 PHE B N 1
ATOM 5583 C CA . PHE B 1 214 ? 3.693 30.781 -12.906 1 90.75 214 PHE B CA 1
ATOM 5584 C C . PHE B 1 214 ? 3.824 31.359 -11.508 1 90.75 214 PHE B C 1
ATOM 5586 O O . PHE B 1 214 ? 3.461 32.531 -11.281 1 90.75 214 PHE B O 1
ATOM 5593 N N . ALA B 1 215 ? 4.32 30.594 -10.57 1 90.19 215 ALA B N 1
ATOM 5594 C CA . ALA B 1 215 ? 4.465 31.062 -9.195 1 90.19 215 ALA B CA 1
ATOM 5595 C C . ALA B 1 215 ? 5.539 32.156 -9.094 1 90.19 215 ALA B C 1
ATOM 5597 O O . ALA B 1 215 ? 6.586 32.062 -9.734 1 90.19 215 ALA B O 1
ATOM 5598 N N . ARG B 1 216 ? 5.242 33.219 -8.359 1 90 216 ARG B N 1
ATOM 5599 C CA . ARG B 1 216 ? 6.191 34.312 -8.07 1 90 216 ARG B CA 1
ATOM 5600 C C . ARG B 1 216 ? 6.082 34.75 -6.613 1 90 216 ARG B C 1
ATOM 5602 O O . ARG B 1 216 ? 5.012 34.656 -6.008 1 90 216 ARG B O 1
ATOM 5609 N N . VAL B 1 217 ? 7.227 35.156 -6.105 1 87.88 217 VAL B N 1
ATOM 5610 C CA . VAL B 1 217 ? 7.23 35.75 -4.773 1 87.88 217 VAL B CA 1
ATOM 5611 C C . VAL B 1 217 ? 7.145 37.281 -4.879 1 87.88 217 VAL B C 1
ATOM 5613 O O . VAL B 1 217 ? 8 37.906 -5.496 1 87.88 217 VAL B O 1
ATOM 5616 N N . ILE B 1 218 ? 6.109 37.812 -4.332 1 87.56 218 ILE B N 1
ATOM 5617 C CA . ILE B 1 218 ? 5.887 39.25 -4.414 1 87.56 218 ILE B CA 1
ATOM 5618 C C . ILE B 1 218 ? 5.664 39.812 -3.016 1 87.56 218 ILE B C 1
ATOM 5620 O O . ILE B 1 218 ? 5.066 39.156 -2.16 1 87.56 218 ILE B O 1
ATOM 5624 N N . LYS B 1 219 ? 6.129 40.969 -2.781 1 83.12 219 LYS B N 1
ATOM 5625 C CA . LYS B 1 219 ? 5.953 41.625 -1.497 1 83.12 219 LYS B CA 1
ATOM 5626 C C . LYS B 1 219 ? 4.574 42.281 -1.398 1 83.12 219 LYS B C 1
ATOM 5628 O O . LYS B 1 219 ? 4.191 43.062 -2.27 1 83.12 219 LYS B O 1
ATOM 5633 N N . VAL B 1 220 ? 3.842 41.812 -0.442 1 81.19 220 VAL B N 1
ATOM 5634 C CA . VAL B 1 220 ? 2.531 42.375 -0.138 1 81.19 220 VAL B CA 1
ATOM 5635 C C . VAL B 1 220 ? 2.504 42.875 1.308 1 81.19 220 VAL B C 1
ATOM 5637 O O . VAL B 1 220 ? 2.664 42.094 2.242 1 81.19 220 VAL B O 1
ATOM 5640 N N . ASN B 1 221 ? 2.15 44.094 1.586 1 79.31 221 ASN B N 1
ATOM 5641 C CA . ASN B 1 221 ? 2.119 44.688 2.92 1 79.31 221 ASN B CA 1
ATOM 5642 C C . ASN B 1 221 ? 3.35 44.312 3.734 1 79.31 221 ASN B C 1
ATOM 5644 O O . ASN B 1 221 ? 3.225 43.781 4.852 1 79.31 221 ASN B O 1
ATOM 5648 N N . ASP B 1 222 ? 4.488 44.281 3.18 1 75 222 ASP B N 1
ATOM 5649 C CA . ASP B 1 222 ? 5.801 44.094 3.789 1 75 222 ASP B CA 1
ATOM 5650 C C . ASP B 1 222 ? 6.082 42.625 4.07 1 75 222 ASP B C 1
ATOM 5652 O O . ASP B 1 222 ? 6.984 42.312 4.844 1 75 222 ASP B O 1
ATOM 5656 N N . GLN B 1 223 ? 5.254 41.875 3.529 1 73.81 223 GLN B N 1
ATOM 5657 C CA . GLN B 1 223 ? 5.496 40.438 3.641 1 73.81 223 GLN B CA 1
ATOM 5658 C C . GLN B 1 223 ? 5.562 39.781 2.266 1 73.81 223 GLN B C 1
ATOM 5660 O O . GLN B 1 223 ? 4.773 40.125 1.377 1 73.81 223 GLN B O 1
ATOM 5665 N N . PHE B 1 224 ? 6.551 38.969 2.129 1 75.5 224 PHE B N 1
ATOM 5666 C CA . PHE B 1 224 ? 6.66 38.25 0.873 1 75.5 224 PHE B CA 1
ATOM 5667 C C . PHE B 1 224 ? 5.691 37.062 0.846 1 75.5 224 PHE B C 1
ATOM 5669 O O . PHE B 1 224 ? 5.492 36.406 1.86 1 75.5 224 PHE B O 1
ATOM 5676 N N . GLN B 1 225 ? 5.059 36.938 -0.261 1 81.56 225 GLN B N 1
ATOM 5677 C CA . GLN B 1 225 ? 4.133 35.812 -0.418 1 81.56 225 GLN B CA 1
ATOM 5678 C C . GLN B 1 225 ? 4.246 35.219 -1.81 1 81.56 225 GLN B C 1
ATOM 5680 O O . GLN B 1 225 ? 4.617 35.875 -2.768 1 81.56 225 GLN B O 1
ATOM 5685 N N . ILE B 1 226 ? 3.99 33.906 -1.846 1 84.88 226 ILE B N 1
ATOM 5686 C CA . ILE B 1 226 ? 3.941 33.25 -3.141 1 84.88 226 ILE B CA 1
ATOM 5687 C C . ILE B 1 226 ? 2.631 33.594 -3.848 1 84.88 226 ILE B C 1
ATOM 5689 O O . ILE B 1 226 ? 1.549 33.344 -3.303 1 84.88 226 ILE B O 1
ATOM 5693 N N . CYS B 1 227 ? 2.729 34.156 -4.992 1 86.38 227 CYS B N 1
ATO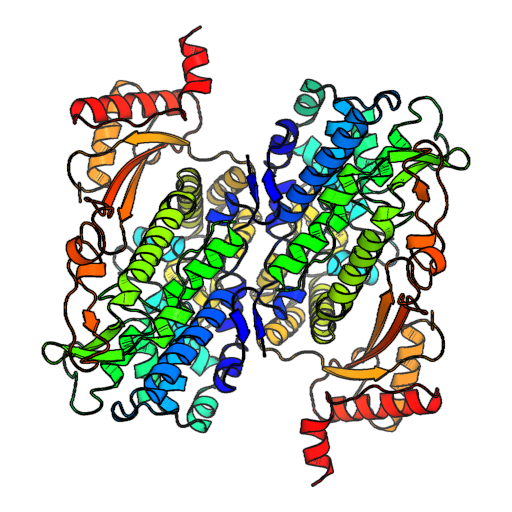M 5694 C CA . CYS B 1 227 ? 1.579 34.562 -5.785 1 86.38 227 CYS B CA 1
ATOM 5695 C C . CYS B 1 227 ? 1.504 33.781 -7.09 1 86.38 227 CYS B C 1
ATOM 5697 O O . CYS B 1 227 ? 2.479 33.125 -7.492 1 86.38 227 CYS B O 1
ATOM 5699 N N . SER B 1 228 ? 0.315 33.75 -7.609 1 87.19 228 SER B N 1
ATOM 5700 C CA . SER B 1 228 ? 0.109 33.094 -8.891 1 87.19 228 SER B CA 1
ATOM 5701 C C . SER B 1 228 ? -0.404 34.062 -9.945 1 87.19 228 SER B C 1
ATOM 5703 O O . SER B 1 228 ? -0.849 35.156 -9.617 1 87.19 228 SER B O 1
ATOM 5705 N N . ARG B 1 229 ? -0.252 33.688 -11.172 1 89.81 229 ARG B N 1
ATOM 5706 C CA . ARG B 1 229 ? -0.806 34.5 -12.266 1 89.81 229 ARG B CA 1
ATOM 5707 C C . ARG B 1 229 ? -2.33 34.5 -12.211 1 89.81 229 ARG B C 1
ATOM 5709 O O . ARG B 1 229 ? -2.953 33.5 -11.859 1 89.81 229 ARG B O 1
ATOM 5716 N N . ASP B 1 230 ? -2.918 35.562 -12.609 1 86.44 230 ASP B N 1
ATOM 5717 C CA . ASP B 1 230 ? -4.367 35.719 -12.555 1 86.44 230 ASP B CA 1
ATOM 5718 C C . ASP B 1 230 ? -5.074 34.656 -13.383 1 86.44 230 ASP B C 1
ATOM 5720 O O . ASP B 1 230 ? -6.125 34.156 -12.984 1 86.44 230 ASP B O 1
ATOM 5724 N N . LYS B 1 231 ? -4.496 34.219 -14.445 1 85.31 231 LYS B N 1
ATOM 5725 C CA . LYS B 1 231 ? -5.113 33.25 -15.32 1 85.31 231 LYS B CA 1
ATOM 5726 C C . LYS B 1 231 ? -5.16 31.875 -14.656 1 85.31 231 LYS B C 1
ATOM 5728 O O . LYS B 1 231 ? -5.867 30.969 -15.117 1 85.31 231 LYS B O 1
ATOM 5733 N N . GLU B 1 232 ? -4.414 31.703 -13.586 1 87.38 232 GLU B N 1
ATOM 5734 C CA . GLU B 1 232 ? -4.332 30.422 -12.898 1 87.38 232 GLU B CA 1
ATOM 5735 C C . GLU B 1 232 ? -5.406 30.297 -11.828 1 87.38 232 GLU B C 1
ATOM 5737 O O . GLU B 1 232 ? -5.461 29.297 -11.109 1 87.38 232 GLU B O 1
ATOM 5742 N N . ALA B 1 233 ? -6.246 31.234 -11.703 1 85.5 233 ALA B N 1
ATOM 5743 C CA . ALA B 1 233 ? -7.277 31.219 -10.664 1 85.5 233 ALA B CA 1
ATOM 5744 C C . ALA B 1 233 ? -8.164 29.984 -10.789 1 85.5 233 ALA B C 1
ATOM 5746 O O . ALA B 1 233 ? -8.508 29.359 -9.781 1 85.5 233 ALA B O 1
ATOM 5747 N N . SER B 1 234 ? -8.523 29.672 -11.984 1 85.69 234 SER B N 1
ATOM 5748 C CA . SER B 1 234 ? -9.375 28.516 -12.203 1 85.69 234 SER B CA 1
ATOM 5749 C C . SER B 1 234 ? -8.68 27.234 -11.75 1 85.69 234 SER B C 1
ATOM 5751 O O . SER B 1 234 ? -9.32 26.328 -11.203 1 85.69 234 SER B O 1
ATOM 5753 N N . ASN B 1 235 ? -7.449 27.141 -12.008 1 90.44 235 ASN B N 1
ATOM 5754 C CA . ASN B 1 235 ? -6.652 25.984 -11.578 1 90.44 235 ASN B CA 1
ATOM 5755 C C . ASN B 1 235 ? -6.656 25.844 -10.062 1 90.44 235 ASN B C 1
ATOM 5757 O O . ASN B 1 235 ? -6.727 24.734 -9.539 1 90.44 235 ASN B O 1
ATOM 5761 N N . LEU B 1 236 ? -6.625 26.906 -9.406 1 88.06 236 LEU B N 1
ATOM 5762 C CA . LEU B 1 236 ? -6.648 26.875 -7.949 1 88.06 236 LEU B CA 1
ATOM 5763 C C . LEU B 1 236 ? -8.016 26.453 -7.434 1 88.06 236 LEU B C 1
ATOM 5765 O O . LEU B 1 236 ? -8.109 25.734 -6.438 1 88.06 236 LEU B O 1
ATOM 5769 N N . TYR B 1 237 ? -9.039 26.922 -8.078 1 85.88 237 TYR B N 1
ATOM 5770 C CA . TYR B 1 237 ? -10.367 26.453 -7.707 1 85.88 237 TYR B CA 1
ATOM 5771 C C . TYR B 1 237 ? -10.492 24.953 -7.902 1 85.88 237 TYR B C 1
ATOM 5773 O O . TYR B 1 237 ? -11.141 24.266 -7.113 1 85.88 237 TYR B O 1
ATOM 5781 N N . ASP B 1 238 ? -9.883 24.469 -8.953 1 89.56 238 ASP B N 1
ATOM 5782 C CA . ASP B 1 238 ? -9.852 23.031 -9.188 1 89.56 238 ASP B CA 1
ATOM 5783 C C . ASP B 1 238 ? -9.164 22.297 -8.039 1 89.56 238 ASP B C 1
ATOM 5785 O O . ASP B 1 238 ? -9.562 21.188 -7.668 1 89.56 238 ASP B O 1
ATOM 5789 N N . MET B 1 239 ? -8.156 22.891 -7.543 1 90.88 239 MET B N 1
ATOM 5790 C CA . MET B 1 239 ? -7.453 22.328 -6.398 1 90.88 239 MET B CA 1
ATOM 5791 C C . MET B 1 239 ? -8.391 22.172 -5.203 1 90.88 239 MET B C 1
ATOM 5793 O O . MET B 1 239 ? -8.445 21.125 -4.578 1 90.88 239 MET B O 1
ATOM 5797 N N . PHE B 1 240 ? -9.047 23.219 -4.895 1 85.69 240 PHE B N 1
ATOM 5798 C CA . PHE B 1 240 ? -9.945 23.203 -3.748 1 85.69 240 PHE B CA 1
ATOM 5799 C C . PHE B 1 240 ? -11.102 22.234 -3.98 1 85.69 240 PHE B C 1
ATOM 5801 O O . PHE B 1 240 ? -11.594 21.609 -3.041 1 85.69 240 PHE B O 1
ATOM 5808 N N . HIS B 1 241 ? -11.531 22.109 -5.207 1 87.19 241 HIS B N 1
ATOM 5809 C CA . HIS B 1 241 ? -12.555 21.125 -5.547 1 87.19 241 HIS B CA 1
ATOM 5810 C C . HIS B 1 241 ? -12.047 19.703 -5.312 1 87.19 241 HIS B C 1
ATOM 5812 O O . HIS B 1 241 ? -12.789 18.859 -4.812 1 87.19 241 HIS B O 1
ATOM 5818 N N . THR B 1 242 ? -10.859 19.484 -5.734 1 92.62 242 THR B N 1
ATOM 5819 C CA . THR B 1 242 ? -10.25 18.172 -5.504 1 92.62 242 THR B CA 1
ATOM 5820 C C . THR B 1 242 ? -10.195 17.859 -4.012 1 92.62 242 THR B C 1
ATOM 5822 O O . THR B 1 242 ? -10.516 16.734 -3.602 1 92.62 242 THR B O 1
ATOM 5825 N N . ARG B 1 243 ? -9.82 18.828 -3.213 1 90.81 243 ARG B N 1
ATOM 5826 C CA . ARG B 1 243 ? -9.797 18.656 -1.764 1 90.81 243 ARG B CA 1
ATOM 5827 C C . ARG B 1 243 ? -11.18 18.281 -1.236 1 90.81 243 ARG B C 1
ATOM 5829 O O . ARG B 1 243 ? -11.312 17.344 -0.449 1 90.81 243 ARG B O 1
ATOM 5836 N N . ASN B 1 244 ? -12.125 19.016 -1.653 1 87.19 244 ASN B N 1
ATOM 5837 C CA . ASN B 1 244 ? -13.492 18.766 -1.222 1 87.19 244 ASN B CA 1
ATOM 5838 C C . ASN B 1 244 ? -13.953 17.359 -1.621 1 87.19 244 ASN B C 1
ATOM 5840 O O . ASN B 1 244 ? -14.609 16.672 -0.838 1 87.19 244 ASN B O 1
ATOM 5844 N N . THR B 1 245 ? -13.641 16.969 -2.807 1 91.38 245 THR B N 1
ATOM 5845 C CA . THR B 1 245 ? -14.031 15.664 -3.312 1 91.38 245 THR B CA 1
ATOM 5846 C C . THR B 1 245 ? -13.383 14.555 -2.484 1 91.38 245 THR B C 1
ATOM 5848 O O . THR B 1 245 ? -14.047 13.578 -2.123 1 91.38 245 THR B O 1
ATOM 5851 N N . LEU B 1 246 ? -12.141 14.727 -2.203 1 94.5 246 LEU B N 1
ATOM 5852 C CA . LEU B 1 246 ? -11.422 13.734 -1.411 1 94.5 246 LEU B CA 1
ATOM 5853 C C . LEU B 1 246 ? -12.016 13.625 -0.011 1 94.5 246 LEU B C 1
ATOM 5855 O O . LEU B 1 246 ? -12.172 12.516 0.518 1 94.5 246 LEU B O 1
ATOM 5859 N N . HIS B 1 247 ? -12.344 14.703 0.58 1 91.31 247 HIS B N 1
ATOM 5860 C CA . HIS B 1 247 ? -12.938 14.695 1.913 1 91.31 247 HIS B CA 1
ATOM 5861 C C . HIS B 1 247 ? -14.32 14.055 1.896 1 91.31 247 HIS B C 1
ATOM 5863 O O . HIS B 1 247 ? -14.633 13.227 2.754 1 91.31 247 HIS B O 1
ATOM 5869 N N . ARG B 1 248 ? -15.07 14.336 0.937 1 87.62 248 ARG B N 1
ATOM 5870 C CA . ARG B 1 248 ? -16.453 13.852 0.852 1 87.62 248 ARG B CA 1
ATOM 5871 C C . ARG B 1 248 ? -16.469 12.359 0.525 1 87.62 248 ARG B C 1
ATOM 5873 O O . ARG B 1 248 ? -17.266 11.609 1.096 1 87.62 248 ARG B O 1
ATOM 5880 N N . ARG B 1 249 ? -15.656 11.992 -0.306 1 90.5 249 ARG B N 1
ATOM 5881 C CA . ARG B 1 249 ? -15.758 10.641 -0.845 1 90.5 249 ARG B CA 1
ATOM 5882 C C . ARG B 1 249 ? -14.953 9.648 -0.007 1 90.5 249 ARG B C 1
ATOM 5884 O O . ARG B 1 249 ? -15.305 8.477 0.081 1 90.5 249 ARG B O 1
ATOM 5891 N N . ALA B 1 250 ? -13.867 10.195 0.603 1 94.31 250 ALA B N 1
ATOM 5892 C CA . ALA B 1 250 ? -12.984 9.203 1.207 1 94.31 250 ALA B CA 1
ATOM 5893 C C . ALA B 1 250 ? -12.633 9.586 2.641 1 94.31 250 ALA B C 1
ATOM 5895 O O . ALA B 1 250 ? -12.977 8.867 3.584 1 94.31 250 ALA B O 1
ATOM 5896 N N . TYR B 1 251 ? -12.023 10.789 2.854 1 94.12 251 TYR B N 1
ATOM 5897 C CA . TYR B 1 251 ? -11.438 11.148 4.141 1 94.12 251 TYR B CA 1
ATOM 5898 C C . TYR B 1 251 ? -12.484 11.109 5.246 1 94.12 251 TYR B C 1
ATOM 5900 O O . TYR B 1 251 ? -12.211 10.664 6.359 1 94.12 251 TYR B O 1
ATOM 5908 N N . GLN B 1 252 ? -13.648 11.562 4.93 1 91.69 252 GLN B N 1
ATOM 5909 C CA . GLN B 1 252 ? -14.664 11.703 5.965 1 91.69 252 GLN B CA 1
ATOM 5910 C C . GLN B 1 252 ? -15.852 10.781 5.699 1 91.69 252 GLN B C 1
ATOM 5912 O O . GLN B 1 252 ? -16.969 11.062 6.133 1 91.69 252 GLN B O 1
ATOM 5917 N N . HIS B 1 253 ? -15.594 9.758 4.898 1 92 253 HIS B N 1
ATOM 5918 C CA . HIS B 1 253 ? -16.609 8.727 4.703 1 92 253 HIS B CA 1
ATOM 5919 C C . HIS B 1 253 ? -17.078 8.156 6.039 1 92 253 HIS B C 1
ATOM 5921 O O . HIS B 1 253 ? -16.266 7.953 6.949 1 92 253 HIS B O 1
ATOM 5927 N N . SER B 1 254 ? -18.359 7.906 6.168 1 92.81 254 SER B N 1
ATOM 5928 C CA . SER B 1 254 ? -18.953 7.504 7.438 1 92.81 254 SER B CA 1
ATOM 5929 C C . SER B 1 254 ? -18.344 6.203 7.945 1 92.81 254 SER B C 1
ATOM 5931 O O . SER B 1 254 ? -18.078 6.059 9.141 1 92.81 254 SER B O 1
ATOM 5933 N N . VAL B 1 255 ? -18.109 5.234 7.055 1 95.5 255 VAL B N 1
ATOM 5934 C CA . VAL B 1 255 ? -17.547 3.947 7.453 1 95.5 255 VAL B CA 1
ATOM 5935 C C . VAL B 1 255 ? -16.109 4.129 7.918 1 95.5 255 VAL B C 1
ATOM 5937 O O . VAL B 1 255 ? -15.656 3.445 8.836 1 95.5 255 VAL B O 1
ATOM 5940 N N . ASN B 1 256 ? -15.375 5.031 7.277 1 95.62 256 ASN B N 1
ATOM 5941 C CA . ASN B 1 256 ? -14.016 5.332 7.715 1 95.62 256 ASN B CA 1
ATOM 5942 C C . ASN B 1 256 ? -13.984 5.852 9.148 1 95.62 256 ASN B C 1
ATOM 5944 O O . ASN B 1 256 ? -13.141 5.441 9.945 1 95.62 256 ASN B O 1
ATOM 5948 N N . THR B 1 257 ? -14.93 6.738 9.414 1 94.75 257 THR B N 1
ATOM 5949 C CA . THR B 1 257 ? -15.023 7.277 10.766 1 94.75 257 THR B CA 1
ATOM 5950 C C . THR B 1 257 ? -15.305 6.168 11.773 1 94.75 257 THR B C 1
ATOM 5952 O O . THR B 1 257 ? -14.719 6.141 12.859 1 94.75 257 THR B O 1
ATOM 5955 N N . SER B 1 258 ? -16.203 5.27 11.398 1 96.62 258 SER B N 1
ATOM 5956 C CA . SER B 1 258 ? -16.516 4.133 12.25 1 96.62 258 SER B CA 1
ATOM 5957 C C . SER B 1 258 ? -15.266 3.32 12.586 1 96.62 258 SER B C 1
ATOM 5959 O O . SER B 1 258 ? -15.008 3.018 13.75 1 96.62 258 SER B O 1
ATOM 5961 N N . ILE B 1 259 ? -14.492 3.033 11.617 1 98.06 259 ILE B N 1
ATOM 5962 C CA . ILE B 1 259 ? -13.312 2.195 11.797 1 98.06 259 ILE B CA 1
ATOM 5963 C C . ILE B 1 259 ? -12.25 2.963 12.578 1 98.06 259 ILE B C 1
ATOM 5965 O O . ILE B 1 259 ? -11.555 2.393 13.422 1 98.06 259 ILE B O 1
ATOM 5969 N N . GLU B 1 260 ? -12.109 4.254 12.312 1 97.56 260 GLU B N 1
ATOM 5970 C CA . GLU B 1 260 ? -11.164 5.078 13.055 1 97.56 260 GLU B CA 1
ATOM 5971 C C . GLU B 1 260 ? -11.484 5.082 14.547 1 97.56 260 GLU B C 1
ATOM 5973 O O . GLU B 1 260 ? -10.578 4.969 15.375 1 97.56 260 GLU B O 1
ATOM 5978 N N . VAL B 1 261 ? -12.758 5.223 14.836 1 97.38 261 VAL B N 1
ATOM 5979 C CA . VAL B 1 261 ? -13.172 5.227 16.234 1 97.38 261 VAL B CA 1
ATOM 5980 C C . VAL B 1 261 ? -12.883 3.865 16.859 1 97.38 261 VAL B C 1
ATOM 5982 O O . VAL B 1 261 ? -12.422 3.785 18 1 97.38 261 VAL B O 1
ATOM 5985 N N . MET B 1 262 ? -13.164 2.842 16.156 1 98.56 262 MET B N 1
ATOM 5986 C CA . MET B 1 262 ? -12.914 1.493 16.656 1 98.56 262 MET B CA 1
ATOM 5987 C C . MET B 1 262 ? -11.422 1.271 16.891 1 98.56 262 MET B C 1
ATOM 5989 O O . MET B 1 262 ? -11.031 0.731 17.938 1 98.56 262 MET B O 1
ATOM 5993 N N . ILE B 1 263 ? -10.57 1.678 15.93 1 98.69 263 ILE B N 1
ATOM 5994 C CA . ILE B 1 263 ? -9.133 1.544 16.109 1 98.69 263 ILE B CA 1
ATOM 5995 C C . ILE B 1 263 ? -8.688 2.342 17.328 1 98.69 263 ILE B C 1
ATOM 5997 O O . ILE B 1 263 ? -7.918 1.846 18.156 1 98.69 263 ILE B O 1
ATOM 6001 N N . CYS B 1 264 ? -9.18 3.562 17.453 1 98 264 CYS B N 1
ATOM 6002 C CA . CYS B 1 264 ? -8.828 4.395 18.594 1 98 264 CYS B CA 1
ATOM 6003 C C . CYS B 1 264 ? -9.242 3.727 19.906 1 98 264 CYS B C 1
ATOM 6005 O O . CYS B 1 264 ? -8.461 3.691 20.859 1 98 264 CYS B O 1
ATOM 6007 N N . ASP B 1 265 ? -10.492 3.186 19.953 1 98.06 265 ASP B N 1
ATOM 6008 C CA . ASP B 1 265 ? -10.953 2.482 21.141 1 98.06 265 ASP B CA 1
ATOM 6009 C C . ASP B 1 265 ? -10.039 1.314 21.5 1 98.06 265 ASP B C 1
ATOM 6011 O O . ASP B 1 265 ? -9.719 1.093 22.656 1 98.06 265 ASP B O 1
ATOM 6015 N N . GLY B 1 266 ? -9.656 0.572 20.438 1 98.56 266 GLY B N 1
ATOM 6016 C CA . GLY B 1 266 ? -8.734 -0.527 20.672 1 98.56 266 GLY B CA 1
ATOM 6017 C C . GLY B 1 266 ? -7.395 -0.076 21.219 1 98.56 266 GLY B C 1
ATOM 6018 O O . GLY B 1 266 ? -6.863 -0.691 22.156 1 98.56 266 GLY B O 1
ATOM 6019 N N . LEU B 1 267 ? -6.852 0.979 20.719 1 98.5 267 LEU B N 1
ATOM 6020 C CA . LEU B 1 267 ? -5.574 1.511 21.188 1 98.5 267 LEU B CA 1
ATOM 6021 C C . LEU B 1 267 ? -5.68 1.992 22.625 1 98.5 267 LEU B C 1
ATOM 6023 O O . LEU B 1 267 ? -4.758 1.794 23.422 1 98.5 267 LEU B O 1
ATOM 6027 N N . LEU B 1 268 ? -6.812 2.645 22.906 1 98.06 268 LEU B N 1
ATOM 6028 C CA . LEU B 1 268 ? -7.02 3.141 24.266 1 98.06 268 LEU B CA 1
ATOM 6029 C C . LEU B 1 268 ? -7.039 1.993 25.266 1 98.06 268 LEU B C 1
ATOM 6031 O O . LEU B 1 268 ? -6.449 2.094 26.344 1 98.06 268 LEU B O 1
ATOM 6035 N N . LYS B 1 269 ? -7.695 0.909 24.906 1 98.19 269 LYS B N 1
ATOM 6036 C CA . LYS B 1 269 ? -7.785 -0.263 25.781 1 98.19 269 LYS B CA 1
ATOM 6037 C C . LYS B 1 269 ? -6.434 -0.958 25.906 1 98.19 269 LYS B C 1
ATOM 6039 O O . LYS B 1 269 ? -6.145 -1.589 26.922 1 98.19 269 LYS B O 1
ATOM 6044 N N . ALA B 1 270 ? -5.531 -0.771 24.891 1 98.5 270 ALA B N 1
ATOM 6045 C CA . ALA B 1 270 ? -4.266 -1.501 24.844 1 98.5 270 ALA B CA 1
ATOM 6046 C C . ALA B 1 270 ? -3.135 -0.673 25.438 1 98.5 270 ALA B C 1
ATOM 6048 O O . ALA B 1 270 ? -2.062 -1.204 25.75 1 98.5 270 ALA B O 1
ATOM 6049 N N . ASP B 1 271 ? -3.297 0.603 25.641 1 98.31 271 ASP B N 1
ATOM 6050 C CA . ASP B 1 271 ? -2.227 1.556 25.922 1 98.31 271 ASP B CA 1
ATOM 6051 C C . ASP B 1 271 ? -1.422 1.138 27.156 1 98.31 271 ASP B C 1
ATOM 6053 O O . ASP B 1 271 ? -0.192 1.229 27.156 1 98.31 271 ASP B O 1
ATOM 6057 N N . ASP B 1 272 ? -2.094 0.649 28.172 1 97.44 272 ASP B N 1
ATOM 6058 C CA . ASP B 1 272 ? -1.428 0.353 29.438 1 97.44 272 ASP B CA 1
ATOM 6059 C C . ASP B 1 272 ? -0.696 -0.985 29.375 1 97.44 272 ASP B C 1
ATOM 6061 O O . ASP B 1 272 ? 0.136 -1.287 30.234 1 97.44 272 ASP B O 1
ATOM 6065 N N . HIS B 1 273 ? -0.932 -1.758 28.312 1 97.38 273 HIS B N 1
ATOM 6066 C CA . HIS B 1 273 ? -0.437 -3.129 28.328 1 97.38 273 HIS B CA 1
ATOM 6067 C C . HIS B 1 273 ? 0.404 -3.438 27.094 1 97.38 273 HIS B C 1
ATOM 6069 O O . HIS B 1 273 ? 1.218 -4.363 27.109 1 97.38 273 HIS B O 1
ATOM 6075 N N . PHE B 1 274 ? 0.177 -2.74 26.047 1 96.62 274 PHE B N 1
ATOM 6076 C CA . PHE B 1 274 ? 1.055 -2.854 24.891 1 96.62 274 PHE B CA 1
ATOM 6077 C C . PHE B 1 274 ? 2.258 -1.928 25.031 1 96.62 274 PHE B C 1
ATOM 6079 O O . PHE B 1 274 ? 2.158 -0.729 24.75 1 96.62 274 PHE B O 1
ATOM 6086 N N . LEU B 1 275 ? 3.328 -2.504 25.328 1 95.94 275 LEU B N 1
ATOM 6087 C CA . LEU B 1 275 ? 4.512 -1.705 25.641 1 95.94 275 LEU B CA 1
ATOM 6088 C C . LEU B 1 275 ? 5.582 -1.887 24.562 1 95.94 275 LEU B C 1
ATOM 6090 O O . LEU B 1 275 ? 5.684 -2.955 23.953 1 95.94 275 LEU B O 1
ATOM 6094 N N . VAL B 1 276 ? 6.348 -0.836 24.344 1 94.88 276 VAL B N 1
ATOM 6095 C CA . VAL B 1 276 ? 7.418 -0.836 23.344 1 94.88 276 VAL B CA 1
ATOM 6096 C C . VAL B 1 276 ? 8.727 -0.401 24 1 94.88 276 VAL B C 1
ATOM 6098 O O . VAL B 1 276 ? 8.734 0.478 24.875 1 94.88 276 VAL B O 1
ATOM 6101 N N . PRO B 1 277 ? 9.812 -1.054 23.594 1 94.31 277 PRO B N 1
ATOM 6102 C CA . PRO B 1 277 ? 11.086 -0.665 24.203 1 94.31 277 PRO B CA 1
ATOM 6103 C C . PRO B 1 277 ? 11.539 0.732 23.781 1 94.31 277 PRO B C 1
ATOM 6105 O O . PRO B 1 277 ? 11.547 1.047 22.578 1 94.31 277 PRO B O 1
ATOM 6108 N N . GLY B 1 278 ? 11.875 1.522 24.734 1 95.19 278 GLY B N 1
ATOM 6109 C CA . GLY B 1 278 ? 12.344 2.877 24.484 1 95.19 278 GLY B CA 1
ATOM 6110 C C . GLY B 1 278 ? 13.82 3.061 24.766 1 95.19 278 GLY B C 1
ATOM 6111 O O . GLY B 1 278 ? 14.602 2.111 24.656 1 95.19 278 GLY B O 1
ATOM 6112 N N . ALA B 1 279 ? 14.156 4.312 24.969 1 93.44 279 ALA B N 1
ATOM 6113 C CA . ALA B 1 279 ? 15.539 4.652 25.297 1 93.44 279 ALA B CA 1
ATOM 6114 C C . ALA B 1 279 ? 16.016 3.895 26.531 1 93.44 279 ALA B C 1
ATOM 6116 O O . ALA B 1 279 ? 15.258 3.732 27.5 1 93.44 279 ALA B O 1
ATOM 6117 N N . GLU B 1 280 ? 17.219 3.354 26.516 1 90.69 280 GLU B N 1
ATOM 6118 C CA . GLU B 1 280 ? 17.859 2.648 27.625 1 90.69 280 GLU B CA 1
ATOM 6119 C C . GLU B 1 280 ? 17.109 1.364 27.969 1 90.69 280 GLU B C 1
ATOM 6121 O O . GLU B 1 280 ? 17.234 0.854 29.094 1 90.69 280 GLU B O 1
ATOM 6126 N N . GLY B 1 281 ? 16.109 0.947 27.125 1 88.56 281 GLY B N 1
ATOM 6127 C CA . GLY B 1 281 ? 15.461 -0.344 27.281 1 88.56 281 GLY B CA 1
ATOM 6128 C C . GLY B 1 281 ? 14.188 -0.27 28.109 1 88.56 281 GLY B C 1
ATOM 6129 O O . GLY B 1 281 ? 13.547 -1.292 28.359 1 88.56 281 GLY B O 1
ATOM 6130 N N . GLU B 1 282 ? 13.852 0.906 28.5 1 93.69 282 GLU B N 1
ATOM 6131 C CA . GLU B 1 282 ? 12.625 1.069 29.281 1 93.69 282 GLU B CA 1
ATOM 6132 C C . GLU B 1 282 ? 11.391 0.811 28.422 1 93.69 282 GLU B C 1
ATOM 6134 O O . GLU B 1 282 ? 11.281 1.326 27.312 1 93.69 282 GLU B O 1
ATOM 6139 N N . MET B 1 283 ? 10.477 -0.03 28.953 1 95.31 283 MET B N 1
ATOM 6140 C CA . MET B 1 283 ? 9.234 -0.298 28.234 1 95.31 283 MET B CA 1
ATOM 6141 C C . MET B 1 283 ? 8.25 0.852 28.406 1 95.31 283 MET B C 1
ATOM 6143 O O . MET B 1 283 ? 8 1.308 29.516 1 95.31 283 MET B O 1
ATOM 6147 N N . LYS B 1 284 ? 7.75 1.352 27.312 1 96.94 284 LYS B N 1
ATOM 6148 C CA . LYS B 1 284 ? 6.891 2.533 27.312 1 96.94 284 LYS B CA 1
ATOM 6149 C C . LYS B 1 284 ? 5.512 2.211 26.75 1 96.94 284 LYS B C 1
ATOM 6151 O O . LYS B 1 284 ? 5.391 1.421 25.812 1 96.94 284 LYS B O 1
ATOM 6156 N N . LYS B 1 285 ? 4.543 2.889 27.359 1 96.94 285 LYS B N 1
ATOM 6157 C CA . LYS B 1 285 ? 3.209 2.854 26.766 1 96.94 285 LYS B CA 1
ATOM 6158 C C . LYS B 1 285 ? 3.166 3.65 25.469 1 96.94 285 LYS B C 1
ATOM 6160 O O . LYS B 1 285 ? 3.967 4.566 25.266 1 96.94 285 LYS B O 1
ATOM 6165 N N . MET B 1 286 ? 2.205 3.287 24.656 1 96.94 286 MET B N 1
ATOM 6166 C CA . MET B 1 286 ? 2.084 3.949 23.359 1 96.94 286 MET B CA 1
ATOM 6167 C C . MET B 1 286 ? 1.947 5.457 23.531 1 96.94 286 MET B C 1
ATOM 6169 O O . MET B 1 286 ? 2.59 6.23 22.812 1 96.94 286 MET B O 1
ATOM 6173 N N . SER B 1 287 ? 1.133 5.922 24.469 1 96.81 287 SER B N 1
ATOM 6174 C CA . SER B 1 287 ? 0.854 7.34 24.688 1 96.81 287 SER B CA 1
ATOM 6175 C C . SER B 1 287 ? 2.09 8.078 25.188 1 96.81 287 SER B C 1
ATOM 6177 O O . SER B 1 287 ? 2.215 9.289 25.016 1 96.81 287 SER B O 1
ATOM 6179 N N . ASP B 1 288 ? 3.012 7.336 25.75 1 96.12 288 ASP B N 1
ATOM 6180 C CA . ASP B 1 288 ? 4.215 7.949 26.312 1 96.12 288 ASP B CA 1
ATOM 6181 C C . ASP B 1 288 ? 5.332 7.996 25.266 1 96.12 288 ASP B C 1
ATOM 6183 O O . ASP B 1 288 ? 6.328 8.703 25.453 1 96.12 288 ASP B O 1
ATOM 6187 N N . CYS B 1 289 ? 5.18 7.301 24.203 1 96.62 289 CYS B N 1
ATOM 6188 C CA . CYS B 1 289 ? 6.23 7.199 23.203 1 96.62 289 CYS B CA 1
ATOM 6189 C C . CYS B 1 289 ? 6.449 8.539 22.5 1 96.62 289 CYS B C 1
ATOM 6191 O O . CYS B 1 289 ? 7.512 8.773 21.922 1 96.62 289 CYS B O 1
ATOM 6193 N N . VAL B 1 290 ? 5.484 9.453 22.547 1 96 290 VAL B N 1
ATOM 6194 C CA . VAL B 1 290 ? 5.578 10.734 21.859 1 96 290 VAL B CA 1
ATOM 6195 C C . VAL B 1 290 ? 6.707 11.57 22.469 1 96 290 VAL B C 1
ATOM 6197 O O . VAL B 1 290 ? 7.191 12.516 21.844 1 96 290 VAL B O 1
ATOM 6200 N N . ASP B 1 291 ? 7.172 11.156 23.672 1 95.31 291 ASP B N 1
ATOM 6201 C CA . ASP B 1 291 ? 8.242 11.883 24.344 1 95.31 291 ASP B CA 1
ATOM 6202 C C . ASP B 1 291 ? 9.562 11.109 24.266 1 95.31 291 ASP B C 1
ATOM 6204 O O . ASP B 1 291 ? 10.547 11.492 24.891 1 95.31 291 ASP B O 1
ATOM 6208 N N . ASP B 1 292 ? 9.609 10.047 23.594 1 97.69 292 ASP B N 1
ATOM 6209 C CA . ASP B 1 292 ? 10.773 9.172 23.469 1 97.69 292 ASP B CA 1
ATOM 6210 C C . ASP B 1 292 ? 10.953 8.727 22.016 1 97.69 292 ASP B C 1
ATOM 6212 O O . ASP B 1 292 ? 10.367 7.73 21.594 1 97.69 292 ASP B O 1
ATOM 6216 N N . PRO B 1 293 ? 11.844 9.391 21.312 1 97.81 293 PRO B N 1
ATOM 6217 C CA . PRO B 1 293 ? 11.992 9.086 19.891 1 97.81 293 PRO B CA 1
ATOM 6218 C C . PRO B 1 293 ? 12.406 7.641 19.625 1 97.81 293 PRO B C 1
ATOM 6220 O O . PRO B 1 293 ? 12.07 7.07 18.594 1 97.81 293 PRO B O 1
ATOM 6223 N N . VAL B 1 294 ? 13.148 7.012 20.562 1 97.81 294 VAL B N 1
ATOM 6224 C CA . VAL B 1 294 ? 13.578 5.621 20.406 1 97.81 294 VAL B CA 1
ATOM 6225 C C . VAL B 1 294 ? 12.359 4.703 20.438 1 97.81 294 VAL B C 1
ATOM 6227 O O . VAL B 1 294 ? 12.242 3.785 19.625 1 97.81 294 VAL B O 1
ATOM 6230 N N . ALA B 1 295 ? 11.477 4.945 21.375 1 97.94 295 ALA B N 1
ATOM 6231 C CA . ALA B 1 295 ? 10.242 4.172 21.453 1 97.94 295 ALA B CA 1
ATOM 6232 C C . ALA B 1 295 ? 9.305 4.508 20.297 1 97.94 295 ALA B C 1
ATOM 6234 O O . ALA B 1 295 ? 8.68 3.613 19.719 1 97.94 295 ALA B O 1
ATOM 6235 N N . PHE B 1 296 ? 9.203 5.805 19.969 1 98.06 296 PHE B N 1
ATOM 6236 C CA . PHE B 1 296 ? 8.289 6.273 18.938 1 98.06 296 PHE B CA 1
ATOM 6237 C C . PHE B 1 296 ? 8.617 5.625 17.594 1 98.06 296 PHE B C 1
ATOM 6239 O O . PHE B 1 296 ? 7.711 5.32 16.812 1 98.06 296 PHE B O 1
ATOM 6246 N N . GLU B 1 297 ? 9.844 5.367 17.344 1 97.19 297 GLU B N 1
ATOM 6247 C CA . GLU B 1 297 ? 10.328 4.77 16.109 1 97.19 297 GLU B CA 1
ATOM 6248 C C . GLU B 1 297 ? 9.75 3.373 15.906 1 97.19 297 GLU B C 1
ATOM 6250 O O . GLU B 1 297 ? 9.695 2.875 14.781 1 97.19 297 GLU B O 1
ATOM 6255 N N . LYS B 1 298 ? 9.25 2.787 16.922 1 96.88 298 LYS B N 1
ATOM 6256 C CA . LYS B 1 298 ? 8.773 1.409 16.859 1 96.88 298 LYS B CA 1
ATOM 6257 C C . LYS B 1 298 ? 7.254 1.361 16.719 1 96.88 298 LYS B C 1
ATOM 6259 O O . LYS B 1 298 ? 6.676 0.285 16.562 1 96.88 298 LYS B O 1
ATOM 6264 N N . LEU B 1 299 ? 6.621 2.52 16.719 1 97.56 299 LEU B N 1
ATOM 6265 C CA . LEU B 1 299 ? 5.172 2.596 16.562 1 97.56 299 LEU B CA 1
ATOM 6266 C C . LEU B 1 299 ? 4.793 2.727 15.094 1 97.56 299 LEU B C 1
ATOM 6268 O O . LEU B 1 299 ? 5 3.779 14.484 1 97.56 299 LEU B O 1
ATOM 6272 N N . THR B 1 300 ? 4.285 1.7 14.531 1 97.88 300 THR B N 1
ATOM 6273 C CA . THR B 1 300 ? 3.783 1.668 13.164 1 97.88 300 THR B CA 1
ATOM 6274 C C . THR B 1 300 ? 2.406 1.013 13.102 1 97.88 300 THR B C 1
ATOM 6276 O O . THR B 1 300 ? 1.859 0.614 14.133 1 97.88 300 THR B O 1
ATOM 6279 N N . ASP B 1 301 ? 1.839 0.877 11.93 1 98.12 301 ASP B N 1
ATOM 6280 C CA . ASP B 1 301 ? 0.524 0.261 11.773 1 98.12 301 ASP B CA 1
ATOM 6281 C C . ASP B 1 301 ? 0.561 -1.215 12.156 1 98.12 301 ASP B C 1
ATOM 6283 O O . ASP B 1 301 ? -0.485 -1.831 12.375 1 98.12 301 ASP B O 1
ATOM 6287 N N . ALA B 1 302 ? 1.745 -1.754 12.297 1 96.81 302 ALA B N 1
ATOM 6288 C CA . ALA B 1 302 ? 1.904 -3.168 12.625 1 96.81 302 ALA B CA 1
ATOM 6289 C C . ALA B 1 302 ? 1.363 -3.473 14.023 1 96.81 302 ALA B C 1
ATOM 6291 O O . ALA B 1 302 ? 1.103 -4.633 14.352 1 96.81 302 ALA B O 1
ATOM 6292 N N . LEU B 1 303 ? 1.246 -2.434 14.844 1 97.19 303 LEU B N 1
ATOM 6293 C CA . LEU B 1 303 ? 0.73 -2.654 16.188 1 97.19 303 LEU B CA 1
ATOM 6294 C C . LEU B 1 303 ? -0.673 -3.25 16.141 1 97.19 303 LEU B C 1
ATOM 6296 O O . LEU B 1 303 ? -1.077 -3.967 17.062 1 97.19 303 LEU B O 1
ATOM 6300 N N . PHE B 1 304 ? -1.488 -2.916 15.07 1 98 304 PHE B N 1
ATOM 6301 C CA . PHE B 1 304 ? -2.814 -3.492 14.883 1 98 304 PHE B CA 1
ATOM 6302 C C . PHE B 1 304 ? -2.76 -5.012 14.977 1 98 304 PHE B C 1
ATOM 6304 O O . PHE B 1 304 ? -3.502 -5.621 15.742 1 98 304 PHE B O 1
ATOM 6311 N N . GLN B 1 305 ? -1.833 -5.617 14.219 1 96.75 305 GLN B N 1
ATOM 6312 C CA . GLN B 1 305 ? -1.708 -7.07 14.188 1 96.75 305 GLN B CA 1
ATOM 6313 C C . GLN B 1 305 ? -1.038 -7.59 15.453 1 96.75 305 GLN B C 1
ATOM 6315 O O . GLN B 1 305 ? -1.355 -8.68 15.93 1 96.75 305 GLN B O 1
ATOM 6320 N N . GLN B 1 306 ? -0.079 -6.812 15.992 1 95.75 306 GLN B N 1
ATOM 6321 C CA . GLN B 1 306 ? 0.582 -7.223 17.219 1 95.75 306 GLN B CA 1
ATOM 6322 C C . GLN B 1 306 ? -0.424 -7.371 18.359 1 95.75 306 GLN B C 1
ATOM 6324 O O . GLN B 1 306 ? -0.334 -8.312 19.156 1 95.75 306 GLN B O 1
ATOM 6329 N N . ILE B 1 307 ? -1.315 -6.465 18.375 1 97.19 307 ILE B N 1
ATOM 6330 C CA . ILE B 1 307 ? -2.363 -6.531 19.391 1 97.19 307 ILE B CA 1
ATOM 6331 C C . ILE B 1 307 ? -3.354 -7.637 19.031 1 97.19 307 ILE B C 1
ATOM 6333 O O . ILE B 1 307 ? -3.709 -8.453 19.891 1 97.19 307 ILE B O 1
ATOM 6337 N N . LEU B 1 308 ? -3.771 -7.703 17.781 1 96.62 308 LEU B N 1
ATOM 6338 C CA . LEU B 1 308 ? -4.762 -8.656 17.297 1 96.62 308 LEU B CA 1
ATOM 6339 C C . LEU B 1 308 ? -4.34 -10.086 17.609 1 96.62 308 LEU B C 1
ATOM 6341 O O . LEU B 1 308 ? -5.18 -10.922 17.938 1 96.62 308 LEU B O 1
ATOM 6345 N N . PHE B 1 309 ? -3.027 -10.359 17.531 1 93.38 309 PHE B N 1
ATOM 6346 C CA . PHE B 1 309 ? -2.566 -11.742 17.641 1 93.38 309 PHE B CA 1
ATOM 6347 C C . PHE B 1 309 ? -1.892 -11.977 18.984 1 93.38 309 PHE B C 1
ATOM 6349 O O . PHE B 1 309 ? -1.301 -13.039 19.203 1 93.38 309 PHE B O 1
ATOM 6356 N N . SER B 1 310 ? -1.981 -11.016 19.844 1 93.38 310 SER B N 1
ATOM 6357 C CA . SER B 1 310 ? -1.434 -11.18 21.188 1 93.38 310 SER B CA 1
ATOM 6358 C C . SER B 1 310 ? -2.193 -12.25 21.969 1 93.38 310 SER B C 1
ATOM 6360 O O . SER B 1 310 ? -3.316 -12.609 21.609 1 93.38 310 SER B O 1
ATOM 6362 N N . THR B 1 311 ? -1.553 -12.789 22.984 1 92.12 311 THR B N 1
ATOM 6363 C CA . THR B 1 311 ? -2.197 -13.797 23.812 1 92.12 311 THR B CA 1
ATOM 6364 C C . THR B 1 311 ? -2.393 -13.281 25.234 1 92.12 311 THR B C 1
ATOM 6366 O O . THR B 1 311 ? -2.973 -13.969 26.078 1 92.12 311 THR B O 1
ATOM 6369 N N . THR B 1 312 ? -1.92 -12.07 25.516 1 93.94 312 THR B N 1
ATOM 6370 C CA . THR B 1 312 ? -2.037 -11.484 26.844 1 93.94 312 THR B CA 1
ATOM 6371 C C . THR B 1 312 ? -3.496 -11.188 27.172 1 93.94 312 THR B C 1
ATOM 6373 O O . THR B 1 312 ? -4.184 -10.508 26.406 1 93.94 312 THR B O 1
ATOM 6376 N N . PRO B 1 313 ? -3.984 -11.602 28.328 1 96.75 313 PRO B N 1
ATOM 6377 C CA . PRO B 1 313 ? -5.395 -11.414 28.672 1 96.75 313 PRO B CA 1
ATOM 6378 C C . PRO B 1 313 ? -5.797 -9.945 28.75 1 96.75 313 PRO B C 1
ATOM 6380 O O . PRO B 1 313 ? -6.926 -9.594 28.391 1 96.75 313 PRO B O 1
ATOM 6383 N N . GLU B 1 314 ? -4.852 -9.125 29.141 1 97.81 314 GLU B N 1
ATOM 6384 C CA . GLU B 1 314 ? -5.141 -7.707 29.328 1 97.81 314 GLU B CA 1
ATOM 6385 C C . GLU B 1 314 ? -5.449 -7.027 28 1 97.81 314 GLU B C 1
ATOM 6387 O O . GLU B 1 314 ? -6.039 -5.945 27.969 1 97.81 314 GLU B O 1
ATOM 6392 N N . LEU B 1 315 ? -5.113 -7.676 26.891 1 98 315 LEU B N 1
ATOM 6393 C CA . LEU B 1 315 ? -5.316 -7.07 25.578 1 98 315 LEU B CA 1
ATOM 6394 C C . LEU B 1 315 ? -6.551 -7.656 24.906 1 98 315 LEU B C 1
ATOM 6396 O O . LEU B 1 315 ? -6.805 -7.375 23.719 1 98 315 LEU B O 1
ATOM 6400 N N . GLU B 1 316 ? -7.301 -8.43 25.625 1 98.19 316 GLU B N 1
ATOM 6401 C CA . GLU B 1 316 ? -8.438 -9.141 25.047 1 98.19 316 GLU B CA 1
ATOM 6402 C C . GLU B 1 316 ? -9.469 -8.172 24.484 1 98.19 316 GLU B C 1
ATOM 6404 O O . GLU B 1 316 ? -9.992 -8.391 23.391 1 98.19 316 GLU B O 1
ATOM 6409 N N . GLU B 1 317 ? -9.805 -7.148 25.234 1 98 317 GLU B N 1
ATOM 6410 C CA . GLU B 1 317 ? -10.805 -6.195 24.766 1 98 317 GLU B CA 1
ATOM 6411 C C . GLU B 1 317 ? -10.367 -5.523 23.469 1 98 317 GLU B C 1
ATOM 6413 O O . GLU B 1 317 ? -11.172 -5.355 22.547 1 98 317 GLU B O 1
ATOM 6418 N N . ALA B 1 318 ? -9.102 -5.09 23.438 1 98.62 318 ALA B N 1
ATOM 6419 C CA . ALA B 1 318 ? -8.57 -4.488 22.219 1 98.62 318 ALA B CA 1
ATOM 6420 C C . ALA B 1 318 ? -8.586 -5.477 21.062 1 98.62 318 ALA B C 1
ATOM 6422 O O . ALA B 1 318 ? -8.984 -5.133 19.953 1 98.62 318 ALA B O 1
ATOM 6423 N N . ARG B 1 319 ? -8.211 -6.727 21.312 1 98 319 ARG B N 1
ATOM 6424 C CA . ARG B 1 319 ? -8.211 -7.789 20.312 1 98 319 ARG B CA 1
ATOM 6425 C C . ARG B 1 319 ? -9.609 -7.988 19.734 1 98 319 ARG B C 1
ATOM 6427 O O . ARG B 1 319 ? -9.758 -8.148 18.516 1 98 319 ARG B O 1
ATOM 6434 N N . ASN B 1 320 ? -10.562 -7.965 20.625 1 98.06 320 ASN B N 1
ATOM 6435 C CA . ASN B 1 320 ? -11.945 -8.172 20.203 1 98.06 320 ASN B CA 1
ATOM 6436 C C . ASN B 1 320 ? -12.414 -7.059 19.266 1 98.06 320 ASN B C 1
ATOM 6438 O O . ASN B 1 320 ? -13.086 -7.32 18.266 1 98.06 320 ASN B O 1
ATOM 6442 N N . ILE B 1 321 ? -12.102 -5.836 19.578 1 98.44 321 ILE B N 1
ATOM 6443 C CA . ILE B 1 321 ? -12.5 -4.711 18.75 1 98.44 321 ILE B CA 1
ATOM 6444 C C . ILE B 1 321 ? -11.844 -4.824 17.375 1 98.44 321 ILE B C 1
ATOM 6446 O O . ILE B 1 321 ? -12.5 -4.645 16.344 1 98.44 321 ILE B O 1
ATOM 6450 N N . PHE B 1 322 ? -10.508 -5.129 17.344 1 98.62 322 PHE B N 1
ATOM 6451 C CA . PHE B 1 322 ? -9.781 -5.242 16.094 1 98.62 322 PHE B CA 1
ATOM 6452 C C . PHE B 1 322 ? -10.32 -6.402 15.258 1 98.62 322 PHE B C 1
ATOM 6454 O O . PHE B 1 322 ? -10.422 -6.297 14.039 1 98.62 322 PHE B O 1
ATOM 6461 N N . ASN B 1 323 ? -10.664 -7.488 15.93 1 98.19 323 ASN B N 1
ATOM 6462 C CA . ASN B 1 323 ? -11.25 -8.625 15.219 1 98.19 323 ASN B CA 1
ATOM 6463 C C . ASN B 1 323 ? -12.594 -8.266 14.594 1 98.19 323 ASN B C 1
ATOM 6465 O O . ASN B 1 323 ? -12.922 -8.75 13.508 1 98.19 323 ASN B O 1
ATOM 6469 N N . ARG B 1 324 ? -13.391 -7.469 15.289 1 98.19 324 ARG B N 1
ATOM 6470 C CA . ARG B 1 324 ? -14.664 -7 14.75 1 98.19 324 ARG B CA 1
ATOM 6471 C C . ARG B 1 324 ? -14.453 -6.207 13.461 1 98.19 324 ARG B C 1
ATOM 6473 O O . ARG B 1 324 ? -15.25 -6.312 12.531 1 98.19 324 ARG B O 1
ATOM 6480 N N . ILE B 1 325 ? -13.422 -5.395 13.406 1 98.44 325 ILE B N 1
ATOM 6481 C CA . ILE B 1 325 ? -13.117 -4.629 12.203 1 98.44 325 ILE B CA 1
ATOM 6482 C C . ILE B 1 325 ? -12.891 -5.582 11.031 1 98.44 325 ILE B C 1
A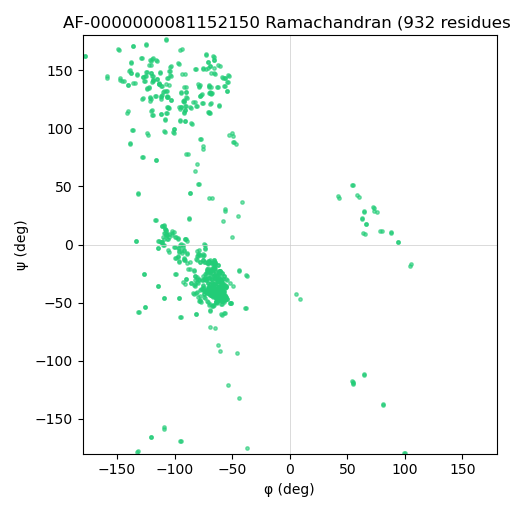TOM 6484 O O . ILE B 1 325 ? -13.445 -5.383 9.945 1 98.44 325 ILE B O 1
ATOM 6488 N N . LEU B 1 326 ? -12.125 -6.68 11.25 1 98.12 326 LEU B N 1
ATOM 6489 C CA . LEU B 1 326 ? -11.805 -7.633 10.195 1 98.12 326 LEU B CA 1
ATOM 6490 C C . LEU B 1 326 ? -13.047 -8.398 9.758 1 98.12 326 LEU B C 1
ATOM 6492 O O . LEU B 1 326 ? -13.156 -8.805 8.602 1 98.12 326 LEU B O 1
ATOM 6496 N N . LYS B 1 327 ? -13.977 -8.531 10.648 1 97.69 327 LYS B N 1
ATOM 6497 C CA . LYS B 1 327 ? -15.211 -9.258 10.344 1 97.69 327 LYS B CA 1
ATOM 6498 C C . LYS B 1 327 ? -16.297 -8.305 9.852 1 97.69 327 LYS B C 1
ATOM 6500 O O . LYS B 1 327 ? -17.438 -8.711 9.633 1 97.69 327 LYS B O 1
ATOM 6505 N N . ARG B 1 328 ? -15.969 -7.043 9.797 1 96.75 328 ARG B N 1
ATOM 6506 C CA . ARG B 1 328 ? -16.859 -5.98 9.336 1 96.75 328 ARG B CA 1
ATOM 6507 C C . ARG B 1 328 ? -18.062 -5.832 10.266 1 96.75 328 ARG B C 1
ATOM 6509 O O . ARG B 1 328 ? -19.172 -5.586 9.812 1 96.75 328 ARG B O 1
ATOM 6516 N N . GLN B 1 329 ? -17.859 -6.164 11.5 1 96.88 329 GLN B N 1
ATOM 6517 C CA . GLN B 1 329 ? -18.828 -5.855 12.547 1 96.88 329 GLN B CA 1
ATOM 6518 C C . GLN B 1 329 ? -18.547 -4.488 13.164 1 96.88 329 GLN B C 1
ATOM 6520 O O . GLN B 1 329 ? -18.094 -4.398 14.305 1 96.88 329 GLN B O 1
ATOM 6525 N N . LEU B 1 330 ? -18.938 -3.469 12.438 1 97.5 330 LEU B N 1
ATOM 6526 C CA . LEU B 1 330 ? -18.484 -2.111 12.703 1 97.5 330 LEU B CA 1
ATOM 6527 C C . LEU B 1 330 ? -19.5 -1.358 13.562 1 97.5 330 LEU B C 1
ATOM 6529 O O . LEU B 1 330 ? -20.672 -1.73 13.625 1 97.5 330 LEU B O 1
ATOM 6533 N N . TYR B 1 331 ? -18.938 -0.334 14.266 1 97.12 331 TYR B N 1
ATOM 6534 C CA . TYR B 1 331 ? -19.859 0.644 14.828 1 97.12 331 TYR B CA 1
ATOM 6535 C C . TYR B 1 331 ? -20.797 1.202 13.758 1 97.12 331 TYR B C 1
ATOM 6537 O O . TYR B 1 331 ? -20.391 1.339 12.594 1 97.12 331 TYR B O 1
ATOM 6545 N N . LYS B 1 332 ? -22 1.483 14.125 1 95.19 332 LYS B N 1
ATOM 6546 C CA . LYS B 1 332 ? -22.984 1.84 13.102 1 95.19 332 LYS B CA 1
ATOM 6547 C C . LYS B 1 332 ? -23.281 3.336 13.133 1 95.19 332 LYS B C 1
ATOM 6549 O O . LYS B 1 332 ? -23.531 3.904 14.195 1 95.19 332 LYS B O 1
ATOM 6554 N N . CYS B 1 333 ? -23.141 3.971 11.961 1 94.31 333 CYS B N 1
ATOM 6555 C CA . CYS B 1 333 ? -23.688 5.32 11.812 1 94.31 333 CYS B CA 1
ATOM 6556 C C . CYS B 1 333 ? -25.203 5.301 11.789 1 94.31 333 CYS B C 1
ATOM 6558 O O . CYS B 1 333 ? -25.812 4.836 10.82 1 94.31 333 CYS B O 1
ATOM 6560 N N . VAL B 1 334 ? -25.859 5.816 12.734 1 93.12 334 VAL B N 1
ATOM 6561 C CA . VAL B 1 334 ? -27.297 5.617 12.891 1 93.12 334 VAL B CA 1
ATOM 6562 C C . VAL B 1 334 ? -28.047 6.82 12.328 1 93.12 334 VAL B C 1
ATOM 6564 O O . VAL B 1 334 ? -29.266 6.77 12.156 1 93.12 334 VAL B O 1
ATOM 6567 N N . GLY B 1 335 ? -27.297 7.875 12.047 1 90.38 335 GLY B N 1
ATOM 6568 C CA . GLY B 1 335 ? -27.969 9.023 11.469 1 90.38 335 GLY B CA 1
ATOM 6569 C C . GLY B 1 335 ? -27.016 10.164 11.141 1 90.38 335 GLY B C 1
ATOM 6570 O O . GLY B 1 335 ? -25.891 10.203 11.641 1 90.38 335 GLY B O 1
ATOM 6571 N N . GLN B 1 336 ? -27.484 11.031 10.312 1 90.38 336 GLN B N 1
ATOM 6572 C CA . GLN B 1 336 ? -26.766 12.234 9.906 1 90.38 336 GLN B CA 1
ATOM 6573 C C . GLN B 1 336 ? -27.703 13.43 9.797 1 90.38 336 GLN B C 1
ATOM 6575 O O . GLN B 1 336 ? -28.844 13.289 9.344 1 90.38 336 GLN B O 1
ATOM 6580 N N . ALA B 1 337 ? -27.25 14.57 10.289 1 87.56 337 ALA B N 1
ATOM 6581 C CA . ALA B 1 337 ? -28.062 15.773 10.242 1 87.56 337 ALA B CA 1
ATOM 6582 C C . ALA B 1 337 ? -27.234 16.984 9.852 1 87.56 337 ALA B C 1
ATOM 6584 O O . ALA B 1 337 ? -26 16.969 9.984 1 87.56 337 ALA B O 1
ATOM 6585 N N . ILE B 1 338 ? -27.891 17.969 9.344 1 83.69 338 ILE B N 1
ATOM 6586 C CA . ILE B 1 338 ? -27.266 19.234 9 1 83.69 338 ILE B CA 1
ATOM 6587 C C . ILE B 1 338 ? -27.672 20.297 10.016 1 83.69 338 ILE B C 1
ATOM 6589 O O . ILE B 1 338 ? -28.844 20.641 10.125 1 83.69 338 ILE B O 1
ATOM 6593 N N . PRO B 1 339 ? -26.688 20.781 10.664 1 78.12 339 PRO B N 1
ATOM 6594 C CA . PRO B 1 339 ? -27.047 21.828 11.633 1 78.12 339 PRO B CA 1
ATOM 6595 C C . PRO B 1 339 ? -27.375 23.156 10.977 1 78.12 339 PRO B C 1
ATOM 6597 O O . PRO B 1 339 ? -26.922 23.422 9.852 1 78.12 339 PRO B O 1
ATOM 6600 N N . HIS B 1 340 ? -28.25 23.984 11.617 1 71.12 340 HIS B N 1
ATOM 6601 C CA . HIS B 1 340 ? -28.625 25.297 11.094 1 71.12 340 HIS B CA 1
ATOM 6602 C C . HIS B 1 340 ? -27.453 26.266 11.156 1 71.12 340 HIS B C 1
ATOM 6604 O O . HIS B 1 340 ? -27.297 27.125 10.281 1 71.12 340 HIS B O 1
ATOM 6610 N N . SER B 1 341 ? -26.766 26.266 12.211 1 64.94 341 SER B N 1
ATOM 6611 C CA . SER B 1 341 ? -25.578 27.109 12.375 1 64.94 341 SER B CA 1
ATOM 6612 C C . SER B 1 341 ? -24.359 26.281 12.742 1 64.94 341 SER B C 1
ATOM 6614 O O . SER B 1 341 ? -24.484 25.172 13.234 1 64.94 341 SER B O 1
ATOM 6616 N N . ASP B 1 342 ? -23.281 26.891 12.125 1 62.72 342 ASP B N 1
ATOM 6617 C CA . ASP B 1 342 ? -22.047 26.219 12.477 1 62.72 342 ASP B CA 1
ATOM 6618 C C . ASP B 1 342 ? -21.922 26.016 13.984 1 62.72 342 ASP B C 1
ATOM 6620 O O . ASP B 1 342 ? -22.062 26.984 14.75 1 62.72 342 ASP B O 1
ATOM 6624 N N . ARG B 1 343 ? -22.328 24.922 14.414 1 57.44 343 ARG B N 1
ATOM 6625 C CA . ARG B 1 343 ? -22.234 24.641 15.844 1 57.44 343 ARG B CA 1
ATOM 6626 C C . ARG B 1 343 ? -20.797 24.328 16.234 1 57.44 343 ARG B C 1
ATOM 6628 O O . ARG B 1 343 ? -20.172 23.438 15.672 1 57.44 343 ARG B O 1
ATOM 6635 N N . ASN B 1 344 ? -20.078 25.344 16.484 1 58.25 344 ASN B N 1
ATOM 6636 C CA . ASN B 1 344 ? -18.812 25.078 17.141 1 58.25 344 ASN B CA 1
ATOM 6637 C C . ASN B 1 344 ? -19 24.344 18.469 1 58.25 344 ASN B C 1
ATOM 6639 O O . ASN B 1 344 ? -18.172 24.469 19.375 1 58.25 344 ASN B O 1
ATOM 6643 N N . ASN B 1 345 ? -20.203 23.703 18.562 1 59.72 345 ASN B N 1
ATOM 6644 C CA . ASN B 1 345 ? -20.625 23.219 19.875 1 59.72 345 ASN B CA 1
ATOM 6645 C C . ASN B 1 345 ? -19.75 22.062 20.344 1 59.72 345 ASN B C 1
ATOM 6647 O O . ASN B 1 345 ? -19.141 21.375 19.531 1 59.72 345 ASN B O 1
ATOM 6651 N N . ASP B 1 346 ? -19.578 22.016 21.625 1 75.75 346 ASP B N 1
ATOM 6652 C CA . ASP B 1 346 ? -18.969 20.984 22.469 1 75.75 346 ASP B CA 1
ATOM 6653 C C . ASP B 1 346 ? -19.594 19.625 22.203 1 75.75 346 ASP B C 1
ATOM 6655 O O . ASP B 1 346 ? -20.75 19.391 22.562 1 75.75 346 ASP B O 1
ATOM 6659 N N . VAL B 1 347 ? -19 18.812 21.312 1 86.12 347 VAL B N 1
ATOM 6660 C CA . VAL B 1 347 ? -19.375 17.453 20.953 1 86.12 347 VAL B CA 1
ATOM 6661 C C . VAL B 1 347 ? -19.859 16.703 22.188 1 86.12 347 VAL B C 1
ATOM 6663 O O . VAL B 1 347 ? -20.766 15.875 22.125 1 86.12 347 VAL B O 1
ATOM 6666 N N . SER B 1 348 ? -19.375 17.109 23.297 1 87.88 348 SER B N 1
ATOM 6667 C CA . SER B 1 348 ? -19.734 16.422 24.547 1 87.88 348 SER B CA 1
ATOM 6668 C C . SER B 1 348 ? -21.156 16.781 24.969 1 87.88 348 SER B C 1
ATOM 6670 O O . SER B 1 348 ? -21.891 15.914 25.453 1 87.88 348 SER B O 1
ATOM 6672 N N . GLU B 1 349 ? -21.484 18 24.797 1 90.5 349 GLU B N 1
ATOM 6673 C CA . GLU B 1 349 ? -22.828 18.438 25.156 1 90.5 349 GLU B CA 1
ATOM 6674 C C . GLU B 1 349 ? -23.875 17.828 24.234 1 90.5 349 GLU B C 1
ATOM 6676 O O . GLU B 1 349 ? -24.938 17.406 24.688 1 90.5 349 GLU B O 1
ATOM 6681 N N . ILE B 1 350 ? -23.531 17.828 23.031 1 92.06 350 ILE B N 1
ATOM 6682 C CA . ILE B 1 350 ? -24.438 17.266 22.031 1 92.06 350 ILE B CA 1
ATOM 6683 C C . ILE B 1 350 ? -24.672 15.789 22.328 1 92.06 350 ILE B C 1
ATOM 6685 O O . ILE B 1 350 ? -25.812 15.305 22.281 1 92.06 350 ILE B O 1
ATOM 6689 N N . ARG B 1 351 ? -23.656 15.164 22.625 1 94.38 351 ARG B N 1
ATOM 6690 C CA . ARG B 1 351 ? -23.734 13.734 22.922 1 94.38 351 ARG B CA 1
ATOM 6691 C C . ARG B 1 351 ? -24.625 13.477 24.125 1 94.38 351 ARG B C 1
ATOM 6693 O O . ARG B 1 351 ? -25.422 12.531 24.109 1 94.38 351 ARG B O 1
ATOM 6700 N N . GLN B 1 352 ? -24.531 14.297 25.125 1 94.69 352 GLN B N 1
ATOM 6701 C CA . GLN B 1 352 ? -25.344 14.164 26.328 1 94.69 352 GLN B CA 1
ATOM 6702 C C . GLN B 1 352 ? -26.812 14.43 26.016 1 94.69 352 GLN B C 1
ATOM 6704 O O . GLN B 1 352 ? -27.703 13.727 26.516 1 94.69 352 GLN B O 1
ATOM 6709 N N . GLU B 1 353 ? -27.031 15.414 25.219 1 94.69 353 GLU B N 1
ATOM 6710 C CA . GLU B 1 353 ? -28.406 15.734 24.844 1 94.69 353 GLU B CA 1
ATOM 6711 C C . GLU B 1 353 ? -29.047 14.586 24.078 1 94.69 353 GLU B C 1
ATOM 6713 O O . GLU B 1 353 ? -30.219 14.25 24.297 1 94.69 353 GLU B O 1
ATOM 6718 N N . ILE B 1 354 ? -28.297 14.016 23.25 1 95 354 ILE B N 1
ATOM 6719 C CA . ILE B 1 354 ? -28.797 12.898 22.453 1 95 354 ILE B CA 1
ATOM 6720 C C . ILE B 1 354 ? -29.078 11.703 23.359 1 95 354 ILE B C 1
ATOM 6722 O O . ILE B 1 354 ? -30.078 11.016 23.219 1 95 354 ILE B O 1
ATOM 6726 N N . LEU B 1 355 ? -28.172 11.477 24.281 1 96.25 355 LEU B N 1
ATOM 6727 C CA . LEU B 1 355 ? -28.344 10.367 25.203 1 96.25 355 LEU B CA 1
ATOM 6728 C C . LEU B 1 355 ? -29.641 10.5 25.984 1 96.25 355 LEU B C 1
ATOM 6730 O O . LEU B 1 355 ? -30.312 9.508 26.25 1 96.25 355 LEU B O 1
ATOM 6734 N N . GLU B 1 356 ? -29.953 11.695 26.375 1 96.12 356 GLU B N 1
ATOM 6735 C CA . GLU B 1 356 ? -31.188 11.93 27.125 1 96.12 356 GLU B CA 1
ATOM 6736 C C . GLU B 1 356 ? -32.406 11.484 26.328 1 96.12 356 GLU B C 1
ATOM 6738 O O . GLU B 1 356 ? -33.344 10.891 26.875 1 96.12 356 GLU B O 1
ATOM 6743 N N . GLU B 1 357 ? -32.375 11.758 25.078 1 95.5 357 GLU B N 1
ATOM 6744 C CA . GLU B 1 357 ? -33.469 11.32 24.219 1 95.5 357 GLU B CA 1
ATOM 6745 C C . GLU B 1 357 ? -33.469 9.805 24.031 1 95.5 357 GLU B C 1
ATOM 6747 O O . GLU B 1 357 ? -34.531 9.18 23.969 1 95.5 357 GLU B O 1
ATOM 6752 N N . VAL B 1 358 ? -32.312 9.227 23.953 1 95.44 358 VAL B N 1
ATOM 6753 C CA . VAL B 1 358 ? -32.188 7.785 23.766 1 95.44 358 VAL B CA 1
ATOM 6754 C C . VAL B 1 358 ? -32.656 7.055 25.016 1 95.44 358 VAL B C 1
ATOM 6756 O O . VAL B 1 358 ? -33.312 6.02 24.922 1 95.44 358 VAL B O 1
ATOM 6759 N N . ASN B 1 359 ? -32.344 7.66 26.141 1 94.12 359 ASN B N 1
ATOM 6760 C CA . ASN B 1 359 ? -32.688 7.023 27.406 1 94.12 359 ASN B CA 1
ATOM 6761 C C . ASN B 1 359 ? -34.188 7.039 27.688 1 94.12 359 ASN B C 1
ATOM 6763 O O . ASN B 1 359 ? -34.656 6.301 28.547 1 94.12 359 ASN B O 1
ATOM 6767 N N . MET B 1 360 ? -34.875 7.801 27 1 92.5 360 MET B N 1
ATOM 6768 C CA . MET B 1 360 ? -36.344 7.781 27.094 1 92.5 360 MET B CA 1
ATOM 6769 C C . MET B 1 360 ? -36.906 6.52 26.453 1 92.5 360 MET B C 1
ATOM 6771 O O . MET B 1 360 ? -38.031 6.133 26.719 1 92.5 360 MET B O 1
ATOM 6775 N N . ARG B 1 361 ? -36.094 5.895 25.703 1 88.12 361 ARG B N 1
ATOM 6776 C CA . ARG B 1 361 ? -36.531 4.746 24.922 1 88.12 361 ARG B CA 1
ATOM 6777 C C . ARG B 1 361 ? -35.844 3.463 25.391 1 88.12 361 ARG B C 1
ATOM 6779 O O . ARG B 1 361 ? -36.406 2.369 25.219 1 88.12 361 ARG B O 1
ATOM 6786 N N . SER B 1 362 ? -34.625 3.582 25.781 1 88.12 362 SER B N 1
ATOM 6787 C CA . SER B 1 362 ? -33.844 2.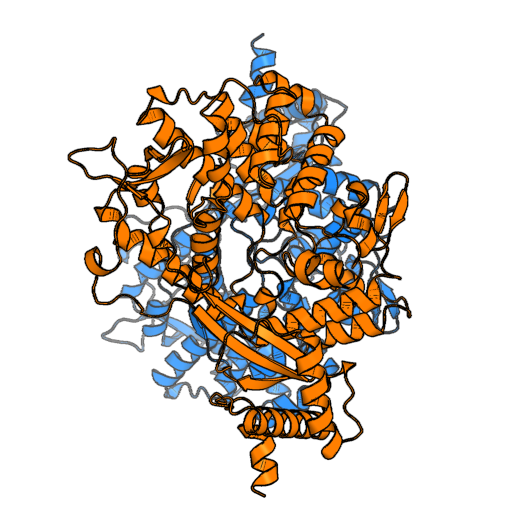428 26.219 1 88.12 362 SER B CA 1
ATOM 6788 C C . SER B 1 362 ? -32.875 2.797 27.344 1 88.12 362 SER B C 1
ATOM 6790 O O . SER B 1 362 ? -32.281 3.869 27.328 1 88.12 362 SER B O 1
ATOM 6792 N N . GLU B 1 363 ? -32.75 1.882 28.312 1 87.94 363 GLU B N 1
ATOM 6793 C CA . GLU B 1 363 ? -31.797 2.09 29.406 1 87.94 363 GLU B CA 1
ATOM 6794 C C . GLU B 1 363 ? -30.469 1.378 29.125 1 87.94 363 GLU B C 1
ATOM 6796 O O . GLU B 1 363 ? -29.469 1.633 29.812 1 87.94 363 GLU B O 1
ATOM 6801 N N . ASP B 1 364 ? -30.391 0.69 28.062 1 91.81 364 ASP B N 1
ATOM 6802 C CA . ASP B 1 364 ? -29.234 -0.169 27.812 1 91.81 364 ASP B CA 1
ATOM 6803 C C . ASP B 1 364 ? -28.125 0.601 27.109 1 91.81 364 ASP B C 1
ATOM 6805 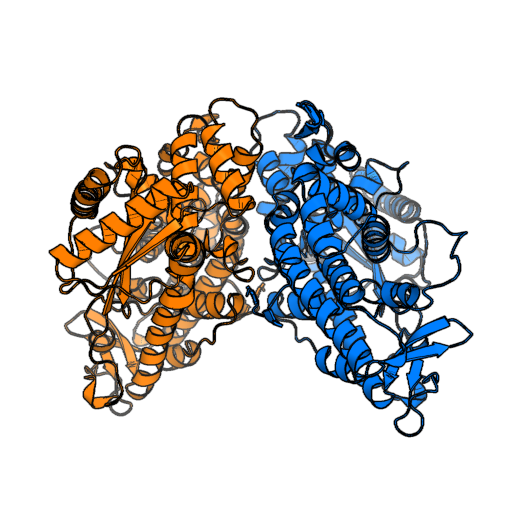O O . ASP B 1 364 ? -26.969 0.194 27.156 1 91.81 364 ASP B O 1
ATOM 6809 N N . VAL B 1 365 ? -28.453 1.675 26.484 1 95.44 365 VAL B N 1
ATOM 6810 C CA . VAL B 1 365 ? -27.469 2.473 25.766 1 95.44 365 VAL B CA 1
ATOM 6811 C C . VAL B 1 365 ? -26.906 3.555 26.688 1 95.44 365 VAL B C 1
ATOM 6813 O O . VAL B 1 365 ? -27.656 4.336 27.266 1 95.44 365 VAL B O 1
ATOM 6816 N N . THR B 1 366 ? -25.594 3.566 26.859 1 95.5 366 THR B N 1
ATOM 6817 C CA . THR B 1 366 ? -24.938 4.551 27.719 1 95.5 366 THR B CA 1
ATOM 6818 C C . THR B 1 366 ? -24.188 5.574 26.875 1 95.5 366 THR B C 1
ATOM 6820 O O . THR B 1 366 ? -24.125 5.461 25.641 1 95.5 366 THR B O 1
ATOM 6823 N N . LEU B 1 367 ? -23.625 6.539 27.562 1 95.12 367 LEU B N 1
ATOM 6824 C CA . LEU B 1 367 ? -22.891 7.609 26.906 1 95.12 367 LEU B CA 1
ATOM 6825 C C . LEU B 1 367 ? -21.688 7.051 26.156 1 95.12 367 LEU B C 1
ATOM 6827 O O . LEU B 1 367 ? -21.344 7.555 25.078 1 95.12 367 LEU B O 1
ATOM 6831 N N . GLN B 1 368 ? -21.109 5.996 26.641 1 93.44 368 GLN B N 1
ATOM 6832 C CA . GLN B 1 368 ? -19.906 5.422 26.062 1 93.44 368 GLN B CA 1
ATOM 6833 C C . GLN B 1 368 ? -20.219 4.676 24.766 1 93.44 368 GLN B C 1
ATOM 6835 O O . GLN B 1 368 ? -19.328 4.387 23.969 1 93.44 368 GLN B O 1
ATOM 6840 N N . ASP B 1 369 ? -21.469 4.418 24.562 1 96.44 369 ASP B N 1
ATOM 6841 C CA . ASP B 1 369 ? -21.891 3.662 23.391 1 96.44 369 ASP B CA 1
ATOM 6842 C C . ASP B 1 369 ? -22.172 4.59 22.203 1 96.44 369 ASP B C 1
ATOM 6844 O O . ASP B 1 369 ? -22.391 4.129 21.094 1 96.44 369 ASP B O 1
ATOM 6848 N N . LEU B 1 370 ? -22.156 5.891 22.484 1 96.69 370 LEU B N 1
ATOM 6849 C CA . LEU B 1 370 ? -22.516 6.852 21.453 1 96.69 370 LEU B CA 1
ATOM 6850 C C . LEU B 1 370 ? -21.297 7.703 21.062 1 96.69 370 LEU B C 1
ATOM 6852 O O . LEU B 1 370 ? -20.5 8.086 21.922 1 96.69 370 LEU B O 1
ATOM 6856 N N . VAL B 1 371 ? -21.156 7.93 19.766 1 96.06 371 VAL B N 1
ATOM 6857 C CA . VAL B 1 371 ? -20.109 8.805 19.25 1 96.06 371 VAL B CA 1
ATOM 6858 C C . VAL B 1 371 ? -20.734 9.852 18.328 1 96.06 371 VAL B C 1
ATOM 6860 O O . VAL B 1 371 ? -21.484 9.516 17.406 1 96.06 371 VAL B O 1
ATOM 6863 N N . VAL B 1 372 ? -20.469 11.094 18.609 1 94.25 372 VAL B N 1
ATOM 6864 C CA . VAL B 1 372 ? -20.891 12.188 17.734 1 94.25 372 VAL B CA 1
ATOM 6865 C C . VAL B 1 372 ? -19.703 12.695 16.922 1 94.25 372 VAL B C 1
ATOM 6867 O O . VAL B 1 372 ? -18.641 12.977 17.484 1 94.25 372 VAL B O 1
ATOM 6870 N N . HIS B 1 373 ? -19.844 12.695 15.672 1 92.19 373 HIS B N 1
ATOM 6871 C CA . HIS B 1 373 ? -18.797 13.18 14.781 1 92.19 373 HIS B CA 1
ATOM 6872 C C . HIS B 1 373 ? -19.297 14.328 13.914 1 92.19 373 HIS B C 1
ATOM 6874 O O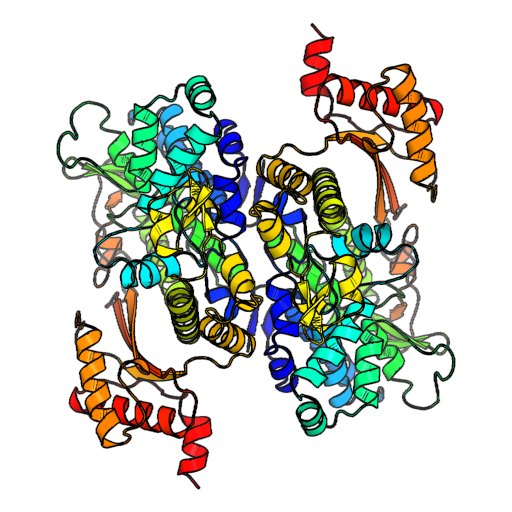 . HIS B 1 373 ? -20.312 14.195 13.219 1 92.19 373 HIS B O 1
ATOM 6880 N N . ILE B 1 374 ? -18.609 15.422 14 1 88.44 374 ILE B N 1
ATOM 6881 C CA . ILE B 1 374 ? -18.938 16.578 13.172 1 88.44 374 ILE B CA 1
ATOM 6882 C C . ILE B 1 374 ? -18.078 16.578 11.914 1 88.44 374 ILE B C 1
ATOM 6884 O O . ILE B 1 374 ? -16.859 16.625 11.992 1 88.44 374 ILE B O 1
ATOM 6888 N N . VAL B 1 375 ? -18.672 16.469 10.82 1 86.12 375 VAL B N 1
ATOM 6889 C CA . VAL B 1 375 ? -18 16.5 9.523 1 86.12 375 VAL B CA 1
ATOM 6890 C C . VAL B 1 375 ? -17.922 17.938 9.016 1 86.12 375 VAL B C 1
ATOM 6892 O O . VAL B 1 375 ? -18.938 18.625 8.898 1 86.12 375 VAL B O 1
ATOM 6895 N N . TYR B 1 376 ? -16.734 18.359 8.852 1 82.56 376 TYR B N 1
ATOM 6896 C CA . TYR B 1 376 ? -16.5 19.688 8.281 1 82.56 376 TYR B CA 1
ATOM 6897 C C . TYR B 1 376 ? -15.977 19.578 6.855 1 82.56 376 TYR B C 1
ATOM 6899 O O . TYR B 1 376 ? -14.906 19 6.621 1 82.56 376 TYR B O 1
ATOM 6907 N N . LEU B 1 377 ? -16.75 20 5.934 1 78 377 LEU B N 1
ATOM 6908 C CA . LEU B 1 377 ? -16.328 20.031 4.539 1 78 377 LEU B CA 1
ATOM 6909 C C . LEU B 1 377 ? -16.094 21.469 4.082 1 78 377 LEU B C 1
ATOM 6911 O O . LEU B 1 377 ? -17.016 22.297 4.113 1 78 377 LEU B O 1
ATOM 6915 N N . ASP B 1 378 ? -14.875 21.797 3.92 1 73.88 378 ASP B N 1
ATOM 6916 C CA . ASP B 1 378 ? -14.594 23.156 3.467 1 73.88 378 ASP B CA 1
ATOM 6917 C C . ASP B 1 378 ? -13.531 23.172 2.369 1 73.88 378 ASP B C 1
ATOM 6919 O O . ASP B 1 378 ? -13.016 22.109 1.995 1 73.88 378 ASP B O 1
ATOM 6923 N N . TYR B 1 379 ? -13.383 24.266 1.831 1 69.81 379 TYR B N 1
ATOM 6924 C CA . TYR B 1 379 ? -12.383 24.453 0.783 1 69.81 379 TYR B CA 1
ATOM 6925 C C . TYR B 1 379 ? -11.031 24.812 1.378 1 69.81 379 TYR B C 1
ATOM 6927 O O . TYR B 1 379 ? -10.211 25.453 0.724 1 69.81 379 TYR B O 1
ATOM 6935 N N . GLY B 1 380 ? -10.836 24.453 2.635 1 66.31 380 GLY B N 1
ATOM 6936 C CA . GLY B 1 380 ? -9.531 24.641 3.252 1 66.31 380 GLY B CA 1
ATOM 6937 C C . GLY B 1 380 ? -9.484 25.812 4.219 1 66.31 380 GLY B C 1
ATOM 6938 O O . GLY B 1 380 ? -8.555 25.922 5.012 1 66.31 380 GLY B O 1
ATOM 6939 N N . MET B 1 381 ? -10.445 26.703 4.105 1 69.12 381 MET B N 1
ATOM 6940 C CA . MET B 1 381 ? -10.453 27.875 4.969 1 69.12 381 MET B CA 1
ATOM 6941 C C . MET B 1 381 ? -11.82 28.094 5.602 1 69.12 381 MET B C 1
ATOM 6943 O O . MET B 1 381 ? -12.383 29.188 5.539 1 69.12 381 MET B O 1
ATOM 6947 N N . LYS B 1 382 ? -12.367 26.938 6.07 1 66 382 LYS B N 1
ATOM 6948 C CA . LYS B 1 382 ? -13.656 26.984 6.754 1 66 382 LYS B CA 1
ATOM 6949 C C . LYS B 1 382 ? -14.711 27.656 5.887 1 66 382 LYS B C 1
ATOM 6951 O O . LYS B 1 382 ? -14.898 27.297 4.727 1 66 382 LYS B O 1
ATOM 6956 N N . ASN B 1 383 ? -15.242 28.703 6.359 1 67.06 383 ASN B N 1
ATOM 6957 C CA . ASN B 1 383 ? -16.359 29.312 5.645 1 67.06 383 ASN B CA 1
ATOM 6958 C C . ASN B 1 383 ? -15.883 30.359 4.648 1 67.06 383 ASN B C 1
ATOM 6960 O O . ASN B 1 383 ? -16.688 30.906 3.887 1 67.06 383 ASN B O 1
ATOM 6964 N N . GLU B 1 384 ? -14.578 30.453 4.547 1 71.75 384 GLU B N 1
ATOM 6965 C CA . GLU B 1 384 ? -14.055 31.516 3.686 1 71.75 384 GLU B CA 1
ATOM 6966 C C . GLU B 1 384 ? -13.562 30.938 2.355 1 71.75 384 GLU B C 1
ATOM 6968 O O . GLU B 1 384 ? -13.25 29.75 2.26 1 71.75 384 GLU B O 1
ATOM 6973 N N . ASN B 1 385 ? -13.711 31.812 1.365 1 72.06 385 ASN B N 1
ATOM 6974 C CA . ASN B 1 385 ? -13.109 31.484 0.076 1 72.06 385 ASN B CA 1
ATOM 6975 C C . ASN B 1 385 ? -11.586 31.547 0.138 1 72.06 385 ASN B C 1
ATOM 6977 O O . ASN B 1 385 ? -11 32.625 0.326 1 72.06 385 ASN B O 1
ATOM 6981 N N . PRO B 1 386 ? -10.984 30.422 -0.027 1 76.5 386 PRO B N 1
ATOM 6982 C CA . PRO B 1 386 ? -9.523 30.406 0.099 1 76.5 386 PRO B CA 1
ATOM 6983 C C . PRO B 1 386 ? -8.836 31.297 -0.939 1 76.5 386 PRO B C 1
ATOM 6985 O O . PRO B 1 386 ? -7.75 31.812 -0.689 1 76.5 386 PRO B O 1
ATOM 6988 N N . ILE B 1 387 ? -9.461 31.453 -2.039 1 78 387 ILE B N 1
ATOM 6989 C CA . ILE B 1 387 ? -8.867 32.25 -3.123 1 78 387 ILE B CA 1
ATOM 6990 C C . ILE B 1 387 ? -8.742 33.688 -2.703 1 78 387 ILE B C 1
ATOM 6992 O O . ILE B 1 387 ? -7.887 34.438 -3.205 1 78 387 ILE B O 1
ATOM 6996 N N . ASP B 1 388 ? -9.586 34.062 -1.774 1 77.5 388 ASP B N 1
ATOM 6997 C CA . ASP B 1 388 ? -9.523 35.438 -1.281 1 77.5 388 ASP B CA 1
ATOM 6998 C C . ASP B 1 388 ? -8.203 35.688 -0.562 1 77.5 388 ASP B C 1
ATOM 7000 O O . ASP B 1 388 ? -7.812 36.844 -0.369 1 77.5 388 ASP B O 1
ATOM 7004 N N . TYR B 1 389 ? -7.574 34.688 -0.241 1 75.56 389 TYR B N 1
ATOM 7005 C CA . TYR B 1 389 ? -6.324 34.812 0.499 1 75.56 389 TYR B CA 1
ATOM 7006 C C . TYR B 1 389 ? -5.125 34.562 -0.407 1 75.56 389 TYR B C 1
ATOM 7008 O O . TYR B 1 389 ? -4 34.406 0.073 1 75.56 389 TYR B O 1
ATOM 7016 N N . VAL B 1 390 ? -5.422 34.438 -1.576 1 79.25 390 VAL B N 1
ATOM 7017 C CA . VAL B 1 390 ? -4.363 34.281 -2.57 1 79.25 390 VAL B CA 1
ATOM 7018 C C . VAL B 1 390 ? -4.188 35.594 -3.355 1 79.25 390 VAL B C 1
ATOM 7020 O O . VAL B 1 390 ? -5.164 36.281 -3.656 1 79.25 390 VAL B O 1
ATOM 7023 N N . ARG B 1 391 ? -2.938 35.938 -3.564 1 81.88 391 ARG B N 1
ATOM 7024 C CA . ARG B 1 391 ? -2.646 37.094 -4.418 1 81.88 391 ARG B CA 1
ATOM 7025 C C . ARG B 1 391 ? -2.186 36.625 -5.801 1 81.88 391 ARG B C 1
ATOM 7027 O O . ARG B 1 391 ? -1.499 35.625 -5.934 1 81.88 391 ARG B O 1
ATOM 7034 N N . PHE B 1 392 ? -2.631 37.469 -6.703 1 86.44 392 PHE B N 1
ATOM 7035 C CA . PHE B 1 392 ? -2.338 37.188 -8.102 1 86.44 392 PHE B CA 1
ATOM 7036 C C . PHE B 1 392 ? -1.552 38.312 -8.742 1 86.44 392 PHE B C 1
ATOM 7038 O O . PHE B 1 392 ? -1.485 39.438 -8.188 1 86.44 392 PHE B O 1
ATOM 7045 N N . TYR B 1 393 ? -0.836 38 -9.719 1 86.38 393 TYR B N 1
ATOM 7046 C CA . TYR B 1 393 ? -0.226 39.062 -10.531 1 86.38 393 TYR B CA 1
ATOM 7047 C C . TYR B 1 393 ? -0.663 38.938 -11.984 1 86.38 393 TYR B C 1
ATOM 7049 O O . TYR B 1 393 ? -1.176 37.906 -12.406 1 86.38 393 TYR B O 1
ATOM 7057 N N . ASN B 1 394 ? -0.542 40.062 -12.719 1 87 394 ASN B N 1
ATOM 7058 C CA . ASN B 1 394 ? -0.873 40.125 -14.133 1 87 394 ASN B CA 1
ATOM 7059 C C . ASN B 1 394 ? 0.381 40.125 -15.008 1 87 394 ASN B C 1
ATOM 7061 O O . ASN B 1 394 ? 1.433 40.594 -14.586 1 87 394 ASN B O 1
ATOM 7065 N N . LYS B 1 395 ? 0.237 39.625 -16.219 1 81.88 395 LYS B N 1
ATOM 7066 C CA . LYS B 1 395 ? 1.368 39.531 -17.141 1 81.88 395 LYS B CA 1
ATOM 7067 C C . LYS B 1 395 ? 1.971 40.906 -17.406 1 81.88 395 LYS B C 1
ATOM 7069 O O . LYS B 1 395 ? 3.182 41.031 -17.594 1 81.88 395 LYS B O 1
ATOM 7074 N N . ARG B 1 396 ? 1.195 41.938 -17.359 1 82.62 396 ARG B N 1
ATOM 7075 C CA . ARG B 1 396 ? 1.625 43.281 -17.656 1 82.62 396 ARG B CA 1
ATOM 7076 C C . ARG B 1 396 ? 2.455 43.875 -16.516 1 82.62 396 ARG B C 1
ATOM 7078 O O . ARG B 1 396 ? 3.346 44.688 -16.734 1 82.62 396 ARG B O 1
ATOM 7085 N N . ASP B 1 397 ? 2.125 43.406 -15.273 1 82.12 397 ASP B N 1
ATOM 7086 C CA . ASP B 1 397 ? 2.889 43.844 -14.109 1 82.12 397 ASP B CA 1
ATOM 7087 C C . ASP B 1 397 ? 3.15 42.656 -13.156 1 82.12 397 ASP B C 1
ATOM 7089 O O . ASP B 1 397 ? 2.426 42.5 -12.18 1 82.12 397 ASP B O 1
ATOM 7093 N N . PRO B 1 398 ? 4.148 42 -13.391 1 84 398 PRO B N 1
ATOM 7094 C CA . PRO B 1 398 ? 4.445 40.812 -12.602 1 84 398 PRO B CA 1
ATOM 7095 C C . PRO B 1 398 ? 4.965 41.125 -11.203 1 84 398 PRO B C 1
ATOM 7097 O O . PRO B 1 398 ? 5.223 40.219 -10.406 1 84 398 PRO B O 1
ATOM 7100 N N . THR B 1 399 ? 5.07 42.375 -10.898 1 83.25 399 THR B N 1
ATOM 7101 C CA . THR B 1 399 ? 5.652 42.75 -9.609 1 83.25 399 THR B CA 1
ATOM 7102 C C . THR B 1 399 ? 4.574 43.219 -8.641 1 83.25 399 THR B C 1
ATOM 7104 O O . THR B 1 399 ? 4.848 43.469 -7.469 1 83.25 399 THR B O 1
ATOM 7107 N N . GLN B 1 400 ? 3.383 43.281 -9.195 1 83.44 400 GLN B N 1
ATOM 7108 C CA . GLN B 1 400 ? 2.291 43.75 -8.344 1 83.44 400 GLN B CA 1
ATOM 7109 C C . GLN B 1 400 ? 1.302 42.625 -8.055 1 83.44 400 GLN B C 1
ATOM 7111 O O . GLN B 1 400 ? 0.786 42 -8.969 1 83.44 400 GLN B O 1
ATOM 7116 N N . ALA B 1 401 ? 1.087 42.469 -6.781 1 87 401 ALA B N 1
ATOM 7117 C CA . ALA B 1 401 ? 0.114 41.469 -6.352 1 87 401 ALA B CA 1
ATOM 7118 C C . ALA B 1 401 ? -1.275 42.094 -6.207 1 87 401 ALA B C 1
ATOM 7120 O O . ALA B 1 401 ? -1.421 43.188 -5.688 1 87 401 ALA B O 1
ATOM 7121 N N . ILE B 1 402 ? -2.275 41.469 -6.676 1 84.06 402 ILE B N 1
ATOM 7122 C CA . ILE B 1 402 ? -3.646 41.969 -6.605 1 84.06 402 ILE B CA 1
ATOM 7123 C C . ILE B 1 402 ? -4.57 40.844 -6.113 1 84.06 402 ILE B C 1
ATOM 7125 O O . ILE B 1 402 ? -4.324 39.656 -6.367 1 84.06 402 ILE B O 1
ATOM 7129 N N . PRO B 1 403 ? -5.59 41.25 -5.371 1 81.69 403 PRO B N 1
ATOM 7130 C CA . PRO B 1 403 ? -6.633 40.281 -5.098 1 81.69 403 PRO B CA 1
ATOM 7131 C C . PRO B 1 403 ? -7.508 39.969 -6.312 1 81.69 403 PRO B C 1
ATOM 7133 O O . PRO B 1 403 ? -7.562 40.781 -7.246 1 81.69 403 PRO B O 1
ATOM 7136 N N . LEU B 1 404 ? -7.996 38.875 -6.367 1 78.44 404 LEU B N 1
ATOM 7137 C CA . LEU B 1 404 ? -8.93 38.531 -7.43 1 78.44 404 LEU B CA 1
ATOM 7138 C C . LEU B 1 404 ? -10.258 38.031 -6.848 1 78.44 404 LEU B C 1
ATOM 7140 O O . LEU B 1 404 ? -10.422 36.844 -6.59 1 78.44 404 LEU B O 1
ATOM 7144 N N . PRO B 1 405 ? -11.211 38.938 -6.742 1 73.12 405 PRO B N 1
ATOM 7145 C CA . PRO B 1 405 ? -12.508 38.531 -6.184 1 73.12 405 PRO B CA 1
ATOM 7146 C C . PRO B 1 405 ? -13.211 37.469 -7.027 1 73.12 405 PRO B C 1
ATOM 7148 O O . PRO B 1 405 ? -13 37.375 -8.242 1 73.12 405 PRO B O 1
ATOM 7151 N N . LYS B 1 406 ? -14.039 36.719 -6.375 1 75.5 406 LYS B N 1
ATOM 7152 C CA . LYS B 1 406 ? -14.727 35.562 -6.953 1 75.5 406 LYS B CA 1
ATOM 7153 C C . LYS B 1 406 ? -15.508 35.938 -8.203 1 75.5 406 LYS B C 1
ATOM 7155 O O . LYS B 1 406 ? -15.539 35.188 -9.188 1 75.5 406 LYS B O 1
ATOM 7160 N N . ASN B 1 407 ? -16.062 37.094 -8.195 1 69.75 407 ASN B N 1
ATOM 7161 C CA . ASN B 1 407 ? -16.891 37.531 -9.297 1 69.75 407 ASN B CA 1
ATOM 7162 C C . ASN B 1 407 ? -16.078 37.812 -10.547 1 69.75 407 ASN B C 1
ATOM 7164 O O . ASN B 1 407 ? -16.609 37.875 -11.656 1 69.75 407 ASN B O 1
ATOM 7168 N N . GLN B 1 408 ? -14.828 37.938 -10.391 1 68 408 GLN B N 1
ATOM 7169 C CA . GLN B 1 408 ? -13.945 38.188 -11.523 1 68 408 GLN B CA 1
ATOM 7170 C C . GLN B 1 408 ? -13.406 36.875 -12.102 1 68 408 GLN B C 1
ATOM 7172 O O . GLN B 1 408 ? -12.836 36.875 -13.195 1 68 408 GLN B O 1
ATOM 7177 N N . VAL B 1 409 ? -13.633 35.906 -11.375 1 70.94 409 VAL B N 1
ATOM 7178 C CA . VAL B 1 409 ? -13.156 34.594 -11.852 1 70.94 409 VAL B CA 1
ATOM 7179 C C . VAL B 1 409 ? -14.281 33.875 -12.578 1 70.94 409 VAL B C 1
ATOM 7181 O O . VAL B 1 409 ? -14.109 33.438 -13.727 1 70.94 409 VAL B O 1
ATOM 7184 N N . SER B 1 410 ? -15.352 33.562 -11.938 1 64.56 410 SER B N 1
ATOM 7185 C CA . SER B 1 410 ? -16.5 32.875 -12.531 1 64.56 410 SER B CA 1
ATOM 7186 C C . SER B 1 410 ? -17.766 33.094 -11.719 1 64.56 410 SER B C 1
ATOM 7188 O O . SER B 1 410 ? -17.719 33.156 -10.492 1 64.56 410 SER B O 1
ATOM 7190 N N . LYS B 1 411 ? -18.844 33.188 -12.312 1 58.66 411 LYS B N 1
ATOM 7191 C CA . LYS B 1 411 ? -20.141 33.312 -11.664 1 58.66 411 LYS B CA 1
ATOM 7192 C C . LYS B 1 411 ? -20.641 31.938 -11.203 1 58.66 411 LYS B C 1
ATOM 7194 O O . LYS B 1 411 ? -21.609 31.844 -10.453 1 58.66 411 LYS B O 1
ATOM 7199 N N . MET B 1 412 ? -19.906 30.906 -11.555 1 54.5 412 MET B N 1
ATOM 7200 C CA . MET B 1 412 ? -20.375 29.547 -11.312 1 54.5 412 MET B CA 1
ATOM 7201 C C . MET B 1 412 ? -19.719 28.953 -10.078 1 54.5 412 MET B C 1
ATOM 7203 O O . MET B 1 412 ? -19.859 27.75 -9.797 1 54.5 412 MET B O 1
ATOM 7207 N N . LEU B 1 413 ? -19.062 29.797 -9.352 1 68.19 413 LEU B N 1
ATOM 7208 C CA . LEU B 1 413 ? -18.391 29.312 -8.156 1 68.19 413 LEU B CA 1
ATOM 7209 C C . LEU B 1 413 ? -19.375 29.203 -6.988 1 68.19 413 LEU B C 1
ATOM 7211 O O . LEU B 1 413 ? -20.391 29.906 -6.961 1 68.19 413 LEU B O 1
ATOM 7215 N N . PRO B 1 414 ? -19.109 28.25 -6.059 1 67.69 414 PRO B N 1
ATOM 7216 C CA . PRO B 1 414 ? -20.031 28.062 -4.93 1 67.69 414 PRO B CA 1
ATOM 7217 C C . PRO B 1 414 ? -20.203 29.328 -4.09 1 67.69 414 PRO B C 1
ATOM 7219 O O . PRO B 1 414 ? -19.266 30.125 -3.959 1 67.69 414 PRO B O 1
ATOM 7222 N N . GLU B 1 415 ? -21.438 29.469 -3.631 1 64.94 415 GLU B N 1
ATOM 7223 C CA . GLU B 1 415 ? -21.719 30.578 -2.727 1 64.94 415 GLU B CA 1
ATOM 7224 C C . GLU B 1 415 ? -21.188 30.297 -1.322 1 64.94 415 GLU B C 1
ATOM 7226 O O . GLU B 1 415 ? -20.688 31.203 -0.649 1 64.94 415 GLU B O 1
ATOM 7231 N N . LYS B 1 416 ? -21.312 29.031 -0.902 1 71.12 416 LYS B N 1
ATOM 7232 C CA . LYS B 1 416 ? -20.797 28.609 0.397 1 71.12 416 LYS B CA 1
ATOM 7233 C C . LYS B 1 416 ? -19.641 27.625 0.236 1 71.12 416 LYS B C 1
ATOM 7235 O O . LYS B 1 416 ? -19.656 26.766 -0.638 1 71.12 416 LYS B O 1
ATOM 7240 N N . PHE B 1 417 ? -18.734 27.922 1.075 1 69.38 417 PHE B N 1
ATOM 7241 C CA . PHE B 1 417 ? -17.5 27.172 0.902 1 69.38 417 PHE B CA 1
ATOM 7242 C C . PHE B 1 417 ? -17.312 26.156 2.033 1 69.38 417 PHE B C 1
ATOM 7244 O O . PHE B 1 417 ? -16.234 25.625 2.227 1 69.38 417 PHE B O 1
ATOM 7251 N N . ALA B 1 418 ? -18.438 26.016 2.838 1 73.88 418 ALA B N 1
ATOM 7252 C CA . ALA B 1 418 ? -18.328 25.047 3.92 1 73.88 418 ALA B CA 1
ATOM 7253 C C . ALA B 1 418 ? -19.688 24.391 4.199 1 73.88 418 ALA B C 1
ATOM 7255 O O . ALA B 1 418 ? -20.734 24.984 3.951 1 73.88 418 ALA B O 1
ATOM 7256 N N . GLU B 1 419 ? -19.688 23.188 4.48 1 78 419 GLU B N 1
ATOM 7257 C CA . GLU B 1 419 ? -20.844 22.422 4.922 1 78 419 GLU B CA 1
ATOM 7258 C C . GLU B 1 419 ? -20.5 21.531 6.113 1 78 419 GLU B C 1
ATOM 7260 O O . GLU B 1 419 ? -19.375 21.031 6.219 1 78 419 GLU B O 1
ATOM 7265 N N . GLN B 1 420 ? -21.469 21.531 7.023 1 82.5 420 GLN B N 1
ATOM 7266 C CA . GLN B 1 420 ? -21.234 20.719 8.211 1 82.5 420 GLN B CA 1
ATOM 7267 C C . GLN B 1 420 ? -22.328 19.672 8.383 1 82.5 420 GLN B C 1
ATOM 7269 O O . GLN B 1 420 ? -23.5 19.938 8.133 1 82.5 420 GLN B O 1
ATOM 7274 N N . TYR B 1 421 ? -21.859 18.453 8.688 1 85.19 421 TYR B N 1
ATOM 7275 C CA . TYR B 1 421 ? -22.766 17.359 9.055 1 85.19 421 TYR B CA 1
ATOM 7276 C C . TYR B 1 421 ? -22.484 16.875 10.469 1 85.19 421 TYR B C 1
ATOM 7278 O O . TYR B 1 421 ? -21.328 16.922 10.93 1 85.19 421 TYR B O 1
ATOM 7286 N N . LEU B 1 422 ? -23.594 16.562 11.133 1 89.19 422 LEU B N 1
ATOM 7287 C CA . LEU B 1 422 ? -23.453 15.859 12.398 1 89.19 422 LEU B CA 1
ATOM 7288 C C . LEU B 1 422 ? -23.875 14.398 12.25 1 89.19 422 LEU B C 1
ATOM 7290 O O . LEU B 1 422 ? -24.953 14.102 11.742 1 89.19 422 LEU B O 1
ATOM 7294 N N . ARG B 1 423 ? -23 13.523 12.664 1 93.06 423 ARG B N 1
ATOM 7295 C CA . ARG B 1 423 ? -23.281 12.094 12.586 1 93.06 423 ARG B CA 1
ATOM 7296 C C . ARG B 1 423 ? -23.266 11.453 13.969 1 93.06 423 ARG B C 1
ATOM 7298 O O . ARG B 1 423 ? -22.453 11.82 14.82 1 93.06 423 ARG B O 1
ATOM 7305 N N . LEU B 1 424 ? -24.203 10.57 14.156 1 94.94 424 LEU B N 1
ATOM 7306 C CA . LEU B 1 424 ? -24.219 9.773 15.375 1 94.94 424 LEU B CA 1
ATOM 7307 C C . LEU B 1 424 ? -23.859 8.32 15.086 1 94.94 424 LEU B C 1
ATOM 7309 O O . LEU B 1 424 ? -24.406 7.715 14.156 1 94.94 424 LEU B O 1
ATOM 7313 N N . TYR B 1 425 ? -22.953 7.812 15.883 1 96 425 TYR B N 1
ATOM 7314 C CA . TYR B 1 425 ? -22.578 6.406 15.789 1 96 425 TYR B CA 1
ATOM 7315 C C . TYR B 1 425 ? -22.953 5.656 17.062 1 96 425 TYR B C 1
ATOM 7317 O O . TYR B 1 425 ? -22.875 6.215 18.156 1 96 425 TYR B O 1
ATOM 7325 N N . CYS B 1 426 ? -23.375 4.477 16.938 1 96.62 426 CYS B N 1
ATOM 7326 C CA . CYS B 1 426 ? -23.641 3.566 18.047 1 96.62 426 CYS B CA 1
ATOM 7327 C C . CYS B 1 426 ? -22.641 2.418 18.062 1 96.62 426 CYS B C 1
ATOM 7329 O O . CYS B 1 426 ? -22.469 1.731 17.047 1 96.62 426 CYS B O 1
ATOM 7331 N N . LYS B 1 427 ? -22 2.176 19.203 1 96.69 427 LYS B N 1
ATOM 7332 C CA . LYS B 1 427 ? -20.984 1.141 19.328 1 96.69 427 LYS B CA 1
ATOM 7333 C C . LYS B 1 427 ? -21.609 -0.239 19.5 1 96.69 427 LYS B C 1
ATOM 7335 O O . LYS B 1 427 ? -21.031 -1.248 19.094 1 96.69 427 LYS B O 1
ATOM 7340 N N . LYS B 1 428 ? -22.797 -0.23 20.062 1 94.62 428 LYS B N 1
ATOM 7341 C CA . LYS B 1 428 ? -23.547 -1.482 20.188 1 94.62 428 LYS B CA 1
ATOM 7342 C C . LYS B 1 428 ? -24.219 -1.849 18.859 1 94.62 428 LYS B C 1
ATOM 7344 O O . LYS B 1 428 ? -24.797 -0.992 18.203 1 94.62 428 LYS B O 1
ATOM 7349 N N . THR B 1 429 ? -24.141 -3.16 18.531 1 91.06 429 THR B N 1
ATOM 7350 C CA . THR B 1 429 ? -24.609 -3.527 17.203 1 91.06 429 THR B CA 1
ATOM 7351 C C . THR B 1 429 ? -25.875 -4.363 17.281 1 91.06 429 THR B C 1
ATOM 7353 O O . THR B 1 429 ? -26.375 -4.848 16.266 1 91.06 429 THR B O 1
ATOM 7356 N N . ASP B 1 430 ? -26.328 -4.551 18.5 1 91.38 430 ASP B N 1
ATOM 7357 C CA . ASP B 1 430 ? -27.625 -5.234 18.609 1 91.38 430 ASP B CA 1
ATOM 7358 C C . ASP B 1 430 ? -28.766 -4.352 18.109 1 91.38 430 ASP B C 1
ATOM 7360 O O . ASP B 1 430 ? -28.703 -3.125 18.219 1 91.38 430 ASP B O 1
ATOM 7364 N N . GLU B 1 431 ? -29.781 -4.922 17.672 1 91.25 431 GLU B N 1
ATOM 7365 C CA . GLU B 1 431 ? -30.875 -4.234 17 1 91.25 431 GLU B CA 1
ATOM 7366 C C . GLU B 1 431 ? -31.562 -3.246 17.922 1 91.25 431 GLU B C 1
ATOM 7368 O O . GLU B 1 431 ? -31.953 -2.152 17.5 1 91.25 431 GLU B O 1
ATOM 7373 N N . GLU B 1 432 ? -31.766 -3.635 19.109 1 92.25 432 GLU B N 1
ATOM 7374 C CA . GLU B 1 432 ? -32.469 -2.791 20.078 1 92.25 432 GLU B CA 1
ATOM 7375 C C . GLU B 1 432 ? -31.703 -1.502 20.344 1 92.25 432 GLU B C 1
ATOM 7377 O O . GLU B 1 432 ? -32.281 -0.418 20.391 1 92.25 432 GLU B O 1
ATOM 7382 N N . SER B 1 433 ? -30.422 -1.651 20.562 1 94.19 433 SER B N 1
ATOM 7383 C CA . SER B 1 433 ? -29.578 -0.489 20.828 1 94.19 433 SER B CA 1
ATOM 7384 C C . SER B 1 433 ? -29.516 0.44 19.609 1 94.19 433 SER B C 1
ATOM 7386 O O . SER B 1 433 ? -29.578 1.663 19.766 1 94.19 433 SER B O 1
ATOM 7388 N N . ILE B 1 434 ? -29.422 -0.097 18.453 1 93.81 434 ILE B N 1
ATOM 7389 C CA . ILE B 1 434 ? -29.359 0.684 17.219 1 93.81 434 ILE B CA 1
ATOM 7390 C C . ILE B 1 434 ? -30.672 1.447 17.031 1 93.81 434 ILE B C 1
ATOM 7392 O O . ILE B 1 434 ? -30.656 2.631 16.672 1 93.81 434 ILE B O 1
ATOM 7396 N N . LEU B 1 435 ? -31.734 0.741 17.266 1 93.38 435 LEU B N 1
ATOM 7397 C CA . LEU B 1 435 ? -33.062 1.356 17.094 1 93.38 435 LEU B CA 1
ATOM 7398 C C . LEU B 1 435 ? -33.25 2.504 18.094 1 93.38 435 LEU B C 1
ATOM 7400 O O . LEU B 1 435 ? -33.719 3.578 17.719 1 93.38 435 LEU B O 1
ATOM 7404 N N . SER B 1 436 ? -32.906 2.252 19.312 1 94.94 436 SER B N 1
ATOM 7405 C CA . SER B 1 436 ? -33.031 3.283 20.328 1 94.94 436 SER B CA 1
ATOM 7406 C C . SER B 1 436 ? -32.156 4.492 20.031 1 94.94 436 SER B C 1
ATOM 7408 O O . SER B 1 436 ? -32.594 5.637 20.219 1 94.94 436 SER B O 1
ATOM 7410 N N . ALA B 1 437 ? -30.953 4.246 19.609 1 95.38 437 ALA B N 1
ATOM 7411 C CA . ALA B 1 437 ? -30.031 5.328 19.25 1 95.38 437 ALA B CA 1
ATOM 7412 C C . ALA B 1 437 ? -30.578 6.133 18.062 1 95.38 437 ALA B C 1
ATOM 7414 O O . ALA B 1 437 ? -30.484 7.363 18.047 1 95.38 437 ALA B O 1
ATOM 7415 N N . THR B 1 438 ? -31.109 5.441 17.109 1 93.75 438 THR B N 1
ATOM 7416 C CA . THR B 1 438 ? -31.656 6.082 15.914 1 93.75 438 THR B CA 1
ATOM 7417 C C . THR B 1 438 ? -32.844 6.973 16.266 1 93.75 438 THR B C 1
ATOM 7419 O O . THR B 1 438 ? -32.906 8.133 15.867 1 93.75 438 THR B O 1
ATOM 7422 N N . GLU B 1 439 ? -33.75 6.395 17.031 1 93.5 439 GLU B N 1
ATOM 7423 C CA . GLU B 1 439 ? -34.938 7.137 17.422 1 93.5 439 GLU B CA 1
ATOM 7424 C C . GLU B 1 439 ? -34.594 8.32 18.312 1 93.5 439 GLU B C 1
ATOM 7426 O O . GLU B 1 439 ? -35.188 9.391 18.203 1 93.5 439 GLU B O 1
ATOM 7431 N N . GLY B 1 440 ? -33.688 8.055 19.188 1 94.62 440 GLY B N 1
ATOM 7432 C CA . GLY B 1 440 ? -33.219 9.148 20.031 1 94.62 440 GLY B CA 1
ATOM 7433 C C . GLY B 1 440 ? -32.594 10.281 19.25 1 94.62 440 GLY B C 1
ATOM 7434 O O . GLY B 1 440 ? -32.812 11.453 19.562 1 94.62 440 GLY B O 1
ATOM 7435 N N . PHE B 1 441 ? -31.781 10.023 18.266 1 94.69 441 PHE B N 1
ATOM 7436 C CA . PHE B 1 441 ? -31.141 11.016 17.422 1 94.69 441 PHE B CA 1
ATOM 7437 C C . PHE B 1 441 ? -32.188 11.82 16.641 1 94.69 441 PHE B C 1
ATOM 7439 O O . PHE B 1 441 ? -32.062 13.039 16.547 1 94.69 441 PHE B O 1
ATOM 7446 N N . LEU B 1 442 ? -33.125 11.086 16.141 1 91.38 442 LEU B N 1
ATOM 7447 C CA . LEU B 1 442 ? -34.188 11.742 15.375 1 91.38 442 LEU B CA 1
ATOM 7448 C C . LEU B 1 442 ? -35 12.695 16.25 1 91.38 442 LEU B C 1
ATOM 7450 O O . LEU B 1 442 ? -35.312 13.805 15.828 1 91.38 442 LEU B O 1
ATOM 7454 N N . ALA B 1 443 ? -35.281 12.234 17.438 1 93.69 443 ALA B N 1
ATOM 7455 C CA . ALA B 1 443 ? -36 13.086 18.375 1 93.69 443 ALA B CA 1
ATOM 7456 C C . ALA B 1 443 ? -35.188 14.336 18.703 1 93.69 443 ALA B C 1
ATOM 7458 O O . ALA B 1 443 ? -35.75 15.438 18.797 1 93.69 443 ALA B O 1
ATOM 7459 N N . TRP B 1 444 ? -33.938 14.109 18.922 1 93.94 444 TRP B N 1
ATOM 7460 C CA . TRP B 1 444 ? -33.031 15.227 19.219 1 93.94 444 TRP B CA 1
ATOM 7461 C C . TRP B 1 444 ? -33 16.203 18.062 1 93.94 444 TRP B C 1
ATOM 7463 O O . TRP B 1 444 ? -33 17.422 18.266 1 93.94 444 TRP B O 1
ATOM 7473 N N . CYS B 1 445 ? -32.906 15.727 16.859 1 90.94 445 CYS B N 1
ATOM 7474 C CA . CYS B 1 445 ? -32.875 16.562 15.672 1 90.94 445 CYS B CA 1
ATOM 7475 C C . CYS B 1 445 ? -34.156 17.375 15.531 1 90.94 445 CYS B C 1
ATOM 7477 O O . CYS B 1 445 ? -34.125 18.547 15.164 1 90.94 445 CYS B O 1
ATOM 7479 N N . ASP B 1 446 ? -35.219 16.672 15.82 1 88.69 446 ASP B N 1
ATOM 7480 C CA . ASP B 1 446 ? -36.531 17.344 15.75 1 88.69 446 ASP B CA 1
ATOM 7481 C C . ASP B 1 446 ? -36.594 18.5 16.75 1 88.69 446 ASP B C 1
ATOM 7483 O O . ASP B 1 446 ? -37.031 19.594 16.422 1 88.69 446 ASP B O 1
ATOM 7487 N N . LYS B 1 447 ? -36.188 18.203 17.922 1 90.88 447 LYS B N 1
ATOM 7488 C CA . LYS B 1 447 ? -36.188 19.203 18.984 1 90.88 447 LYS B CA 1
ATOM 7489 C C . LYS B 1 447 ? -35.344 20.406 18.609 1 90.88 447 LYS B C 1
ATOM 7491 O O . LYS B 1 447 ? -35.625 21.531 19 1 90.88 447 LYS B O 1
ATOM 7496 N N . ASN B 1 448 ? -34.281 20.141 17.938 1 88.75 448 ASN B N 1
ATOM 7497 C CA . ASN B 1 448 ? -33.344 21.203 17.609 1 88.75 448 ASN B CA 1
ATOM 7498 C C . ASN B 1 448 ? -33.531 21.719 16.188 1 88.75 448 ASN B C 1
ATOM 7500 O O . ASN B 1 448 ? -32.719 22.453 15.664 1 88.75 448 ASN B O 1
ATOM 7504 N N . GLN B 1 449 ? -34.594 21.266 15.453 1 84.75 449 GLN B N 1
ATOM 7505 C CA . GLN B 1 449 ? -35 21.703 14.117 1 84.75 449 GLN B CA 1
ATOM 7506 C C . GLN B 1 449 ? -33.875 21.5 13.102 1 8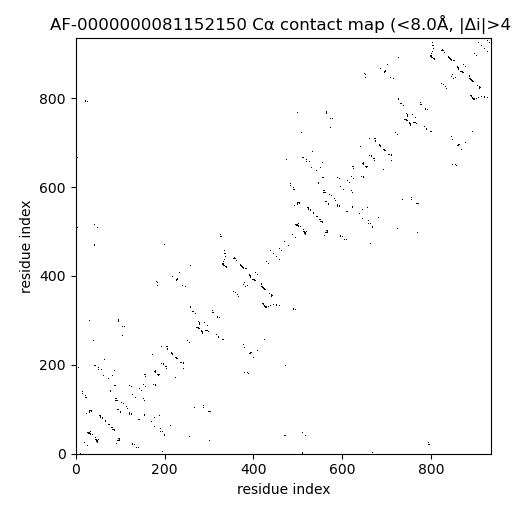4.75 449 GLN B C 1
ATOM 7508 O O . GLN B 1 449 ? -33.562 22.406 12.336 1 84.75 449 GLN B O 1
ATOM 7513 N N . MET B 1 450 ? -33.25 20.359 13.234 1 85 450 MET B N 1
ATOM 7514 C CA . MET B 1 450 ? -32.188 20.016 12.281 1 85 450 MET B CA 1
ATOM 7515 C C . MET B 1 450 ? -32.781 19.188 11.133 1 85 450 MET B C 1
ATOM 7517 O O . MET B 1 450 ? -33.688 18.406 11.328 1 85 450 MET B O 1
ATOM 7521 N N . LYS B 1 451 ? -32.188 19.391 9.898 1 79.19 451 LYS B N 1
ATOM 7522 C CA . LYS B 1 451 ? -32.562 18.594 8.742 1 79.19 451 LYS B CA 1
ATOM 7523 C C . LYS B 1 451 ? -31.828 17.25 8.727 1 79.19 451 LYS B C 1
ATOM 7525 O O . LYS B 1 451 ? -30.609 17.219 8.781 1 79.19 451 LYS B O 1
ATOM 7530 N N . VAL B 1 452 ? -32.625 16.234 8.703 1 79.38 452 VAL B N 1
ATOM 7531 C CA . VAL B 1 452 ? -32.031 14.898 8.727 1 79.38 452 VAL B CA 1
ATOM 7532 C C . VAL B 1 452 ? -31.844 14.391 7.305 1 79.38 452 VAL B C 1
ATOM 7534 O O . VAL B 1 452 ? -32.719 14.602 6.441 1 79.38 452 VAL B O 1
ATOM 7537 N N . GLY B 1 453 ? -30.625 14.023 6.922 1 67.62 453 GLY B N 1
ATOM 7538 C CA . GLY B 1 453 ? -30.359 13.453 5.609 1 67.62 453 GLY B CA 1
ATOM 7539 C C . GLY B 1 453 ? -31.016 12.102 5.402 1 67.62 453 GLY B C 1
ATOM 7540 O O . GLY B 1 453 ? -31.641 11.562 6.32 1 67.62 453 GLY B O 1
ATOM 7541 N N . ASP B 1 454 ? -31.156 11.648 3.988 1 52.5 454 ASP B N 1
ATOM 7542 C CA . ASP B 1 454 ? -31.703 10.344 3.637 1 52.5 454 ASP B CA 1
ATOM 7543 C C . ASP B 1 454 ? -31.094 9.234 4.48 1 52.5 454 ASP B C 1
ATOM 7545 O O . ASP B 1 454 ? -29.859 9.078 4.508 1 52.5 454 ASP B O 1
ATOM 7549 N N . ILE B 1 455 ? -31.578 9 5.5 1 46.88 455 ILE B N 1
ATOM 7550 C CA . ILE B 1 455 ? -31.188 7.898 6.367 1 46.88 455 ILE B CA 1
ATOM 7551 C C . ILE B 1 455 ? -31.297 6.578 5.609 1 46.88 455 ILE B C 1
ATOM 7553 O O . ILE B 1 455 ? -32.344 5.914 5.652 1 46.88 455 ILE B O 1
ATOM 7557 N N . SER B 1 456 ? -31.156 6.516 4.422 1 41.28 456 SER B N 1
ATOM 7558 C CA . SER B 1 456 ? -31.203 5.195 3.801 1 41.28 456 SER B CA 1
ATOM 7559 C C . SER B 1 456 ? -30.391 4.184 4.594 1 41.28 456 SER B C 1
ATOM 7561 O O . SER B 1 456 ? -30.375 2.994 4.27 1 41.28 456 SER B O 1
ATOM 7563 N N . LEU B 1 457 ? -29.484 4.613 5.348 1 43.12 457 LEU B N 1
ATOM 7564 C CA . LEU B 1 457 ? -28.641 3.664 6.062 1 43.12 457 LEU B CA 1
ATOM 7565 C C . LEU B 1 457 ? -29.469 2.809 7.012 1 43.12 457 LEU B C 1
ATOM 7567 O O . LEU B 1 457 ? -29.047 1.72 7.406 1 43.12 457 LEU B O 1
ATOM 7571 N N . ILE B 1 458 ? -30.5 3.387 7.703 1 39.44 458 ILE B N 1
ATOM 7572 C CA . ILE B 1 458 ? -31.219 2.707 8.773 1 39.44 458 ILE B CA 1
ATOM 7573 C C . ILE B 1 458 ? -32.281 1.808 8.18 1 39.44 458 ILE B C 1
ATOM 7575 O O . ILE B 1 458 ? -32.688 0.806 8.781 1 39.44 458 ILE B O 1
ATOM 7579 N N . HIS B 1 459 ? -32.906 2.168 7.07 1 33.94 459 HIS B N 1
ATOM 7580 C CA . HIS B 1 459 ? -34.219 1.618 6.801 1 33.94 459 HIS B CA 1
ATOM 7581 C C . HIS B 1 459 ? -34.125 0.133 6.465 1 33.94 459 HIS B C 1
ATOM 7583 O O . HIS B 1 459 ? -35.156 -0.553 6.422 1 33.94 459 HIS B O 1
ATOM 7589 N N . VAL B 1 460 ? -33.188 -0.288 5.824 1 33.53 460 VAL B N 1
ATOM 7590 C CA . VAL B 1 460 ? -33.594 -1.576 5.285 1 33.53 460 VAL B CA 1
ATOM 7591 C C . VAL B 1 460 ? -33.969 -2.523 6.43 1 33.53 460 VAL B C 1
ATOM 7593 O O . VAL B 1 460 ? -35 -3.178 6.406 1 33.53 460 VAL B O 1
ATOM 7596 N N . HIS B 1 461 ? -33 -2.809 7.316 1 33.53 461 HIS B N 1
ATOM 7597 C CA . HIS B 1 461 ? -33.375 -3.916 8.188 1 33.53 461 HIS B CA 1
ATOM 7598 C C . HIS B 1 461 ? -34.312 -3.457 9.281 1 33.53 461 HIS B C 1
ATOM 7600 O O . HIS B 1 461 ? -34.969 -4.281 9.93 1 33.53 461 HIS B O 1
ATOM 7606 N N . VAL B 1 462 ? -34.25 -2.273 9.711 1 32.56 462 VAL B N 1
ATOM 7607 C CA . VAL B 1 462 ? -35.156 -1.938 10.82 1 32.56 462 VAL B CA 1
ATOM 7608 C C . VAL B 1 462 ? -36.562 -1.715 10.297 1 32.56 462 VAL B C 1
ATOM 7610 O O . VAL B 1 462 ? -37.531 -2.137 10.93 1 32.56 462 VAL B O 1
ATOM 7613 N N . LEU B 1 463 ? -36.75 -1.119 9.203 1 29.48 463 LEU B N 1
ATOM 7614 C CA . LEU B 1 463 ? -38.125 -0.967 8.766 1 29.48 463 LEU B CA 1
ATOM 7615 C C . LEU B 1 463 ? -38.719 -2.309 8.336 1 29.48 463 LEU B C 1
ATOM 7617 O O . LEU B 1 463 ? -39.938 -2.486 8.336 1 29.48 463 LEU B O 1
ATOM 7621 N N . ALA B 1 464 ? -38 -3.193 7.883 1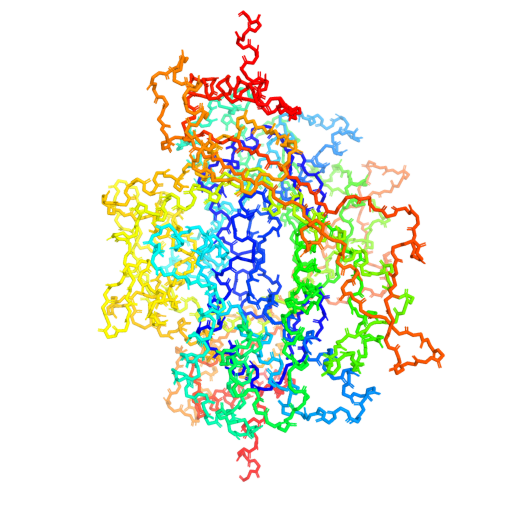 29.03 464 ALA B N 1
ATOM 7622 C CA . ALA B 1 464 ? -38.688 -4.461 7.629 1 29.03 464 ALA B CA 1
ATOM 7623 C C . ALA B 1 464 ? -39.25 -5.035 8.914 1 29.03 464 ALA B C 1
ATOM 7625 O O . ALA B 1 464 ? -40.312 -5.676 8.891 1 29.03 464 ALA B O 1
ATOM 7626 N N . TYR B 1 465 ? -38.594 -4.914 9.984 1 29.17 465 TYR B N 1
ATOM 7627 C CA . TYR B 1 465 ? -39.281 -5.391 11.18 1 29.17 465 TYR B CA 1
ATOM 7628 C C . TYR B 1 465 ? -40.375 -4.422 11.609 1 29.17 465 TYR B C 1
ATOM 7630 O O . TYR B 1 465 ? -41.281 -4.805 12.32 1 29.17 465 TYR B O 1
ATOM 7638 N N . ILE B 1 466 ? -40.25 -3.127 11.359 1 27.34 466 ILE B N 1
ATOM 7639 C CA . ILE B 1 466 ? -41.375 -2.332 11.805 1 27.34 466 ILE B CA 1
ATOM 7640 C C . ILE B 1 466 ? -42.562 -2.561 10.867 1 27.34 466 ILE B C 1
ATOM 7642 O O . ILE B 1 466 ? -43.719 -2.547 11.305 1 27.34 466 ILE B O 1
ATOM 7646 N N . ILE B 1 467 ? -42.312 -2.676 9.555 1 27.22 467 ILE B N 1
ATOM 7647 C CA . ILE B 1 467 ? -43.531 -2.818 8.758 1 27.22 467 ILE B CA 1
ATOM 7648 C C . ILE B 1 467 ? -44.094 -4.227 8.922 1 27.22 467 ILE B C 1
ATOM 7650 O O . ILE B 1 467 ? -45.219 -4.496 8.555 1 27.22 467 ILE B O 1
ATOM 7654 N N . GLN B 1 468 ? -43.438 -5.23 9.539 1 23.66 468 GLN B N 1
ATOM 7655 C CA . GLN B 1 468 ? -44.375 -6.289 9.914 1 23.66 468 GLN B CA 1
ATOM 7656 C C . GLN B 1 468 ? -45.094 -5.957 11.219 1 23.66 468 GLN B C 1
ATOM 7658 O O . GLN B 1 468 ? -44.438 -5.504 12.18 1 23.66 468 GLN B O 1
#

pLDDT: mean 87.67, std 15.57, range [23.66, 98.75]

Nearest PDB structures (foldseek):
  5ao1-assembly1_C  TM=9.114E-01  e=2.921E-45  Homo sapiens
  5ao3-assembly1_C  TM=9.209E-01  e=2.568E-43  Homo sapiens
  5ao1-assembly1_D  TM=9.055E-01  e=1.427E-43  Homo sapiens
  3u1n-assembly2_B  TM=8.997E-01  e=2.151E-42  Homo sapiens
  3u1n-assembly1_D  TM=9.085E-01  e=2.158E-41  Homo sapiens

=== Feature glossary ===
Key to the feature types in this record:

pLDDT. pLDDT is the predicted lDDT-Cα score: AlphaFold's confidence that the local environment of each residue (all inter-atomic distances within 15 Å) is correctly placed. It is a per-residue number between 0 and 100, with higher meaning more reliable.

Radius of gyration, Cα contacts, bounding box. The geometric summary reports three shape descriptors. Rg (radius of gyration) measures how spread out the Cα atoms are about their centre of mass; compact globular proteins have small Rg, elongated or unfolded ones large. Cα contacts (<8 Å, |i−j|>4) count long-range residue pairs in spatial proximity — high for tightly packed folds, near zero for rods or random coil. The bounding-box extents give the protein's footprint along x, y, z in Å.

Backbone torsions (φ/ψ). Backbone dihedral angles. Every residue except chain termini has a φ (preceding-C → N → Cα → C) and a ψ (N → Cα → C → next-N). They are reported in degrees following the IUPAC sign convention. Secondary structure is essentially a statement about which (φ, ψ) basin each residue occupies.

Contact-map, Ramachandran, and PAE plots. Plot images: a contact map (which residues are close in 3D, as an N×N binary image), a Ramachandran scatter (backbone torsion angles, revealing secondary-structure composition at a glance), and — for AlphaFold structures — a PAE heatmap (pairwise prediction confidence).

Predicted aligned error. Predicted Aligned Error (PAE) is an AlphaFold confidence matrix: entry (i, j) is the expected error in the position of residue j, in ångströms, when the prediction is superimposed on the true structure at residue i. Low PAE within a block of residues means that block is internally rigid and well-predicted; high PAE between two blocks means their relative placement is uncertain even if each block individually is confident.

Secondary structure (3-state, P-SEA). Three-state secondary structure (P-SEA) collapses the eight DSSP classes into helix (a), strand (b), and coil (c). P-SEA assigns these from Cα geometry alone — distances and angles — without requiring backbone oxygens, so it works on any Cα trace.

Solvent-accessible surface area. Solvent-accessible surface area (SASA) is the area in Å² traced out by the centre of a 1.4 Å probe sphere (a water molecule) rolled over the protein's van der Waals surface (Shrake–Rupley / Lee–Richards construction). Buried residues have near-zero SASA; fully exposed residues can exceed 200 Å². The total SASA scales roughly with the number of surface residues.

Foldseek 3Di. The Foldseek 3Di string encodes local tertiary geometry as a 20-letter alphabet — one character per residue — derived from the relative positions of nearby Cα atoms. Unlike the amino-acid sequence, 3Di is a direct function of the 3D structure, so two proteins with the same fold have similar 3Di strings even at low sequence identity.

B-factor. For experimental (PDB) structures, the B-factor (temperature factor) quantifies the positional spread of each atom in the crystal — a combination of thermal vibration and static disorder — in units of Å². High B-factors mark flexible loops or poorly resolved regions; low B-factors mark the rigid, well-ordered core.

mmCIF coordinates. The mmCIF block holds the 3D Cartesian coordinates of each backbone atom (N, Cα, C, O) in ångströms. mmCIF is the PDB's canonical archive format — a tagged-loop text representation of the atomic model.

InterPro / GO / CATH / organism. Functional annotations link the protein to curated databases. InterPro entries identify conserved domains and families by matching the sequence against member-database signatures (Pfam, PROSITE, CDD, …). Gene Ontology (GO) terms describe molecular function, biological process, and cellular component in a controlled vocabulary. CATH places the structure in a hierarchical fold classification (Class/Architecture/Topology/Homologous-superfamily). The organism is the source species.

Rendered structure images. Structure images are PyMOL renders from six orthogonal camera directions. Cartoon representation draws helices as coils and strands as arrows; sticks shows the backbone as bonds; surface shows the solvent-excluded envelope. Rainbow coloring maps sequence position to hue (blue→red, N→C); chain coloring assigns a distinct color per polypeptide.

Sequence. This is the polypeptide sequence — one letter per residue, N-terminus first. Length ranges from a few dozen residues for small domains to over a thousand for large multi-domain proteins.

Secondary structure (8-state, DSSP). The SS8 string is DSSP's per-residue secondary-structure call. α-helix (H) means an i→i+4 H-bond ladder; β-strand (E) means the residue participates in a β-sheet; 3₁₀ (G) and π (I) are tighter and wider helices; T/S are turns/bends; '-' is loop.

Nearest PDB structures. Structural nearest neighbors (via Foldseek easy-search vs the PDB). Reported per hit: target PDB id, E-value, and alignment TM-score. A TM-score above ~0.5 is the conventional threshold for 'same fold'.